Protein AF-0000000073399520 (afdb_homodimer)

Structure (mmCIF, N/CA/C/O backbone):
data_AF-0000000073399520-model_v1
#
loop_
_entity.id
_entity.type
_entity.pdbx_description
1 polymer 'Oxidoreductase, oxygen dependent, FAD-dependent protein'
#
loop_
_atom_site.group_PDB
_atom_site.id
_atom_site.type_symbol
_atom_site.label_atom_id
_atom_site.label_alt_id
_atom_site.label_comp_id
_atom_site.label_asym_id
_atom_site.label_entity_id
_atom_site.label_seq_id
_atom_site.pdbx_PDB_ins_code
_atom_site.Cartn_x
_atom_site.Cartn_y
_atom_site.Cartn_z
_atom_site.occupancy
_atom_site.B_iso_or_equiv
_atom_site.auth_seq_id
_atom_site.auth_comp_id
_atom_site.auth_asym_id
_atom_site.auth_atom_id
_atom_site.pdbx_PDB_model_num
ATOM 1 N N . MET A 1 1 ? 19.938 0.504 -26.859 1 84.88 1 MET A N 1
ATOM 2 C CA . MET A 1 1 ? 18.672 -0.185 -27.109 1 84.88 1 MET A CA 1
ATOM 3 C C . MET A 1 1 ? 18.172 0.102 -28.516 1 84.88 1 MET A C 1
ATOM 5 O O . MET A 1 1 ? 17.625 -0.788 -29.172 1 84.88 1 MET A O 1
ATOM 9 N N . SER A 1 2 ? 18.484 1.325 -28.969 1 88.75 2 SER A N 1
ATOM 10 C CA . SER A 1 2 ? 18.016 1.67 -30.312 1 88.75 2 SER A CA 1
ATOM 11 C C . SER A 1 2 ? 18.719 0.821 -31.375 1 88.75 2 SER A C 1
ATOM 13 O O . SER A 1 2 ? 18.078 0.342 -32.312 1 88.75 2 SER A O 1
ATOM 15 N N . ASP A 1 3 ? 20.031 0.619 -31.172 1 93.38 3 ASP A N 1
ATOM 16 C CA . ASP A 1 3 ? 20.781 -0.206 -32.125 1 93.38 3 ASP A CA 1
ATOM 17 C C . ASP A 1 3 ? 20.312 -1.655 -32.094 1 93.38 3 ASP A C 1
ATOM 19 O O . ASP A 1 3 ? 20.188 -2.305 -33.125 1 93.38 3 ASP A O 1
ATOM 23 N N . PHE A 1 4 ? 20.141 -2.131 -30.922 1 95.69 4 PHE A N 1
ATOM 24 C CA . PHE A 1 4 ? 19.594 -3.471 -30.766 1 95.69 4 PHE A CA 1
ATOM 25 C C . PHE A 1 4 ? 18.234 -3.594 -31.453 1 95.69 4 PHE A C 1
ATOM 27 O O . PHE A 1 4 ? 18 -4.555 -32.188 1 95.69 4 PHE A O 1
ATOM 34 N N . PHE A 1 5 ? 17.359 -2.631 -31.203 1 95.75 5 PHE A N 1
ATOM 35 C CA . PHE A 1 5 ? 16.031 -2.592 -31.797 1 95.75 5 PHE A CA 1
ATOM 36 C C . PHE A 1 5 ? 16.109 -2.693 -33.312 1 95.75 5 PHE A C 1
ATOM 38 O O . PHE A 1 5 ? 15.422 -3.51 -33.938 1 95.75 5 PHE A O 1
ATOM 45 N N . ASN A 1 6 ? 16.953 -1.948 -33.906 1 96.06 6 ASN A N 1
ATOM 46 C CA . ASN A 1 6 ? 17.141 -1.944 -35.375 1 96.06 6 ASN A CA 1
ATOM 47 C C . ASN A 1 6 ? 17.719 -3.266 -35.844 1 96.06 6 ASN A C 1
ATOM 49 O O . ASN A 1 6 ? 17.344 -3.75 -36.938 1 96.06 6 ASN A O 1
ATOM 53 N N . ALA A 1 7 ? 18.609 -3.799 -35.094 1 97.5 7 ALA A N 1
ATOM 54 C CA . ALA A 1 7 ? 19.219 -5.074 -35.469 1 97.5 7 ALA A CA 1
ATOM 55 C C . ALA A 1 7 ? 18.188 -6.195 -35.469 1 97.5 7 ALA A C 1
ATOM 57 O O . ALA A 1 7 ? 18.219 -7.059 -36.344 1 97.5 7 ALA A O 1
ATOM 58 N N . VAL A 1 8 ? 17.359 -6.234 -34.5 1 97.81 8 VAL A N 1
ATOM 59 C CA . VAL A 1 8 ? 16.312 -7.25 -34.406 1 97.81 8 VAL A CA 1
ATOM 60 C C . VAL A 1 8 ? 15.375 -7.121 -35.594 1 97.81 8 VAL A C 1
ATOM 62 O O . VAL A 1 8 ? 15.031 -8.117 -36.25 1 97.81 8 VAL A O 1
ATOM 65 N N . LYS A 1 9 ? 14.992 -5.918 -35.906 1 96.31 9 LYS A N 1
ATOM 66 C CA . LYS A 1 9 ? 14.094 -5.672 -37.062 1 96.31 9 LYS A CA 1
ATOM 67 C C . LYS A 1 9 ? 14.734 -6.105 -38.375 1 96.31 9 LYS A C 1
ATOM 69 O O . LYS A 1 9 ? 14.047 -6.574 -39.281 1 96.31 9 LYS A O 1
ATOM 74 N N . SER A 1 10 ? 15.922 -5.871 -38.469 1 96.94 10 SER A N 1
ATOM 75 C CA . SER A 1 10 ? 16.641 -6.27 -39.688 1 96.94 10 SER A CA 1
ATOM 76 C C . SER A 1 10 ? 16.719 -7.785 -39.781 1 96.94 10 SER A C 1
ATOM 78 O O . SER A 1 10 ? 16.516 -8.344 -40.875 1 96.94 10 SER A O 1
ATOM 80 N N . ALA A 1 11 ? 17.094 -8.43 -38.719 1 97.25 11 ALA A N 1
ATOM 81 C CA . ALA A 1 11 ? 17.234 -9.883 -38.688 1 97.25 11 ALA A CA 1
ATOM 82 C C . ALA A 1 11 ? 15.883 -10.57 -38.875 1 97.25 11 ALA A C 1
ATOM 84 O O . ALA A 1 11 ? 15.805 -11.617 -39.531 1 97.25 11 ALA A O 1
ATOM 85 N N . PHE A 1 12 ? 14.875 -9.961 -38.25 1 97.88 12 PHE A N 1
ATOM 86 C CA . PHE A 1 12 ? 13.531 -10.531 -38.312 1 97.88 12 PHE A CA 1
ATOM 87 C C . PHE A 1 12 ? 12.5 -9.453 -38.625 1 97.88 12 PHE A C 1
ATOM 89 O O . PHE A 1 12 ? 11.781 -8.992 -37.719 1 97.88 12 PHE A O 1
ATOM 96 N N . PRO A 1 13 ? 12.211 -9.219 -39.812 1 95.88 13 PRO A N 1
ATOM 97 C CA . PRO A 1 13 ? 11.375 -8.086 -40.188 1 95.88 13 PRO A CA 1
ATOM 98 C C . PRO A 1 13 ? 9.938 -8.219 -39.719 1 95.88 13 PRO A C 1
ATOM 100 O O . PRO A 1 13 ? 9.25 -7.215 -39.531 1 95.88 13 PRO A O 1
ATOM 103 N N . LYS A 1 14 ? 9.461 -9.406 -39.469 1 96.56 14 LYS A N 1
ATOM 104 C CA . LYS A 1 14 ? 8.055 -9.602 -39.125 1 96.56 14 LYS A CA 1
ATOM 105 C C . LYS A 1 14 ? 7.891 -9.797 -37.625 1 96.56 14 LYS A C 1
ATOM 107 O O . LYS A 1 14 ? 6.766 -9.906 -37.125 1 96.56 14 LYS A O 1
ATOM 112 N N . ILE A 1 15 ? 8.93 -9.742 -36.938 1 97.31 15 ILE A N 1
ATOM 113 C CA . ILE A 1 15 ? 8.867 -9.984 -35.5 1 97.31 15 ILE A CA 1
ATOM 114 C C . ILE A 1 15 ? 8.234 -8.781 -34.781 1 97.31 15 ILE A C 1
ATOM 116 O O . ILE A 1 15 ? 8.406 -7.645 -35.219 1 97.31 15 ILE A O 1
ATOM 120 N N . VAL A 1 16 ? 7.383 -9.008 -33.812 1 98 16 VAL A N 1
ATOM 121 C CA . VAL A 1 16 ? 6.867 -7.93 -33 1 98 16 VAL A CA 1
ATOM 122 C C . VAL A 1 16 ? 7.965 -7.438 -32.031 1 98 16 VAL A C 1
ATOM 124 O O . VAL A 1 16 ? 8.5 -8.211 -31.25 1 98 16 VAL A O 1
ATOM 127 N N . VAL A 1 17 ? 8.414 -6.309 -32.125 1 97.94 17 VAL A N 1
ATOM 128 C CA . VAL A 1 17 ? 9.375 -5.637 -31.25 1 97.94 17 VAL A CA 1
ATOM 129 C C . VAL A 1 17 ? 8.969 -4.18 -31.047 1 97.94 17 VAL A C 1
ATOM 131 O O . VAL A 1 17 ? 8.523 -3.52 -32 1 97.94 17 VAL A O 1
ATOM 134 N N . SER A 1 18 ? 8.938 -3.756 -29.875 1 97.56 18 SER A N 1
ATOM 135 C CA . SER A 1 18 ? 8.438 -2.422 -29.547 1 97.56 18 SER A CA 1
ATOM 136 C C . SER A 1 18 ? 9.234 -1.782 -28.422 1 97.56 18 SER A C 1
ATOM 138 O O . SER A 1 18 ? 9.891 -2.48 -27.641 1 97.56 18 SER A O 1
ATOM 140 N N . LYS A 1 19 ? 9.336 -0.51 -28.359 1 95.88 19 LYS A N 1
ATOM 141 C CA . LYS A 1 19 ? 10.039 0.298 -27.375 1 95.88 19 LYS A CA 1
ATOM 142 C C . LYS A 1 19 ? 9.219 1.527 -26.984 1 95.88 19 LYS A C 1
ATOM 144 O O . LYS A 1 19 ? 8.211 1.838 -27.625 1 95.88 19 LYS A O 1
ATOM 149 N N . PRO A 1 20 ? 9.602 2.207 -25.844 1 92.88 20 PRO A N 1
ATOM 150 C CA . PRO A 1 20 ? 8.883 3.432 -25.5 1 92.88 20 PRO A CA 1
ATOM 151 C C . PRO A 1 20 ? 8.773 4.41 -26.656 1 92.88 20 PRO A C 1
ATOM 153 O O . PRO A 1 20 ? 9.758 4.652 -27.359 1 92.88 20 PRO A O 1
ATOM 156 N N . GLY A 1 21 ? 7.625 4.973 -26.844 1 93.19 21 GLY A N 1
ATOM 157 C CA . GLY A 1 21 ? 7.371 5.867 -27.969 1 93.19 21 GLY A CA 1
ATOM 158 C C . GLY A 1 21 ? 6.582 5.219 -29.078 1 93.19 21 GLY A C 1
ATOM 159 O O . GLY A 1 21 ? 5.914 5.902 -29.859 1 93.19 21 GLY A O 1
ATOM 160 N N . ASP A 1 22 ? 6.691 3.844 -29.188 1 95.94 22 ASP A N 1
ATOM 161 C CA . ASP A 1 22 ? 5.926 3.119 -30.203 1 95.94 22 ASP A CA 1
ATOM 162 C C . ASP A 1 22 ? 4.453 3.018 -29.797 1 95.94 22 ASP A C 1
ATOM 164 O O . ASP A 1 22 ? 4.129 2.938 -28.609 1 95.94 22 ASP A O 1
ATOM 168 N N . ALA A 1 23 ? 3.543 2.906 -30.719 1 95.81 23 ALA A N 1
ATOM 169 C CA . ALA A 1 23 ? 2.098 2.953 -30.516 1 95.81 23 ALA A CA 1
ATOM 170 C C . ALA A 1 23 ? 1.612 1.714 -29.766 1 95.81 23 ALA A C 1
ATOM 172 O O . ALA A 1 23 ? 0.648 1.78 -29 1 95.81 23 ALA A O 1
ATOM 173 N N . ASP A 1 24 ? 2.27 0.6 -29.969 1 96.25 24 ASP A N 1
ATOM 174 C CA . ASP A 1 24 ? 1.779 -0.653 -29.406 1 96.25 24 ASP A CA 1
ATOM 175 C C . ASP A 1 24 ? 2.514 -0.995 -28.109 1 96.25 24 ASP A C 1
ATOM 177 O O . ASP A 1 24 ? 2.232 -2.018 -27.484 1 96.25 24 ASP A O 1
ATOM 181 N N . PHE A 1 25 ? 3.404 -0.098 -27.688 1 96.31 25 PHE A N 1
ATOM 182 C CA . PHE A 1 25 ? 4.277 -0.409 -26.562 1 96.31 25 PHE A CA 1
ATOM 183 C C . PHE A 1 25 ? 3.469 -0.58 -25.281 1 96.31 25 PHE A C 1
ATOM 185 O O . PHE A 1 25 ? 3.723 -1.497 -24.5 1 96.31 25 PHE A O 1
ATOM 192 N N . ALA A 1 26 ? 2.465 0.27 -25.078 1 93.69 26 ALA A N 1
ATOM 193 C CA . ALA A 1 26 ? 1.647 0.208 -23.859 1 93.69 26 ALA A CA 1
ATOM 194 C C . ALA A 1 26 ? 0.917 -1.128 -23.766 1 93.69 26 ALA A C 1
ATOM 196 O O . ALA A 1 26 ? 0.85 -1.726 -22.688 1 93.69 26 ALA A O 1
ATOM 197 N N . ALA A 1 27 ? 0.439 -1.616 -24.812 1 94.69 27 ALA A N 1
ATOM 198 C CA . ALA A 1 27 ? -0.279 -2.887 -24.844 1 94.69 27 ALA A CA 1
ATOM 199 C C . ALA A 1 27 ? 0.669 -4.059 -24.594 1 94.69 27 ALA A C 1
ATOM 201 O O . ALA A 1 27 ? 0.317 -5.016 -23.906 1 94.69 27 ALA A O 1
ATOM 202 N N . LEU A 1 28 ? 1.825 -4.004 -25.125 1 96.69 28 LEU A N 1
ATOM 203 C CA . LEU A 1 28 ? 2.781 -5.105 -25.047 1 96.69 28 LEU A CA 1
ATOM 204 C C . LEU A 1 28 ? 3.348 -5.234 -23.641 1 96.69 28 LEU A C 1
ATOM 206 O O . LEU A 1 28 ? 3.693 -6.332 -23.203 1 96.69 28 LEU A O 1
ATOM 210 N N . ARG A 1 29 ? 3.424 -4.121 -22.922 1 95.12 29 ARG A N 1
ATOM 211 C CA . ARG A 1 29 ? 3.977 -4.168 -21.578 1 95.12 29 ARG A CA 1
ATOM 212 C C . ARG A 1 29 ? 2.867 -4.18 -20.531 1 95.12 29 ARG A C 1
ATOM 214 O O . ARG A 1 29 ? 3.137 -4.09 -19.328 1 95.12 29 ARG A O 1
ATOM 221 N N . ALA A 1 30 ? 1.632 -4.242 -20.969 1 93.88 30 ALA A N 1
ATOM 222 C CA . ALA A 1 30 ? 0.494 -4.156 -20.047 1 93.88 30 ALA A CA 1
ATOM 223 C C . ALA A 1 30 ? 0.557 -5.246 -18.984 1 93.88 30 ALA A C 1
ATOM 225 O O . ALA A 1 30 ? 0.946 -6.379 -19.281 1 93.88 30 ALA A O 1
ATOM 226 N N . SER A 1 31 ? 0.205 -4.879 -17.75 1 94.69 31 SER A N 1
ATOM 227 C CA . SER A 1 31 ? 0.099 -5.781 -16.609 1 94.69 31 SER A CA 1
ATOM 228 C C . SER A 1 31 ? -1.264 -5.66 -15.938 1 94.69 31 SER A C 1
ATOM 230 O O . SER A 1 31 ? -1.946 -4.645 -16.078 1 94.69 31 SER A O 1
ATOM 232 N N . TRP A 1 32 ? -1.643 -6.668 -15.242 1 95 32 TRP A N 1
ATOM 233 C CA . TRP A 1 32 ? -2.963 -6.758 -14.625 1 95 32 TRP A CA 1
ATOM 234 C C . TRP A 1 32 ? -2.982 -6.047 -13.273 1 95 32 TRP A C 1
ATOM 236 O O . TRP A 1 32 ? -4.051 -5.797 -12.711 1 95 32 TRP A O 1
ATOM 246 N N . ASN A 1 33 ? -1.868 -5.742 -12.703 1 95.88 33 ASN A N 1
ATOM 247 C CA . ASN A 1 33 ? -1.766 -5.141 -11.375 1 95.88 33 ASN A CA 1
ATOM 248 C C . ASN A 1 33 ? -1.444 -3.65 -11.461 1 95.88 33 ASN A C 1
ATOM 250 O O . ASN A 1 33 ? -0.484 -3.256 -12.125 1 95.88 33 ASN A O 1
ATOM 254 N N . VAL A 1 34 ? -2.242 -2.873 -10.75 1 94.44 34 VAL A N 1
ATOM 255 C CA . VAL A 1 34 ? -2.062 -1.425 -10.758 1 94.44 34 VAL A CA 1
ATOM 256 C C . VAL A 1 34 ? -0.666 -1.071 -10.258 1 94.44 34 VAL A C 1
ATOM 258 O O . VAL A 1 34 ? -0.115 -0.028 -10.617 1 94.44 34 VAL A O 1
ATOM 261 N N . MET A 1 35 ? -0.04 -1.954 -9.586 1 93.38 35 MET A N 1
ATOM 262 C CA . MET A 1 35 ? 1.228 -1.665 -8.922 1 93.38 35 MET A CA 1
ATOM 263 C C . MET A 1 35 ? 2.406 -2.111 -9.781 1 93.38 35 MET A C 1
ATOM 265 O O . MET A 1 35 ? 3.562 -1.939 -9.391 1 93.38 35 MET A O 1
ATOM 269 N N . THR A 1 36 ? 2.168 -2.668 -10.938 1 94.88 36 THR A N 1
ATOM 270 C CA . THR A 1 36 ? 3.283 -3.229 -11.688 1 94.88 36 THR A CA 1
ATOM 271 C C . THR A 1 36 ? 3.236 -2.768 -13.148 1 94.88 36 THR A C 1
ATOM 273 O O . THR A 1 36 ? 3.602 -3.52 -14.055 1 94.88 36 THR A O 1
ATOM 276 N N . GLN A 1 37 ? 2.711 -1.618 -13.328 1 93.62 37 GLN A N 1
ATOM 277 C CA . GLN A 1 37 ? 2.734 -1.033 -14.664 1 93.62 37 GLN A CA 1
ATOM 278 C C . GLN A 1 37 ? 4.129 -0.516 -15.008 1 93.62 37 GLN A C 1
ATOM 280 O O . GLN A 1 37 ? 4.32 0.689 -15.188 1 93.62 37 GLN A O 1
ATOM 285 N N . PHE A 1 38 ? 5.043 -1.449 -15.258 1 94.19 38 PHE A N 1
ATOM 286 C CA . PHE A 1 38 ? 6.445 -1.117 -15.461 1 94.19 38 PHE A CA 1
ATOM 287 C C . PHE A 1 38 ? 6.758 -0.997 -16.953 1 94.19 38 PHE A C 1
ATOM 289 O O . PHE A 1 38 ? 6.004 -1.486 -17.797 1 94.19 38 PHE A O 1
ATOM 296 N N . ALA A 1 39 ? 7.887 -0.283 -17.219 1 93.19 39 ALA A N 1
ATOM 297 C CA . ALA A 1 39 ? 8.281 -0.071 -18.609 1 93.19 39 ALA A CA 1
ATOM 298 C C . ALA A 1 39 ? 9.695 -0.581 -18.859 1 93.19 39 ALA A C 1
ATOM 300 O O . ALA A 1 39 ? 10.672 0.098 -18.531 1 93.19 39 ALA A O 1
ATOM 301 N N . PRO A 1 40 ? 9.781 -1.749 -19.5 1 95.44 40 PRO A N 1
ATOM 302 C CA . PRO A 1 40 ? 11.094 -2.16 -20 1 95.44 40 PRO A CA 1
ATOM 303 C C . PRO A 1 40 ? 11.609 -1.257 -21.125 1 95.44 40 PRO A C 1
ATOM 305 O O . PRO A 1 40 ? 10.867 -0.398 -21.609 1 95.44 40 PRO A O 1
ATOM 308 N N . ALA A 1 41 ? 12.914 -1.433 -21.438 1 95.69 41 ALA A N 1
ATOM 309 C CA . ALA A 1 41 ? 13.5 -0.636 -22.516 1 95.69 41 ALA A CA 1
ATOM 310 C C . ALA A 1 41 ? 13.039 -1.134 -23.875 1 95.69 41 ALA A C 1
ATOM 312 O O . ALA A 1 41 ? 13.008 -0.37 -24.844 1 95.69 41 ALA A O 1
ATOM 313 N N . CYS A 1 42 ? 12.711 -2.371 -23.922 1 97.31 42 CYS A N 1
ATOM 314 C CA . CYS A 1 42 ? 12.273 -2.994 -25.156 1 97.31 42 CYS A CA 1
ATOM 315 C C . CYS A 1 42 ? 11.531 -4.293 -24.891 1 97.31 42 CYS A C 1
ATOM 317 O O . CYS A 1 42 ? 11.836 -5.004 -23.922 1 97.31 42 CYS A O 1
ATOM 319 N N . VAL A 1 43 ? 10.508 -4.566 -25.672 1 98.06 43 VAL A N 1
ATOM 320 C CA . VAL A 1 43 ? 9.789 -5.84 -25.656 1 98.06 43 VAL A CA 1
ATOM 321 C C . VAL A 1 43 ? 9.883 -6.512 -27.016 1 98.06 43 VAL A C 1
ATOM 323 O O . VAL A 1 43 ? 9.633 -5.879 -28.047 1 98.06 43 VAL A O 1
ATOM 326 N N . VAL A 1 44 ? 10.281 -7.758 -27.031 1 98.56 44 VAL A N 1
ATOM 327 C CA . VAL A 1 44 ? 10.32 -8.539 -28.266 1 98.56 44 VAL A CA 1
ATOM 328 C C . VAL A 1 44 ? 9.508 -9.82 -28.094 1 98.56 44 VAL A C 1
ATOM 330 O O . VAL A 1 44 ? 9.578 -10.469 -27.047 1 98.56 44 VAL A O 1
ATOM 333 N N . GLN A 1 45 ? 8.719 -10.188 -29.109 1 98.75 45 GLN A N 1
ATOM 334 C CA . GLN A 1 45 ? 7.91 -11.398 -29.094 1 98.75 45 GLN A CA 1
ATOM 335 C C . GLN A 1 45 ? 8.375 -12.398 -30.141 1 98.75 45 GLN A C 1
ATOM 337 O O . GLN A 1 45 ? 7.863 -12.414 -31.266 1 98.75 45 GLN A O 1
ATOM 342 N N . PRO A 1 46 ? 9.297 -13.25 -29.75 1 98.75 46 PRO A N 1
ATOM 343 C CA . PRO A 1 46 ? 9.734 -14.289 -30.672 1 98.75 46 PRO A CA 1
ATOM 344 C C . PRO A 1 46 ? 8.641 -15.312 -30.969 1 98.75 46 PRO A C 1
ATOM 346 O O . PRO A 1 46 ? 7.664 -15.414 -30.219 1 98.75 46 PRO A O 1
ATOM 349 N N . ASN A 1 47 ? 8.898 -16.078 -32.094 1 98.38 47 ASN A N 1
ATOM 350 C CA . ASN A 1 47 ? 7.906 -17.062 -32.531 1 98.38 47 ASN A CA 1
ATOM 351 C C . ASN A 1 47 ? 8.414 -18.484 -32.344 1 98.38 47 ASN A C 1
ATOM 353 O O . ASN A 1 47 ? 7.648 -19.438 -32.469 1 98.38 47 ASN A O 1
ATOM 357 N N . ASP A 1 48 ? 9.688 -18.594 -32.156 1 98.31 48 ASP A N 1
ATOM 358 C CA . ASP A 1 48 ? 10.266 -19.906 -31.953 1 98.31 48 ASP A CA 1
ATOM 359 C C . ASP A 1 48 ? 11.602 -19.828 -31.203 1 98.31 48 ASP A C 1
ATOM 361 O O . ASP A 1 48 ? 12.086 -18.719 -30.922 1 98.31 48 ASP A O 1
ATOM 365 N N . ALA A 1 49 ? 12.164 -21.016 -30.891 1 98.56 49 ALA A N 1
ATOM 366 C CA . ALA A 1 49 ? 13.359 -21.094 -30.062 1 98.56 49 ALA A CA 1
ATOM 367 C C . ALA A 1 49 ? 14.562 -20.484 -30.781 1 98.56 49 ALA A C 1
ATOM 369 O O . ALA A 1 49 ? 15.438 -19.906 -30.141 1 98.56 49 ALA A O 1
ATOM 370 N N . LEU A 1 50 ? 14.625 -20.656 -32 1 98.12 50 LEU A N 1
ATOM 371 C CA . LEU A 1 50 ? 15.742 -20.109 -32.75 1 98.12 50 LEU A CA 1
ATOM 372 C C . LEU A 1 50 ? 15.742 -18.594 -32.688 1 98.12 50 LEU A C 1
ATOM 374 O O . LEU A 1 50 ? 16.797 -17.969 -32.594 1 98.12 50 LEU A O 1
ATOM 378 N N . GLN A 1 51 ? 14.57 -18.016 -32.875 1 98.62 51 GLN A N 1
ATOM 379 C CA . GLN A 1 51 ? 14.477 -16.578 -32.719 1 98.62 51 GLN A CA 1
ATOM 380 C C . GLN A 1 51 ? 14.891 -16.109 -31.344 1 98.62 51 GLN A C 1
ATOM 382 O O . GLN A 1 51 ? 15.555 -15.086 -31.188 1 98.62 51 GLN A O 1
ATOM 387 N N . VAL A 1 52 ? 14.484 -16.844 -30.312 1 98.81 52 VAL A N 1
ATOM 388 C CA . VAL A 1 52 ? 14.906 -16.5 -28.953 1 98.81 52 VAL A CA 1
ATOM 389 C C . VAL A 1 52 ? 16.422 -16.5 -28.875 1 98.81 52 VAL A C 1
ATOM 391 O O . VAL A 1 52 ? 17.031 -15.57 -28.328 1 98.81 52 VAL A O 1
ATOM 394 N N . SER A 1 53 ? 17 -17.547 -29.391 1 98.75 53 SER A N 1
ATOM 395 C CA . SER A 1 53 ? 18.453 -17.672 -29.391 1 98.75 53 SER A CA 1
ATOM 396 C C . SER A 1 53 ? 19.125 -16.484 -30.078 1 98.75 53 SER A C 1
ATOM 398 O O . SER A 1 53 ? 20.047 -15.883 -29.516 1 98.75 53 SER A O 1
ATOM 400 N N . GLU A 1 54 ? 18.656 -16.141 -31.172 1 98.56 54 GLU A N 1
ATOM 401 C CA . GLU A 1 54 ? 19.25 -15.047 -31.953 1 98.56 54 GLU A CA 1
ATOM 402 C C . GLU A 1 54 ? 19.062 -13.711 -31.234 1 98.56 54 GLU A C 1
ATOM 404 O O . GLU A 1 54 ? 19.938 -12.852 -31.281 1 98.56 54 GLU A O 1
ATOM 409 N N . ILE A 1 55 ? 17.922 -13.523 -30.688 1 98.5 55 ILE A N 1
ATOM 410 C CA . ILE A 1 55 ? 17.641 -12.289 -29.969 1 98.5 55 ILE A CA 1
ATOM 411 C C . ILE A 1 55 ? 18.625 -12.133 -28.812 1 98.5 55 ILE A C 1
ATOM 413 O O . ILE A 1 55 ? 19.141 -11.047 -28.578 1 98.5 55 ILE A O 1
ATOM 417 N N . VAL A 1 56 ? 18.859 -13.195 -28.078 1 98.56 56 VAL A N 1
ATOM 418 C CA . VAL A 1 56 ? 19.797 -13.141 -26.953 1 98.56 56 VAL A CA 1
ATOM 419 C C . VAL A 1 56 ? 21.203 -12.844 -27.484 1 98.56 56 VAL A C 1
ATOM 421 O O . VAL A 1 56 ? 21.938 -12.047 -26.891 1 98.56 56 VAL A O 1
ATOM 424 N N . LYS A 1 57 ? 21.609 -13.438 -28.594 1 98.25 57 LYS A N 1
ATOM 425 C CA . LYS A 1 57 ? 22.906 -13.164 -29.203 1 98.25 57 LYS A CA 1
ATOM 426 C C . LYS A 1 57 ? 23.031 -11.695 -29.578 1 98.25 57 LYS A C 1
ATOM 428 O O . LYS A 1 57 ? 24.062 -11.062 -29.328 1 98.25 57 LYS A O 1
ATOM 433 N N . LEU A 1 58 ? 22 -11.211 -30.203 1 98.19 58 LEU A N 1
ATOM 434 C CA . LEU A 1 58 ? 21.984 -9.812 -30.594 1 98.19 58 LEU A CA 1
ATOM 435 C C . LEU A 1 58 ? 22.062 -8.906 -29.359 1 98.19 58 LEU A C 1
ATOM 437 O O . LEU A 1 58 ? 22.734 -7.875 -29.391 1 98.19 58 LEU A O 1
ATOM 441 N N . ALA A 1 59 ? 21.281 -9.25 -28.344 1 97.94 59 ALA A N 1
ATOM 442 C CA . ALA A 1 59 ? 21.344 -8.477 -27.109 1 97.94 59 ALA A CA 1
ATOM 443 C C . ALA A 1 59 ? 22.781 -8.406 -26.578 1 97.94 59 ALA A C 1
ATOM 445 O O . ALA A 1 59 ? 23.266 -7.332 -26.219 1 97.94 59 ALA A O 1
ATOM 446 N N . ASN A 1 60 ? 23.438 -9.5 -26.609 1 96.25 60 ASN A N 1
ATOM 447 C CA . ASN A 1 60 ? 24.828 -9.555 -26.172 1 96.25 60 ASN A CA 1
ATOM 448 C C . ASN A 1 60 ? 25.734 -8.664 -27.031 1 96.25 60 ASN A C 1
ATOM 450 O O . ASN A 1 60 ? 26.562 -7.926 -26.516 1 96.25 60 ASN A O 1
ATOM 454 N N . ALA A 1 61 ? 25.547 -8.789 -28.219 1 96.81 61 ALA A N 1
ATOM 455 C CA . ALA A 1 61 ? 26.375 -8.047 -29.156 1 96.81 61 ALA A CA 1
ATOM 456 C C . ALA A 1 61 ? 26.219 -6.539 -28.969 1 96.81 61 ALA A C 1
ATOM 458 O O . ALA A 1 61 ? 27.141 -5.77 -29.219 1 96.81 61 ALA A O 1
ATOM 459 N N . HIS A 1 62 ? 25.078 -6.148 -28.516 1 96.69 62 HIS A N 1
ATOM 460 C CA . HIS A 1 62 ? 24.797 -4.723 -28.375 1 96.69 62 HIS A CA 1
ATOM 461 C C . HIS A 1 62 ? 24.875 -4.277 -26.922 1 96.69 62 HIS A C 1
ATOM 463 O O . HIS A 1 62 ? 24.375 -3.213 -26.562 1 96.69 62 HIS A O 1
ATOM 469 N N . GLY A 1 63 ? 25.344 -5.102 -26.047 1 94.62 63 GLY A N 1
ATOM 470 C CA . GLY A 1 63 ? 25.703 -4.707 -24.688 1 94.62 63 GLY A CA 1
ATOM 471 C C . GLY A 1 63 ? 24.516 -4.684 -23.734 1 94.62 63 GLY A C 1
ATOM 472 O O . GLY A 1 63 ? 24.578 -4.043 -22.688 1 94.62 63 GLY A O 1
ATOM 473 N N . ILE A 1 64 ? 23.422 -5.293 -24.156 1 94.81 64 ILE A N 1
ATOM 474 C CA . ILE A 1 64 ? 22.281 -5.395 -23.25 1 94.81 64 ILE A CA 1
ATOM 475 C C . ILE A 1 64 ? 22.578 -6.395 -22.141 1 94.81 64 ILE A C 1
ATOM 477 O O . ILE A 1 64 ? 22.906 -7.555 -22.406 1 94.81 64 ILE A O 1
ATOM 481 N N . ARG A 1 65 ? 22.406 -5.906 -20.875 1 92.62 65 ARG A N 1
ATOM 482 C CA . ARG A 1 65 ? 22.891 -6.719 -19.766 1 92.62 65 ARG A CA 1
ATOM 483 C C . ARG A 1 65 ? 21.75 -7.082 -18.812 1 92.62 65 ARG A C 1
ATOM 485 O O . ARG A 1 65 ? 21.984 -7.617 -17.734 1 92.62 65 ARG A O 1
ATOM 492 N N . LYS A 1 66 ? 20.594 -6.785 -19.125 1 96.44 66 LYS A N 1
ATOM 493 C CA . LYS A 1 66 ? 19.406 -7.184 -18.359 1 96.44 66 LYS A CA 1
ATOM 494 C C . LYS A 1 66 ? 18.312 -7.703 -19.297 1 96.44 66 LYS A C 1
ATOM 496 O O . LYS A 1 66 ? 17.781 -6.953 -20.125 1 96.44 66 LYS A O 1
ATOM 501 N N . ILE A 1 67 ? 18.016 -9 -19.156 1 97.69 67 ILE A N 1
ATOM 502 C CA . ILE A 1 67 ? 17 -9.664 -19.969 1 97.69 67 ILE A CA 1
ATOM 503 C C . ILE A 1 67 ? 16 -10.383 -19.047 1 97.69 67 ILE A C 1
ATOM 505 O O . ILE A 1 67 ? 16.406 -11.102 -18.125 1 97.69 67 ILE A O 1
ATOM 509 N N . ASN A 1 68 ? 14.789 -10.148 -19.234 1 97 68 ASN A N 1
ATOM 510 C CA . ASN A 1 68 ? 13.727 -10.852 -18.516 1 97 68 ASN A CA 1
ATOM 511 C C . ASN A 1 68 ? 12.805 -11.602 -19.469 1 97 68 ASN A C 1
ATOM 513 O O . ASN A 1 68 ? 12.367 -11.055 -20.484 1 97 68 ASN A O 1
ATOM 517 N N . ALA A 1 69 ? 12.586 -12.836 -19.125 1 97.25 69 ALA A N 1
ATOM 518 C CA . ALA A 1 69 ? 11.602 -13.617 -19.859 1 97.25 69 ALA A CA 1
ATOM 519 C C . ALA A 1 69 ? 10.195 -13.406 -19.297 1 97.25 69 ALA A C 1
ATOM 521 O O . ALA A 1 69 ? 10.023 -13.266 -18.078 1 97.25 69 ALA A O 1
ATOM 522 N N . ARG A 1 70 ? 9.242 -13.352 -20.188 1 97.31 70 ARG A N 1
ATOM 523 C CA . ARG A 1 70 ? 7.852 -13.211 -19.781 1 97.31 70 ARG A CA 1
ATOM 524 C C . ARG A 1 70 ? 6.973 -14.281 -20.422 1 97.31 70 ARG A C 1
ATOM 526 O O . ARG A 1 70 ? 6.969 -14.438 -21.641 1 97.31 70 ARG A O 1
ATOM 533 N N . SER A 1 71 ? 6.336 -15.039 -19.578 1 96.5 71 SER A N 1
ATOM 534 C CA . SER A 1 71 ? 5.344 -16.031 -19.984 1 96.5 71 SER A CA 1
ATOM 535 C C . SER A 1 71 ? 3.926 -15.508 -19.766 1 96.5 71 SER A C 1
ATOM 537 O O . SER A 1 71 ? 3.48 -14.586 -20.469 1 96.5 71 SER A O 1
ATOM 539 N N . GLY A 1 72 ? 3.293 -15.891 -18.703 1 95 72 GLY A N 1
ATOM 540 C CA . GLY A 1 72 ? 1.933 -15.469 -18.422 1 95 72 GLY A CA 1
ATOM 541 C C . GLY A 1 72 ? 1.86 -14.102 -17.766 1 95 72 GLY A C 1
ATOM 542 O O . GLY A 1 72 ? 0.794 -13.484 -17.719 1 95 72 GLY A O 1
ATOM 543 N N . GLY A 1 73 ? 2.936 -13.633 -17.266 1 94.5 73 GLY A N 1
ATOM 544 C CA . GLY A 1 73 ? 2.99 -12.305 -16.672 1 94.5 73 GLY A CA 1
ATOM 545 C C . GLY A 1 73 ? 2.281 -12.211 -15.336 1 94.5 73 GLY A C 1
ATOM 546 O O . GLY A 1 73 ? 1.773 -11.148 -14.969 1 94.5 73 GLY A O 1
ATOM 547 N N . HIS A 1 74 ? 2.262 -13.234 -14.586 1 93.06 74 HIS A N 1
ATOM 548 C CA . HIS A 1 74 ? 1.442 -13.266 -13.375 1 93.06 74 HIS A CA 1
ATOM 549 C C . HIS A 1 74 ? 2.27 -12.938 -12.141 1 93.06 74 HIS A C 1
ATOM 551 O O . HIS A 1 74 ? 1.76 -12.984 -11.016 1 93.06 74 HIS A O 1
ATOM 557 N N . SER A 1 75 ? 3.529 -12.508 -12.312 1 93 75 SER A N 1
ATOM 558 C CA . SER A 1 75 ? 4.301 -12.078 -11.148 1 93 75 SER A CA 1
ATOM 559 C C . SER A 1 75 ? 3.6 -10.945 -10.406 1 93 75 SER A C 1
ATOM 561 O O . SER A 1 75 ? 3.246 -9.93 -11 1 93 75 SER A O 1
ATOM 563 N N . PHE A 1 76 ? 3.395 -11.141 -9.141 1 93.06 76 PHE A N 1
ATOM 564 C CA . PHE A 1 76 ? 2.744 -10.117 -8.344 1 93.06 76 PHE A CA 1
ATOM 565 C C . PHE A 1 76 ? 3.66 -8.906 -8.164 1 93.06 76 PHE A C 1
ATOM 567 O O . PHE A 1 76 ? 3.188 -7.789 -7.953 1 93.06 76 PHE A O 1
ATOM 574 N N . GLU A 1 77 ? 4.906 -9.141 -8.297 1 92.81 77 GLU A N 1
ATOM 575 C CA . GLU A 1 77 ? 5.902 -8.094 -8.117 1 92.81 77 GLU A CA 1
ATOM 576 C C . GLU A 1 77 ? 6.352 -7.523 -9.461 1 92.81 77 GLU A C 1
ATOM 578 O O . GLU A 1 77 ? 7.18 -6.609 -9.508 1 92.81 77 GLU A O 1
ATOM 583 N N . GLY A 1 78 ? 5.84 -8.039 -10.539 1 93.31 78 GLY A N 1
ATOM 584 C CA . GLY A 1 78 ? 6.137 -7.535 -11.867 1 93.31 78 GLY A CA 1
ATOM 585 C C . GLY A 1 78 ? 7.547 -7.852 -12.328 1 93.31 78 GLY A C 1
ATOM 586 O O . GLY A 1 78 ? 8.125 -7.109 -13.125 1 93.31 78 GLY A O 1
ATOM 587 N N . SER A 1 79 ? 8.094 -8.93 -11.938 1 91.94 79 SER A N 1
ATOM 588 C CA . SER A 1 79 ? 9.484 -9.266 -12.227 1 91.94 79 SER A CA 1
ATOM 589 C C . SER A 1 79 ? 9.688 -9.562 -13.711 1 91.94 79 SER A C 1
ATOM 591 O O . SER A 1 79 ? 10.766 -9.312 -14.25 1 91.94 79 SER A O 1
ATOM 593 N N . SER A 1 80 ? 8.68 -10.039 -14.352 1 93.44 80 SER A N 1
ATOM 594 C CA . SER A 1 80 ? 8.805 -10.383 -15.766 1 93.44 80 SER A CA 1
ATOM 595 C C . SER A 1 80 ? 8.93 -9.133 -16.625 1 93.44 80 SER A C 1
ATOM 597 O O . SER A 1 80 ? 9.312 -9.219 -17.797 1 93.44 80 SER A O 1
ATOM 599 N N . LEU A 1 81 ? 8.586 -7.996 -16.078 1 94.38 81 LEU A N 1
ATOM 600 C CA . LEU A 1 81 ? 8.727 -6.73 -16.781 1 94.38 81 LEU A CA 1
ATOM 601 C C . LEU A 1 81 ? 10 -6.004 -16.344 1 94.38 81 LEU A C 1
ATOM 603 O O . LEU A 1 81 ? 10.211 -4.848 -16.719 1 94.38 81 LEU A O 1
ATOM 607 N N . GLY A 1 82 ? 10.773 -6.625 -15.594 1 89.75 82 GLY A N 1
ATOM 608 C CA . GLY A 1 82 ? 12.039 -6.043 -15.164 1 89.75 82 GLY A CA 1
ATOM 609 C C . GLY A 1 82 ? 11.977 -5.434 -13.781 1 89.75 82 GLY A C 1
ATOM 610 O O . GLY A 1 82 ? 12.992 -4.957 -13.266 1 89.75 82 GLY A O 1
ATOM 611 N N . GLY A 1 83 ? 10.773 -5.359 -13.195 1 88.5 83 GLY A N 1
ATOM 612 C CA . GLY A 1 83 ? 10.648 -4.816 -11.852 1 88.5 83 GLY A CA 1
ATOM 613 C C . GLY A 1 83 ? 10.555 -3.303 -11.828 1 88.5 83 GLY A C 1
ATOM 614 O O . GLY A 1 83 ? 10.352 -2.67 -12.859 1 88.5 83 GLY A O 1
ATOM 615 N N . VAL A 1 84 ? 10.711 -2.766 -10.664 1 84.69 84 VAL A N 1
ATOM 616 C CA . VAL A 1 84 ? 10.492 -1.347 -10.406 1 84.69 84 VAL A CA 1
ATOM 617 C C . VAL A 1 84 ? 11.562 -0.521 -11.117 1 84.69 84 VAL A C 1
ATOM 619 O O . VAL A 1 84 ? 11.297 0.591 -11.578 1 84.69 84 VAL A O 1
ATOM 622 N N . GLU A 1 85 ? 12.664 -1.054 -11.25 1 81.81 85 GLU A N 1
ATOM 623 C CA . GLU A 1 85 ? 13.758 -0.343 -11.898 1 81.81 85 GLU A CA 1
ATOM 624 C C . GLU A 1 85 ? 13.555 -0.276 -13.414 1 81.81 85 GLU A C 1
ATOM 626 O O . GLU A 1 85 ? 14.102 0.605 -14.078 1 81.81 85 GLU A O 1
ATOM 631 N N . GLY A 1 86 ? 12.672 -1.135 -13.828 1 79.88 86 GLY A N 1
ATOM 632 C CA . GLY A 1 86 ? 12.477 -1.203 -15.273 1 79.88 86 GLY A CA 1
ATOM 633 C C . GLY A 1 86 ? 13.766 -1.403 -16.047 1 79.88 86 GLY A C 1
ATOM 634 O O . GLY A 1 86 ? 14.648 -2.145 -15.602 1 79.88 86 GLY A O 1
ATOM 635 N N . GLY A 1 87 ? 13.602 -1.006 -17.125 1 82.31 87 GLY A N 1
ATOM 636 C CA . GLY A 1 87 ? 14.781 -1.112 -17.969 1 82.31 87 GLY A CA 1
ATOM 637 C C . GLY A 1 87 ? 15.031 -2.523 -18.469 1 82.31 87 GLY A C 1
ATOM 638 O O . GLY A 1 87 ? 14.195 -3.41 -18.297 1 82.31 87 GLY A O 1
ATOM 639 N N . GLY A 1 88 ? 15.758 -2.805 -19.375 1 92.06 88 GLY A N 1
ATOM 640 C CA . GLY A 1 88 ? 16.188 -4.082 -19.922 1 92.06 88 GLY A CA 1
ATOM 641 C C . GLY A 1 88 ? 15.367 -4.508 -21.125 1 92.06 88 GLY A C 1
ATOM 642 O O . GLY A 1 88 ? 14.578 -3.725 -21.656 1 92.06 88 GLY A O 1
ATOM 643 N N . LEU A 1 89 ? 15.641 -5.719 -21.453 1 97.69 89 LEU A N 1
ATOM 644 C CA . LEU A 1 89 ? 14.945 -6.348 -22.562 1 97.69 89 LEU A CA 1
ATOM 645 C C . LEU A 1 89 ? 13.969 -7.41 -22.062 1 97.69 89 LEU A C 1
ATOM 647 O O . LEU A 1 89 ? 14.344 -8.281 -21.281 1 97.69 89 LEU A O 1
ATOM 651 N N . VAL A 1 90 ? 12.727 -7.258 -22.438 1 98.12 90 VAL A N 1
ATOM 652 C CA . VAL A 1 90 ? 11.758 -8.312 -22.156 1 98.12 90 VAL A CA 1
ATOM 653 C C . VAL A 1 90 ? 11.586 -9.203 -23.375 1 98.12 90 VAL A C 1
ATOM 655 O O . VAL A 1 90 ? 11.219 -8.727 -24.453 1 98.12 90 VAL A O 1
ATOM 658 N N . VAL A 1 91 ? 11.945 -10.422 -23.203 1 98.56 91 VAL A N 1
ATOM 659 C CA . VAL A 1 91 ? 11.625 -11.438 -24.203 1 98.56 91 VAL A CA 1
ATOM 660 C C . VAL A 1 91 ? 10.289 -12.094 -23.859 1 98.56 91 VAL A C 1
ATOM 662 O O . VAL A 1 91 ? 10.211 -12.938 -22.969 1 98.56 91 VAL A O 1
ATOM 665 N N . ASP A 1 92 ? 9.305 -11.703 -24.578 1 98.56 92 ASP A N 1
ATOM 666 C CA . ASP A 1 92 ? 7.926 -12.117 -24.344 1 98.56 92 ASP A CA 1
ATOM 667 C C . ASP A 1 92 ? 7.57 -13.352 -25.172 1 98.56 92 ASP A C 1
ATOM 669 O O . ASP A 1 92 ? 7.453 -13.273 -26.391 1 98.56 92 ASP A O 1
ATOM 673 N N . LEU A 1 93 ? 7.277 -14.406 -24.484 1 98.5 93 LEU A N 1
ATOM 674 C CA . LEU A 1 93 ? 7.121 -15.703 -25.141 1 98.5 93 LEU A CA 1
ATOM 675 C C . LEU A 1 93 ? 5.656 -15.969 -25.484 1 98.5 93 LEU A C 1
ATOM 677 O O . LEU A 1 93 ? 5.273 -17.109 -25.766 1 98.5 93 LEU A O 1
ATOM 681 N N . VAL A 1 94 ? 4.855 -15 -25.547 1 97.56 94 VAL A N 1
ATOM 682 C CA . VAL A 1 94 ? 3.402 -15.07 -25.656 1 97.56 94 VAL A CA 1
ATOM 683 C C . VAL A 1 94 ? 3.012 -15.812 -26.938 1 97.56 94 VAL A C 1
ATOM 685 O O . VAL A 1 94 ? 1.97 -16.469 -26.984 1 97.56 94 VAL A O 1
ATOM 688 N N . ASN A 1 95 ? 3.855 -15.781 -27.969 1 97.81 95 ASN A N 1
ATOM 689 C CA . ASN A 1 95 ? 3.525 -16.406 -29.25 1 97.81 95 ASN A CA 1
ATOM 690 C C . ASN A 1 95 ? 3.891 -17.891 -29.266 1 97.81 95 ASN A C 1
ATOM 692 O O . ASN A 1 95 ? 3.451 -18.641 -30.141 1 97.81 95 ASN A O 1
ATOM 696 N N . MET A 1 96 ? 4.73 -18.297 -28.391 1 98.25 96 MET A N 1
ATOM 697 C CA . MET A 1 96 ? 5.172 -19.672 -28.297 1 98.25 96 MET A CA 1
ATOM 698 C C . MET A 1 96 ? 4.27 -20.484 -27.359 1 98.25 96 MET A C 1
ATOM 700 O O . MET A 1 96 ? 4.664 -20.812 -26.25 1 98.25 96 MET A O 1
ATOM 704 N N . ARG A 1 97 ? 3.135 -20.922 -27.875 1 97.5 97 ARG A N 1
ATOM 705 C CA . ARG A 1 97 ? 2.105 -21.469 -27 1 97.5 97 ARG A CA 1
ATOM 706 C C . ARG A 1 97 ? 1.656 -22.844 -27.484 1 97.5 97 ARG A C 1
ATOM 708 O O . ARG A 1 97 ? 0.563 -23.312 -27.141 1 97.5 97 ARG A O 1
ATOM 715 N N . ALA A 1 98 ? 2.438 -23.469 -28.281 1 98 98 ALA A N 1
ATOM 716 C CA . ALA A 1 98 ? 2.072 -24.797 -28.797 1 98 98 ALA A CA 1
ATOM 717 C C . ALA A 1 98 ? 2.1 -25.844 -27.688 1 98 98 ALA A C 1
ATOM 719 O O . ALA A 1 98 ? 2.969 -25.812 -26.812 1 98 98 ALA A O 1
ATOM 720 N N . VAL A 1 99 ? 1.158 -26.766 -27.766 1 98.25 99 VAL A N 1
ATOM 721 C CA . VAL A 1 99 ? 1.046 -27.891 -26.844 1 98.25 99 VAL A CA 1
ATOM 722 C C . VAL A 1 99 ? 0.922 -29.188 -27.625 1 98.25 99 VAL A C 1
ATOM 724 O O . VAL A 1 99 ? -0.026 -29.375 -28.391 1 98.25 99 VAL A O 1
ATOM 727 N N . HIS A 1 100 ? 1.897 -30.047 -27.484 1 98.44 100 HIS A N 1
ATOM 728 C CA . HIS A 1 100 ? 1.862 -31.359 -28.109 1 98.44 100 HIS A CA 1
ATOM 729 C C . HIS A 1 100 ? 1.702 -32.469 -27.078 1 98.44 100 HIS A C 1
ATOM 731 O O . HIS A 1 100 ? 2.545 -32.625 -26.188 1 98.44 100 HIS A O 1
ATOM 737 N N . ILE A 1 101 ? 0.632 -33.25 -27.25 1 98.38 101 ILE A N 1
ATOM 738 C CA . ILE A 1 101 ? 0.335 -34.344 -26.312 1 98.38 101 ILE A CA 1
ATOM 739 C C . ILE A 1 101 ? 0.637 -35.688 -26.984 1 98.38 101 ILE A C 1
ATOM 741 O O . ILE A 1 101 ? 0.218 -35.938 -28.109 1 98.38 101 ILE A O 1
ATOM 745 N N . ASP A 1 102 ? 1.385 -36.5 -26.344 1 98.19 102 ASP A N 1
ATOM 746 C CA . ASP A 1 102 ? 1.555 -37.906 -26.703 1 98.19 102 ASP A CA 1
ATOM 747 C C . ASP A 1 102 ? 0.876 -38.812 -25.672 1 98.19 102 ASP A C 1
ATOM 749 O O . ASP A 1 102 ? 1.503 -39.25 -24.703 1 98.19 102 ASP A O 1
ATOM 753 N N . PRO A 1 103 ? -0.306 -39.156 -25.969 1 96.81 103 PRO A N 1
ATOM 754 C CA . PRO A 1 103 ? -1.058 -39.906 -24.969 1 96.81 103 PRO A CA 1
ATOM 755 C C . PRO A 1 103 ? -0.481 -41.312 -24.734 1 96.81 103 PRO A C 1
ATOM 757 O O . PRO A 1 103 ? -0.585 -41.844 -23.625 1 96.81 103 PRO A O 1
ATOM 760 N N . ALA A 1 104 ? 0.113 -41.906 -25.719 1 97.31 104 ALA A N 1
ATOM 761 C CA . ALA A 1 104 ? 0.682 -43.219 -25.578 1 97.31 104 ALA A CA 1
ATOM 762 C C . ALA A 1 104 ? 1.87 -43.219 -24.625 1 97.31 104 ALA A C 1
ATOM 764 O O . ALA A 1 104 ? 2.043 -44.156 -23.828 1 97.31 104 ALA A O 1
ATOM 765 N N . LYS A 1 105 ? 2.619 -42.188 -24.625 1 97.62 105 LYS A N 1
ATOM 766 C CA . LYS A 1 105 ? 3.787 -42.062 -23.75 1 97.62 105 LYS A CA 1
ATOM 767 C C . LYS A 1 105 ? 3.441 -41.312 -22.453 1 97.62 105 LYS A C 1
ATOM 769 O O . LYS A 1 105 ? 4.258 -41.25 -21.547 1 97.62 105 LYS A O 1
ATOM 774 N N . ASN A 1 106 ? 2.279 -40.812 -22.359 1 98.19 106 ASN A N 1
ATOM 775 C CA . ASN A 1 106 ? 1.879 -39.969 -21.25 1 98.19 106 ASN A CA 1
ATOM 776 C C . ASN A 1 106 ? 2.846 -38.781 -21.047 1 98.19 106 ASN A C 1
ATOM 778 O O . ASN A 1 106 ? 3.344 -38.562 -19.938 1 98.19 106 ASN A O 1
ATOM 782 N N . GLU A 1 107 ? 3.072 -38.125 -22.125 1 98.5 107 GLU A N 1
ATOM 783 C CA . GLU A 1 107 ? 3.982 -37 -22.094 1 98.5 107 GLU A CA 1
ATOM 784 C C . GLU A 1 107 ? 3.42 -35.812 -22.891 1 98.5 107 GLU A C 1
ATOM 786 O O . GLU A 1 107 ? 2.553 -36 -23.75 1 98.5 107 GLU A O 1
ATOM 791 N N . ALA A 1 108 ? 3.855 -34.688 -22.578 1 98.69 108 ALA A N 1
ATOM 792 C CA . ALA A 1 108 ? 3.498 -33.469 -23.297 1 98.69 108 ALA A CA 1
ATOM 793 C C . ALA A 1 108 ? 4.715 -32.562 -23.516 1 98.69 108 ALA A C 1
ATOM 795 O O . ALA A 1 108 ? 5.566 -32.469 -22.625 1 98.69 108 ALA A O 1
ATOM 796 N N . ILE A 1 109 ? 4.867 -32.031 -24.656 1 98.75 109 ILE A N 1
ATOM 797 C CA . ILE A 1 109 ? 5.785 -30.922 -24.906 1 98.75 109 ILE A CA 1
ATOM 798 C C . ILE A 1 109 ? 5.008 -29.609 -24.969 1 98.75 109 ILE A C 1
ATOM 800 O O . ILE A 1 109 ? 4.109 -29.453 -25.797 1 98.75 109 ILE A O 1
ATOM 804 N N . VAL A 1 110 ? 5.316 -28.734 -24.062 1 98.75 110 VAL A N 1
ATOM 805 C CA . VAL A 1 110 ? 4.547 -27.5 -23.906 1 98.75 110 VAL A CA 1
ATOM 806 C C . VAL A 1 110 ? 5.473 -26.297 -24.031 1 98.75 110 VAL A C 1
ATOM 808 O O . VAL A 1 110 ? 6.418 -26.141 -23.266 1 98.75 110 VAL A O 1
ATOM 811 N N . GLU A 1 111 ? 5.16 -25.438 -25.047 1 98.75 111 GLU A N 1
ATOM 812 C CA . GLU A 1 111 ? 5.879 -24.156 -25.141 1 98.75 111 GLU A CA 1
ATOM 813 C C . GLU A 1 111 ? 5.523 -23.234 -23.984 1 98.75 111 GLU A C 1
ATOM 815 O O . GLU A 1 111 ? 4.402 -23.281 -23.469 1 98.75 111 GLU A O 1
ATOM 820 N N . THR A 1 112 ? 6.465 -22.375 -23.609 1 98.06 112 THR A N 1
ATOM 821 C CA . THR A 1 112 ? 6.395 -21.703 -22.312 1 98.06 112 THR A CA 1
ATOM 822 C C . THR A 1 112 ? 5.477 -20.5 -22.375 1 98.06 112 THR A C 1
ATOM 824 O O . THR A 1 112 ? 5.141 -19.906 -21.344 1 98.06 112 THR A O 1
ATOM 827 N N . GLY A 1 113 ? 4.984 -20.125 -23.484 1 97.88 113 GLY A N 1
ATOM 828 C CA . GLY A 1 113 ? 3.963 -19.094 -23.594 1 97.88 113 GLY A CA 1
ATOM 829 C C . GLY A 1 113 ? 2.557 -19.625 -23.375 1 97.88 113 GLY A C 1
ATOM 830 O O . GLY A 1 113 ? 1.611 -18.844 -23.25 1 97.88 113 GLY A O 1
ATOM 831 N N . ALA A 1 114 ? 2.4 -20.906 -23.281 1 97.94 114 ALA A N 1
ATOM 832 C CA . ALA A 1 114 ? 1.088 -21.516 -23.062 1 97.94 114 ALA A CA 1
ATOM 833 C C . ALA A 1 114 ? 0.572 -21.219 -21.656 1 97.94 114 ALA A C 1
ATOM 835 O O . ALA A 1 114 ? 1.359 -21.062 -20.719 1 97.94 114 ALA A O 1
ATOM 836 N N . LEU A 1 115 ? -0.742 -21.125 -21.578 1 97.31 115 LEU A N 1
ATOM 837 C CA . LEU A 1 115 ? -1.405 -20.906 -20.297 1 97.31 115 LEU A CA 1
ATOM 838 C C . LEU A 1 115 ? -1.94 -22.219 -19.734 1 97.31 115 LEU A C 1
ATOM 840 O O . LEU A 1 115 ? -2.223 -23.156 -20.469 1 97.31 115 LEU A O 1
ATOM 844 N N . LEU A 1 116 ? -2.082 -22.234 -18.422 1 96.81 116 LEU A N 1
ATOM 845 C CA . LEU A 1 116 ? -2.453 -23.453 -17.734 1 96.81 116 LEU A CA 1
ATOM 846 C C . LEU A 1 116 ? -3.775 -24 -18.266 1 96.81 116 LEU A C 1
ATOM 848 O O . LEU A 1 116 ? -3.908 -25.203 -18.484 1 96.81 116 LEU A O 1
ATOM 852 N N . GLY A 1 117 ? -4.746 -23.125 -18.438 1 96.38 117 GLY A N 1
ATOM 853 C CA . GLY A 1 117 ? -6.039 -23.562 -18.938 1 96.38 117 GLY A CA 1
ATOM 854 C C . GLY A 1 117 ? -5.965 -24.234 -20.297 1 96.38 117 GLY A C 1
ATOM 855 O O . GLY A 1 117 ? -6.621 -25.25 -20.531 1 96.38 117 GLY A O 1
ATOM 856 N N . HIS A 1 118 ? -5.199 -23.688 -21.141 1 96.44 118 HIS A N 1
ATOM 857 C CA . HIS A 1 118 ? -5.016 -24.234 -22.484 1 96.44 118 HIS A CA 1
ATOM 858 C C . HIS A 1 118 ? -4.367 -25.609 -22.422 1 96.44 118 HIS A C 1
ATOM 860 O O . HIS A 1 118 ? -4.781 -26.531 -23.141 1 96.44 118 HIS A O 1
ATOM 866 N N . VAL A 1 119 ? -3.385 -25.766 -21.641 1 97.81 119 VAL A N 1
ATOM 867 C CA . VAL A 1 119 ? -2.689 -27.047 -21.484 1 97.81 119 VAL A CA 1
ATOM 868 C C . VAL A 1 119 ? -3.652 -28.094 -20.938 1 97.81 119 VAL A C 1
ATOM 870 O O . VAL A 1 119 ? -3.678 -29.234 -21.422 1 97.81 119 VAL A O 1
ATOM 873 N N . ALA A 1 120 ? -4.426 -27.703 -19.938 1 97.62 120 ALA A N 1
ATOM 874 C CA . ALA A 1 120 ? -5.398 -28.641 -19.359 1 97.62 120 ALA A CA 1
ATOM 875 C C . ALA A 1 120 ? -6.395 -29.109 -20.422 1 97.62 120 ALA A C 1
ATOM 877 O O . ALA A 1 120 ? -6.684 -30.312 -20.516 1 97.62 120 ALA A O 1
ATOM 878 N N . GLN A 1 121 ? -6.863 -28.188 -21.172 1 97.62 121 GLN A N 1
ATOM 879 C CA . GLN A 1 121 ? -7.844 -28.516 -22.203 1 97.62 121 GLN A CA 1
ATOM 880 C C . GLN A 1 121 ? -7.242 -29.438 -23.266 1 97.62 121 GLN A C 1
ATOM 882 O O . GLN A 1 121 ? -7.875 -30.406 -23.688 1 97.62 121 GLN A O 1
ATOM 887 N N . GLN A 1 122 ? -6.082 -29.141 -23.719 1 97.69 122 GLN A N 1
ATOM 888 C CA . GLN A 1 122 ? -5.426 -29.953 -24.734 1 97.69 122 GLN A CA 1
ATOM 889 C C . GLN A 1 122 ? -5.152 -31.375 -24.234 1 97.69 122 GLN A C 1
ATOM 891 O O . GLN A 1 122 ? -5.367 -32.344 -24.953 1 97.69 122 GLN A O 1
ATOM 896 N N . ALA A 1 123 ? -4.637 -31.469 -23.062 1 98.06 123 ALA A N 1
ATOM 897 C CA . ALA A 1 123 ? -4.383 -32.781 -22.484 1 98.06 123 ALA A CA 1
ATOM 898 C C . ALA A 1 123 ? -5.672 -33.594 -22.375 1 98.06 123 ALA A C 1
ATOM 900 O O . ALA A 1 123 ? -5.688 -34.781 -22.703 1 98.06 123 ALA A O 1
ATOM 901 N N . TRP A 1 124 ? -6.719 -32.938 -21.906 1 97.69 124 TRP A N 1
ATOM 902 C CA . TRP A 1 124 ? -8.023 -33.594 -21.781 1 97.69 124 TRP A CA 1
ATOM 903 C C . TRP A 1 124 ? -8.523 -34.062 -23.141 1 97.69 124 TRP A C 1
ATOM 905 O O . TRP A 1 124 ? -8.961 -35.219 -23.281 1 97.69 124 TRP A O 1
ATOM 915 N N . ASN A 1 125 ? -8.43 -33.219 -24.125 1 97.62 125 ASN A N 1
ATOM 916 C CA . ASN A 1 125 ? -8.93 -33.531 -25.469 1 97.62 125 ASN A CA 1
ATOM 917 C C . ASN A 1 125 ? -8.148 -34.656 -26.109 1 97.62 125 ASN A C 1
ATOM 919 O O . ASN A 1 125 ? -8.656 -35.344 -27 1 97.62 125 ASN A O 1
ATOM 923 N N . HIS A 1 126 ? -6.945 -34.781 -25.703 1 97.69 126 HIS A N 1
ATOM 924 C CA . HIS A 1 126 ? -6.086 -35.781 -26.312 1 97.69 126 HIS A CA 1
ATOM 925 C C . HIS A 1 126 ? -5.824 -36.938 -25.359 1 97.69 126 HIS A C 1
ATOM 927 O O . HIS A 1 126 ? -4.703 -37.094 -24.859 1 97.69 126 HIS A O 1
ATOM 933 N N . GLY A 1 127 ? -6.777 -37.719 -25.094 1 97.38 127 GLY A N 1
ATOM 934 C CA . GLY A 1 127 ? -6.594 -38.938 -24.359 1 97.38 127 GLY A CA 1
ATOM 935 C C . GLY A 1 127 ? -7.004 -38.844 -22.906 1 97.38 127 GLY A C 1
ATOM 936 O O . GLY A 1 127 ? -6.578 -39.656 -22.062 1 97.38 127 GLY A O 1
ATOM 937 N N . ARG A 1 128 ? -7.695 -37.781 -22.516 1 97.88 128 ARG A N 1
ATOM 938 C CA . ARG A 1 128 ? -8.141 -37.562 -21.141 1 97.88 128 ARG A CA 1
ATOM 939 C C . ARG A 1 128 ? -6.973 -37.625 -20.172 1 97.88 128 ARG A C 1
ATOM 941 O O . ARG A 1 128 ? -7.02 -38.375 -19.172 1 97.88 128 ARG A O 1
ATOM 948 N N . LYS A 1 129 ? -5.973 -36.906 -20.578 1 98.19 129 LYS A N 1
ATOM 949 C CA . LYS A 1 129 ? -4.785 -36.781 -19.734 1 98.19 129 LYS A CA 1
ATOM 950 C C . LYS A 1 129 ? -4.875 -35.562 -18.828 1 98.19 129 LYS A C 1
ATOM 952 O O . LYS A 1 129 ? -5.777 -34.75 -18.984 1 98.19 129 LYS A O 1
ATOM 957 N N . MET A 1 130 ? -3.979 -35.562 -17.859 1 97.5 130 MET A N 1
ATOM 958 C CA . MET A 1 130 ? -3.959 -34.406 -16.969 1 97.5 130 MET A CA 1
ATOM 959 C C . MET A 1 130 ? -2.535 -34.062 -16.516 1 97.5 130 MET A C 1
ATOM 961 O O . MET A 1 130 ? -1.686 -34.969 -16.453 1 97.5 130 MET A O 1
ATOM 965 N N . LEU A 1 131 ? -2.262 -32.812 -16.312 1 97.06 131 LEU A N 1
ATOM 966 C CA . LEU A 1 131 ? -1.106 -32.219 -15.641 1 97.06 131 LEU A CA 1
ATOM 967 C C . LEU A 1 131 ? -1.53 -31.484 -14.383 1 97.06 131 LEU A C 1
ATOM 969 O O . LEU A 1 131 ? -2.422 -30.625 -14.438 1 97.06 131 LEU A O 1
ATOM 973 N N . PRO A 1 132 ? -1.012 -31.891 -13.219 1 95.19 132 PRO A N 1
ATOM 974 C CA . PRO A 1 132 ? -1.348 -31.078 -12.047 1 95.19 132 PRO A CA 1
ATOM 975 C C . PRO A 1 132 ? -0.796 -29.656 -12.133 1 95.19 132 PRO A C 1
ATOM 977 O O . PRO A 1 132 ? 0.366 -29.469 -12.5 1 95.19 132 PRO A O 1
ATOM 980 N N . THR A 1 133 ? -1.608 -28.672 -11.922 1 95.19 133 THR A N 1
ATOM 981 C CA . THR A 1 133 ? -1.224 -27.266 -12.008 1 95.19 133 THR A CA 1
ATOM 982 C C . THR A 1 133 ? -1.812 -26.469 -10.844 1 95.19 133 THR A C 1
ATOM 984 O O . THR A 1 133 ? -2.504 -27.031 -9.992 1 95.19 133 THR A O 1
ATOM 987 N N . GLY A 1 134 ? -1.457 -25.219 -10.812 1 94.56 134 GLY A N 1
ATOM 988 C CA . GLY A 1 134 ? -2.143 -24.297 -9.922 1 94.56 134 GLY A CA 1
ATOM 989 C C . GLY A 1 134 ? -3.59 -24.062 -10.305 1 94.56 134 GLY A C 1
ATOM 990 O O . GLY A 1 134 ? -4.129 -24.75 -11.172 1 94.56 134 GLY A O 1
ATOM 991 N N . ILE A 1 135 ? -4.16 -23.078 -9.688 1 92.88 135 ILE A N 1
ATOM 992 C CA . ILE A 1 135 ? -5.613 -22.969 -9.734 1 92.88 135 ILE A CA 1
ATOM 993 C C . ILE A 1 135 ? -6.02 -21.922 -10.773 1 92.88 135 ILE A C 1
ATOM 995 O O . ILE A 1 135 ? -7.059 -22.062 -11.422 1 92.88 135 ILE A O 1
ATOM 999 N N . CYS A 1 136 ? -5.281 -20.938 -11.008 1 94.06 136 CYS A N 1
ATOM 1000 C CA . CYS A 1 136 ? -5.641 -19.859 -11.922 1 94.06 136 CYS A CA 1
ATOM 1001 C C . CYS A 1 136 ? -5.297 -20.234 -13.359 1 94.06 136 CYS A C 1
ATOM 1003 O O . CYS A 1 136 ? -4.121 -20.266 -13.734 1 94.06 136 CYS A O 1
ATOM 1005 N N . VAL A 1 137 ? -6.234 -20.297 -14.195 1 95.19 137 VAL A N 1
ATOM 1006 C CA . VAL A 1 137 ? -6.094 -20.922 -15.508 1 95.19 137 VAL A CA 1
ATOM 1007 C C . VAL A 1 137 ? -5.348 -19.969 -16.453 1 95.19 137 VAL A C 1
ATOM 1009 O O . VAL A 1 137 ? -4.836 -20.391 -17.484 1 95.19 137 VAL A O 1
ATOM 1012 N N . SER A 1 138 ? -5.25 -18.688 -16.062 1 94.19 138 SER A N 1
ATOM 1013 C CA . SER A 1 138 ? -4.598 -17.719 -16.938 1 94.19 138 SER A CA 1
ATOM 1014 C C . SER A 1 138 ? -3.109 -17.594 -16.625 1 94.19 138 SER A C 1
ATOM 1016 O O . SER A 1 138 ? -2.389 -16.844 -17.266 1 94.19 138 SER A O 1
ATOM 1018 N N . VAL A 1 139 ? -2.623 -18.328 -15.672 1 95.56 139 VAL A N 1
ATOM 1019 C CA . VAL A 1 139 ? -1.197 -18.344 -15.359 1 95.56 139 VAL A CA 1
ATOM 1020 C C . VAL A 1 139 ? -0.432 -19.078 -16.469 1 95.56 139 VAL A C 1
ATOM 1022 O O . VAL A 1 139 ? -0.939 -20.031 -17.047 1 95.56 139 VAL A O 1
ATOM 1025 N N . GLY A 1 140 ? 0.771 -18.578 -16.734 1 96.38 140 GLY A N 1
ATOM 1026 C CA . GLY A 1 140 ? 1.606 -19.188 -17.75 1 96.38 140 GLY A CA 1
ATOM 1027 C C . GLY A 1 140 ? 2.385 -20.391 -17.25 1 96.38 140 GLY A C 1
ATOM 1028 O O . GLY A 1 140 ? 2.844 -20.406 -16.109 1 96.38 140 GLY A O 1
ATOM 1029 N N . VAL A 1 141 ? 2.613 -21.281 -18.172 1 96.88 141 VAL A N 1
ATOM 1030 C CA . VAL A 1 141 ? 3.318 -22.516 -17.859 1 96.88 141 VAL A CA 1
ATOM 1031 C C . VAL A 1 141 ? 4.785 -22.219 -17.562 1 96.88 141 VAL A C 1
ATOM 1033 O O . VAL A 1 141 ? 5.395 -22.844 -16.703 1 96.88 141 VAL A O 1
ATOM 1036 N N . GLY A 1 142 ? 5.293 -21.234 -18.266 1 96.25 142 GLY A N 1
ATOM 1037 C CA . GLY A 1 142 ? 6.711 -20.938 -18.141 1 96.25 142 GLY A CA 1
ATOM 1038 C C . GLY A 1 142 ? 7.125 -20.641 -16.703 1 96.25 142 GLY A C 1
ATOM 1039 O O . GLY A 1 142 ? 8.023 -21.297 -16.172 1 96.25 142 GLY A O 1
ATOM 1040 N N . GLY A 1 143 ? 6.453 -19.734 -16.109 1 95.12 143 GLY A N 1
ATOM 1041 C CA . GLY A 1 143 ? 6.762 -19.375 -14.734 1 95.12 143 GLY A CA 1
ATOM 1042 C C . GLY A 1 143 ? 6.312 -20.406 -13.719 1 95.12 143 GLY A C 1
ATOM 1043 O O . GLY A 1 143 ? 7.09 -20.812 -12.852 1 95.12 143 GLY A O 1
ATOM 1044 N N . GLN A 1 144 ? 5.145 -20.891 -13.828 1 95.5 144 GLN A N 1
ATOM 1045 C CA . GLN A 1 144 ? 4.574 -21.75 -12.805 1 95.5 144 GLN A CA 1
ATOM 1046 C C . GLN A 1 144 ? 5.316 -23.078 -12.727 1 95.5 144 GLN A C 1
ATOM 1048 O O . GLN A 1 144 ? 5.473 -23.656 -11.641 1 95.5 144 GLN A O 1
ATOM 1053 N N . ALA A 1 145 ? 5.77 -23.578 -13.859 1 96.62 145 ALA A N 1
ATOM 1054 C CA . ALA A 1 145 ? 6.461 -24.875 -13.883 1 96.62 145 ALA A CA 1
ATOM 1055 C C . ALA A 1 145 ? 7.711 -24.844 -13.008 1 96.62 145 ALA A C 1
ATOM 1057 O O . ALA A 1 145 ? 8.102 -25.859 -12.438 1 96.62 145 ALA A O 1
ATOM 1058 N N . SER A 1 146 ? 8.25 -23.688 -12.914 1 95 146 SER A N 1
ATOM 1059 C CA . SER A 1 146 ? 9.5 -23.578 -12.164 1 95 146 SER A CA 1
ATOM 1060 C C . SER A 1 146 ? 9.242 -23.172 -10.719 1 95 146 SER A C 1
ATOM 1062 O O . SER A 1 146 ? 10.188 -22.953 -9.953 1 95 146 SER A O 1
ATOM 1064 N N . CYS A 1 147 ? 8.016 -23.062 -10.258 1 93.44 147 CYS A N 1
ATOM 1065 C CA . CYS A 1 147 ? 7.711 -22.578 -8.922 1 93.44 147 CYS A CA 1
ATOM 1066 C C . CYS A 1 147 ? 6.984 -23.641 -8.102 1 93.44 147 CYS A C 1
ATOM 1068 O O . CYS A 1 147 ? 6.691 -23.422 -6.922 1 93.44 147 CYS A O 1
ATOM 1070 N N . GLY A 1 148 ? 6.762 -24.75 -8.609 1 90 148 GLY A N 1
ATOM 1071 C CA . GLY A 1 148 ? 6 -25.781 -7.934 1 90 148 GLY A CA 1
ATOM 1072 C C . GLY A 1 148 ? 4.695 -26.109 -8.633 1 90 148 GLY A C 1
ATOM 1073 O O . GLY A 1 148 ? 4.562 -27.188 -9.227 1 90 148 GLY A O 1
ATOM 1074 N N . GLY A 1 149 ? 3.76 -25.141 -8.688 1 92.75 149 GLY A N 1
ATOM 1075 C CA . GLY A 1 149 ? 2.461 -25.375 -9.289 1 92.75 149 GLY A CA 1
ATOM 1076 C C . GLY A 1 149 ? 1.554 -26.234 -8.43 1 92.75 149 GLY A C 1
ATOM 1077 O O . GLY A 1 149 ? 1.178 -27.344 -8.828 1 92.75 149 GLY A O 1
ATOM 1078 N N . TYR A 1 150 ? 1.184 -25.75 -7.336 1 94 150 TYR A N 1
ATOM 1079 C CA . TYR A 1 150 ? 0.32 -26.438 -6.383 1 94 150 TYR A CA 1
ATOM 1080 C C . TYR A 1 150 ? -1.13 -26 -6.543 1 94 150 TYR A C 1
ATOM 1082 O O . TYR A 1 150 ? -1.433 -24.797 -6.5 1 94 150 TYR A O 1
ATOM 1090 N N . GLY A 1 151 ? -1.969 -27 -6.758 1 95 151 GLY A N 1
ATOM 1091 C CA . GLY A 1 151 ? -3.377 -26.672 -6.93 1 95 151 GLY A CA 1
ATOM 1092 C C . GLY A 1 151 ? -4.305 -27.734 -6.363 1 95 151 GLY A C 1
ATOM 1093 O O . GLY A 1 151 ? -3.941 -28.453 -5.43 1 95 151 GLY A O 1
ATOM 1094 N N . MET A 1 152 ? -5.449 -27.828 -6.859 1 96.12 152 MET A N 1
ATOM 1095 C CA . MET A 1 152 ? -6.547 -28.578 -6.25 1 96.12 152 MET A CA 1
ATOM 1096 C C . MET A 1 152 ? -6.383 -30.078 -6.488 1 96.12 152 MET A C 1
ATOM 1098 O O . MET A 1 152 ? -7.172 -30.875 -5.984 1 96.12 152 MET A O 1
ATOM 1102 N N . PHE A 1 153 ? -5.336 -30.469 -7.176 1 95.88 153 PHE A N 1
ATOM 1103 C CA . PHE A 1 153 ? -5.066 -31.891 -7.379 1 95.88 153 PHE A CA 1
ATOM 1104 C C . PHE A 1 153 ? -3.666 -32.25 -6.891 1 95.88 153 PHE A C 1
ATOM 1106 O O . PHE A 1 153 ? -3.166 -33.344 -7.172 1 95.88 153 PHE A O 1
ATOM 1113 N N . ALA A 1 154 ? -3.078 -31.391 -6.223 1 93.25 154 ALA A N 1
ATOM 1114 C CA . ALA A 1 154 ? -1.683 -31.531 -5.816 1 93.25 154 ALA A CA 1
ATOM 1115 C C . ALA A 1 154 ? -1.518 -32.688 -4.824 1 93.25 154 ALA A C 1
ATOM 1117 O O . ALA A 1 154 ? -0.494 -33.375 -4.824 1 93.25 154 ALA A O 1
ATOM 1118 N N . LYS A 1 155 ? -2.463 -32.844 -3.945 1 93.56 155 LYS A N 1
ATOM 1119 C CA . LYS A 1 155 ? -2.316 -33.875 -2.949 1 93.56 155 LYS A CA 1
ATOM 1120 C C . LYS A 1 155 ? -2.277 -35.25 -3.611 1 93.56 155 LYS A C 1
ATOM 1122 O O . LYS A 1 155 ? -1.526 -36.156 -3.184 1 93.56 155 LYS A O 1
ATOM 1127 N N . ALA A 1 156 ? -3.045 -35.438 -4.625 1 93.12 156 ALA A N 1
ATOM 1128 C CA . ALA A 1 156 ? -3.158 -36.719 -5.293 1 93.12 156 ALA A CA 1
ATOM 1129 C C . ALA A 1 156 ? -2.051 -36.906 -6.328 1 93.12 156 ALA A C 1
ATOM 1131 O O . ALA A 1 156 ? -1.561 -38 -6.535 1 93.12 156 ALA A O 1
ATOM 1132 N N . TYR A 1 157 ? -1.682 -35.812 -6.973 1 93.31 157 TYR A N 1
ATOM 1133 C CA . TYR A 1 157 ? -0.863 -35.969 -8.172 1 93.31 157 TYR A CA 1
ATOM 1134 C C . TYR A 1 157 ? 0.467 -35.25 -8.023 1 93.31 157 TYR A C 1
ATOM 1136 O O . TYR A 1 157 ? 1.327 -35.344 -8.906 1 93.31 157 TYR A O 1
ATOM 1144 N N . GLY A 1 158 ? 0.678 -34.562 -6.922 1 90.25 158 GLY A N 1
ATOM 1145 C CA . GLY A 1 158 ? 1.927 -33.844 -6.688 1 90.25 158 GLY A CA 1
ATOM 1146 C C . GLY A 1 158 ? 1.974 -32.469 -7.355 1 90.25 158 GLY A C 1
ATOM 1147 O O . GLY A 1 158 ? 0.931 -31.891 -7.652 1 90.25 158 GLY A O 1
ATOM 1148 N N . SER A 1 159 ? 3.24 -31.938 -7.508 1 91.94 159 SER A N 1
ATOM 1149 C CA . SER A 1 159 ? 3.424 -30.609 -8.062 1 91.94 159 SER A CA 1
ATOM 1150 C C . SER A 1 159 ? 3.693 -30.656 -9.562 1 91.94 159 SER A C 1
ATOM 1152 O O . SER A 1 159 ? 4.133 -31.688 -10.078 1 91.94 159 SER A O 1
ATOM 1154 N N . MET A 1 160 ? 3.424 -29.562 -10.195 1 95.19 160 MET A N 1
ATOM 1155 C CA . MET A 1 160 ? 3.74 -29.438 -11.617 1 95.19 160 MET A CA 1
ATOM 1156 C C . MET A 1 160 ? 5.242 -29.562 -11.852 1 95.19 160 MET A C 1
ATOM 1158 O O . MET A 1 160 ? 5.672 -30.219 -12.812 1 95.19 160 MET A O 1
ATOM 1162 N N . THR A 1 161 ? 6.02 -28.969 -11.023 1 94.94 161 THR A N 1
ATOM 1163 C CA . THR A 1 161 ? 7.473 -28.953 -11.148 1 94.94 161 THR A CA 1
ATOM 1164 C C . THR A 1 161 ? 8.031 -30.375 -11.18 1 94.94 161 THR A C 1
ATOM 1166 O O . THR A 1 161 ? 8.945 -30.672 -11.945 1 94.94 161 THR A O 1
ATOM 1169 N N . ASP A 1 162 ? 7.449 -31.234 -10.438 1 92.19 162 ASP A N 1
ATOM 1170 C CA . ASP A 1 162 ? 7.945 -32.594 -10.328 1 92.19 162 ASP A CA 1
ATOM 1171 C C . ASP A 1 162 ? 7.621 -33.406 -11.594 1 92.19 162 ASP A C 1
ATOM 1173 O O . ASP A 1 162 ? 8.156 -34.5 -11.797 1 92.19 162 ASP A O 1
ATOM 1177 N N . ARG A 1 163 ? 6.828 -32.844 -12.445 1 95.31 163 ARG A N 1
ATOM 1178 C CA . ARG A 1 163 ? 6.43 -33.531 -13.664 1 95.31 163 ARG A CA 1
ATOM 1179 C C . ARG A 1 163 ? 7.363 -33.188 -14.82 1 95.31 163 ARG A C 1
ATOM 1181 O O . ARG A 1 163 ? 7.289 -33.812 -15.891 1 95.31 163 ARG A O 1
ATOM 1188 N N . ILE A 1 164 ? 8.273 -32.312 -14.586 1 96.81 164 ILE A N 1
ATOM 1189 C CA . ILE A 1 164 ? 9.211 -31.891 -15.633 1 96.81 164 ILE A CA 1
ATOM 1190 C C . ILE A 1 164 ? 10.234 -33 -15.859 1 96.81 164 ILE A C 1
ATOM 1192 O O . ILE A 1 164 ? 10.883 -33.469 -14.922 1 96.81 164 ILE A O 1
ATOM 1196 N N . VAL A 1 165 ? 10.414 -33.344 -17.109 1 96.94 165 VAL A N 1
ATOM 1197 C CA . VAL A 1 165 ? 11.414 -34.375 -17.422 1 96.94 165 VAL A CA 1
ATOM 1198 C C . VAL A 1 165 ? 12.508 -33.75 -18.297 1 96.94 165 VAL A C 1
ATOM 1200 O O . VAL A 1 165 ? 13.617 -34.281 -18.375 1 96.94 165 VAL A O 1
ATOM 1203 N N . GLU A 1 166 ? 12.148 -32.719 -18.953 1 98.25 166 GLU A N 1
ATOM 1204 C CA . GLU A 1 166 ? 13.102 -32.062 -19.844 1 98.25 166 GLU A CA 1
ATOM 1205 C C . GLU A 1 166 ? 12.734 -30.609 -20.078 1 98.25 166 GLU A C 1
ATOM 1207 O O . GLU A 1 166 ? 11.555 -30.25 -20.016 1 98.25 166 GLU A O 1
ATOM 1212 N N . ALA A 1 167 ? 13.781 -29.781 -20.297 1 98.62 167 ALA A N 1
ATOM 1213 C CA . ALA A 1 167 ? 13.594 -28.391 -20.672 1 98.62 167 ALA A CA 1
ATOM 1214 C C . ALA A 1 167 ? 14.547 -28 -21.797 1 98.62 167 ALA A C 1
ATOM 1216 O O . ALA A 1 167 ? 15.711 -28.406 -21.812 1 98.62 167 ALA A O 1
ATOM 1217 N N . GLN A 1 168 ? 14.023 -27.297 -22.766 1 98.81 168 GLN A N 1
ATOM 1218 C CA . GLN A 1 168 ? 14.875 -26.609 -23.719 1 98.81 168 GLN A CA 1
ATOM 1219 C C . GLN A 1 168 ? 15.148 -25.172 -23.297 1 98.81 168 GLN A C 1
ATOM 1221 O O . GLN A 1 168 ? 14.219 -24.438 -22.938 1 98.81 168 GLN A O 1
ATOM 1226 N N . VAL A 1 169 ? 16.469 -24.828 -23.281 1 98.75 169 VAL A N 1
ATOM 1227 C CA . VAL A 1 169 ? 16.844 -23.562 -22.641 1 98.75 169 VAL A CA 1
ATOM 1228 C C . VAL A 1 169 ? 17.797 -22.797 -23.562 1 98.75 169 VAL A C 1
ATOM 1230 O O . VAL A 1 169 ? 18.719 -23.359 -24.125 1 98.75 169 VAL A O 1
ATOM 1233 N N . VAL A 1 170 ? 17.484 -21.516 -23.766 1 98.88 170 VAL A N 1
ATOM 1234 C CA . VAL A 1 170 ? 18.453 -20.594 -24.359 1 98.88 170 VAL A CA 1
ATOM 1235 C C . VAL A 1 170 ? 19.312 -19.953 -23.266 1 98.88 170 VAL A C 1
ATOM 1237 O O . VAL A 1 170 ? 18.781 -19.25 -22.406 1 98.88 170 VAL A O 1
ATOM 1240 N N . LEU A 1 171 ? 20.578 -20.156 -23.328 1 98.5 171 LEU A N 1
ATOM 1241 C CA . LEU A 1 171 ? 21.516 -19.688 -22.297 1 98.5 171 LEU A CA 1
ATOM 1242 C C . LEU A 1 171 ? 21.891 -18.234 -22.547 1 98.5 171 LEU A C 1
ATOM 1244 O O . LEU A 1 171 ? 21.484 -17.641 -23.547 1 98.5 171 LEU A O 1
ATOM 1248 N N . ALA A 1 172 ? 22.703 -17.656 -21.625 1 98.06 172 ALA A N 1
ATOM 1249 C CA . ALA A 1 172 ? 23.047 -16.234 -21.641 1 98.06 172 ALA A CA 1
ATOM 1250 C C . ALA A 1 172 ? 23.875 -15.891 -22.875 1 98.06 172 ALA A C 1
ATOM 1252 O O . ALA A 1 172 ? 23.891 -14.734 -23.312 1 98.06 172 ALA A O 1
ATOM 1253 N N . ASP A 1 173 ? 24.562 -16.844 -23.422 1 97.19 173 ASP A N 1
ATOM 1254 C CA . ASP A 1 173 ? 25.375 -16.594 -24.625 1 97.19 173 ASP A CA 1
ATOM 1255 C C . ASP A 1 173 ? 24.562 -16.875 -25.891 1 97.19 173 ASP A C 1
ATOM 1257 O O . ASP A 1 173 ? 25.094 -16.781 -27 1 97.19 173 ASP A O 1
ATOM 1261 N N . GLY A 1 174 ? 23.312 -17.297 -25.688 1 98.19 174 GLY A N 1
ATOM 1262 C CA . GLY A 1 174 ? 22.438 -17.547 -26.828 1 98.19 174 GLY A CA 1
ATOM 1263 C C . GLY A 1 174 ? 22.422 -19 -27.266 1 98.19 174 GLY A C 1
ATOM 1264 O O . GLY A 1 174 ? 21.641 -19.375 -28.125 1 98.19 174 GLY A O 1
ATOM 1265 N N . THR A 1 175 ? 23.203 -19.828 -26.641 1 98.31 175 THR A N 1
ATOM 1266 C CA . THR A 1 175 ? 23.234 -21.25 -27 1 98.31 175 THR A CA 1
ATOM 1267 C C . THR A 1 175 ? 21.938 -21.938 -26.609 1 98.31 175 THR A C 1
ATOM 1269 O O . THR A 1 175 ? 21.406 -21.688 -25.516 1 98.31 175 THR A O 1
ATOM 1272 N N . LEU A 1 176 ? 21.438 -22.688 -27.516 1 98.5 176 LEU A N 1
ATOM 1273 C CA . LEU A 1 176 ? 20.266 -23.516 -27.25 1 98.5 176 LEU A CA 1
ATOM 1274 C C . LEU A 1 176 ? 20.672 -24.875 -26.734 1 98.5 176 LEU A C 1
ATOM 1276 O O . LEU A 1 176 ? 21.422 -25.609 -27.391 1 98.5 176 LEU A O 1
ATOM 1280 N N . VAL A 1 177 ? 20.172 -25.266 -25.5 1 98.69 177 VAL A N 1
ATOM 1281 C CA . VAL A 1 177 ? 20.547 -26.547 -24.922 1 98.69 177 VAL A CA 1
ATOM 1282 C C . VAL A 1 177 ? 19.312 -27.297 -24.453 1 98.69 177 VAL A C 1
ATOM 1284 O O . VAL A 1 177 ? 18.219 -26.703 -24.359 1 98.69 177 VAL A O 1
ATOM 1287 N N . VAL A 1 178 ? 19.5 -28.578 -24.234 1 98.62 178 VAL A N 1
ATOM 1288 C CA . VAL A 1 178 ? 18.5 -29.438 -23.594 1 98.62 178 VAL A CA 1
ATOM 1289 C C . VAL A 1 178 ? 18.969 -29.812 -22.203 1 98.62 178 VAL A C 1
ATOM 1291 O O . VAL A 1 178 ? 20.125 -30.234 -22.016 1 98.62 178 VAL A O 1
ATOM 1294 N N . ALA A 1 179 ? 18.156 -29.609 -21.219 1 98.38 179 ALA A N 1
ATOM 1295 C CA . ALA A 1 179 ? 18.422 -30.031 -19.844 1 98.38 179 ALA A CA 1
ATOM 1296 C C . ALA A 1 179 ? 17.5 -31.172 -19.438 1 98.38 179 ALA A C 1
ATOM 1298 O O . ALA A 1 179 ? 16.266 -31.031 -19.484 1 98.38 179 ALA A O 1
ATOM 1299 N N . ASN A 1 180 ? 18 -32.25 -19.109 1 97.88 180 ASN A N 1
ATOM 1300 C CA . ASN A 1 180 ? 17.312 -33.406 -18.578 1 97.88 180 ASN A CA 1
ATOM 1301 C C . ASN A 1 180 ? 18.219 -34.219 -17.656 1 97.88 180 ASN A C 1
ATOM 1303 O O . ASN A 1 180 ? 19.25 -33.719 -17.203 1 97.88 180 ASN A O 1
ATOM 1307 N N . GLU A 1 181 ? 17.812 -35.438 -17.328 1 95 181 GLU A N 1
ATOM 1308 C CA . GLU A 1 181 ? 18.562 -36.25 -16.359 1 95 181 GLU A CA 1
ATOM 1309 C C . GLU A 1 181 ? 19.953 -36.594 -16.891 1 95 181 GLU A C 1
ATOM 1311 O O . GLU A 1 181 ? 20.891 -36.812 -16.125 1 95 181 GLU A O 1
ATOM 1316 N N . SER A 1 182 ? 20.125 -36.594 -18.172 1 96.88 182 SER A N 1
ATOM 1317 C CA . SER A 1 182 ? 21.359 -37.031 -18.781 1 96.88 182 SER A CA 1
ATOM 1318 C C . SER A 1 182 ? 22.188 -35.875 -19.312 1 96.88 182 SER A C 1
ATOM 1320 O O . SER A 1 182 ? 23.406 -35.969 -19.422 1 96.88 182 SER A O 1
ATOM 1322 N N . GLN A 1 183 ? 21.547 -34.875 -19.672 1 97.81 183 GLN A N 1
ATOM 1323 C CA . GLN A 1 183 ? 22.188 -33.688 -20.219 1 97.81 183 GLN A CA 1
ATOM 1324 C C . GLN A 1 183 ? 21.891 -32.469 -19.375 1 97.81 183 GLN A C 1
ATOM 1326 O O . GLN A 1 183 ? 20.719 -32.094 -19.156 1 97.81 183 GLN A O 1
ATOM 1331 N N . HIS A 1 184 ? 23.016 -31.734 -19 1 98.25 184 HIS A N 1
ATOM 1332 C CA . HIS A 1 184 ? 22.859 -30.531 -18.188 1 98.25 184 HIS A CA 1
ATOM 1333 C C . HIS A 1 184 ? 21.922 -30.766 -17.016 1 98.25 184 HIS A C 1
ATOM 1335 O O . HIS A 1 184 ? 20.969 -30 -16.812 1 98.25 184 HIS A O 1
ATOM 1341 N N . SER A 1 185 ? 22.141 -31.781 -16.266 1 97.12 185 SER A N 1
ATOM 1342 C CA . SER A 1 185 ? 21.266 -32.188 -15.18 1 97.12 185 SER A CA 1
ATOM 1343 C C . SER A 1 185 ? 21.25 -31.156 -14.062 1 97.12 185 SER A C 1
ATOM 1345 O O . SER A 1 185 ? 20.234 -30.984 -13.383 1 97.12 185 SER A O 1
ATOM 1347 N N . ASP A 1 186 ? 22.328 -30.453 -13.867 1 97.19 186 ASP A N 1
ATOM 1348 C CA . ASP A 1 186 ? 22.391 -29.391 -12.859 1 97.19 186 ASP A CA 1
ATOM 1349 C C . ASP A 1 186 ? 21.469 -28.234 -13.219 1 97.19 186 ASP A C 1
ATOM 1351 O O . ASP A 1 186 ? 20.828 -27.656 -12.352 1 97.19 186 ASP A O 1
ATOM 1355 N N . LEU A 1 187 ? 21.422 -27.922 -14.508 1 98 187 LEU A N 1
ATOM 1356 C CA . LEU A 1 187 ? 20.516 -26.875 -14.984 1 98 187 LEU A CA 1
ATOM 1357 C C . LEU A 1 187 ? 19.062 -27.281 -14.766 1 98 187 LEU A C 1
ATOM 1359 O O . LEU A 1 187 ? 18.25 -26.469 -14.32 1 98 187 LEU A O 1
ATOM 1363 N N . LEU A 1 188 ? 18.75 -28.531 -15.086 1 97.56 188 LEU A N 1
ATOM 1364 C CA . LEU A 1 188 ? 17.391 -29 -14.844 1 97.56 188 LEU A CA 1
ATOM 1365 C C . LEU A 1 188 ? 17.016 -28.891 -13.367 1 97.56 188 LEU A C 1
ATOM 1367 O O . LEU A 1 188 ? 15.922 -28.438 -13.031 1 97.56 188 LEU A O 1
ATOM 1371 N N . TRP A 1 189 ? 17.953 -29.328 -12.523 1 96.5 189 TRP A N 1
ATOM 1372 C CA . TRP A 1 189 ? 17.734 -29.234 -11.086 1 96.5 189 TRP A CA 1
ATOM 1373 C C . TRP A 1 189 ? 17.438 -27.797 -10.664 1 96.5 189 TRP A C 1
ATOM 1375 O O . TRP A 1 189 ? 16.516 -27.547 -9.883 1 96.5 189 TRP A O 1
ATOM 1385 N N . ALA A 1 190 ? 18.172 -26.828 -11.172 1 97.31 190 ALA A N 1
ATOM 1386 C CA . ALA A 1 190 ? 18 -25.422 -10.828 1 97.31 190 ALA A CA 1
ATOM 1387 C C . ALA A 1 190 ? 16.656 -24.891 -11.32 1 97.31 190 ALA A C 1
ATOM 1389 O O . ALA A 1 190 ? 16.016 -24.094 -10.648 1 97.31 190 ALA A O 1
ATOM 1390 N N . LEU A 1 191 ? 16.219 -25.344 -12.461 1 97 191 LEU A N 1
ATOM 1391 C CA . LEU A 1 191 ? 14.969 -24.891 -13.047 1 97 191 LEU A CA 1
ATOM 1392 C C . LEU A 1 191 ? 13.773 -25.422 -12.258 1 97 191 LEU A C 1
ATOM 1394 O O . LEU A 1 191 ? 12.711 -24.797 -12.242 1 97 191 LEU A O 1
ATOM 1398 N N . LYS A 1 192 ? 13.969 -26.562 -11.68 1 95.31 192 LYS A N 1
ATOM 1399 C CA . LYS A 1 192 ? 12.898 -27.188 -10.906 1 95.31 192 LYS A CA 1
ATOM 1400 C C . LYS A 1 192 ? 12.797 -26.578 -9.508 1 95.31 192 LYS A C 1
ATOM 1402 O O . LYS A 1 192 ? 13 -27.281 -8.508 1 95.31 192 LYS A O 1
ATOM 1407 N N . GLY A 1 193 ? 12.406 -25.312 -9.461 1 92.31 193 GLY A N 1
ATOM 1408 C CA . GLY A 1 193 ? 12.148 -24.797 -8.133 1 92.31 193 GLY A CA 1
ATOM 1409 C C . GLY A 1 193 ? 12.664 -23.391 -7.922 1 92.31 193 GLY A C 1
ATOM 1410 O O . GLY A 1 193 ? 12.234 -22.688 -7.004 1 92.31 193 GLY A O 1
ATOM 1411 N N . SER A 1 194 ? 13.562 -22.922 -8.695 1 91.19 194 SER A N 1
ATOM 1412 C CA . SER A 1 194 ? 14.141 -21.594 -8.461 1 91.19 194 SER A CA 1
ATOM 1413 C C . SER A 1 194 ? 13.18 -20.5 -8.867 1 91.19 194 SER A C 1
ATOM 1415 O O . SER A 1 194 ? 13.219 -19.391 -8.312 1 91.19 194 SER A O 1
ATOM 1417 N N . GLY A 1 195 ? 12.352 -20.688 -9.906 1 87.62 195 GLY A N 1
ATOM 1418 C CA . GLY A 1 195 ? 11.156 -19.922 -10.234 1 87.62 195 GLY A CA 1
ATOM 1419 C C . GLY A 1 195 ? 11.469 -18.5 -10.672 1 87.62 195 GLY A C 1
ATOM 1420 O O . GLY A 1 195 ? 10.602 -17.625 -10.602 1 87.62 195 GLY A O 1
ATOM 1421 N N . THR A 1 196 ? 12.68 -18.078 -11.117 1 89.5 196 THR A N 1
ATOM 1422 C CA . THR A 1 196 ? 12.977 -16.656 -11.289 1 89.5 196 THR A CA 1
ATOM 1423 C C . THR A 1 196 ? 13.539 -16.391 -12.688 1 89.5 196 THR A C 1
ATOM 1425 O O . THR A 1 196 ? 13.906 -15.258 -13.008 1 89.5 196 THR A O 1
ATOM 1428 N N . GLY A 1 197 ? 13.641 -17.422 -13.492 1 94.5 197 GLY A N 1
ATOM 1429 C CA . GLY A 1 197 ? 14.227 -17.188 -14.797 1 94.5 197 GLY A CA 1
ATOM 1430 C C . GLY A 1 197 ? 15.672 -16.734 -14.734 1 94.5 197 GLY A C 1
ATOM 1431 O O . GLY A 1 197 ? 16.125 -15.977 -15.586 1 94.5 197 GLY A O 1
ATOM 1432 N N . SER A 1 198 ? 16.422 -17.25 -13.828 1 96.56 198 SER A N 1
ATOM 1433 C CA . SER A 1 198 ? 17.766 -16.766 -13.5 1 96.56 198 SER A CA 1
ATOM 1434 C C . SER A 1 198 ? 18.812 -17.406 -14.391 1 96.56 198 SER A C 1
ATOM 1436 O O . SER A 1 198 ? 19.953 -16.922 -14.461 1 96.56 198 SER A O 1
ATOM 1438 N N . PHE A 1 199 ? 18.5 -18.469 -15.133 1 98 199 PHE A N 1
ATOM 1439 C CA . PHE A 1 199 ? 19.547 -19.297 -15.719 1 98 199 PHE A CA 1
ATOM 1440 C C . PHE A 1 199 ? 19.453 -19.297 -17.234 1 98 199 PHE A C 1
ATOM 1442 O O . PHE A 1 199 ? 20.359 -19.797 -17.922 1 98 199 PHE A O 1
ATOM 1449 N N . GLY A 1 200 ? 18.453 -18.844 -17.734 1 98.12 200 GLY A N 1
ATOM 1450 C CA . GLY A 1 200 ? 18.172 -18.844 -19.156 1 98.12 200 GLY A CA 1
ATOM 1451 C C . GLY A 1 200 ? 16.688 -18.688 -19.469 1 98.12 200 GLY A C 1
ATOM 1452 O O . GLY A 1 200 ? 15.867 -18.562 -18.562 1 98.12 200 GLY A O 1
ATOM 1453 N N . ILE A 1 201 ? 16.391 -18.656 -20.734 1 98.62 201 ILE A N 1
ATOM 1454 C CA . ILE A 1 201 ? 15.016 -18.594 -21.188 1 98.62 201 ILE A CA 1
ATOM 1455 C C . ILE A 1 201 ? 14.555 -20 -21.609 1 98.62 201 ILE A C 1
ATOM 1457 O O . ILE A 1 201 ? 15.078 -20.562 -22.562 1 98.62 201 ILE A O 1
ATOM 1461 N N . VAL A 1 202 ? 13.625 -20.516 -20.875 1 98.81 202 VAL A N 1
ATOM 1462 C CA . VAL A 1 202 ? 13.07 -21.828 -21.234 1 98.81 202 VAL A CA 1
ATOM 1463 C C . VAL A 1 202 ? 12.078 -21.672 -22.375 1 98.81 202 VAL A C 1
ATOM 1465 O O . VAL A 1 202 ? 11.125 -20.891 -22.281 1 98.81 202 VAL A O 1
ATOM 1468 N N . THR A 1 203 ? 12.266 -22.406 -23.422 1 98.75 203 THR A N 1
ATOM 1469 C CA . THR A 1 203 ? 11.398 -22.266 -24.594 1 98.75 203 THR A CA 1
ATOM 1470 C C . THR A 1 203 ? 10.297 -23.328 -24.562 1 98.75 203 THR A C 1
ATOM 1472 O O . THR A 1 203 ? 9.211 -23.109 -25.094 1 98.75 203 THR A O 1
ATOM 1475 N N . HIS A 1 204 ? 10.57 -24.484 -24.047 1 98.38 204 HIS A N 1
ATOM 1476 C CA . HIS A 1 204 ? 9.523 -25.453 -23.781 1 98.38 204 HIS A CA 1
ATOM 1477 C C . HIS A 1 204 ? 9.93 -26.422 -22.672 1 98.38 204 HIS A C 1
ATOM 1479 O O . HIS A 1 204 ? 11.117 -26.547 -22.359 1 98.38 204 HIS A O 1
ATOM 1485 N N . TYR A 1 205 ? 8.953 -27.031 -22.078 1 98.69 205 TYR A N 1
ATOM 1486 C CA . TYR A 1 205 ? 9.109 -28.141 -21.141 1 98.69 205 TYR A CA 1
ATOM 1487 C C . TYR A 1 205 ? 8.523 -29.422 -21.703 1 98.69 205 TYR A C 1
ATOM 1489 O O . TYR A 1 205 ? 7.586 -29.391 -22.516 1 98.69 205 TYR A O 1
ATOM 1497 N N . ARG A 1 206 ? 9.141 -30.547 -21.391 1 98.75 206 ARG A N 1
ATOM 1498 C CA . ARG A 1 206 ? 8.492 -31.844 -21.5 1 98.75 206 ARG A CA 1
ATOM 1499 C C . ARG A 1 206 ? 8.008 -32.344 -20.141 1 98.75 206 ARG A C 1
ATOM 1501 O O . ARG A 1 206 ? 8.773 -32.375 -19.172 1 98.75 206 ARG A O 1
ATOM 1508 N N . PHE A 1 207 ? 6.734 -32.688 -20.109 1 98.44 207 PHE A N 1
ATOM 1509 C CA . PHE A 1 207 ? 6.117 -33.125 -18.859 1 98.44 207 PHE A CA 1
ATOM 1510 C C . PHE A 1 207 ? 5.664 -34.562 -18.938 1 98.44 207 PHE A C 1
ATOM 1512 O O . PHE A 1 207 ? 5.199 -35.031 -19.984 1 98.44 207 PHE A O 1
ATOM 1519 N N . ARG A 1 208 ? 5.762 -35.281 -17.828 1 97.94 208 ARG A N 1
ATOM 1520 C CA . ARG A 1 208 ? 5.016 -36.531 -17.641 1 97.94 208 ARG A CA 1
ATOM 1521 C C . ARG A 1 208 ? 3.559 -36.219 -17.297 1 97.94 208 ARG A C 1
ATOM 1523 O O . ARG A 1 208 ? 3.275 -35.406 -16.422 1 97.94 208 ARG A O 1
ATOM 1530 N N . LEU A 1 209 ? 2.627 -36.875 -17.984 1 98.31 209 LEU A N 1
ATOM 1531 C CA . LEU A 1 209 ? 1.198 -36.719 -17.734 1 98.31 209 LEU A CA 1
ATOM 1532 C C . LEU A 1 209 ? 0.636 -37.906 -16.969 1 98.31 209 LEU A C 1
ATOM 1534 O O . LEU A 1 209 ? 1.288 -38.938 -16.875 1 98.31 209 LEU A O 1
ATOM 1538 N N . SER A 1 210 ? -0.473 -37.75 -16.359 1 97.5 210 SER A N 1
ATOM 1539 C CA . SER A 1 210 ? -1.303 -38.812 -15.812 1 97.5 210 SER A CA 1
ATOM 1540 C C . SER A 1 210 ? -2.633 -38.906 -16.547 1 97.5 210 SER A C 1
ATOM 1542 O O . SER A 1 210 ? -3.018 -38 -17.281 1 97.5 210 SER A O 1
ATOM 1544 N N . ASP A 1 211 ? -3.242 -40.094 -16.375 1 97.56 211 ASP A N 1
ATOM 1545 C CA . ASP A 1 211 ? -4.645 -40.156 -16.766 1 97.56 211 ASP A CA 1
ATOM 1546 C C . ASP A 1 211 ? -5.512 -39.312 -15.852 1 97.56 211 ASP A C 1
ATOM 1548 O O . ASP A 1 211 ? -5.316 -39.281 -14.633 1 97.56 211 ASP A O 1
ATOM 1552 N N . ALA A 1 212 ? -6.398 -38.562 -16.5 1 97.56 212 ALA A N 1
ATOM 1553 C CA . ALA A 1 212 ? -7.383 -37.875 -15.68 1 97.56 212 ALA A CA 1
ATOM 1554 C C . ALA A 1 212 ? -8.242 -38.875 -14.898 1 97.56 212 ALA A C 1
ATOM 1556 O O . ALA A 1 212 ? -8.531 -39.969 -15.391 1 97.56 212 ALA A O 1
ATOM 1557 N N . PRO A 1 213 ? -8.562 -38.469 -13.703 1 96.75 213 PRO A N 1
ATOM 1558 C CA . PRO A 1 213 ? -9.414 -39.375 -12.953 1 96.75 213 PRO A CA 1
ATOM 1559 C C . PRO A 1 213 ? -10.758 -39.625 -13.625 1 96.75 213 PRO A C 1
ATOM 1561 O O . PRO A 1 213 ? -11.398 -38.688 -14.102 1 96.75 213 PRO A O 1
ATOM 1564 N N . GLU A 1 214 ? -11.125 -40.844 -13.578 1 96.44 214 GLU A N 1
ATOM 1565 C CA . GLU A 1 214 ? -12.414 -41.219 -14.156 1 96.44 214 GLU A CA 1
ATOM 1566 C C . GLU A 1 214 ? -13.562 -40.812 -13.234 1 96.44 214 GLU A C 1
ATOM 1568 O O . GLU A 1 214 ? -14.656 -40.5 -13.703 1 96.44 214 GLU A O 1
ATOM 1573 N N . HIS A 1 215 ? -13.281 -40.938 -11.984 1 97.31 215 HIS A N 1
ATOM 1574 C CA . HIS A 1 215 ? -14.266 -40.594 -10.961 1 97.31 215 HIS A CA 1
ATOM 1575 C C . HIS A 1 215 ? -13.75 -39.469 -10.062 1 97.31 215 HIS A C 1
ATOM 1577 O O . HIS A 1 215 ? -12.883 -39.719 -9.211 1 97.31 215 HIS A O 1
ATOM 1583 N N . ALA A 1 216 ? -14.281 -38.281 -10.305 1 97.94 216 ALA A N 1
ATOM 1584 C CA . ALA A 1 216 ? -13.852 -37.125 -9.555 1 97.94 216 ALA A CA 1
ATOM 1585 C C . ALA A 1 216 ? -15.055 -36.281 -9.109 1 97.94 216 ALA A C 1
ATOM 1587 O O . ALA A 1 216 ? -16.156 -36.438 -9.641 1 97.94 216 ALA A O 1
ATOM 1588 N N . ALA A 1 217 ? -14.859 -35.469 -8.086 1 98.44 217 ALA A N 1
ATOM 1589 C CA . ALA A 1 217 ? -15.867 -34.531 -7.605 1 98.44 217 ALA A CA 1
ATOM 1590 C C . ALA A 1 217 ? -15.219 -33.312 -6.984 1 98.44 217 ALA A C 1
ATOM 1592 O O . ALA A 1 217 ? -14.055 -33.344 -6.582 1 98.44 217 ALA A O 1
ATOM 1593 N N . LYS A 1 218 ? -15.906 -32.25 -7.051 1 98.38 218 LYS A N 1
ATOM 1594 C CA . LYS A 1 218 ? -15.594 -31.031 -6.32 1 98.38 218 LYS A CA 1
ATOM 1595 C C . LYS A 1 218 ? -16.609 -30.781 -5.211 1 98.38 218 LYS A C 1
ATOM 1597 O O . LYS A 1 218 ? -17.812 -30.984 -5.406 1 98.38 218 LYS A O 1
ATOM 1602 N N . PHE A 1 219 ? -16.141 -30.344 -4.039 1 98.12 219 PHE A N 1
ATOM 1603 C CA . PHE A 1 219 ? -17.062 -30.047 -2.945 1 98.12 219 PHE A CA 1
ATOM 1604 C C . PHE A 1 219 ? -16.75 -28.672 -2.354 1 98.12 219 PHE A C 1
ATOM 1606 O O . PHE A 1 219 ? -15.617 -28.203 -2.426 1 98.12 219 PHE A O 1
ATOM 1613 N N . THR A 1 220 ? -17.734 -28.016 -1.82 1 98.25 220 THR A N 1
ATOM 1614 C CA . THR A 1 220 ? -17.641 -26.766 -1.064 1 98.25 220 THR A CA 1
ATOM 1615 C C . THR A 1 220 ? -18.656 -26.734 0.067 1 98.25 220 THR A C 1
ATOM 1617 O O . THR A 1 220 ? -19.828 -27.078 -0.136 1 98.25 220 THR A O 1
ATOM 1620 N N . PHE A 1 221 ? -18.234 -26.438 1.248 1 98.44 221 PHE A N 1
ATOM 1621 C CA . PHE A 1 221 ? -19.078 -26.188 2.41 1 98.44 221 PHE A CA 1
ATOM 1622 C C . PHE A 1 221 ? -18.781 -24.812 3.004 1 98.44 221 PHE A C 1
ATOM 1624 O O . PHE A 1 221 ? -17.641 -24.5 3.344 1 98.44 221 PHE A O 1
ATOM 1631 N N . ASP A 1 222 ? -19.859 -23.984 3.16 1 97.75 222 ASP A N 1
ATOM 1632 C CA . ASP A 1 222 ? -19.719 -22.609 3.666 1 97.75 222 ASP A CA 1
ATOM 1633 C C . ASP A 1 222 ? -20.375 -22.469 5.043 1 97.75 222 ASP A C 1
ATOM 1635 O O . ASP A 1 222 ? -21.484 -22.953 5.266 1 97.75 222 ASP A O 1
ATOM 1639 N N . TYR A 1 223 ? -19.672 -21.875 5.934 1 97.94 223 TYR A N 1
ATOM 1640 C CA . TYR A 1 223 ? -20.156 -21.547 7.27 1 97.94 223 TYR A CA 1
ATOM 1641 C C . TYR A 1 223 ? -20.203 -20.047 7.496 1 97.94 223 TYR A C 1
ATOM 1643 O O . TYR A 1 223 ? -19.172 -19.375 7.457 1 97.94 223 TYR A O 1
ATOM 1651 N N . ALA A 1 224 ? -21.375 -19.5 7.785 1 96.5 224 ALA A N 1
ATOM 1652 C CA . ALA A 1 224 ? -21.484 -18.094 8.117 1 96.5 224 ALA A CA 1
ATOM 1653 C C . ALA A 1 224 ? -20.828 -17.781 9.461 1 96.5 224 ALA A C 1
ATOM 1655 O O . ALA A 1 224 ? -21.094 -18.453 10.461 1 96.5 224 ALA A O 1
ATOM 1656 N N . LEU A 1 225 ? -20.016 -16.797 9.508 1 94.44 225 LEU A N 1
ATOM 1657 C CA . LEU A 1 225 ? -19.203 -16.516 10.68 1 94.44 225 LEU A CA 1
ATOM 1658 C C . LEU A 1 225 ? -20.078 -16.156 11.883 1 94.44 225 LEU A C 1
ATOM 1660 O O . LEU A 1 225 ? -19.719 -16.453 13.023 1 94.44 225 LEU A O 1
ATOM 1664 N N . ASP A 1 226 ? -21.172 -15.5 11.656 1 92.38 226 ASP A N 1
ATOM 1665 C CA . ASP A 1 226 ? -22.016 -15.047 12.75 1 92.38 226 ASP A CA 1
ATOM 1666 C C . ASP A 1 226 ? -22.859 -16.188 13.312 1 92.38 226 ASP A C 1
ATOM 1668 O O . ASP A 1 226 ? -23.594 -16.016 14.289 1 92.38 226 ASP A O 1
ATOM 1672 N N . ARG A 1 227 ? -22.719 -17.391 12.82 1 94.38 227 ARG A N 1
ATOM 1673 C CA . ARG A 1 227 ? -23.547 -18.516 13.25 1 94.38 227 ARG A CA 1
ATOM 1674 C C . ARG A 1 227 ? -22.703 -19.641 13.812 1 94.38 227 ARG A C 1
ATOM 1676 O O . ARG A 1 227 ? -23.219 -20.719 14.125 1 94.38 227 ARG A O 1
ATOM 1683 N N . ILE A 1 228 ? -21.453 -19.344 13.891 1 94.94 228 ILE A N 1
ATOM 1684 C CA . ILE A 1 228 ? -20.609 -20.453 14.305 1 94.94 228 ILE A CA 1
ATOM 1685 C C . ILE A 1 228 ? -19.625 -20 15.383 1 94.94 228 ILE A C 1
ATOM 1687 O O . ILE A 1 228 ? -19.406 -18.797 15.555 1 94.94 228 ILE A O 1
ATOM 1691 N N . ASP A 1 229 ? -19.094 -21.062 16.047 1 97 229 ASP A N 1
ATOM 1692 C CA . ASP A 1 229 ? -17.844 -20.922 16.781 1 97 229 ASP A CA 1
ATOM 1693 C C . ASP A 1 229 ? -16.641 -21.094 15.859 1 97 229 ASP A C 1
ATOM 1695 O O . ASP A 1 229 ? -16.234 -22.219 15.57 1 97 229 ASP A O 1
ATOM 1699 N N . PHE A 1 230 ? -16.047 -20.047 15.523 1 97.31 230 PHE A N 1
ATOM 1700 C CA . PHE A 1 230 ? -15 -20.047 14.508 1 97.31 230 PHE A CA 1
ATOM 1701 C C . PHE A 1 230 ? -13.883 -21.016 14.883 1 97.31 230 PHE A C 1
ATOM 1703 O O . PHE A 1 230 ? -13.492 -21.859 14.078 1 97.31 230 PHE A O 1
ATOM 1710 N N . PRO A 1 231 ? -13.32 -20.969 16.094 1 98.31 231 PRO A N 1
ATOM 1711 C CA . PRO A 1 231 ? -12.219 -21.875 16.438 1 98.31 231 PRO A CA 1
ATOM 1712 C C . PRO A 1 231 ? -12.594 -23.344 16.266 1 98.31 231 PRO A C 1
ATOM 1714 O O . PRO A 1 231 ? -11.789 -24.125 15.758 1 98.31 231 PRO A O 1
ATOM 1717 N N . ALA A 1 232 ? -13.805 -23.672 16.594 1 98.31 232 ALA A N 1
ATOM 1718 C CA . ALA A 1 232 ? -14.227 -25.078 16.531 1 98.31 232 ALA A CA 1
ATOM 1719 C C . ALA A 1 232 ? -14.32 -25.547 15.078 1 98.31 232 ALA A C 1
ATOM 1721 O O . ALA A 1 232 ? -13.844 -26.625 14.742 1 98.31 232 ALA A O 1
ATOM 1722 N N . VAL A 1 233 ? -14.977 -24.75 14.289 1 98.5 233 VAL A N 1
ATOM 1723 C CA . VAL A 1 233 ? -15.18 -25.125 12.898 1 98.5 233 VAL A CA 1
ATOM 1724 C C . VAL A 1 233 ? -13.836 -25.156 12.172 1 98.5 233 VAL A C 1
ATOM 1726 O O . VAL A 1 233 ? -13.555 -26.094 11.414 1 98.5 233 VAL A O 1
ATOM 1729 N N . PHE A 1 234 ? -13.008 -24.172 12.414 1 98.69 234 PHE A N 1
ATOM 1730 C CA . PHE A 1 234 ? -11.695 -24.125 11.781 1 98.69 234 PHE A CA 1
ATOM 1731 C C . PHE A 1 234 ? -10.859 -25.328 12.18 1 98.69 234 PHE A C 1
ATOM 1733 O O . PHE A 1 234 ? -10.188 -25.938 11.336 1 98.69 234 PHE A O 1
ATOM 1740 N N . LYS A 1 235 ? -10.867 -25.625 13.43 1 98.62 235 LYS A N 1
ATOM 1741 C CA . LYS A 1 235 ? -10.109 -26.766 13.906 1 98.62 235 LYS A CA 1
ATOM 1742 C C . LYS A 1 235 ? -10.57 -28.062 13.227 1 98.62 235 LYS A C 1
ATOM 1744 O O . LYS A 1 235 ? -9.75 -28.891 12.852 1 98.62 235 LYS A O 1
ATOM 1749 N N . ARG A 1 236 ? -11.836 -28.219 13.102 1 98.44 236 ARG A N 1
ATOM 1750 C CA . ARG A 1 236 ? -12.398 -29.375 12.414 1 98.44 236 ARG A CA 1
ATOM 1751 C C . ARG A 1 236 ? -11.906 -29.438 10.969 1 98.44 236 ARG A C 1
ATOM 1753 O O . ARG A 1 236 ? -11.5 -30.5 10.492 1 98.44 236 ARG A O 1
ATOM 1760 N N . MET A 1 237 ? -11.953 -28.328 10.281 1 98.75 237 MET A N 1
ATOM 1761 C CA . MET A 1 237 ? -11.477 -28.25 8.906 1 98.75 237 MET A CA 1
ATOM 1762 C C . MET A 1 237 ? -9.992 -28.578 8.82 1 98.75 237 MET A C 1
ATOM 1764 O O . MET A 1 237 ? -9.578 -29.359 7.953 1 98.75 237 MET A O 1
ATOM 1768 N N . GLN A 1 238 ? -9.242 -27.984 9.719 1 98.69 238 GLN A N 1
ATOM 1769 C CA . GLN A 1 238 ? -7.801 -28.219 9.75 1 98.69 238 GLN A CA 1
ATOM 1770 C C . GLN A 1 238 ? -7.496 -29.703 10 1 98.69 238 GLN A C 1
ATOM 1772 O O . GLN A 1 238 ? -6.68 -30.297 9.305 1 98.69 238 GLN A O 1
ATOM 1777 N N . ASP A 1 239 ? -8.125 -30.266 10.992 1 98.31 239 ASP A N 1
ATOM 1778 C CA . ASP A 1 239 ? -7.902 -31.672 11.336 1 98.31 239 ASP A CA 1
ATOM 1779 C C . ASP A 1 239 ? -8.258 -32.594 10.172 1 98.31 239 ASP A C 1
ATOM 1781 O O . ASP A 1 239 ? -7.535 -33.531 9.875 1 98.31 239 ASP A O 1
ATOM 1785 N N . PHE A 1 240 ? -9.344 -32.312 9.57 1 98.19 240 PHE A N 1
ATOM 1786 C CA . PHE A 1 240 ? -9.75 -33.125 8.414 1 98.19 240 PHE A CA 1
ATOM 1787 C C . PHE A 1 240 ? -8.719 -33.031 7.301 1 98.19 240 PHE A C 1
ATOM 1789 O O . PHE A 1 240 ? -8.359 -34.031 6.684 1 98.19 240 PHE A O 1
ATOM 1796 N N . SER A 1 241 ? -8.258 -31.812 6.996 1 97.94 241 SER A N 1
ATOM 1797 C CA . SER A 1 241 ? -7.289 -31.562 5.93 1 97.94 241 SER A CA 1
ATOM 1798 C C . SER A 1 241 ? -5.988 -32.312 6.184 1 97.94 241 SER A C 1
ATOM 1800 O O . SER A 1 241 ? -5.363 -32.844 5.25 1 97.94 241 SER A O 1
ATOM 1802 N N . LEU A 1 242 ? -5.602 -32.406 7.43 1 96.75 242 LEU A N 1
ATOM 1803 C CA . LEU A 1 242 ? -4.344 -33.031 7.809 1 96.75 242 LEU A CA 1
ATOM 1804 C C . LEU A 1 242 ? -4.469 -34.562 7.766 1 96.75 242 LEU A C 1
ATOM 1806 O O . LEU A 1 242 ? -3.498 -35.25 7.465 1 96.75 242 LEU A O 1
ATOM 1810 N N . ARG A 1 243 ? -5.656 -35.031 7.969 1 95 243 ARG A N 1
ATOM 1811 C CA . ARG A 1 243 ? -5.801 -36.5 8.078 1 95 243 ARG A CA 1
ATOM 1812 C C . ARG A 1 243 ? -6.328 -37.094 6.781 1 95 243 ARG A C 1
ATOM 1814 O O . ARG A 1 243 ? -6.254 -38.312 6.574 1 95 243 ARG A O 1
ATOM 1821 N N . SER A 1 244 ? -6.914 -36.25 5.961 1 92.44 244 SER A N 1
ATOM 1822 C CA . SER A 1 244 ? -7.527 -36.781 4.746 1 92.44 244 SER A CA 1
ATOM 1823 C C . SER A 1 244 ? -6.516 -37.531 3.9 1 92.44 244 SER A C 1
ATOM 1825 O O . SER A 1 244 ? -5.324 -37.219 3.908 1 92.44 244 SER A O 1
ATOM 1827 N N . GLU A 1 245 ? -7.047 -38.5 3.191 1 89.38 245 GLU A N 1
ATOM 1828 C CA . GLU A 1 245 ? -6.219 -39.312 2.311 1 89.38 245 GLU A CA 1
ATOM 1829 C C . GLU A 1 245 ? -5.738 -38.5 1.104 1 89.38 245 GLU A C 1
ATOM 1831 O O . GLU A 1 245 ? -6.234 -37.406 0.843 1 89.38 245 GLU A O 1
ATOM 1836 N N . LYS A 1 246 ? -4.812 -39.156 0.403 1 91.19 246 LYS A N 1
ATOM 1837 C CA . LYS A 1 246 ? -4.191 -38.469 -0.737 1 91.19 246 LYS A CA 1
ATOM 1838 C C . LYS A 1 246 ? -5.223 -38.156 -1.82 1 91.19 246 LYS A C 1
ATOM 1840 O O . LYS A 1 246 ? -5.035 -37.25 -2.619 1 91.19 246 LYS A O 1
ATOM 1845 N N . ASN A 1 247 ? -6.336 -38.844 -1.778 1 92.38 247 ASN A N 1
ATOM 1846 C CA . ASN A 1 247 ? -7.355 -38.719 -2.814 1 92.38 247 ASN A CA 1
ATOM 1847 C C . ASN A 1 247 ? -8.258 -37.531 -2.564 1 92.38 247 ASN A C 1
ATOM 1849 O O . ASN A 1 247 ? -9.133 -37.219 -3.377 1 92.38 247 ASN A O 1
ATOM 1853 N N . VAL A 1 248 ? -8.039 -36.844 -1.469 1 97.25 248 VAL A N 1
ATOM 1854 C CA . VAL A 1 248 ? -8.867 -35.688 -1.132 1 97.25 248 VAL A CA 1
ATOM 1855 C C . VAL A 1 248 ? -7.984 -34.469 -0.89 1 97.25 248 VAL A C 1
ATOM 1857 O O . VAL A 1 248 ? -7.301 -34.375 0.133 1 97.25 248 VAL A O 1
ATOM 1860 N N . THR A 1 249 ? -8 -33.531 -1.813 1 97.62 249 THR A N 1
ATOM 1861 C CA . THR A 1 249 ? -7.352 -32.25 -1.626 1 97.62 249 THR A CA 1
ATOM 1862 C C . THR A 1 249 ? -8.336 -31.219 -1.069 1 97.62 249 THR A C 1
ATOM 1864 O O . THR A 1 249 ? -9.453 -31.078 -1.569 1 97.62 249 THR A O 1
ATOM 1867 N N . THR A 1 250 ? -7.949 -30.516 -0.009 1 98.19 250 THR A N 1
ATOM 1868 C CA . THR A 1 250 ? -8.82 -29.516 0.609 1 98.19 250 THR A CA 1
ATOM 1869 C C . THR A 1 250 ? -8.164 -28.141 0.601 1 98.19 250 THR A C 1
ATOM 1871 O O . THR A 1 250 ? -6.934 -28.031 0.527 1 98.19 250 THR A O 1
ATOM 1874 N N . MET A 1 251 ? -8.961 -27.125 0.626 1 98.38 251 MET A N 1
ATOM 1875 C CA . MET A 1 251 ? -8.547 -25.75 0.873 1 98.38 251 MET A CA 1
ATOM 1876 C C . MET A 1 251 ? -9.508 -25.062 1.831 1 98.38 251 MET A C 1
ATOM 1878 O O . MET A 1 251 ? -10.711 -25 1.567 1 98.38 251 MET A O 1
ATOM 1882 N N . ILE A 1 252 ? -8.984 -24.672 2.938 1 98.62 252 ILE A N 1
ATOM 1883 C CA . ILE A 1 252 ? -9.742 -23.812 3.844 1 98.62 252 ILE A CA 1
ATOM 1884 C C . ILE A 1 252 ? -9.609 -22.359 3.402 1 98.62 252 ILE A C 1
ATOM 1886 O O . ILE A 1 252 ? -8.5 -21.875 3.178 1 98.62 252 ILE A O 1
ATOM 1890 N N . VAL A 1 253 ? -10.711 -21.672 3.234 1 97.25 253 VAL A N 1
ATOM 1891 C CA . VAL A 1 253 ? -10.68 -20.297 2.771 1 97.25 253 VAL A CA 1
ATOM 1892 C C . VAL A 1 253 ? -11.453 -19.406 3.738 1 97.25 253 VAL A C 1
ATOM 1894 O O . VAL A 1 253 ? -12.625 -19.656 4.02 1 97.25 253 VAL A O 1
ATOM 1897 N N . GLY A 1 254 ? -10.789 -18.422 4.262 1 96.12 254 GLY A N 1
ATOM 1898 C CA . GLY A 1 254 ? -11.469 -17.359 5 1 96.12 254 GLY A CA 1
ATOM 1899 C C . GLY A 1 254 ? -11.883 -16.188 4.121 1 96.12 254 GLY A C 1
ATOM 1900 O O . GLY A 1 254 ? -11.039 -15.43 3.65 1 96.12 254 GLY A O 1
ATOM 1901 N N . TRP A 1 255 ? -13.203 -16.141 3.895 1 90.81 255 TRP A N 1
ATOM 1902 C CA . TRP A 1 255 ? -13.797 -15.031 3.164 1 90.81 255 TRP A CA 1
ATOM 1903 C C . TRP A 1 255 ? -14.383 -14 4.125 1 90.81 255 TRP A C 1
ATOM 1905 O O . TRP A 1 255 ? -14.43 -14.234 5.336 1 90.81 255 TRP A O 1
ATOM 1915 N N . GLN A 1 256 ? -14.789 -12.914 3.494 1 85.31 256 GLN A N 1
ATOM 1916 C CA . GLN A 1 256 ? -15.531 -11.945 4.293 1 85.31 256 GLN A CA 1
ATOM 1917 C C . GLN A 1 256 ? -16.891 -12.508 4.715 1 85.31 256 GLN A C 1
ATOM 1919 O O . GLN A 1 256 ? -17.75 -12.773 3.873 1 85.31 256 GLN A O 1
ATOM 1924 N N . GLY A 1 257 ? -17.031 -12.805 5.969 1 88.44 257 GLY A N 1
ATOM 1925 C CA . GLY A 1 257 ? -18.328 -13.18 6.504 1 88.44 257 GLY A CA 1
ATOM 1926 C C . GLY A 1 257 ? -18.562 -14.68 6.531 1 88.44 257 GLY A C 1
ATOM 1927 O O . GLY A 1 257 ? -19.531 -15.156 7.129 1 88.44 257 GLY A O 1
ATOM 1928 N N . PHE A 1 258 ? -17.672 -15.406 5.855 1 92.62 258 PHE A N 1
ATOM 1929 C CA . PHE A 1 258 ? -17.891 -16.844 5.953 1 92.62 258 PHE A CA 1
ATOM 1930 C C . PHE A 1 258 ? -16.562 -17.594 5.859 1 92.62 258 PHE A C 1
ATOM 1932 O O . PHE A 1 258 ? -15.57 -17.062 5.367 1 92.62 258 PHE A O 1
ATOM 1939 N N . LEU A 1 259 ? -16.531 -18.781 6.422 1 97 259 LEU A N 1
ATOM 1940 C CA . LEU A 1 259 ? -15.453 -19.766 6.371 1 97 259 LEU A CA 1
ATOM 1941 C C . LEU A 1 259 ? -15.828 -20.938 5.469 1 97 259 LEU A C 1
ATOM 1943 O O . LEU A 1 259 ? -16.922 -21.484 5.574 1 97 259 LEU A O 1
ATOM 1947 N N . GLU A 1 260 ? -14.914 -21.203 4.578 1 97.75 260 GLU A N 1
ATOM 1948 C CA . GLU A 1 260 ? -15.195 -22.188 3.545 1 97.75 260 GLU A CA 1
ATOM 1949 C C . GLU A 1 260 ? -14.18 -23.328 3.574 1 97.75 260 GLU A C 1
ATOM 1951 O O . GLU A 1 260 ? -12.992 -23.094 3.816 1 97.75 260 GLU A O 1
ATOM 1956 N N . ILE A 1 261 ? -14.625 -24.562 3.443 1 98.44 261 ILE A N 1
ATOM 1957 C CA . ILE A 1 261 ? -13.75 -25.641 3.025 1 98.44 261 ILE A CA 1
ATOM 1958 C C . ILE A 1 261 ? -14.188 -26.172 1.66 1 98.44 261 ILE A C 1
ATOM 1960 O O . ILE A 1 261 ? -15.359 -26.5 1.465 1 98.44 261 ILE A O 1
ATOM 1964 N N . THR A 1 262 ? -13.297 -26.109 0.718 1 98.19 262 THR A N 1
ATOM 1965 C CA . THR A 1 262 ? -13.523 -26.609 -0.631 1 98.19 262 THR A CA 1
ATOM 1966 C C . THR A 1 262 ? -12.43 -27.609 -1.021 1 98.19 262 THR A C 1
ATOM 1968 O O . THR A 1 262 ? -11.469 -27.797 -0.278 1 98.19 262 THR A O 1
ATOM 1971 N N . GLY A 1 263 ? -12.711 -28.375 -2.092 1 97.88 263 GLY A N 1
ATOM 1972 C CA . GLY A 1 263 ? -11.703 -29.344 -2.477 1 97.88 263 GLY A CA 1
ATOM 1973 C C . GLY A 1 263 ? -12.156 -30.266 -3.602 1 97.88 263 GLY A C 1
ATOM 1974 O O . GLY A 1 263 ? -13.18 -30 -4.238 1 97.88 263 GLY A O 1
ATOM 1975 N N . THR A 1 264 ? -11.266 -31.172 -3.879 1 98.38 264 THR A N 1
ATOM 1976 C CA . THR A 1 264 ? -11.523 -32.156 -4.922 1 98.38 264 THR A CA 1
ATOM 1977 C C . THR A 1 264 ? -11.32 -33.562 -4.395 1 98.38 264 THR A C 1
ATOM 1979 O O . THR A 1 264 ? -10.547 -33.781 -3.457 1 98.38 264 THR A O 1
ATOM 1982 N N . ILE A 1 265 ? -12.078 -34.5 -4.98 1 98.12 265 ILE A N 1
ATOM 1983 C CA . ILE A 1 265 ? -11.992 -35.938 -4.703 1 98.12 265 ILE A CA 1
ATOM 1984 C C . ILE A 1 265 ? -11.656 -36.688 -5.984 1 98.12 265 ILE A C 1
ATOM 1986 O O . ILE A 1 265 ? -12.266 -36.469 -7.031 1 98.12 265 ILE A O 1
ATOM 1990 N N . VAL A 1 266 ? -10.656 -37.531 -5.902 1 97.75 266 VAL A N 1
ATOM 1991 C CA . VAL A 1 266 ? -10.375 -38.469 -6.973 1 97.75 266 VAL A CA 1
ATOM 1992 C C . VAL A 1 266 ? -10.5 -39.906 -6.441 1 97.75 266 VAL A C 1
ATOM 1994 O O . VAL A 1 266 ? -9.992 -40.219 -5.359 1 97.75 266 VAL A O 1
ATOM 1997 N N . ALA A 1 267 ? -11.242 -40.75 -7.168 1 96.62 267 ALA A N 1
ATOM 1998 C CA . ALA A 1 267 ? -11.492 -42.125 -6.691 1 96.62 267 ALA A CA 1
ATOM 1999 C C . ALA A 1 267 ? -11.297 -43.125 -7.805 1 96.62 267 ALA A C 1
ATOM 2001 O O . ALA A 1 267 ? -11.461 -42.812 -8.984 1 96.62 267 ALA A O 1
ATOM 2002 N N . PRO A 1 268 ? -10.922 -44.375 -7.398 1 95.12 268 PRO A N 1
ATOM 2003 C CA . PRO A 1 268 ? -10.703 -45.438 -8.398 1 95.12 268 PRO A CA 1
ATOM 2004 C C . PRO A 1 268 ? -12.008 -46 -8.945 1 95.12 268 PRO A C 1
ATOM 2006 O O . PRO A 1 268 ? -12.008 -46.688 -9.969 1 95.12 268 PRO A O 1
ATOM 2009 N N . SER A 1 269 ? -13.086 -45.812 -8.18 1 96.81 269 SER A N 1
ATOM 2010 C CA . SER A 1 269 ? -14.391 -46.312 -8.609 1 96.81 269 SER A CA 1
ATOM 2011 C C . SER A 1 269 ? -15.516 -45.406 -8.164 1 96.81 269 SER A C 1
ATOM 2013 O O . SER A 1 269 ? -15.312 -44.531 -7.312 1 96.81 269 SER A O 1
ATOM 2015 N N . ARG A 1 270 ? -16.609 -45.625 -8.805 1 96.69 270 ARG A N 1
ATOM 2016 C CA . ARG A 1 270 ? -17.797 -44.875 -8.438 1 96.69 270 ARG A CA 1
ATOM 2017 C C . ARG A 1 270 ? -18.188 -45.125 -6.984 1 96.69 270 ARG A C 1
ATOM 2019 O O . ARG A 1 270 ? -18.609 -44.188 -6.285 1 96.69 270 ARG A O 1
ATOM 2026 N N . ASP A 1 271 ? -18.047 -46.312 -6.578 1 97.25 271 ASP A N 1
ATOM 2027 C CA . ASP A 1 271 ? -18.391 -46.688 -5.207 1 97.25 271 ASP A CA 1
ATOM 2028 C C . ASP A 1 271 ? -17.453 -46 -4.207 1 97.25 271 ASP A C 1
ATOM 2030 O O . ASP A 1 271 ? -17.906 -45.469 -3.182 1 97.25 271 ASP A O 1
ATOM 2034 N N . ALA A 1 272 ? -16.234 -46.031 -4.523 1 96.81 272 ALA A N 1
ATOM 2035 C CA . ALA A 1 272 ? -15.25 -45.375 -3.662 1 96.81 272 ALA A CA 1
ATOM 2036 C C . ALA A 1 272 ? -15.508 -43.875 -3.57 1 96.81 272 ALA A C 1
ATOM 2038 O O . ALA A 1 272 ? -15.352 -43.281 -2.504 1 96.81 272 ALA A O 1
ATOM 2039 N N . LEU A 1 273 ? -15.859 -43.312 -4.703 1 97.62 273 LEU A N 1
ATOM 2040 C CA . LEU A 1 273 ? -16.203 -41.875 -4.719 1 97.62 273 LEU A CA 1
ATOM 2041 C C . LEU A 1 273 ? -17.391 -41.594 -3.803 1 97.62 273 LEU A C 1
ATOM 2043 O O . LEU A 1 273 ? -17.359 -40.656 -3.029 1 97.62 273 LEU A O 1
ATOM 2047 N N . GLY A 1 274 ? -18.359 -42.375 -3.914 1 97.38 274 GLY A N 1
ATOM 2048 C CA . GLY A 1 274 ? -19.531 -42.25 -3.062 1 97.38 274 GLY A CA 1
ATOM 2049 C C . GLY A 1 274 ? -19.203 -42.344 -1.583 1 97.38 274 GLY A C 1
ATOM 2050 O O . GLY A 1 274 ? -19.766 -41.594 -0.773 1 97.38 274 GLY A O 1
ATOM 2051 N N . GLU A 1 275 ? -18.375 -43.219 -1.216 1 96.69 275 GLU A N 1
ATOM 2052 C CA . GLU A 1 275 ? -17.969 -43.406 0.179 1 96.69 275 GLU A CA 1
ATOM 2053 C C . GLU A 1 275 ? -17.25 -42.156 0.703 1 96.69 275 GLU A C 1
ATOM 2055 O O . GLU A 1 275 ? -17.516 -41.688 1.819 1 96.69 275 GLU A O 1
ATOM 2060 N N . LEU A 1 276 ? -16.344 -41.688 -0.1 1 96.69 276 LEU A N 1
ATOM 2061 C CA . LEU A 1 276 ? -15.594 -40.5 0.295 1 96.69 276 LEU A CA 1
ATOM 2062 C C . LEU A 1 276 ? -16.516 -39.281 0.436 1 96.69 276 LEU A C 1
ATOM 2064 O O . LEU A 1 276 ? -16.359 -38.5 1.359 1 96.69 276 LEU A O 1
ATOM 2068 N N . ILE A 1 277 ? -17.438 -39.156 -0.432 1 97.31 277 ILE A N 1
ATOM 2069 C CA . ILE A 1 277 ? -18.406 -38.062 -0.38 1 97.31 277 ILE A CA 1
ATOM 2070 C C . ILE A 1 277 ? -19.219 -38.188 0.907 1 97.31 277 ILE A C 1
ATOM 2072 O O . ILE A 1 277 ? -19.438 -37.156 1.595 1 97.31 277 ILE A O 1
ATOM 2076 N N . ARG A 1 278 ? -19.641 -39.344 1.245 1 96.94 278 ARG A N 1
ATOM 2077 C CA . ARG A 1 278 ? -20.406 -39.531 2.467 1 96.94 278 ARG A CA 1
ATOM 2078 C C . ARG A 1 278 ? -19.594 -39.156 3.697 1 96.94 278 ARG A C 1
ATOM 2080 O O . ARG A 1 278 ? -20.125 -38.562 4.645 1 96.94 278 ARG A O 1
ATOM 2087 N N . GLU A 1 279 ? -18.406 -39.5 3.662 1 95.62 279 GLU A N 1
ATOM 2088 C CA . GLU A 1 279 ? -17.531 -39.156 4.77 1 95.62 279 GLU A CA 1
ATOM 2089 C C . GLU A 1 279 ? -17.438 -37.625 4.941 1 95.62 279 GLU A C 1
ATOM 2091 O O . GLU A 1 279 ? -17.516 -37.125 6.062 1 95.62 279 GLU A O 1
ATOM 2096 N N . ILE A 1 280 ? -17.266 -36.938 3.873 1 97.25 280 ILE A N 1
ATOM 2097 C CA . ILE A 1 280 ? -17.109 -35.469 3.906 1 97.25 280 ILE A CA 1
ATOM 2098 C C . ILE A 1 280 ? -18.422 -34.812 4.336 1 97.25 280 ILE A C 1
ATOM 2100 O O . ILE A 1 280 ? -18.422 -33.875 5.121 1 97.25 280 ILE A O 1
ATOM 2104 N N . GLU A 1 281 ? -19.469 -35.375 3.861 1 97 281 GLU A N 1
ATOM 2105 C CA . GLU A 1 281 ? -20.797 -34.875 4.246 1 97 281 GLU A CA 1
ATOM 2106 C C . GLU A 1 281 ? -21.062 -35.094 5.73 1 97 281 GLU A C 1
ATOM 2108 O O . GLU A 1 281 ? -21.703 -34.281 6.383 1 97 281 GLU A O 1
ATOM 2113 N N . ALA A 1 282 ? -20.641 -36.188 6.211 1 96.44 282 ALA A N 1
ATOM 2114 C CA . ALA A 1 282 ? -20.797 -36.469 7.637 1 96.44 282 ALA A CA 1
ATOM 2115 C C . ALA A 1 282 ? -20.016 -35.469 8.484 1 96.44 282 ALA A C 1
ATOM 2117 O O . ALA A 1 282 ? -20.453 -35.094 9.578 1 96.44 282 ALA A O 1
ATOM 2118 N N . GLU A 1 283 ? -18.891 -35.094 7.961 1 96.62 283 GLU A N 1
ATOM 2119 C CA . GLU A 1 283 ? -18 -34.188 8.688 1 96.62 283 GLU A CA 1
ATOM 2120 C C . GLU A 1 283 ? -18.516 -32.75 8.625 1 96.62 283 GLU A C 1
ATOM 2122 O O . GLU A 1 283 ? -18.422 -32.031 9.609 1 96.62 283 GLU A O 1
ATOM 2127 N N . PHE A 1 284 ? -19.078 -32.281 7.473 1 97.81 284 PHE A N 1
ATOM 2128 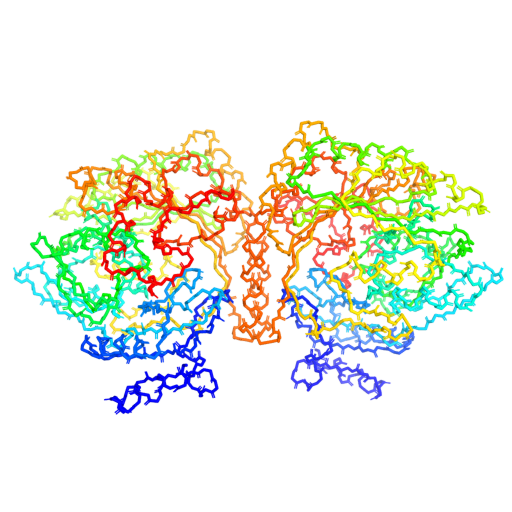C CA . PHE A 1 284 ? -19.312 -30.875 7.266 1 97.81 284 PHE A CA 1
ATOM 2129 C C . PHE A 1 284 ? -20.766 -30.625 6.891 1 97.81 284 PHE A C 1
ATOM 2131 O O . PHE A 1 284 ? -21.125 -29.531 6.445 1 97.81 284 PHE A O 1
ATOM 2138 N N . GLY A 1 285 ? -21.609 -31.594 7.059 1 95 285 GLY A N 1
ATOM 2139 C CA . GLY A 1 285 ? -23 -31.516 6.656 1 95 285 GLY A CA 1
ATOM 2140 C C . GLY A 1 285 ? -23.781 -30.469 7.426 1 95 285 GLY A C 1
ATOM 2141 O O . GLY A 1 285 ? -24.891 -30.094 7.027 1 95 285 GLY A O 1
ATOM 2142 N N . ASP A 1 286 ? -23.25 -29.891 8.461 1 96.56 286 ASP A N 1
ATOM 2143 C CA . ASP A 1 286 ? -23.906 -28.875 9.266 1 96.56 286 ASP A CA 1
ATOM 2144 C C . ASP A 1 286 ? -23.641 -27.469 8.703 1 96.56 286 ASP A C 1
ATOM 2146 O O . ASP A 1 286 ? -23.984 -26.469 9.344 1 96.56 286 ASP A O 1
ATOM 2150 N N . SER A 1 287 ? -23.031 -27.375 7.523 1 97.5 287 SER A N 1
ATOM 2151 C CA . SER A 1 287 ? -22.719 -26.094 6.902 1 97.5 287 SER A CA 1
ATOM 2152 C C . SER A 1 287 ? -23.969 -25.359 6.473 1 97.5 287 SER A C 1
ATOM 2154 O O . SER A 1 287 ? -25.062 -25.938 6.414 1 97.5 287 SER A O 1
ATOM 2156 N N . ASP A 1 288 ? -23.875 -24.016 6.258 1 97.19 288 ASP A N 1
ATOM 2157 C CA . ASP A 1 288 ? -24.984 -23.188 5.797 1 97.19 288 ASP A CA 1
ATOM 2158 C C . ASP A 1 288 ? -25.266 -23.422 4.316 1 97.19 288 ASP A C 1
ATOM 2160 O O . ASP A 1 288 ? -26.422 -23.359 3.881 1 97.19 288 ASP A O 1
ATOM 2164 N N . LYS A 1 289 ? -24.25 -23.578 3.529 1 96.38 289 LYS A N 1
ATOM 2165 C CA . LYS A 1 289 ? -24.344 -23.828 2.096 1 96.38 289 LYS A CA 1
ATOM 2166 C C . LYS A 1 289 ? -23.406 -24.969 1.681 1 96.38 289 LYS A C 1
ATOM 2168 O O . LYS A 1 289 ? -22.281 -25.078 2.189 1 96.38 289 LYS A O 1
ATOM 2173 N N . THR A 1 290 ? -23.906 -25.812 0.798 1 96.69 290 THR A N 1
ATOM 2174 C CA . THR A 1 290 ? -23.125 -26.938 0.292 1 96.69 290 THR A CA 1
ATOM 2175 C C . THR A 1 290 ? -23.219 -27.016 -1.229 1 96.69 290 THR A C 1
ATOM 2177 O O . THR A 1 290 ? -24.281 -26.781 -1.807 1 96.69 290 THR A O 1
ATOM 2180 N N . GLU A 1 291 ? -22.109 -27.25 -1.856 1 96.88 291 GLU A N 1
ATOM 2181 C CA . GLU A 1 291 ? -22.031 -27.594 -3.273 1 96.88 291 GLU A CA 1
ATOM 2182 C C . GLU A 1 291 ? -21.234 -28.875 -3.494 1 96.88 291 GLU A C 1
ATOM 2184 O O . GLU A 1 291 ? -20.109 -29 -3.004 1 96.88 291 GLU A O 1
ATOM 2189 N N . LEU A 1 292 ? -21.812 -29.828 -4.055 1 97.44 292 LEU A N 1
ATOM 2190 C CA . LEU A 1 292 ? -21.172 -31.062 -4.457 1 97.44 292 LEU A CA 1
ATOM 2191 C C . LEU A 1 292 ? -21.375 -31.328 -5.945 1 97.44 292 LEU A C 1
ATOM 2193 O O . LEU A 1 292 ? -22.516 -31.469 -6.402 1 97.44 292 LEU A O 1
ATOM 2197 N N . LEU A 1 293 ? -20.297 -31.375 -6.691 1 97.75 293 LEU A N 1
ATOM 2198 C CA . LEU A 1 293 ? -20.344 -31.562 -8.133 1 97.75 293 LEU A CA 1
ATOM 2199 C C . LEU A 1 293 ? -19.594 -32.844 -8.531 1 97.75 293 LEU A C 1
ATOM 2201 O O . LEU A 1 293 ? -18.375 -32.906 -8.43 1 97.75 293 LEU A O 1
ATOM 2205 N N . LYS A 1 294 ? -20.312 -33.812 -8.969 1 97.5 294 LYS A N 1
ATOM 2206 C CA . LYS A 1 294 ? -19.719 -35 -9.578 1 97.5 294 LYS A CA 1
ATOM 2207 C C . LYS A 1 294 ? -19.562 -34.844 -11.086 1 97.5 294 LYS A C 1
ATOM 2209 O O . LYS A 1 294 ? -20.422 -35.25 -11.859 1 97.5 294 LYS A O 1
ATOM 2214 N N . ILE A 1 295 ? -18.469 -34.219 -11.461 1 96.5 295 ILE A N 1
ATOM 2215 C CA . ILE A 1 295 ? -18.234 -33.844 -12.852 1 96.5 295 ILE A CA 1
ATOM 2216 C C . ILE A 1 295 ? -16.828 -34.25 -13.273 1 96.5 295 ILE A C 1
ATOM 2218 O O . ILE A 1 295 ? -16.047 -34.75 -12.453 1 96.5 295 ILE A O 1
ATOM 2222 N N . ASP A 1 296 ? -16.531 -34.094 -14.594 1 96.56 296 ASP A N 1
ATOM 2223 C CA . ASP A 1 296 ? -15.242 -34.5 -15.133 1 96.56 296 ASP A CA 1
ATOM 2224 C C . ASP A 1 296 ? -14.125 -33.562 -14.648 1 96.56 296 ASP A C 1
ATOM 2226 O O . ASP A 1 296 ? -14.391 -32.406 -14.273 1 96.56 296 ASP A O 1
ATOM 2230 N N . TYR A 1 297 ? -12.984 -34.125 -14.734 1 96.25 297 TYR A N 1
ATOM 2231 C CA . TYR A 1 297 ? -11.773 -33.406 -14.344 1 96.25 297 TYR A CA 1
ATOM 2232 C C . TYR A 1 297 ? -11.727 -32.031 -14.977 1 96.25 297 TYR A C 1
ATOM 2234 O O . TYR A 1 297 ? -11.508 -31.031 -14.289 1 96.25 297 TYR A O 1
ATOM 2242 N N . ILE A 1 298 ? -11.961 -31.906 -16.266 1 97.31 298 ILE A N 1
ATOM 2243 C CA . ILE A 1 298 ? -11.781 -30.672 -17.016 1 97.31 298 ILE A CA 1
ATOM 2244 C C . ILE A 1 298 ? -12.828 -29.641 -16.562 1 97.31 298 ILE A C 1
ATOM 2246 O O . ILE A 1 298 ? -12.555 -28.438 -16.516 1 97.31 298 ILE A O 1
ATOM 2250 N N . ASP A 1 299 ? -13.984 -30.109 -16.219 1 97.12 299 ASP A N 1
ATOM 2251 C CA . ASP A 1 299 ? -15.039 -29.219 -15.734 1 97.12 299 ASP A CA 1
ATOM 2252 C C . ASP A 1 299 ? -14.719 -28.719 -14.328 1 97.12 299 ASP A C 1
ATOM 2254 O O . ASP A 1 299 ? -15.094 -27.594 -13.969 1 97.12 299 ASP A O 1
ATOM 2258 N N . ILE A 1 300 ? -14.055 -29.547 -13.516 1 97.25 300 ILE A N 1
ATOM 2259 C CA . ILE A 1 300 ? -13.609 -29.109 -12.203 1 97.25 300 ILE A CA 1
ATOM 2260 C C . ILE A 1 300 ? -12.57 -28 -12.352 1 97.25 300 ILE A C 1
ATOM 2262 O O . ILE A 1 300 ? -12.625 -26.984 -11.656 1 97.25 300 ILE A O 1
ATOM 2266 N N . VAL A 1 301 ? -11.617 -28.172 -13.297 1 96.56 301 VAL A N 1
ATOM 2267 C CA . VAL A 1 301 ? -10.602 -27.156 -13.562 1 96.56 301 VAL A CA 1
ATOM 2268 C C . VAL A 1 301 ? -11.273 -25.828 -13.93 1 96.56 301 VAL A C 1
ATOM 2270 O O . VAL A 1 301 ? -10.914 -24.781 -13.398 1 96.56 301 VAL A O 1
ATOM 2273 N N . ARG A 1 302 ? -12.266 -25.922 -14.773 1 95.62 302 ARG A N 1
ATOM 2274 C CA . ARG A 1 302 ? -13.016 -24.734 -15.188 1 95.62 302 ARG A CA 1
ATOM 2275 C C . ARG A 1 302 ? -13.734 -24.094 -14 1 95.62 302 ARG 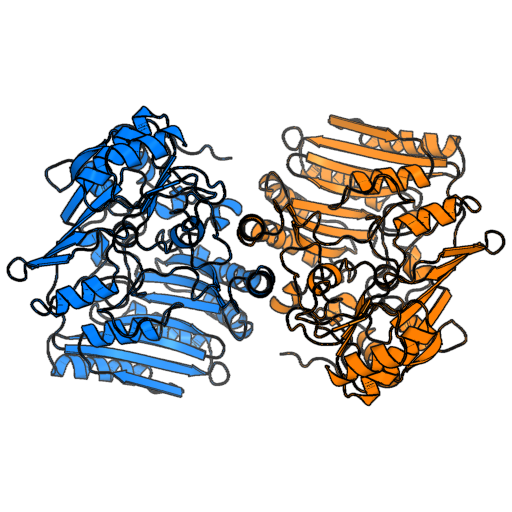A C 1
ATOM 2277 O O . ARG A 1 302 ? -13.672 -22.875 -13.82 1 95.62 302 ARG A O 1
ATOM 2284 N N . ASN A 1 303 ? -14.414 -24.906 -13.266 1 95.69 303 ASN A N 1
ATOM 2285 C CA . ASN A 1 303 ? -15.172 -24.406 -12.125 1 95.69 303 ASN A CA 1
ATOM 2286 C C . ASN A 1 303 ? -14.273 -23.719 -11.109 1 95.69 303 ASN A C 1
ATOM 2288 O O . ASN A 1 303 ? -14.578 -22.625 -10.641 1 95.69 303 ASN A O 1
ATOM 2292 N N . ILE A 1 304 ? -13.188 -24.312 -10.812 1 94.19 304 ILE A N 1
ATOM 2293 C CA . ILE A 1 304 ? -12.242 -23.75 -9.844 1 94.19 304 ILE A CA 1
ATOM 2294 C C . ILE A 1 304 ? -11.68 -22.438 -10.375 1 94.19 304 ILE A C 1
ATOM 2296 O O . ILE A 1 304 ? -11.562 -21.453 -9.633 1 94.19 304 ILE A O 1
ATOM 2300 N N . GLY A 1 305 ? -11.336 -22.375 -11.656 1 92.5 305 GLY A N 1
ATOM 2301 C CA . GLY A 1 305 ? -10.836 -21.156 -12.281 1 92.5 305 GLY A CA 1
ATOM 2302 C C . GLY A 1 305 ? -11.805 -20 -12.195 1 92.5 305 GLY A C 1
ATOM 2303 O O . GLY A 1 305 ? -11.398 -18.828 -12.203 1 92.5 305 GLY A O 1
ATOM 2304 N N . LEU A 1 306 ? -13.094 -20.281 -12.016 1 92.62 306 LEU A N 1
ATOM 2305 C CA . LEU A 1 306 ? -14.141 -19.266 -12.008 1 92.62 306 LEU A CA 1
ATOM 2306 C C . LEU A 1 306 ? -14.508 -18.859 -10.578 1 92.62 306 LEU A C 1
ATOM 2308 O O . LEU A 1 306 ? -15.109 -17.812 -10.359 1 92.62 306 LEU A O 1
ATOM 2312 N N . THR A 1 307 ? -14.125 -19.688 -9.594 1 89.44 307 THR A N 1
ATOM 2313 C CA . THR A 1 307 ? -14.742 -19.484 -8.289 1 89.44 307 THR A CA 1
ATOM 2314 C C . THR A 1 307 ? -13.68 -19.297 -7.211 1 89.44 307 THR A C 1
ATOM 2316 O O . THR A 1 307 ? -13.961 -18.75 -6.141 1 89.44 307 THR A O 1
ATOM 2319 N N . GLN A 1 308 ? -12.5 -19.719 -7.43 1 87.25 308 GLN A N 1
ATOM 2320 C CA . GLN A 1 308 ? -11.523 -19.766 -6.348 1 87.25 308 GLN A CA 1
ATOM 2321 C C . GLN A 1 308 ? -10.266 -18.969 -6.695 1 87.25 308 GLN A C 1
ATOM 2323 O O . GLN A 1 308 ? -9.172 -19.312 -6.242 1 87.25 308 GLN A O 1
ATOM 2328 N N . THR A 1 309 ? -10.461 -18.031 -7.605 1 81.81 309 THR A N 1
ATOM 2329 C CA . THR A 1 309 ? -9.32 -17.219 -8.008 1 81.81 309 THR A CA 1
ATOM 2330 C C . THR A 1 309 ? -9.68 -15.742 -8.016 1 81.81 309 THR A C 1
ATOM 2332 O O . THR A 1 309 ? -10.852 -15.383 -7.863 1 81.81 309 THR A O 1
ATOM 2335 N N . SER A 1 310 ? -8.688 -14.945 -8.055 1 75.25 310 SER A N 1
ATOM 2336 C CA . SER A 1 310 ? -8.883 -13.508 -8.164 1 75.25 310 SER A CA 1
ATOM 2337 C C . SER A 1 310 ? -9.07 -13.078 -9.617 1 75.25 310 SER A C 1
ATOM 2339 O O . SER A 1 310 ? -9.188 -11.883 -9.906 1 75.25 310 SER A O 1
ATOM 2341 N N . ALA A 1 311 ? -9.094 -14.047 -10.586 1 80.94 311 ALA A N 1
ATOM 2342 C CA . ALA A 1 311 ? -9.289 -13.789 -12.008 1 80.94 311 ALA A CA 1
ATOM 2343 C C . ALA A 1 311 ? -10.352 -14.719 -12.594 1 80.94 311 ALA A C 1
ATOM 2345 O O . ALA A 1 311 ? -10.078 -15.5 -13.5 1 80.94 311 ALA A O 1
ATOM 2346 N N . PRO A 1 312 ? -11.523 -14.453 -12.195 1 86 312 PRO A N 1
ATOM 2347 C CA . PRO A 1 312 ? -12.594 -15.367 -12.594 1 86 312 PRO A CA 1
ATOM 2348 C C . PRO A 1 312 ? -13.227 -14.984 -13.922 1 86 312 PRO A C 1
ATOM 2350 O O . PRO A 1 312 ? -14.461 -15 -14.047 1 86 312 PRO A O 1
ATOM 2353 N N . TRP A 1 313 ? -12.422 -14.844 -14.969 1 86.81 313 TRP A N 1
ATOM 2354 C CA . TRP A 1 313 ? -13.016 -14.273 -16.172 1 86.81 313 TRP A CA 1
ATOM 2355 C C . TRP A 1 313 ? -12.898 -15.242 -17.344 1 86.81 313 TRP A C 1
ATOM 2357 O O . TRP A 1 313 ? -13.375 -14.945 -18.453 1 86.81 313 TRP A O 1
ATOM 2367 N N . TYR A 1 314 ? -12.398 -16.391 -17.109 1 88.25 314 TYR A N 1
ATOM 2368 C CA . TYR A 1 314 ? -12.125 -17.281 -18.234 1 88.25 314 TYR A CA 1
ATOM 2369 C C . TYR A 1 314 ? -12.969 -18.547 -18.156 1 88.25 314 TYR A C 1
ATOM 2371 O O . TYR A 1 314 ? -12.539 -19.547 -17.578 1 88.25 314 TYR A O 1
ATOM 2379 N N . ASP A 1 315 ? -14.062 -18.531 -18.828 1 88.88 315 ASP A N 1
ATOM 2380 C CA . ASP A 1 315 ? -14.977 -19.672 -18.781 1 88.88 315 ASP A CA 1
ATOM 2381 C C . ASP A 1 315 ? -14.703 -20.641 -19.922 1 88.88 315 ASP A C 1
ATOM 2383 O O . ASP A 1 315 ? -15.141 -21.797 -19.875 1 88.88 315 ASP A O 1
ATOM 2387 N N . ASP A 1 316 ? -14.039 -20.172 -20.938 1 92.75 316 ASP A N 1
ATOM 2388 C CA . ASP A 1 316 ? -13.648 -21.016 -22.062 1 92.75 316 ASP A CA 1
ATOM 2389 C C . ASP A 1 316 ? -12.141 -21.219 -22.109 1 92.75 316 ASP A C 1
ATOM 2391 O O . ASP A 1 316 ? -11.406 -20.359 -22.594 1 92.75 316 ASP A O 1
ATOM 2395 N N . LEU A 1 317 ? -11.734 -22.422 -21.703 1 92.88 317 LEU A N 1
ATOM 2396 C CA . LEU A 1 317 ? -10.312 -22.719 -21.594 1 92.88 317 LEU A CA 1
ATOM 2397 C C . LEU A 1 317 ? -9.664 -22.828 -22.969 1 92.88 317 LEU A C 1
ATOM 2399 O O . LEU A 1 317 ? -8.438 -22.75 -23.078 1 92.88 317 LEU A O 1
ATOM 2403 N N . ALA A 1 318 ? -10.398 -23.016 -23.969 1 87.25 318 ALA A N 1
ATOM 2404 C CA . ALA A 1 318 ? -9.883 -23.109 -25.328 1 87.25 318 ALA A CA 1
ATOM 2405 C C . ALA A 1 318 ? -9.555 -21.734 -25.906 1 87.25 318 ALA A C 1
ATOM 2407 O O . ALA A 1 318 ? -8.766 -21.609 -26.844 1 87.25 318 ALA A O 1
ATOM 2408 N N . ASN A 1 319 ? -10.164 -20.75 -25.312 1 89.88 319 ASN A N 1
ATOM 2409 C CA . ASN A 1 319 ? -9.977 -19.391 -25.797 1 89.88 319 ASN A CA 1
ATOM 2410 C C . ASN A 1 319 ? -9.398 -18.484 -24.719 1 89.88 319 ASN A C 1
ATOM 2412 O O . ASN A 1 319 ? -9.766 -17.312 -24.641 1 89.88 319 ASN A O 1
ATOM 2416 N N . ILE A 1 320 ? -8.562 -18.969 -24.016 1 93 320 ILE A N 1
ATOM 2417 C CA . ILE A 1 320 ? -7.957 -18.203 -22.938 1 93 320 ILE A CA 1
ATOM 2418 C C . ILE A 1 320 ? -6.762 -17.406 -23.469 1 93 320 ILE A C 1
ATOM 2420 O O . ILE A 1 320 ? -6.07 -17.859 -24.375 1 93 320 ILE A O 1
ATOM 2424 N N . ARG A 1 321 ? -6.566 -16.203 -22.953 1 92.25 321 ARG A N 1
ATOM 2425 C CA . ARG A 1 321 ? -5.441 -15.352 -23.312 1 92.25 321 ARG A CA 1
ATOM 2426 C C . ARG A 1 321 ? -4.789 -14.766 -22.062 1 92.25 321 ARG A C 1
ATOM 2428 O O . ARG A 1 321 ? -5.398 -14.742 -20.984 1 92.25 321 ARG A O 1
ATOM 2435 N N . ARG A 1 322 ? -3.576 -14.352 -22.234 1 92.88 322 ARG A N 1
ATOM 2436 C CA . ARG A 1 322 ? -2.879 -13.711 -21.125 1 92.88 322 ARG A CA 1
ATOM 2437 C C . ARG A 1 322 ? -3.59 -12.43 -20.688 1 92.88 322 ARG A C 1
ATOM 2439 O O . ARG A 1 322 ? -4.02 -11.641 -21.547 1 92.88 322 ARG A O 1
ATOM 2446 N N . GLU A 1 323 ? -3.58 -12.281 -19.438 1 91.81 323 GLU A N 1
ATOM 2447 C CA . GLU A 1 323 ? -4.176 -11.055 -18.922 1 91.81 323 GLU A CA 1
ATOM 2448 C C . GLU A 1 323 ? -3.312 -9.836 -19.25 1 91.81 323 GLU A C 1
ATOM 2450 O O . GLU A 1 323 ? -2.084 -9.906 -19.188 1 91.81 323 GLU A O 1
ATOM 2455 N N . GLN A 1 324 ? -3.928 -8.836 -19.594 1 92.19 324 GLN A N 1
ATOM 2456 C CA . GLN A 1 324 ? -3.318 -7.516 -19.734 1 92.19 324 GLN A CA 1
ATOM 2457 C C . GLN A 1 324 ? -3.906 -6.535 -18.719 1 92.19 324 GLN A C 1
ATOM 2459 O O . GLN A 1 324 ? -3.988 -6.844 -17.516 1 92.19 324 GLN A O 1
ATOM 2464 N N . ASP A 1 325 ? -4.32 -5.336 -19.188 1 91 325 ASP A N 1
ATOM 2465 C CA . ASP A 1 325 ? -4.844 -4.375 -18.219 1 91 325 ASP A CA 1
ATOM 2466 C C . ASP A 1 325 ? -6.359 -4.238 -18.344 1 91 325 ASP A C 1
ATOM 2468 O O . ASP A 1 325 ? -6.949 -3.279 -17.844 1 91 325 ASP A O 1
ATOM 2472 N N . GLU A 1 326 ? -7.004 -5.258 -19 1 91.62 326 GLU A N 1
ATOM 2473 C CA . GLU A 1 326 ? -8.453 -5.203 -19.203 1 91.62 326 GLU A CA 1
ATOM 2474 C C . GLU A 1 326 ? -9.188 -5.379 -17.875 1 91.62 326 GLU A C 1
ATOM 2476 O O . GLU A 1 326 ? -10.312 -4.895 -17.719 1 91.62 326 GLU A O 1
ATOM 2481 N N . HIS A 1 327 ? -8.625 -6.133 -16.953 1 92.06 327 HIS A N 1
ATOM 2482 C CA . HIS A 1 327 ? -9.133 -6.301 -15.594 1 92.06 327 HIS A CA 1
ATOM 2483 C C . HIS A 1 327 ? -8.125 -5.82 -14.562 1 92.06 327 HIS A C 1
ATOM 2485 O O . HIS A 1 327 ? -7.766 -6.562 -13.641 1 92.06 327 HIS A O 1
ATOM 2491 N N . LEU A 1 328 ? -7.762 -4.566 -14.727 1 94.56 328 LEU A N 1
ATOM 2492 C CA . LEU A 1 328 ? -6.746 -3.969 -13.867 1 94.56 328 LEU A CA 1
ATOM 2493 C C . LEU A 1 328 ? -7.191 -3.986 -12.406 1 94.56 328 LEU A C 1
ATOM 2495 O O . LEU A 1 328 ? -8.359 -3.719 -12.109 1 94.56 328 LEU A O 1
ATOM 2499 N N . ARG A 1 329 ? -6.266 -4.379 -11.5 1 95.31 329 ARG A N 1
ATOM 2500 C CA . ARG A 1 329 ? -6.617 -4.434 -10.086 1 95.31 329 ARG A CA 1
ATOM 2501 C C . ARG A 1 329 ? -5.383 -4.254 -9.211 1 95.31 329 ARG A C 1
ATOM 2503 O O . ARG A 1 329 ? -4.254 -4.438 -9.672 1 95.31 329 ARG A O 1
ATOM 2510 N N . PHE A 1 330 ? -5.652 -3.781 -8.008 1 95.56 330 PHE A N 1
ATOM 2511 C CA . PHE A 1 330 ? -4.656 -3.85 -6.945 1 95.56 330 PHE A CA 1
ATOM 2512 C C . PHE A 1 330 ? -4.625 -5.238 -6.324 1 95.56 330 PHE A C 1
ATOM 2514 O O . PHE A 1 330 ? -5.664 -5.766 -5.918 1 95.56 330 PHE A O 1
ATOM 2521 N N . MET A 1 331 ? -3.381 -5.773 -6.23 1 95.56 331 MET A N 1
ATOM 2522 C CA . MET A 1 331 ? -3.32 -7.062 -5.551 1 95.56 331 MET A CA 1
ATOM 2523 C C . MET A 1 331 ? -1.968 -7.262 -4.875 1 95.56 331 MET A C 1
ATOM 2525 O O . MET A 1 331 ? -0.926 -6.977 -5.469 1 95.56 331 MET A O 1
ATOM 2529 N N . LYS A 1 332 ? -1.984 -7.652 -3.656 1 95 332 LYS A N 1
ATOM 2530 C CA . LYS A 1 332 ? -0.856 -8.102 -2.846 1 95 332 LYS A CA 1
ATOM 2531 C C . LYS A 1 332 ? -1.104 -9.5 -2.281 1 95 332 LYS A C 1
ATOM 2533 O O . LYS A 1 332 ? -2.223 -9.82 -1.876 1 95 332 LYS A O 1
ATOM 2538 N N . ILE A 1 333 ? -0.045 -10.305 -2.309 1 95.19 333 ILE A N 1
ATOM 2539 C CA . ILE A 1 333 ? -0.207 -11.68 -1.855 1 95.19 333 ILE A CA 1
ATOM 2540 C C . ILE A 1 333 ? 0.944 -12.055 -0.925 1 95.19 333 ILE A C 1
ATOM 2542 O O . ILE A 1 333 ? 2.021 -11.461 -0.987 1 95.19 333 ILE A O 1
ATOM 2546 N N . LYS A 1 334 ? 0.728 -12.969 0.004 1 95 334 LYS A N 1
ATOM 2547 C CA . LYS A 1 334 ? 1.693 -13.641 0.869 1 95 334 LYS A CA 1
ATOM 2548 C C . LYS A 1 334 ? 1.403 -15.133 0.962 1 95 334 LYS A C 1
ATOM 2550 O O . LYS A 1 334 ? 0.242 -15.547 0.963 1 95 334 LYS A O 1
ATOM 2555 N N . ALA A 1 335 ? 2.48 -15.875 1 1 96.75 335 ALA A N 1
ATOM 2556 C CA . ALA A 1 335 ? 2.279 -17.328 1.062 1 96.75 335 ALA A CA 1
ATOM 2557 C C . ALA A 1 335 ? 3.459 -18.016 1.741 1 96.75 335 ALA A C 1
ATOM 2559 O O . ALA A 1 335 ? 4.562 -17.469 1.79 1 96.75 335 ALA A O 1
ATOM 2560 N N . GLY A 1 336 ? 3.193 -19.188 2.295 1 96.75 336 GLY A N 1
ATOM 2561 C CA . GLY A 1 336 ? 4.234 -20 2.924 1 96.75 336 GLY A CA 1
ATOM 2562 C C . GLY A 1 336 ? 3.809 -21.422 3.182 1 96.75 336 GLY A C 1
ATOM 2563 O O . GLY A 1 336 ? 2.625 -21.703 3.377 1 96.75 336 GLY A O 1
ATOM 2564 N N . PHE A 1 337 ? 4.824 -22.328 3.16 1 96.81 337 PHE A N 1
ATOM 2565 C CA . PHE A 1 337 ? 4.613 -23.734 3.467 1 96.81 337 PHE A CA 1
ATOM 2566 C C . PHE A 1 337 ? 4.594 -23.969 4.973 1 96.81 337 PHE A C 1
ATOM 2568 O O . PHE A 1 337 ? 5.402 -23.391 5.707 1 96.81 337 PHE A O 1
ATOM 2575 N N . MET A 1 338 ? 3.635 -24.766 5.398 1 97.75 338 MET A N 1
ATOM 2576 C CA . MET A 1 338 ? 3.479 -25.047 6.824 1 97.75 338 MET A CA 1
ATOM 2577 C C . MET A 1 338 ? 3.791 -26.5 7.133 1 97.75 338 MET A C 1
ATOM 2579 O O . MET A 1 338 ? 3.293 -27.406 6.457 1 97.75 338 MET A O 1
ATOM 2583 N N . LYS A 1 339 ? 4.531 -26.734 8.156 1 94.56 339 LYS A N 1
ATOM 2584 C CA . LYS A 1 339 ? 4.906 -28.094 8.547 1 94.56 339 LYS A CA 1
ATOM 2585 C C . LYS A 1 339 ? 3.857 -28.719 9.461 1 94.56 339 LYS A C 1
ATOM 2587 O O . LYS A 1 339 ? 3.836 -29.938 9.656 1 94.56 339 LYS A O 1
ATOM 2592 N N . GLU A 1 340 ? 3.062 -27.906 10.023 1 96.56 340 GLU A N 1
ATOM 2593 C CA . GLU A 1 340 ? 1.982 -28.344 10.906 1 96.56 340 GLU A CA 1
ATOM 2594 C C . GLU A 1 340 ? 0.821 -27.344 10.883 1 96.56 340 GLU A C 1
ATOM 2596 O O . GLU A 1 340 ? 0.923 -26.281 10.281 1 96.56 340 GLU A O 1
ATOM 2601 N N . GLY A 1 341 ? -0.283 -27.781 11.453 1 98 341 GLY A N 1
ATOM 2602 C CA . GLY A 1 341 ? -1.418 -26.891 11.586 1 98 341 GLY A CA 1
ATOM 2603 C C . GLY A 1 341 ? -1.253 -25.875 12.703 1 98 341 GLY A C 1
ATOM 2604 O O . GLY A 1 341 ? -0.301 -25.953 13.484 1 98 341 GLY A O 1
ATOM 2605 N N . LEU A 1 342 ? -2.176 -24.938 12.758 1 98.69 342 LEU A N 1
ATOM 2606 C CA . LEU A 1 342 ? -2.174 -23.938 13.812 1 98.69 342 LEU A CA 1
ATOM 2607 C C . LEU A 1 342 ? -2.521 -24.547 15.156 1 98.69 342 LEU A C 1
ATOM 2609 O O . LEU A 1 342 ? -3.346 -25.469 15.234 1 98.69 342 LEU A O 1
ATOM 2613 N N . SER A 1 343 ? -1.937 -24.031 16.234 1 98.56 343 SER A N 1
ATOM 2614 C CA . SER A 1 343 ? -2.316 -24.391 17.594 1 98.56 343 SER A CA 1
ATOM 2615 C C . SER A 1 343 ? -3.689 -23.844 17.953 1 98.56 343 SER A C 1
ATOM 2617 O O . SER A 1 343 ? -4.215 -22.969 17.25 1 98.56 343 SER A O 1
ATOM 2619 N N . ASP A 1 344 ? -4.227 -24.344 19.047 1 98.25 344 ASP A N 1
ATOM 2620 C CA . ASP A 1 344 ? -5.504 -23.828 19.531 1 98.25 344 ASP A CA 1
ATOM 2621 C C . ASP A 1 344 ? -5.426 -22.344 19.828 1 98.25 344 ASP A C 1
ATOM 2623 O O . ASP A 1 344 ? -6.367 -21.594 19.547 1 98.25 344 ASP A O 1
ATOM 2627 N N . GLU A 1 345 ? -4.359 -21.969 20.359 1 98.12 345 GLU A N 1
ATOM 2628 C CA . GLU A 1 345 ? -4.168 -20.562 20.688 1 98.12 345 GLU A CA 1
ATOM 2629 C C . GLU A 1 345 ? -4.109 -19.703 19.406 1 98.12 345 GLU A C 1
ATOM 2631 O O . GLU A 1 345 ? -4.719 -18.641 19.344 1 98.12 345 GLU A O 1
ATOM 2636 N N . ALA A 1 346 ? -3.373 -20.125 18.453 1 98.38 346 ALA A N 1
ATOM 2637 C CA . ALA A 1 346 ? -3.273 -19.406 17.172 1 98.38 346 ALA A CA 1
ATOM 2638 C C . ALA A 1 346 ? -4.629 -19.344 16.484 1 98.38 346 ALA A C 1
ATOM 2640 O O . ALA A 1 346 ? -4.961 -18.328 15.852 1 98.38 346 ALA A O 1
ATOM 2641 N N . ILE A 1 347 ? -5.402 -20.422 16.609 1 98.62 347 ILE A N 1
ATOM 2642 C CA . ILE A 1 347 ? -6.727 -20.453 15.992 1 98.62 347 ILE A CA 1
ATOM 2643 C C . ILE A 1 347 ? -7.629 -19.422 16.656 1 98.62 347 ILE A C 1
ATOM 2645 O O . ILE A 1 347 ? -8.414 -18.734 15.992 1 98.62 347 ILE A O 1
ATOM 2649 N N . ARG A 1 348 ? -7.555 -19.25 17.953 1 97.94 348 ARG A N 1
ATOM 2650 C CA . ARG A 1 348 ? -8.328 -18.234 18.656 1 97.94 348 ARG A CA 1
ATOM 2651 C C . ARG A 1 348 ? -7.938 -16.828 18.203 1 97.94 348 ARG A C 1
ATOM 2653 O O . ARG A 1 348 ? -8.797 -15.969 18.031 1 97.94 348 ARG A O 1
ATOM 2660 N N . GLN A 1 349 ? -6.684 -16.641 18.016 1 97 349 GLN A N 1
ATOM 2661 C CA . GLN A 1 349 ? -6.223 -15.352 17.516 1 97 349 GLN A CA 1
ATOM 2662 C C . GLN A 1 349 ? -6.734 -15.109 16.094 1 97 349 GLN A C 1
ATOM 2664 O O . GLN A 1 349 ? -7.125 -13.984 15.75 1 97 349 GLN A O 1
ATOM 2669 N N . LEU A 1 350 ? -6.719 -16.172 15.32 1 97.56 350 LEU A N 1
ATOM 2670 C CA . LEU A 1 350 ? -7.219 -16.062 13.953 1 97.56 350 LEU A CA 1
ATOM 2671 C C . LEU A 1 350 ? -8.695 -15.672 13.945 1 97.56 350 LEU A C 1
ATOM 2673 O O . LEU A 1 350 ? -9.141 -14.938 13.055 1 97.56 350 LEU A O 1
ATOM 2677 N N . ALA A 1 351 ? -9.406 -16.188 14.891 1 96.44 351 ALA A N 1
ATOM 2678 C CA . ALA A 1 351 ? -10.82 -15.836 15.008 1 96.44 351 ALA A CA 1
ATOM 2679 C C . ALA A 1 351 ? -11 -14.328 15.148 1 96.44 351 ALA A C 1
ATOM 2681 O O . ALA A 1 351 ? -11.891 -13.742 14.531 1 96.44 351 ALA A O 1
ATOM 2682 N N . GLY A 1 352 ? -10.188 -13.727 15.945 1 92.12 352 GLY A N 1
ATOM 2683 C CA . GLY A 1 352 ? -10.227 -12.281 16.109 1 92.12 352 GLY A CA 1
ATOM 2684 C C . GLY A 1 352 ? -9.875 -11.531 14.828 1 92.12 352 GLY A C 1
ATOM 2685 O O . GLY A 1 352 ? -10.516 -10.531 14.5 1 92.12 352 GLY A O 1
ATOM 2686 N N . ILE A 1 353 ? -8.906 -11.984 14.141 1 92.44 353 ILE A N 1
ATOM 2687 C CA . ILE A 1 353 ? -8.484 -11.375 12.883 1 92.44 353 ILE A CA 1
ATOM 2688 C C . ILE A 1 353 ? -9.586 -11.531 11.844 1 92.44 353 ILE A C 1
ATOM 2690 O O . ILE A 1 353 ? -9.922 -10.57 11.141 1 92.44 353 ILE A O 1
ATOM 2694 N N . ALA A 1 354 ? -10.188 -12.711 11.82 1 93.06 354 ALA A N 1
ATOM 2695 C CA . ALA A 1 354 ? -11.266 -12.984 10.867 1 93.06 354 ALA A CA 1
ATOM 2696 C C . ALA A 1 354 ? -12.477 -12.102 11.141 1 93.06 354 ALA A C 1
ATOM 2698 O O . ALA A 1 354 ? -13.18 -11.695 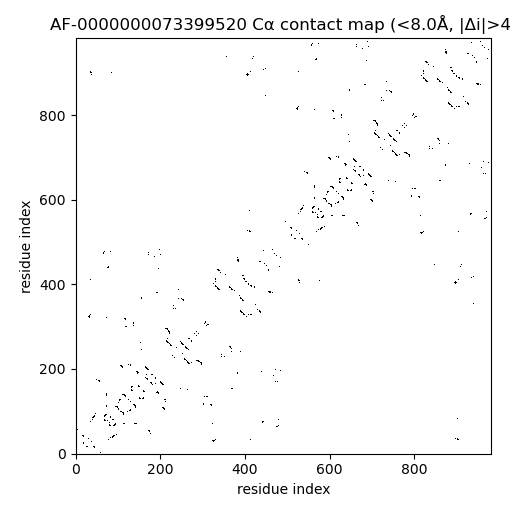10.211 1 93.06 354 ALA A O 1
ATOM 2699 N N . ALA A 1 355 ? -12.711 -11.797 12.312 1 89.31 355 ALA A N 1
ATOM 2700 C CA . ALA A 1 355 ? -13.859 -10.969 12.695 1 89.31 355 ALA A CA 1
ATOM 2701 C C . ALA A 1 355 ? -13.695 -9.539 12.188 1 89.31 355 ALA A C 1
ATOM 2703 O O . ALA A 1 355 ? -14.68 -8.836 11.961 1 89.31 355 ALA A O 1
ATOM 2704 N N . ARG A 1 356 ? -12.469 -9.156 11.961 1 86.44 356 ARG A N 1
ATOM 2705 C CA . ARG A 1 356 ? -12.18 -7.789 11.539 1 86.44 356 ARG A CA 1
ATOM 2706 C C . ARG A 1 356 ? -11.852 -7.734 10.047 1 86.44 356 ARG A C 1
ATOM 2708 O O . ARG A 1 356 ? -11.438 -6.691 9.539 1 86.44 356 ARG A O 1
ATOM 2715 N N . GLN A 1 357 ? -12.016 -8.828 9.43 1 86.69 357 GLN A N 1
ATOM 2716 C CA . GLN A 1 357 ? -11.695 -8.898 8.008 1 86.69 357 GLN A CA 1
ATOM 2717 C C . GLN A 1 357 ? -12.57 -7.941 7.199 1 86.69 357 GLN A C 1
ATOM 2719 O O . GLN A 1 357 ? -13.766 -7.82 7.461 1 86.69 357 GLN A O 1
ATOM 2724 N N . ASN A 1 358 ? -11.93 -7.246 6.312 1 81.62 358 ASN A N 1
ATOM 2725 C CA . ASN A 1 358 ? -12.68 -6.352 5.441 1 81.62 358 ASN A CA 1
ATOM 2726 C C . ASN A 1 358 ? -13.766 -7.098 4.672 1 81.62 358 ASN A C 1
ATOM 2728 O O . ASN A 1 358 ? -13.555 -8.234 4.242 1 81.62 358 ASN A O 1
ATOM 2732 N N . PRO A 1 359 ? -14.812 -6.441 4.48 1 78.56 359 PRO A N 1
ATOM 2733 C CA . PRO A 1 359 ? -15.953 -7.117 3.867 1 78.56 359 PRO A CA 1
ATOM 2734 C C . PRO A 1 359 ? -15.68 -7.555 2.43 1 78.56 359 PRO A C 1
ATOM 2736 O O . PRO A 1 359 ? -16.406 -8.383 1.882 1 78.56 359 PRO A O 1
ATOM 2739 N N . SER A 1 360 ? -14.742 -6.949 1.844 1 83.62 360 SER A N 1
ATOM 2740 C CA . SER A 1 360 ? -14.406 -7.359 0.486 1 83.62 360 SER A CA 1
ATOM 2741 C C . SER A 1 360 ? -12.914 -7.18 0.207 1 83.62 360 SER A C 1
ATOM 2743 O O . SER A 1 360 ? -12.242 -6.395 0.878 1 83.62 360 SER A O 1
ATOM 2745 N N . GLY A 1 361 ? -12.43 -8.016 -0.689 1 89.56 361 GLY A N 1
ATOM 2746 C CA . GLY A 1 361 ? -11.102 -7.789 -1.228 1 89.56 361 GLY A CA 1
ATOM 2747 C C . GLY A 1 361 ? -10 -8.406 -0.382 1 89.56 361 GLY A C 1
ATOM 2748 O O . GLY A 1 361 ? -8.836 -8.023 -0.489 1 89.56 361 GLY A O 1
ATOM 2749 N N . THR A 1 362 ? -10.32 -9.219 0.57 1 92.44 362 THR A N 1
ATOM 2750 C CA . THR A 1 362 ? -9.328 -9.906 1.393 1 92.44 362 THR A CA 1
ATOM 2751 C C . THR A 1 362 ? -9.695 -11.383 1.55 1 92.44 362 THR A C 1
ATOM 2753 O O . THR A 1 362 ? -10.875 -11.742 1.578 1 92.44 362 THR A O 1
ATOM 2756 N N . ARG A 1 363 ? -8.711 -12.258 1.646 1 94.56 363 ARG A N 1
ATOM 2757 C CA . ARG A 1 363 ? -8.945 -13.656 1.996 1 94.56 363 ARG A CA 1
ATOM 2758 C C . ARG A 1 363 ? -7.652 -14.336 2.445 1 94.56 363 ARG A C 1
ATOM 2760 O O . ARG A 1 363 ? -6.555 -13.875 2.111 1 94.56 363 ARG A O 1
ATOM 2767 N N . PHE A 1 364 ? -7.719 -15.344 3.223 1 96.69 364 PHE A N 1
ATOM 2768 C CA . PHE A 1 364 ? -6.648 -16.312 3.439 1 96.69 364 PHE A CA 1
ATOM 2769 C C . PHE A 1 364 ? -7.07 -17.703 2.975 1 96.69 364 PHE A C 1
ATOM 2771 O O . PHE A 1 364 ? -8.266 -17.984 2.859 1 96.69 364 PHE A O 1
ATOM 2778 N N . GLN A 1 365 ? -6.148 -18.484 2.668 1 97.75 365 GLN A N 1
ATOM 2779 C CA . GLN A 1 365 ? -6.414 -19.844 2.225 1 97.75 365 GLN A CA 1
ATOM 2780 C C . GLN A 1 365 ? -5.332 -20.797 2.711 1 97.75 365 GLN A C 1
ATOM 2782 O O . GLN A 1 365 ? -4.176 -20.406 2.879 1 97.75 365 GLN A O 1
ATOM 2787 N N . ILE A 1 366 ? -5.715 -22.016 2.947 1 98.56 366 ILE A N 1
ATOM 2788 C CA . ILE A 1 366 ? -4.805 -23.078 3.35 1 98.56 366 ILE A CA 1
ATOM 2789 C C . ILE A 1 366 ? -5.07 -24.328 2.51 1 98.56 366 ILE A C 1
ATOM 2791 O O . ILE A 1 366 ? -6.062 -25.031 2.723 1 98.56 366 ILE A O 1
ATOM 2795 N N . LEU A 1 367 ? -4.172 -24.625 1.672 1 98.06 367 LEU A N 1
ATOM 2796 C CA . LEU A 1 367 ? -4.246 -25.781 0.789 1 98.06 367 LEU A CA 1
ATOM 2797 C C . LEU A 1 367 ? -3.578 -27 1.425 1 98.06 367 LEU A C 1
ATOM 2799 O O . LEU A 1 367 ? -2.486 -26.891 1.987 1 98.06 367 LEU A O 1
ATOM 2803 N N . SER A 1 368 ? -4.281 -28.141 1.356 1 97.81 368 SER A N 1
ATOM 2804 C CA . SER A 1 368 ? -3.658 -29.359 1.86 1 97.81 368 SER A CA 1
ATOM 2805 C C . SER A 1 368 ? -2.742 -29.984 0.814 1 97.81 368 SER A C 1
AT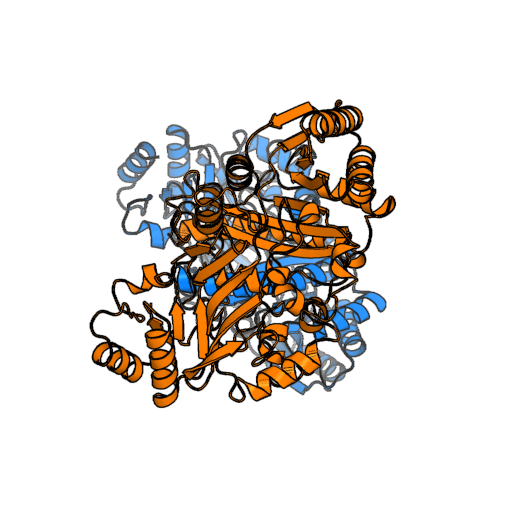OM 2807 O O . SER A 1 368 ? -3.041 -29.953 -0.382 1 97.81 368 SER A O 1
ATOM 2809 N N . LEU A 1 369 ? -1.646 -30.469 1.253 1 95.06 369 LEU A N 1
ATOM 2810 C CA . LEU A 1 369 ? -0.664 -31.172 0.431 1 95.06 369 LEU A CA 1
ATOM 2811 C C . LEU A 1 369 ? -0.373 -32.562 0.995 1 95.06 369 LEU A C 1
ATOM 2813 O O . LEU A 1 369 ? -0.845 -32.906 2.08 1 95.06 369 LEU A O 1
ATOM 2817 N N . ASP A 1 370 ? 0.306 -33.375 0.209 1 91.38 370 ASP A N 1
ATOM 2818 C CA . ASP A 1 370 ? 0.783 -34.656 0.685 1 91.38 370 ASP A CA 1
ATOM 2819 C C . ASP A 1 370 ? 2.223 -34.562 1.185 1 91.38 370 ASP A C 1
ATOM 2821 O O . ASP A 1 370 ? 3.15 -34.375 0.392 1 91.38 370 ASP A O 1
ATOM 2825 N N . PRO A 1 371 ? 2.379 -34.719 2.453 1 88 371 PRO A N 1
ATOM 2826 C CA . PRO A 1 371 ? 3.74 -34.594 2.979 1 88 371 PRO A CA 1
ATOM 2827 C C . PRO A 1 371 ? 4.66 -35.719 2.527 1 88 371 PRO A C 1
ATOM 2829 O O . PRO A 1 371 ? 5.887 -35.594 2.6 1 88 371 PRO A O 1
ATOM 2832 N N . GLU A 1 372 ? 4.191 -36.844 2.113 1 78.94 372 GLU A N 1
ATOM 2833 C CA . GLU A 1 372 ? 4.996 -38 1.715 1 78.94 372 GLU A CA 1
ATOM 2834 C C . GLU A 1 372 ? 5.488 -37.844 0.276 1 78.94 372 GLU A C 1
ATOM 2836 O O . GLU A 1 372 ? 6.449 -38.5 -0.124 1 78.94 372 GLU A O 1
ATOM 2841 N N . TYR A 1 373 ? 4.723 -37.219 -0.526 1 63.19 373 TYR A N 1
ATOM 2842 C CA . TYR A 1 373 ? 5.137 -37.094 -1.92 1 63.19 373 TYR A CA 1
ATOM 2843 C C . TYR A 1 373 ? 6.582 -36.625 -2.021 1 63.19 373 TYR A C 1
ATOM 2845 O O . TYR A 1 373 ? 7.359 -37.156 -2.818 1 63.19 373 TYR A O 1
ATOM 2853 N N . ALA A 1 374 ? 6.949 -35.562 -1.255 1 57.84 374 ALA A N 1
ATOM 2854 C CA . ALA A 1 374 ? 8.195 -34.844 -1.468 1 57.84 374 ALA A CA 1
ATOM 2855 C C . ALA A 1 374 ? 9.375 -35.562 -0.831 1 57.84 374 ALA A C 1
ATOM 2857 O O . ALA A 1 374 ? 10.531 -35.219 -1.075 1 57.84 374 ALA A O 1
ATOM 2858 N N . ALA A 1 375 ? 9.133 -36.5 -0.045 1 52.78 375 ALA A N 1
ATOM 2859 C CA . ALA A 1 375 ? 10.242 -37.062 0.709 1 52.78 375 ALA A CA 1
ATOM 2860 C C . ALA A 1 375 ? 11.164 -37.875 -0.201 1 52.78 375 ALA A C 1
ATOM 2862 O O . ALA A 1 375 ? 12.383 -37.875 -0.036 1 52.78 375 ALA A O 1
ATOM 2863 N N . ALA A 1 376 ? 10.719 -38.688 -1.18 1 50.22 376 ALA A N 1
ATOM 2864 C CA . ALA A 1 376 ? 11.586 -39.562 -1.947 1 50.22 376 ALA A CA 1
ATOM 2865 C C . ALA A 1 376 ? 12.453 -38.781 -2.922 1 50.22 376 ALA A C 1
ATOM 2867 O O . ALA A 1 376 ? 13.523 -39.25 -3.33 1 50.22 376 ALA A O 1
ATOM 2868 N N . ASP A 1 377 ? 12.141 -37.469 -3.123 1 61.66 377 ASP A N 1
ATOM 2869 C CA . ASP A 1 377 ? 12.781 -36.781 -4.238 1 61.66 377 ASP A CA 1
ATOM 2870 C C . ASP A 1 377 ? 13.148 -35.344 -3.859 1 61.66 377 ASP A C 1
ATOM 2872 O O . ASP A 1 377 ? 13.094 -34.469 -4.695 1 61.66 377 ASP A O 1
ATOM 2876 N N . ALA A 1 378 ? 13.586 -35.344 -2.578 1 63.56 378 ALA A N 1
ATOM 2877 C CA . ALA A 1 378 ? 13.82 -34 -2.057 1 63.56 378 ALA A CA 1
ATOM 2878 C C . ALA A 1 378 ? 15.023 -33.344 -2.74 1 63.56 378 ALA A C 1
ATOM 2880 O O . ALA A 1 378 ? 15.094 -32.125 -2.85 1 63.56 378 ALA A O 1
ATOM 2881 N N . GLU A 1 379 ? 15.781 -34.156 -3.354 1 74.69 379 GLU A N 1
ATOM 2882 C CA . GLU A 1 379 ? 17 -33.594 -3.928 1 74.69 379 GLU A CA 1
ATOM 2883 C C . GLU A 1 379 ? 16.875 -33.438 -5.441 1 74.69 379 GLU A C 1
ATOM 2885 O O . GLU A 1 379 ? 17.797 -32.969 -6.102 1 74.69 379 GLU A O 1
ATOM 2890 N N . ARG A 1 380 ? 15.781 -33.719 -5.895 1 82.75 380 ARG A N 1
ATOM 2891 C CA . ARG A 1 380 ? 15.617 -33.688 -7.344 1 82.75 380 ARG A CA 1
ATOM 2892 C C . ARG A 1 380 ? 15.164 -32.312 -7.824 1 82.75 380 ARG A C 1
ATOM 2894 O O . ARG A 1 380 ? 15.055 -32.094 -9.031 1 82.75 380 ARG A O 1
ATOM 2901 N N . ALA A 1 381 ? 14.875 -31.5 -6.91 1 88.5 381 ALA A N 1
ATOM 2902 C CA . ALA A 1 381 ? 14.453 -30.141 -7.238 1 88.5 381 ALA A CA 1
ATOM 2903 C C . ALA A 1 381 ? 15.078 -29.125 -6.281 1 88.5 381 ALA A C 1
ATOM 2905 O O . ALA A 1 381 ? 15.578 -29.5 -5.215 1 88.5 381 ALA A O 1
ATOM 2906 N N . SER A 1 382 ? 15.102 -27.922 -6.641 1 91.88 382 SER A N 1
ATOM 2907 C CA . SER A 1 382 ? 15.734 -26.875 -5.844 1 91.88 382 SER A CA 1
ATOM 2908 C C . SER A 1 382 ? 14.742 -26.219 -4.895 1 91.88 382 SER A C 1
ATOM 2910 O O . SER A 1 382 ? 14.977 -25.125 -4.402 1 91.88 382 SER A O 1
ATOM 2912 N N . ILE A 1 383 ? 13.641 -26.875 -4.633 1 87.12 383 ILE A N 1
ATOM 2913 C CA . ILE A 1 383 ? 12.633 -26.391 -3.695 1 87.12 383 ILE A CA 1
ATOM 2914 C C . ILE A 1 383 ? 13.016 -26.781 -2.273 1 87.12 383 ILE A C 1
ATOM 2916 O O . ILE A 1 383 ? 13.195 -27.969 -1.985 1 87.12 383 ILE A O 1
ATOM 2920 N N . LYS A 1 384 ? 13.086 -25.766 -1.435 1 88.12 384 LYS A N 1
ATOM 2921 C CA . LYS A 1 384 ? 13.445 -26.016 -0.043 1 88.12 384 LYS A CA 1
ATOM 2922 C C . LYS A 1 384 ? 12.312 -26.719 0.7 1 88.12 384 LYS A C 1
ATOM 2924 O O . LYS A 1 384 ? 12.523 -27.766 1.314 1 88.12 384 LYS A O 1
ATOM 2929 N N . ALA A 1 385 ? 11.133 -26.141 0.659 1 87.38 385 ALA A N 1
ATOM 2930 C CA . ALA A 1 385 ? 10.008 -26.547 1.49 1 87.38 385 ALA A CA 1
ATOM 2931 C C . ALA A 1 385 ? 9.32 -27.781 0.905 1 87.38 385 ALA A C 1
ATOM 2933 O O . ALA A 1 385 ? 8.312 -27.656 0.201 1 87.38 385 ALA A O 1
ATOM 2934 N N . ARG A 1 386 ? 9.883 -28.906 1.107 1 85.88 386 ARG A N 1
ATOM 2935 C CA . ARG A 1 386 ? 9.305 -30.188 0.692 1 85.88 386 ARG A CA 1
ATOM 2936 C C . ARG A 1 386 ? 8.727 -30.938 1.886 1 85.88 386 ARG A C 1
ATOM 2938 O O . ARG A 1 386 ? 9.172 -30.75 3.02 1 85.88 386 ARG A O 1
ATOM 2945 N N . GLY A 1 387 ? 7.656 -31.688 1.614 1 86.81 387 GLY A N 1
ATOM 2946 C CA . GLY A 1 387 ? 7.121 -32.531 2.658 1 86.81 387 GLY A CA 1
ATOM 2947 C C . GLY A 1 387 ? 6.191 -31.812 3.609 1 86.81 387 GLY A C 1
ATOM 2948 O O . GLY A 1 387 ? 5.988 -32.25 4.746 1 86.81 387 GLY A O 1
ATOM 2949 N N . CYS A 1 388 ? 5.746 -30.703 3.248 1 93.06 388 CYS A N 1
ATOM 2950 C CA . CYS A 1 388 ? 4.812 -29.938 4.074 1 93.06 388 CYS A CA 1
ATOM 2951 C C . CYS A 1 388 ? 3.375 -30.375 3.807 1 93.06 388 CYS A C 1
ATOM 2953 O O . CYS A 1 388 ? 2.994 -30.609 2.658 1 93.06 388 CYS A O 1
ATOM 2955 N N . PRO A 1 389 ? 2.57 -30.422 4.82 1 95.88 389 PRO A N 1
ATOM 2956 C CA . PRO A 1 389 ? 1.185 -30.859 4.641 1 95.88 389 PRO A CA 1
ATOM 2957 C C . PRO A 1 389 ? 0.257 -29.719 4.219 1 95.88 389 PRO A C 1
ATOM 2959 O O . PRO A 1 389 ? -0.885 -29.969 3.82 1 95.88 389 PRO A O 1
ATOM 2962 N N . LEU A 1 390 ? 0.703 -28.484 4.41 1 97.88 390 LEU A N 1
ATOM 2963 C CA . LEU A 1 390 ? -0.162 -27.344 4.133 1 97.88 390 LEU A CA 1
ATOM 2964 C C . LEU A 1 390 ? 0.606 -26.25 3.406 1 97.88 390 LEU A C 1
ATOM 2966 O O . LEU A 1 390 ? 1.802 -26.062 3.643 1 97.88 390 LEU A O 1
ATOM 2970 N N . LEU A 1 391 ? -0.027 -25.578 2.525 1 97.69 391 LEU A N 1
ATOM 2971 C CA . LEU A 1 391 ? 0.429 -24.344 1.882 1 97.69 391 LEU A CA 1
ATOM 2972 C C . LEU A 1 391 ? -0.55 -23.203 2.131 1 97.69 391 LEU A C 1
ATOM 2974 O O . LEU A 1 391 ? -1.699 -23.266 1.688 1 97.69 391 LEU A O 1
ATOM 2978 N N . MET A 1 392 ? -0.092 -22.25 2.865 1 98.38 392 MET A N 1
ATOM 2979 C CA . MET A 1 392 ? -0.921 -21.094 3.203 1 98.38 392 MET A CA 1
ATOM 2980 C C . MET A 1 392 ? -0.708 -19.969 2.207 1 98.38 392 MET A C 1
ATOM 2982 O O . MET A 1 392 ? 0.419 -19.703 1.779 1 98.38 392 MET A O 1
ATOM 2986 N N . GLY A 1 393 ? -1.795 -19.266 1.817 1 97.12 393 GLY A N 1
ATOM 2987 C CA . GLY A 1 393 ? -1.793 -18.047 1.026 1 97.12 393 GLY A CA 1
ATOM 2988 C C . GLY A 1 393 ? -2.816 -17.031 1.495 1 97.12 393 GLY A C 1
ATOM 2989 O O . GLY A 1 393 ? -3.818 -17.391 2.117 1 97.12 393 GLY A O 1
ATOM 2990 N N . MET A 1 394 ? -2.559 -15.828 1.255 1 96.56 394 MET A N 1
ATOM 2991 C CA . MET A 1 394 ? -3.512 -14.766 1.558 1 96.56 394 MET A CA 1
ATOM 2992 C C . MET A 1 394 ? -3.293 -13.562 0.646 1 96.56 394 MET A C 1
ATOM 2994 O O . MET A 1 394 ? -2.211 -13.398 0.08 1 96.56 394 MET A O 1
ATOM 2998 N N . SER A 1 395 ? -4.395 -12.789 0.485 1 95.75 395 SER A N 1
ATOM 2999 C CA . SER A 1 395 ? -4.273 -11.695 -0.471 1 95.75 395 SER A CA 1
ATOM 3000 C C . SER A 1 395 ? -5.238 -10.562 -0.141 1 95.75 395 SER A C 1
ATOM 3002 O O . SER A 1 395 ? -6.215 -10.766 0.583 1 95.75 395 SER A O 1
ATOM 3004 N N . VAL A 1 396 ? -4.871 -9.398 -0.582 1 94.19 396 VAL A N 1
ATOM 3005 C CA . VAL A 1 396 ? -5.727 -8.227 -0.751 1 94.19 396 VAL A CA 1
ATOM 3006 C C . VAL A 1 396 ? -5.863 -7.898 -2.234 1 94.19 396 VAL A C 1
ATOM 3008 O O . VAL A 1 396 ? -4.871 -7.887 -2.967 1 94.19 396 VAL A O 1
ATOM 3011 N N . TRP A 1 397 ? -7.121 -7.707 -2.691 1 94.38 397 TRP A N 1
ATOM 3012 C CA . TRP A 1 397 ? -7.32 -7.297 -4.078 1 94.38 397 TRP A CA 1
ATOM 3013 C C . TRP A 1 397 ? -8.484 -6.312 -4.195 1 94.38 397 TRP A C 1
ATOM 3015 O O . TRP A 1 397 ? -9.453 -6.406 -3.445 1 94.38 397 TRP A O 1
ATOM 3025 N N . ILE A 1 398 ? -8.297 -5.289 -5.07 1 94.88 398 ILE A N 1
ATOM 3026 C CA . ILE A 1 398 ? -9.32 -4.297 -5.387 1 94.88 398 ILE A CA 1
ATOM 3027 C C . ILE A 1 398 ? -9.391 -4.094 -6.898 1 94.88 398 ILE A C 1
ATOM 3029 O O . ILE A 1 398 ? -8.406 -3.703 -7.523 1 94.88 398 ILE A O 1
ATOM 3033 N N . GLU A 1 399 ? -10.57 -4.316 -7.488 1 93.31 399 GLU A N 1
ATOM 3034 C CA . GLU A 1 399 ? -10.727 -4.059 -8.914 1 93.31 399 GLU A CA 1
ATOM 3035 C C . GLU A 1 399 ? -10.68 -2.564 -9.219 1 93.31 399 GLU A C 1
ATOM 3037 O O . GLU A 1 399 ? -11.234 -1.758 -8.469 1 93.31 399 GLU A O 1
ATOM 3042 N N . SER A 1 400 ? -9.953 -2.211 -10.25 1 93.5 400 SER A N 1
ATOM 3043 C CA . SER A 1 400 ? -9.93 -0.835 -10.734 1 93.5 400 SER A CA 1
ATOM 3044 C C . SER A 1 400 ? -11.023 -0.589 -11.766 1 93.5 400 SER A C 1
ATOM 3046 O O . SER A 1 400 ? -11.266 -1.431 -12.633 1 93.5 400 SER A O 1
ATOM 3048 N N . ASP A 1 401 ? -11.68 0.656 -11.648 1 88.25 401 ASP A N 1
ATOM 3049 C CA . ASP A 1 401 ? -12.711 1.033 -12.617 1 88.25 401 ASP A CA 1
ATOM 3050 C C . ASP A 1 401 ? -12.078 1.582 -13.898 1 88.25 401 ASP A C 1
ATOM 3052 O O . ASP A 1 401 ? -12.359 2.713 -14.297 1 88.25 401 ASP A O 1
ATOM 3056 N N . GLY A 1 402 ? -11.078 0.904 -14.461 1 88.12 402 GLY A N 1
ATOM 3057 C CA . GLY A 1 402 ? -10.406 1.286 -15.695 1 88.12 402 GLY A CA 1
ATOM 3058 C C . GLY A 1 402 ? -8.922 1.529 -15.516 1 88.12 402 GLY A C 1
ATOM 3059 O O . GLY A 1 402 ? -8.344 1.155 -14.5 1 88.12 402 GLY A O 1
ATOM 3060 N N . THR A 1 403 ? -8.383 2.205 -16.578 1 88.31 403 THR A N 1
ATOM 3061 C CA . THR A 1 403 ? -6.926 2.314 -16.609 1 88.31 403 THR A CA 1
ATOM 3062 C C . THR A 1 403 ? -6.488 3.76 -16.406 1 88.31 403 THR A C 1
ATOM 3064 O O . THR A 1 403 ? -5.324 4.098 -16.625 1 88.31 403 THR A O 1
ATOM 3067 N N . SER A 1 404 ? -7.402 4.629 -15.984 1 90.19 404 SER A N 1
ATOM 3068 C CA . SER A 1 404 ? -7.02 6.012 -15.711 1 90.19 404 SER A CA 1
ATOM 3069 C C . SER A 1 404 ? -6.246 6.121 -14.406 1 90.19 404 SER A C 1
ATOM 3071 O O . SER A 1 404 ? -6.352 5.254 -13.539 1 90.19 404 SER A O 1
ATOM 3073 N N . LEU A 1 405 ? -5.453 7.199 -14.328 1 89.31 405 LEU A N 1
ATOM 3074 C CA . LEU A 1 405 ? -4.754 7.473 -13.078 1 89.31 405 LEU A CA 1
ATOM 3075 C C . LEU A 1 405 ? -5.734 7.535 -11.914 1 89.31 405 LEU A C 1
ATOM 3077 O O . LEU A 1 405 ? -5.461 7 -10.836 1 89.31 405 LEU A O 1
ATOM 3081 N N . GLN A 1 406 ? -6.855 8.133 -12.102 1 90.56 406 GLN A N 1
ATOM 3082 C CA . GLN A 1 406 ? -7.871 8.266 -11.062 1 90.56 406 GLN A CA 1
ATOM 3083 C C . GLN A 1 406 ? -8.375 6.895 -10.602 1 90.56 406 GLN A C 1
ATOM 3085 O O . GLN A 1 406 ? -8.438 6.621 -9.406 1 90.56 406 GLN A O 1
ATOM 3090 N N . ALA A 1 407 ? -8.766 6.113 -11.539 1 92.19 407 ALA A N 1
ATOM 3091 C CA . ALA A 1 407 ? -9.289 4.793 -11.219 1 92.19 407 ALA A CA 1
ATOM 3092 C C . ALA A 1 407 ? -8.25 3.953 -10.484 1 92.19 407 ALA A C 1
ATOM 3094 O O . ALA A 1 407 ? -8.562 3.307 -9.477 1 92.19 407 ALA A O 1
ATOM 3095 N N . ALA A 1 408 ? -7.043 3.996 -10.984 1 91.75 408 ALA A N 1
ATOM 3096 C CA . ALA A 1 408 ? -5.953 3.256 -10.359 1 91.75 408 ALA A CA 1
ATOM 3097 C C . ALA A 1 408 ? -5.668 3.777 -8.953 1 91.75 408 ALA A C 1
ATOM 3099 O O . ALA A 1 408 ? -5.359 3 -8.047 1 91.75 408 ALA A O 1
ATOM 3100 N N . SER A 1 409 ? -5.773 5.043 -8.781 1 91.44 409 SER A N 1
ATOM 3101 C CA . SER A 1 409 ? -5.566 5.676 -7.484 1 91.44 409 SER A CA 1
ATOM 3102 C C . SER A 1 409 ? -6.59 5.188 -6.461 1 91.44 409 SER A C 1
ATOM 3104 O O . SER A 1 409 ? -6.234 4.859 -5.328 1 91.44 409 SER A O 1
ATOM 3106 N N . VAL A 1 410 ? -7.785 5.164 -6.824 1 92.69 410 VAL A N 1
ATOM 3107 C CA . VAL A 1 410 ? -8.859 4.715 -5.941 1 92.69 410 VAL A CA 1
ATOM 3108 C C . VAL A 1 410 ? -8.617 3.264 -5.531 1 92.69 410 VAL A C 1
ATOM 3110 O O . VAL A 1 410 ? -8.703 2.924 -4.348 1 92.69 410 VAL A O 1
ATOM 3113 N N . ALA A 1 411 ? -8.266 2.436 -6.453 1 93.62 411 ALA A N 1
ATOM 3114 C CA . ALA A 1 411 ? -7.992 1.029 -6.164 1 93.62 411 ALA A CA 1
ATOM 3115 C C . ALA A 1 411 ? -6.789 0.881 -5.242 1 93.62 411 ALA A C 1
ATOM 3117 O O . ALA A 1 411 ? -6.824 0.108 -4.281 1 93.62 411 ALA A O 1
ATOM 3118 N N . ALA A 1 412 ? -5.754 1.612 -5.59 1 92.31 412 ALA A N 1
ATOM 3119 C CA . ALA A 1 412 ? -4.539 1.563 -4.777 1 92.31 412 ALA A CA 1
ATOM 3120 C C . ALA A 1 412 ? -4.82 2.01 -3.348 1 92.31 412 ALA A C 1
ATOM 3122 O O . ALA A 1 412 ? -4.355 1.382 -2.393 1 92.31 412 ALA A O 1
ATOM 3123 N N . LYS A 1 413 ? -5.559 3.057 -3.148 1 92.44 413 LYS A N 1
ATOM 3124 C CA . LYS A 1 413 ? -5.898 3.561 -1.821 1 92.44 413 LYS A CA 1
ATOM 3125 C C . LYS A 1 413 ? -6.68 2.52 -1.022 1 92.44 413 LYS A C 1
ATOM 3127 O O . LYS A 1 413 ? -6.363 2.258 0.141 1 92.44 413 LYS A O 1
ATOM 3132 N N . GLN A 1 414 ? -7.656 1.975 -1.604 1 91.19 414 GLN A N 1
ATOM 3133 C CA . GLN A 1 414 ? -8.453 0.952 -0.936 1 91.19 414 GLN A CA 1
ATOM 3134 C C . GLN A 1 414 ? -7.598 -0.259 -0.571 1 91.19 414 GLN A C 1
ATOM 3136 O O . GLN A 1 414 ? -7.754 -0.834 0.508 1 91.19 414 GLN A O 1
ATOM 3141 N N . GLY A 1 415 ? -6.766 -0.653 -1.508 1 92.69 415 GLY A N 1
ATOM 3142 C CA . GLY A 1 415 ? -5.863 -1.76 -1.238 1 92.69 415 GLY A CA 1
ATOM 3143 C C . GLY A 1 415 ? -4.926 -1.495 -0.075 1 92.69 415 GLY A C 1
ATOM 3144 O O . GLY A 1 415 ? -4.805 -2.32 0.833 1 92.69 415 GLY A O 1
ATOM 3145 N N . VAL A 1 416 ? -4.293 -0.392 -0.109 1 90.62 416 VAL A N 1
ATOM 3146 C CA . VAL A 1 416 ? -3.336 -0.011 0.925 1 90.62 416 VAL A CA 1
ATOM 3147 C C . VAL A 1 416 ? -4.023 -0.005 2.289 1 90.62 416 VAL A C 1
ATOM 3149 O O . VAL A 1 416 ? -3.451 -0.464 3.281 1 90.62 416 VAL A O 1
ATOM 3152 N N . ASN A 1 417 ? -5.242 0.436 2.328 1 87.5 417 ASN A N 1
ATOM 3153 C CA . ASN A 1 417 ? -6.004 0.496 3.572 1 87.5 417 ASN A CA 1
ATOM 3154 C C . ASN A 1 417 ? -6.234 -0.895 4.152 1 87.5 417 ASN A C 1
ATOM 3156 O O . ASN A 1 417 ? -6.574 -1.031 5.332 1 87.5 417 ASN A O 1
ATOM 3160 N N . ARG A 1 418 ? -6.035 -1.871 3.371 1 89.5 418 ARG A N 1
ATOM 3161 C CA . ARG A 1 418 ? -6.336 -3.229 3.814 1 89.5 418 ARG A CA 1
ATOM 3162 C C . ARG A 1 418 ? -5.059 -3.994 4.137 1 89.5 418 ARG A C 1
ATOM 3164 O O . ARG A 1 418 ? -5.109 -5.109 4.664 1 89.5 418 ARG A O 1
ATOM 3171 N N . LEU A 1 419 ? -3.898 -3.443 3.891 1 90.94 419 LEU A N 1
ATOM 3172 C CA . LEU A 1 419 ? -2.633 -4.16 4.012 1 90.94 419 LEU A CA 1
ATOM 3173 C C . LEU A 1 419 ? -2.309 -4.449 5.473 1 90.94 419 LEU A C 1
ATOM 3175 O O . LEU A 1 419 ? -1.624 -5.426 5.781 1 90.94 419 LEU A O 1
ATOM 3179 N N . ASN A 1 420 ? -2.77 -3.668 6.359 1 86.56 420 ASN A N 1
ATOM 3180 C CA . ASN A 1 420 ? -2.527 -3.949 7.773 1 86.56 420 ASN A CA 1
ATOM 3181 C C . ASN A 1 420 ? -3.135 -5.285 8.188 1 86.56 420 ASN A C 1
ATOM 3183 O O . ASN A 1 420 ? -2.516 -6.047 8.93 1 86.56 420 ASN A O 1
ATOM 3187 N N . TRP A 1 421 ? -4.355 -5.5 7.77 1 89.56 421 TRP A N 1
ATOM 3188 C CA . TRP A 1 421 ? -4.992 -6.781 8.047 1 89.56 421 TRP A CA 1
ATOM 3189 C C . TRP A 1 421 ? -4.172 -7.934 7.473 1 89.56 421 TRP A C 1
ATOM 3191 O O . TRP A 1 421 ? -3.934 -8.93 8.156 1 89.56 421 TRP A O 1
ATOM 3201 N N . LEU A 1 422 ? -3.75 -7.812 6.266 1 92.88 422 LEU A N 1
ATOM 3202 C CA . LEU A 1 422 ? -2.963 -8.836 5.59 1 92.88 422 LEU A CA 1
ATOM 3203 C C . LEU A 1 422 ? -1.693 -9.156 6.375 1 92.88 422 LEU A C 1
ATOM 3205 O O . LEU A 1 422 ? -1.368 -10.32 6.594 1 92.88 422 LEU A O 1
ATOM 3209 N N . ASN A 1 423 ? -1.011 -8.109 6.766 1 90.19 423 ASN A N 1
ATOM 3210 C CA . ASN A 1 423 ? 0.245 -8.273 7.488 1 90.19 423 ASN A CA 1
ATOM 3211 C C . ASN A 1 423 ? 0.026 -8.922 8.852 1 90.19 423 ASN A C 1
ATOM 3213 O O . ASN A 1 423 ? 0.796 -9.789 9.258 1 90.19 423 ASN A O 1
ATOM 3217 N N . GLU A 1 424 ? -1.002 -8.461 9.547 1 89.62 424 GLU A N 1
ATOM 3218 C CA . GLU A 1 424 ? -1.323 -9.07 10.836 1 89.62 424 GLU A CA 1
ATOM 3219 C C . GLU A 1 424 ? -1.622 -10.555 10.68 1 89.62 424 GLU A C 1
ATOM 3221 O O . GLU A 1 424 ? -1.144 -11.375 11.469 1 89.62 424 GLU A O 1
ATOM 3226 N N . CYS A 1 425 ? -2.402 -10.828 9.742 1 94.38 425 CYS A N 1
ATOM 3227 C CA . CYS A 1 425 ? -2.754 -12.219 9.484 1 94.38 425 CYS A CA 1
ATOM 3228 C C . CYS A 1 425 ? -1.518 -13.039 9.133 1 94.38 425 CYS A C 1
ATOM 3230 O O . CYS A 1 425 ? -1.307 -14.117 9.68 1 94.38 425 CYS A O 1
ATOM 3232 N N . TYR A 1 426 ? -0.706 -12.547 8.281 1 95.5 426 TYR A N 1
ATOM 3233 C CA . TYR A 1 426 ? 0.5 -13.258 7.871 1 95.5 426 TYR A CA 1
ATOM 3234 C C . TYR A 1 426 ? 1.43 -13.492 9.055 1 95.5 426 TYR A C 1
ATOM 3236 O O . TYR A 1 426 ? 2.021 -14.57 9.18 1 95.5 426 TYR A O 1
ATOM 3244 N N . GLU A 1 427 ? 1.566 -12.531 9.891 1 92.75 427 GLU A N 1
ATOM 3245 C CA . GLU A 1 427 ? 2.463 -12.656 11.039 1 92.75 427 GLU A CA 1
ATOM 3246 C C . GLU A 1 427 ? 1.967 -13.727 12.008 1 92.75 427 GLU A C 1
ATOM 3248 O O . GLU A 1 427 ? 2.766 -14.367 12.695 1 92.75 427 GLU A O 1
ATOM 3253 N N . LEU A 1 428 ? 0.699 -13.93 12.07 1 96.06 428 LEU A N 1
ATOM 3254 C CA . LEU A 1 428 ? 0.154 -15.023 12.867 1 96.06 428 LEU A CA 1
ATOM 3255 C C . LEU A 1 428 ? 0.591 -16.375 12.312 1 96.06 428 LEU A C 1
ATOM 3257 O O . LEU A 1 428 ? 0.908 -17.297 13.07 1 96.06 428 LEU A O 1
ATOM 3261 N N . PHE A 1 429 ? 0.633 -16.516 10.984 1 97.75 429 PHE A N 1
ATOM 3262 C CA . PHE A 1 429 ? 0.926 -17.781 10.32 1 97.75 429 PHE A CA 1
ATOM 3263 C C . PHE A 1 429 ? 2.43 -18 10.211 1 97.75 429 PHE A C 1
ATOM 3265 O O . PHE A 1 429 ? 2.895 -19.141 10.172 1 97.75 429 PHE A O 1
ATOM 3272 N N . TYR A 1 430 ? 3.197 -16.969 10.227 1 95.56 430 TYR A N 1
ATOM 3273 C CA . TYR A 1 430 ? 4.609 -16.984 9.859 1 95.56 430 TYR A CA 1
ATOM 3274 C C . TYR A 1 430 ? 5.383 -17.984 10.719 1 95.56 430 TYR A C 1
ATOM 3276 O O . TYR A 1 430 ? 6.18 -18.766 10.203 1 95.56 430 TYR A O 1
ATOM 3284 N N . PRO A 1 431 ? 5.113 -18.047 12.055 1 96.38 431 PRO A N 1
ATOM 3285 C CA . PRO A 1 431 ? 5.891 -18.984 12.883 1 96.38 431 PRO A CA 1
ATOM 3286 C C . PRO A 1 431 ? 5.668 -20.438 12.508 1 96.38 431 PRO A C 1
ATOM 3288 O O . PRO A 1 431 ? 6.465 -21.312 12.875 1 96.38 431 PRO A O 1
ATOM 3291 N N . TYR A 1 432 ? 4.652 -20.719 11.789 1 97.75 432 TYR A N 1
ATOM 3292 C CA . TYR A 1 432 ? 4.324 -22.094 11.414 1 97.75 432 TYR A CA 1
ATOM 3293 C C . TYR A 1 432 ? 4.898 -22.438 10.039 1 97.75 432 TYR A C 1
ATOM 3295 O O . TYR A 1 432 ? 4.82 -23.578 9.594 1 97.75 432 TYR A O 1
ATOM 3303 N N . THR A 1 433 ? 5.484 -21.453 9.359 1 96.62 433 THR A N 1
ATOM 3304 C CA . THR A 1 433 ? 5.988 -21.656 8.008 1 96.62 433 THR A CA 1
ATOM 3305 C C . THR A 1 433 ? 7.453 -22.094 8.039 1 96.62 433 THR A C 1
ATOM 3307 O O . THR A 1 433 ? 8.18 -21.781 8.984 1 96.62 433 THR A O 1
ATOM 3310 N N . VAL A 1 434 ? 7.883 -22.812 7.012 1 94.88 434 VAL A N 1
ATOM 3311 C CA . VAL A 1 434 ? 9.273 -23.234 6.875 1 94.88 434 VAL A CA 1
ATOM 3312 C C . VAL A 1 434 ? 9.891 -22.578 5.637 1 94.88 434 VAL A C 1
ATOM 3314 O O . VAL A 1 434 ? 11.055 -22.828 5.309 1 94.88 434 VAL A O 1
ATOM 3317 N N . GLY A 1 435 ? 9.172 -21.75 5 1 93.62 435 GLY A N 1
ATOM 3318 C CA . GLY A 1 435 ? 9.602 -21.031 3.805 1 93.62 435 GLY A CA 1
ATOM 3319 C C . GLY A 1 435 ? 8.438 -20.5 2.982 1 93.62 435 GLY A C 1
ATOM 3320 O O . GLY A 1 435 ? 7.305 -20.953 3.139 1 93.62 435 GLY A O 1
ATOM 3321 N N . GLY A 1 436 ? 8.766 -19.562 2.188 1 93.75 436 GLY A N 1
ATOM 3322 C CA . GLY A 1 436 ? 7.766 -18.984 1.31 1 93.75 436 GLY A CA 1
ATOM 3323 C C . GLY A 1 436 ? 7.535 -19.781 0.042 1 93.75 436 GLY A C 1
ATOM 3324 O O . GLY A 1 436 ? 8.25 -20.75 -0.226 1 93.75 436 GLY A O 1
ATOM 3325 N N . TYR A 1 437 ? 6.48 -19.547 -0.627 1 94.62 437 TYR A N 1
ATOM 3326 C CA . TYR A 1 437 ? 6.176 -20.062 -1.953 1 94.62 437 TYR A CA 1
ATOM 3327 C C . TYR A 1 437 ? 6.547 -19.062 -3.037 1 94.62 437 TYR A C 1
ATOM 3329 O O . TYR A 1 437 ? 5.91 -18.016 -3.168 1 94.62 437 TYR A O 1
ATOM 3337 N N . ILE A 1 438 ? 7.48 -19.344 -3.863 1 93.56 438 ILE A N 1
ATOM 3338 C CA . ILE A 1 438 ? 8.055 -18.391 -4.816 1 93.56 438 ILE A CA 1
ATOM 3339 C C . ILE A 1 438 ? 7.039 -18.094 -5.922 1 93.56 438 ILE A C 1
ATOM 3341 O O . ILE A 1 438 ? 7.141 -17.078 -6.605 1 93.56 438 ILE A O 1
ATOM 3345 N N . GLY A 1 439 ? 6.035 -19 -6.098 1 93.94 439 GLY A N 1
ATOM 3346 C CA . GLY A 1 439 ? 4.977 -18.719 -7.059 1 93.94 439 GLY A CA 1
ATOM 3347 C C . GLY A 1 439 ? 4.105 -17.547 -6.668 1 93.94 439 GLY A C 1
ATOM 3348 O O . GLY A 1 439 ? 3.395 -16.984 -7.504 1 93.94 439 GLY A O 1
ATOM 3349 N N . ASP A 1 440 ? 4.098 -17.234 -5.426 1 93.69 440 ASP A N 1
ATOM 3350 C CA . ASP A 1 440 ? 3.453 -16.047 -4.875 1 93.69 440 ASP A CA 1
ATOM 3351 C C . ASP A 1 440 ? 4.488 -15.062 -4.32 1 93.69 440 ASP A C 1
ATOM 3353 O O . ASP A 1 440 ? 4.605 -14.898 -3.105 1 93.69 440 ASP A O 1
ATOM 3357 N N . ASP A 1 441 ? 5.219 -14.438 -5.242 1 91.12 441 ASP A N 1
ATOM 3358 C CA . ASP A 1 441 ? 6.391 -13.633 -4.895 1 91.12 441 ASP A CA 1
ATOM 3359 C C . ASP A 1 441 ? 5.992 -12.391 -4.109 1 91.12 441 ASP A C 1
ATOM 3361 O O . ASP A 1 441 ? 4.969 -11.766 -4.402 1 91.12 441 ASP A O 1
ATOM 3365 N N . ASP A 1 442 ? 6.738 -12.125 -3.082 1 90.81 442 ASP A N 1
ATOM 3366 C CA . ASP A 1 442 ? 6.504 -11.016 -2.162 1 90.81 442 ASP A CA 1
ATOM 3367 C C . ASP A 1 442 ? 7.824 -10.375 -1.731 1 90.81 442 ASP A C 1
ATOM 3369 O O . ASP A 1 442 ? 8.484 -10.859 -0.81 1 90.81 442 ASP A O 1
ATOM 3373 N N . LEU A 1 443 ? 8.133 -9.258 -2.242 1 88.75 443 LEU A N 1
ATOM 3374 C CA . LEU A 1 443 ? 9.383 -8.578 -1.949 1 88.75 443 LEU A CA 1
ATOM 3375 C C . LEU A 1 443 ? 9.305 -7.844 -0.614 1 88.75 443 LEU A C 1
ATOM 3377 O O . LEU A 1 443 ? 10.336 -7.449 -0.058 1 88.75 443 LEU A O 1
ATOM 3381 N N . ASP A 1 444 ? 8.117 -7.707 -0.051 1 83.38 444 ASP A N 1
ATOM 3382 C CA . ASP A 1 444 ? 7.938 -6.992 1.21 1 83.38 444 ASP A CA 1
ATOM 3383 C C . ASP A 1 444 ? 8.695 -7.68 2.342 1 83.38 444 ASP A C 1
ATOM 3385 O O . ASP A 1 444 ? 9.117 -7.023 3.301 1 83.38 444 ASP A O 1
ATOM 3389 N N . GLU A 1 445 ? 8.867 -9 2.234 1 82.88 445 GLU A N 1
ATOM 3390 C CA . GLU A 1 445 ? 9.547 -9.75 3.283 1 82.88 445 GLU A CA 1
ATOM 3391 C C . GLU A 1 445 ? 10.992 -9.297 3.436 1 82.88 445 GLU A C 1
ATOM 3393 O O . GLU A 1 445 ? 11.516 -9.219 4.551 1 82.88 445 GLU A O 1
ATOM 3398 N N . TRP A 1 446 ? 11.578 -8.977 2.283 1 79.31 446 TRP A N 1
ATOM 3399 C CA . TRP A 1 446 ? 12.93 -8.43 2.34 1 79.31 446 TRP A CA 1
ATOM 3400 C C . TRP A 1 446 ? 12.938 -7.09 3.074 1 79.31 446 TRP A C 1
ATOM 3402 O O . TRP A 1 446 ? 13.82 -6.836 3.898 1 79.31 446 TRP A O 1
ATOM 3412 N N . ALA A 1 447 ? 12.016 -6.359 2.779 1 69.62 447 ALA A N 1
ATOM 3413 C CA . ALA A 1 447 ? 11.914 -5.031 3.381 1 69.62 447 ALA A CA 1
ATOM 3414 C C . ALA A 1 447 ? 11.727 -5.129 4.891 1 69.62 447 ALA A C 1
ATOM 3416 O O . ALA A 1 447 ? 12.055 -4.191 5.625 1 69.62 447 ALA A O 1
ATOM 3417 N N . HIS A 1 448 ? 11.289 -6.297 5.332 1 73.38 448 HIS A N 1
ATOM 3418 C CA . HIS A 1 448 ? 11.039 -6.512 6.754 1 73.38 448 HIS A CA 1
ATOM 3419 C C . HIS A 1 448 ? 12.195 -7.262 7.41 1 73.38 448 HIS A C 1
ATOM 3421 O O . HIS A 1 448 ? 12.055 -7.762 8.523 1 73.38 448 HIS A O 1
ATOM 3427 N N . GLY A 1 449 ? 13.289 -7.406 6.691 1 74.38 449 GLY A N 1
ATOM 3428 C CA . GLY A 1 449 ? 14.516 -7.945 7.258 1 74.38 449 GLY A CA 1
ATOM 3429 C C . GLY A 1 449 ? 14.609 -9.453 7.16 1 74.38 449 GLY A C 1
ATOM 3430 O O . GLY A 1 449 ? 15.5 -10.07 7.742 1 74.38 449 GLY A O 1
ATOM 3431 N N . ARG A 1 450 ? 13.711 -10.008 6.445 1 86.12 450 ARG A N 1
ATOM 3432 C CA . ARG A 1 450 ? 13.75 -11.461 6.285 1 86.12 450 ARG A CA 1
ATOM 3433 C C . ARG A 1 450 ? 14.562 -11.852 5.055 1 86.12 450 ARG A C 1
ATOM 3435 O O . ARG A 1 450 ? 14.609 -11.117 4.07 1 86.12 450 ARG A O 1
ATOM 3442 N N . ASP A 1 451 ? 15.188 -12.945 5.141 1 89 451 ASP A N 1
ATOM 3443 C CA . ASP A 1 451 ? 16 -13.453 4.043 1 89 451 ASP A CA 1
ATOM 3444 C C . ASP A 1 451 ? 15.164 -14.289 3.076 1 89 451 ASP A C 1
ATOM 3446 O O . ASP A 1 451 ? 14.938 -15.477 3.307 1 89 451 ASP A O 1
ATOM 3450 N N . LEU A 1 452 ? 14.867 -13.719 2.006 1 89.88 452 LEU A N 1
ATOM 3451 C CA . LEU A 1 452 ? 14 -14.383 1.038 1 89.88 452 LEU A CA 1
ATOM 3452 C C . LEU A 1 452 ? 14.711 -15.57 0.394 1 89.88 452 LEU A C 1
ATOM 3454 O O . LEU A 1 452 ? 14.078 -16.578 0.061 1 89.88 452 LEU A O 1
ATOM 3458 N N . PHE A 1 453 ? 16.016 -15.453 0.187 1 92.88 453 PHE A N 1
ATOM 3459 C CA . PHE A 1 453 ? 16.734 -16.562 -0.416 1 92.88 453 PHE A CA 1
ATOM 3460 C C . PHE A 1 453 ? 16.766 -17.766 0.518 1 92.88 453 PHE A C 1
ATOM 3462 O O . PHE A 1 453 ? 16.609 -18.906 0.071 1 92.88 453 PHE A O 1
ATOM 3469 N N . ASP A 1 454 ? 16.938 -17.469 1.752 1 92.44 454 ASP A N 1
ATOM 3470 C CA . ASP A 1 454 ? 16.844 -18.562 2.711 1 92.44 454 ASP A CA 1
ATOM 3471 C C . ASP A 1 454 ? 15.422 -19.109 2.773 1 92.44 454 ASP A C 1
ATOM 3473 O O . ASP A 1 454 ? 15.227 -20.328 2.936 1 92.44 454 ASP A O 1
ATOM 3477 N N . SER A 1 455 ? 14.516 -18.234 2.707 1 92.81 455 SER A N 1
ATOM 3478 C CA . SER A 1 455 ? 13.117 -18.641 2.77 1 92.81 455 SER A CA 1
ATOM 3479 C C . SER A 1 455 ? 12.758 -19.562 1.613 1 92.81 455 SER A C 1
ATOM 3481 O O . SER A 1 455 ? 12.078 -20.578 1.811 1 92.81 455 SER A O 1
ATOM 3483 N N . TYR A 1 456 ? 13.188 -19.25 0.413 1 92.94 456 TYR A N 1
ATOM 3484 C CA . TYR A 1 456 ? 12.789 -20 -0.776 1 92.94 456 TYR A CA 1
ATOM 3485 C C . TYR A 1 456 ? 13.711 -21.203 -1.005 1 92.94 456 TYR A C 1
ATOM 3487 O O . TYR A 1 456 ? 13.258 -22.266 -1.417 1 92.94 456 TYR A O 1
ATOM 3495 N N . TYR A 1 457 ? 15.047 -21.047 -0.693 1 93.44 457 TYR A N 1
ATOM 3496 C CA . TYR A 1 457 ? 16.016 -22.016 -1.197 1 93.44 457 TYR A CA 1
ATOM 3497 C C . TYR A 1 457 ? 16.766 -22.688 -0.052 1 93.44 457 TYR A C 1
ATOM 3499 O O . TYR A 1 457 ? 17.203 -23.844 -0.17 1 93.44 457 TYR A O 1
ATOM 3507 N N . GLY A 1 458 ? 17.016 -21.969 1.065 1 92.31 458 GLY A N 1
ATOM 3508 C CA . GLY A 1 458 ? 17.75 -22.531 2.188 1 92.31 458 GLY A CA 1
ATOM 3509 C C . GLY A 1 458 ? 19.109 -23.062 1.797 1 92.31 458 GLY A C 1
ATOM 3510 O O . GLY A 1 458 ? 19.906 -22.359 1.178 1 92.31 458 GLY A O 1
ATOM 3511 N N . LYS A 1 459 ? 19.312 -24.312 2.01 1 92 459 LYS A N 1
ATOM 3512 C CA . LYS A 1 459 ? 20.609 -24.953 1.789 1 92 459 LYS A CA 1
ATOM 3513 C C . LYS A 1 459 ? 20.922 -25.062 0.299 1 92 459 LYS A C 1
ATOM 3515 O O . LYS A 1 459 ? 22.062 -25.312 -0.085 1 92 459 LYS A O 1
ATOM 3520 N N . HIS A 1 460 ? 19.953 -24.922 -0.524 1 94.62 460 HIS A N 1
ATOM 3521 C CA . HIS A 1 460 ? 20.141 -25.094 -1.959 1 94.62 460 HIS A CA 1
ATOM 3522 C C . HIS A 1 460 ? 20.75 -23.844 -2.588 1 94.62 460 HIS A C 1
ATOM 3524 O O . HIS A 1 460 ? 21.172 -23.875 -3.746 1 94.62 460 HIS A O 1
ATOM 3530 N N . LEU A 1 461 ? 20.812 -22.75 -1.849 1 95.56 461 LEU A N 1
ATOM 3531 C CA . LEU A 1 461 ? 21.219 -21.484 -2.422 1 95.56 461 LEU A CA 1
ATOM 3532 C C . LEU A 1 461 ? 22.641 -21.547 -2.965 1 95.56 461 LEU A C 1
ATOM 3534 O O . LEU A 1 461 ? 22.922 -21.062 -4.066 1 95.56 461 LEU A O 1
ATOM 3538 N N . ASP A 1 462 ? 23.516 -22.188 -2.25 1 96.5 462 ASP A N 1
ATOM 3539 C CA . ASP A 1 462 ? 24.906 -22.266 -2.678 1 96.5 462 ASP A CA 1
ATOM 3540 C C . ASP A 1 462 ? 25.031 -22.984 -4.02 1 96.5 462 ASP A C 1
ATOM 3542 O O . ASP A 1 462 ? 25.781 -22.547 -4.895 1 96.5 462 ASP A O 1
ATOM 3546 N N . ARG A 1 463 ? 24.391 -24.031 -4.102 1 96.56 463 ARG A N 1
ATOM 3547 C CA . ARG A 1 463 ? 24.422 -24.781 -5.352 1 96.56 463 ARG A CA 1
ATOM 3548 C C . ARG A 1 463 ? 23.797 -23.969 -6.492 1 96.56 463 ARG A C 1
ATOM 3550 O O . ARG A 1 463 ? 24.312 -23.984 -7.613 1 96.56 463 ARG A O 1
ATOM 3557 N N . LEU A 1 464 ? 22.734 -23.281 -6.223 1 97.62 464 LEU A N 1
ATOM 3558 C CA . LEU A 1 464 ? 22.094 -22.438 -7.219 1 97.62 464 LEU A CA 1
ATOM 3559 C C . LEU A 1 464 ? 23.031 -21.344 -7.695 1 97.62 464 LEU A C 1
ATOM 3561 O O . LEU A 1 464 ? 23.094 -21.047 -8.891 1 97.62 464 LEU A O 1
ATOM 3565 N N . ILE A 1 465 ? 23.703 -20.766 -6.77 1 97.94 465 ILE A N 1
ATOM 3566 C CA . ILE A 1 465 ? 24.672 -19.719 -7.09 1 97.94 465 ILE A CA 1
ATOM 3567 C C . ILE A 1 465 ? 25.766 -20.281 -7.988 1 97.94 465 ILE A C 1
ATOM 3569 O O . ILE A 1 465 ? 26.156 -19.641 -8.969 1 97.94 465 ILE A O 1
ATOM 3573 N N . SER A 1 466 ? 26.234 -21.453 -7.641 1 98.19 466 SER A N 1
ATOM 3574 C CA . SER A 1 466 ? 27.25 -22.109 -8.461 1 98.19 466 SER A CA 1
ATOM 3575 C C . SER A 1 466 ? 26.75 -22.328 -9.883 1 98.19 466 SER A C 1
ATOM 3577 O O . SER A 1 466 ? 27.469 -22.078 -10.852 1 98.19 466 SER A O 1
ATOM 3579 N N . ILE A 1 467 ? 25.578 -22.766 -10.016 1 98.19 467 ILE A N 1
ATOM 3580 C CA . ILE A 1 467 ? 24.984 -23.031 -11.32 1 98.19 467 ILE A CA 1
ATOM 3581 C C . ILE A 1 467 ? 24.781 -21.703 -12.07 1 98.19 467 ILE A C 1
ATOM 3583 O O . ILE A 1 467 ? 25.031 -21.625 -13.273 1 98.19 467 ILE A O 1
ATOM 3587 N N . LYS A 1 468 ? 24.359 -20.656 -11.398 1 98.44 468 LYS A N 1
ATOM 3588 C CA . LYS A 1 468 ? 24.234 -19.328 -11.992 1 98.44 468 LYS A CA 1
ATOM 3589 C C . LYS A 1 468 ? 25.562 -18.859 -12.578 1 98.44 468 LYS A C 1
ATOM 3591 O O . LYS A 1 468 ? 25.594 -18.359 -13.703 1 98.44 468 LYS A O 1
ATOM 3596 N N . ASN A 1 469 ? 26.578 -19.062 -11.852 1 98.25 469 ASN A N 1
ATOM 3597 C CA . ASN A 1 469 ? 27.906 -18.641 -12.312 1 98.25 469 ASN A CA 1
ATOM 3598 C C . ASN A 1 469 ? 28.328 -19.422 -13.547 1 98.25 469 ASN A C 1
ATOM 3600 O O . ASN A 1 469 ? 29.047 -18.891 -14.398 1 98.25 469 ASN A O 1
ATOM 3604 N N . ARG A 1 470 ? 27.891 -20.562 -13.68 1 97.94 470 ARG A N 1
ATOM 3605 C CA . ARG A 1 470 ? 28.234 -21.406 -14.812 1 97.94 470 ARG A CA 1
ATOM 3606 C C . ARG A 1 470 ? 27.469 -21 -16.062 1 97.94 470 ARG A C 1
ATOM 3608 O O . ARG A 1 470 ? 28.062 -20.906 -17.156 1 97.94 470 ARG A O 1
ATOM 3615 N N . TYR A 1 471 ? 26.172 -20.75 -15.961 1 98.12 471 TYR A N 1
ATOM 3616 C CA . TYR A 1 471 ? 25.328 -20.609 -17.141 1 98.12 471 TYR A CA 1
ATOM 3617 C C . TYR A 1 471 ? 25.094 -19.141 -17.453 1 98.12 471 TYR A C 1
ATOM 3619 O O . TYR A 1 471 ? 24.75 -18.797 -18.594 1 98.12 471 TYR A O 1
ATOM 3627 N N . ASP A 1 472 ? 25.234 -18.297 -16.5 1 98 472 ASP A N 1
ATOM 3628 C CA . ASP A 1 472 ? 25.047 -16.859 -16.672 1 98 472 ASP A CA 1
ATOM 3629 C C . ASP A 1 472 ? 26.031 -16.062 -15.828 1 98 472 ASP A C 1
ATOM 3631 O O . ASP A 1 472 ? 25.641 -15.273 -14.977 1 98 472 ASP A O 1
ATOM 3635 N N . PRO A 1 473 ? 27.281 -16.172 -16.109 1 97.12 473 PRO A N 1
ATOM 3636 C CA . PRO A 1 473 ? 28.312 -15.547 -15.273 1 97.12 473 PRO A CA 1
ATOM 3637 C C . PRO A 1 473 ? 28.25 -14.023 -15.297 1 97.12 473 PRO A C 1
ATOM 3639 O O . PRO A 1 473 ? 28.812 -13.367 -14.422 1 97.12 473 PRO A O 1
ATOM 3642 N N . ARG A 1 474 ? 27.594 -13.406 -16.266 1 96.31 474 ARG A N 1
ATOM 3643 C CA . ARG A 1 474 ? 27.516 -11.953 -16.359 1 96.31 474 ARG A CA 1
ATOM 3644 C C . ARG A 1 474 ? 26.203 -11.43 -15.781 1 96.31 474 ARG A C 1
ATOM 3646 O O . ARG A 1 474 ? 25.922 -10.234 -15.859 1 96.31 474 ARG A O 1
ATOM 3653 N N . ASN A 1 475 ? 25.359 -12.289 -15.289 1 97.12 475 ASN A N 1
ATOM 3654 C CA . ASN A 1 475 ? 24.125 -11.953 -14.617 1 97.12 475 ASN A CA 1
ATOM 3655 C C . ASN A 1 475 ? 23.172 -11.195 -15.539 1 97.12 475 ASN A C 1
ATOM 3657 O O . ASN A 1 475 ? 22.625 -10.156 -15.156 1 97.12 475 ASN A O 1
ATOM 3661 N N . VAL A 1 476 ? 23.031 -11.703 -16.719 1 96.94 476 VAL A N 1
ATOM 3662 C CA . VAL A 1 476 ? 22.203 -11.008 -17.688 1 96.94 476 VAL A CA 1
ATOM 3663 C C . VAL A 1 476 ? 20.719 -11.266 -17.391 1 96.94 476 VAL A C 1
ATOM 3665 O O . VAL A 1 476 ? 19.875 -10.391 -17.594 1 96.94 476 VAL A O 1
ATOM 3668 N N . PHE A 1 477 ? 20.375 -12.453 -17.016 1 97.31 477 PHE A N 1
ATOM 3669 C CA . PHE A 1 477 ? 19.031 -12.766 -16.578 1 97.31 477 PHE A CA 1
ATOM 3670 C C . PHE A 1 477 ? 18.828 -12.414 -15.109 1 97.31 477 PHE A C 1
ATOM 3672 O O . PHE A 1 477 ? 19.141 -13.211 -14.227 1 97.31 477 PHE A O 1
ATOM 3679 N N . ARG A 1 478 ? 18.25 -11.188 -14.891 1 94.75 478 ARG A N 1
ATOM 3680 C CA . ARG A 1 478 ? 18.219 -10.781 -13.484 1 94.75 478 ARG A CA 1
ATOM 3681 C C . ARG A 1 478 ? 17.031 -9.859 -13.203 1 94.75 478 ARG A C 1
ATOM 3683 O O . ARG A 1 478 ? 16.594 -9.117 -14.086 1 94.75 478 ARG A O 1
ATOM 3690 N N . HIS A 1 479 ? 16.516 -9.961 -12.141 1 92.12 479 HIS A N 1
ATOM 3691 C CA . HIS A 1 479 ? 15.609 -9.07 -11.406 1 92.12 479 HIS A CA 1
ATOM 3692 C C . HIS A 1 479 ? 15.797 -9.211 -9.898 1 92.12 479 HIS A C 1
ATOM 3694 O O . HIS A 1 479 ? 16.719 -9.906 -9.445 1 92.12 479 HIS A O 1
ATOM 3700 N N . ASP A 1 480 ? 14.992 -8.648 -9.055 1 87.44 480 ASP A N 1
ATOM 3701 C CA . ASP A 1 480 ? 15.227 -8.508 -7.621 1 87.44 480 ASP A CA 1
ATOM 3702 C C . ASP A 1 480 ? 15.234 -9.875 -6.934 1 87.44 480 ASP A C 1
ATOM 3704 O O . ASP A 1 480 ? 15.922 -10.07 -5.93 1 87.44 480 ASP A O 1
ATOM 3708 N N . LEU A 1 481 ? 14.57 -10.859 -7.5 1 90.31 481 LEU A N 1
ATOM 3709 C CA . LE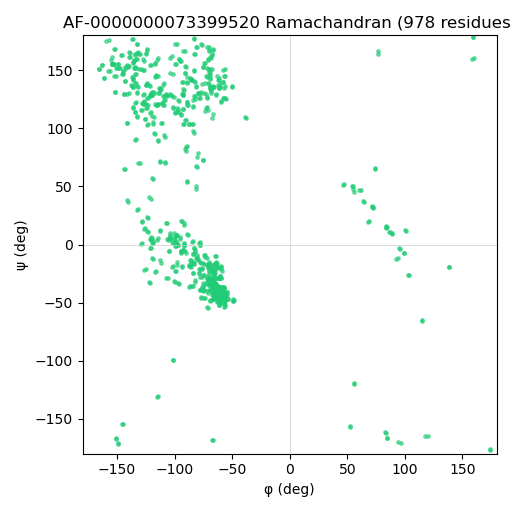U A 1 481 ? 14.453 -12.164 -6.859 1 90.31 481 LEU A CA 1
ATOM 3710 C C . LEU A 1 481 ? 15.344 -13.195 -7.547 1 90.31 481 LEU A C 1
ATOM 3712 O O . LEU A 1 481 ? 15.352 -14.367 -7.172 1 90.31 481 LEU A O 1
ATOM 3716 N N . SER A 1 482 ? 16.125 -12.75 -8.523 1 94.25 482 SER A N 1
ATOM 3717 C CA . SER A 1 482 ? 16.953 -13.688 -9.273 1 94.25 482 SER A CA 1
ATOM 3718 C C . SER A 1 482 ? 18.109 -14.211 -8.43 1 94.25 482 SER A C 1
ATOM 3720 O O . SER A 1 482 ? 18.547 -13.539 -7.492 1 94.25 482 SER A O 1
ATOM 3722 N N . ILE A 1 483 ? 18.531 -15.422 -8.75 1 96.75 483 ILE A N 1
ATOM 3723 C CA . ILE A 1 483 ? 19.719 -15.984 -8.117 1 96.75 483 ILE A CA 1
ATOM 3724 C C . ILE A 1 483 ? 20.938 -15.094 -8.391 1 96.75 483 ILE A C 1
ATOM 3726 O O . ILE A 1 483 ? 21.25 -14.812 -9.547 1 96.75 483 ILE A O 1
ATOM 3730 N N . PRO A 1 484 ? 21.562 -14.633 -7.328 1 95.69 484 PRO A N 1
ATOM 3731 C CA . PRO A 1 484 ? 22.719 -13.758 -7.523 1 95.69 484 PRO A CA 1
ATOM 3732 C C . PRO A 1 484 ? 24 -14.531 -7.844 1 95.69 484 PRO A C 1
ATOM 3734 O O . PRO A 1 484 ? 24.016 -15.766 -7.789 1 95.69 484 PRO A O 1
ATOM 3737 N N . LEU A 1 485 ? 25 -13.805 -8.219 1 97.06 485 LEU A N 1
ATOM 3738 C CA . LEU A 1 485 ? 26.281 -14.43 -8.516 1 97.06 485 LEU A CA 1
ATOM 3739 C C . LEU A 1 485 ? 27.031 -14.75 -7.234 1 97.06 485 LEU A C 1
ATOM 3741 O O . LEU A 1 485 ? 27.953 -15.57 -7.242 1 97.06 485 LEU A O 1
ATOM 3745 N N . GLU A 1 486 ? 26.688 -14 -6.188 1 95 486 GLU A N 1
ATOM 3746 C CA . GLU A 1 486 ? 27.266 -14.219 -4.863 1 95 486 GLU A CA 1
ATOM 3747 C C . GLU A 1 486 ? 26.219 -14.023 -3.771 1 95 486 GLU A C 1
ATOM 3749 O O . GLU A 1 486 ? 25.188 -13.375 -3.996 1 95 486 GLU A O 1
ATOM 3754 N N . LYS A 1 487 ? 26.438 -14.672 -2.709 1 88.44 487 LYS A N 1
ATOM 3755 C CA . LYS A 1 487 ? 25.516 -14.508 -1.593 1 88.44 487 LYS A CA 1
ATOM 3756 C C . LYS A 1 487 ? 25.375 -13.039 -1.193 1 88.44 487 LYS A C 1
ATOM 3758 O O . LYS A 1 487 ? 26.391 -12.336 -1.06 1 88.44 487 LYS A O 1
ATOM 3763 N N . PRO A 1 488 ? 24.109 -12.672 -1.203 1 79.12 488 PRO A N 1
ATOM 3764 C CA . PRO A 1 488 ? 23.984 -11.289 -0.737 1 79.12 488 PRO A CA 1
ATOM 3765 C C . PRO A 1 488 ? 24.578 -11.07 0.652 1 79.12 488 PRO A C 1
ATOM 3767 O O . PRO A 1 488 ? 24.484 -11.953 1.513 1 79.12 488 PRO A O 1
ATOM 3770 N N . ARG A 1 489 ? 25.297 -10.023 0.848 1 62.16 489 ARG A N 1
ATOM 3771 C CA . ARG A 1 489 ? 25.859 -9.664 2.15 1 62.16 489 ARG A CA 1
ATOM 3772 C C . ARG A 1 489 ? 24.766 -9.164 3.086 1 62.16 489 ARG A C 1
ATOM 3774 O O . ARG A 1 489 ? 23.859 -8.438 2.662 1 62.16 489 ARG A O 1
ATOM 3781 N N . ALA A 1 490 ? 24.672 -9.883 4.016 1 52.97 490 ALA A N 1
ATOM 3782 C CA . ALA A 1 490 ? 23.75 -9.359 5.027 1 52.97 490 ALA A CA 1
ATOM 3783 C C . ALA A 1 490 ? 23.875 -7.848 5.156 1 52.97 490 ALA A C 1
ATOM 3785 O O . ALA A 1 490 ? 24.984 -7.316 5.277 1 52.97 490 ALA A O 1
ATOM 3786 N N . LYS A 1 491 ? 22.953 -7.254 4.727 1 45.34 491 LYS A N 1
ATOM 3787 C CA . LYS A 1 491 ? 22.938 -5.812 4.957 1 45.34 491 LYS A CA 1
ATOM 3788 C C . LYS A 1 491 ? 22.875 -5.492 6.449 1 45.34 491 LYS A C 1
ATOM 3790 O O . LYS A 1 491 ? 22.172 -6.164 7.203 1 45.34 491 LYS A O 1
ATOM 3795 N N . MET B 1 1 ? -26.766 16.953 -10.133 1 84.81 1 MET B N 1
ATOM 3796 C CA . MET B 1 1 ? -25.547 17.766 -10.148 1 84.81 1 MET B CA 1
ATOM 3797 C C . MET B 1 1 ? -25.547 18.703 -11.359 1 84.81 1 MET B C 1
ATOM 3799 O O . MET B 1 1 ? -25.125 19.859 -11.258 1 84.81 1 MET B O 1
ATOM 3803 N N . SER B 1 2 ? -26.172 18.203 -12.445 1 88.75 2 SER B N 1
ATOM 3804 C CA . SER B 1 2 ? -26.203 19.047 -13.641 1 88.75 2 SER B CA 1
ATOM 3805 C C . SER B 1 2 ? -27.047 20.281 -13.422 1 88.75 2 SER B C 1
ATOM 3807 O O . SER B 1 2 ? -26.672 21.391 -13.82 1 88.75 2 SER B O 1
ATOM 3809 N N . ASP B 1 3 ? -28.203 20.094 -12.758 1 93.44 3 ASP B N 1
ATOM 3810 C CA . ASP B 1 3 ? -29.078 21.219 -12.477 1 93.44 3 ASP B CA 1
ATOM 3811 C C . ASP B 1 3 ? -28.406 22.219 -11.523 1 93.44 3 ASP B C 1
ATOM 3813 O O . ASP B 1 3 ? -28.531 23.422 -11.695 1 93.44 3 ASP B O 1
ATOM 3817 N N . PHE B 1 4 ? -27.828 21.672 -10.531 1 95.62 4 PHE B N 1
ATOM 3818 C CA . PHE B 1 4 ? -27.078 22.5 -9.609 1 95.62 4 PHE B CA 1
ATOM 3819 C C . PHE B 1 4 ? -26 23.297 -10.344 1 95.62 4 PHE B C 1
ATOM 3821 O O . PHE B 1 4 ? -25.859 24.516 -10.141 1 95.62 4 PHE B O 1
ATOM 3828 N N . PHE B 1 5 ? -25.234 22.609 -11.188 1 95.75 5 PHE B N 1
ATOM 3829 C CA . PHE B 1 5 ? -24.172 23.219 -11.977 1 95.75 5 PHE B CA 1
ATOM 3830 C C . PHE B 1 5 ? -24.703 24.406 -12.773 1 95.75 5 PHE B C 1
ATOM 3832 O O . PHE B 1 5 ? -24.125 25.484 -12.75 1 95.75 5 PHE B O 1
ATOM 3839 N N . ASN B 1 6 ? -25.781 24.234 -13.414 1 96.06 6 ASN B N 1
ATOM 3840 C CA . ASN B 1 6 ? -26.391 25.281 -14.227 1 96.06 6 ASN B CA 1
ATOM 3841 C C . ASN B 1 6 ? -26.906 26.438 -13.359 1 96.06 6 ASN B C 1
ATOM 3843 O O . ASN B 1 6 ? -26.812 27.594 -13.742 1 96.06 6 ASN B O 1
ATOM 3847 N N . ALA B 1 7 ? -27.422 26.078 -12.234 1 97.5 7 ALA B N 1
ATOM 3848 C CA . ALA B 1 7 ? -27.938 27.109 -11.312 1 97.5 7 ALA B CA 1
ATOM 3849 C C . ALA B 1 7 ? -26.797 28 -10.805 1 97.5 7 ALA B C 1
ATOM 3851 O O . ALA B 1 7 ? -26.969 29.203 -10.68 1 97.5 7 ALA B O 1
ATOM 3852 N N . VAL B 1 8 ? -25.719 27.406 -10.453 1 97.81 8 VAL B N 1
ATOM 3853 C CA . VAL B 1 8 ? -24.562 28.156 -9.969 1 97.81 8 VAL B CA 1
ATOM 3854 C C . VAL B 1 8 ? -24.062 29.094 -11.07 1 97.81 8 VAL B C 1
ATOM 3856 O O . VAL B 1 8 ? -23.781 30.266 -10.812 1 97.81 8 VAL B O 1
ATOM 3859 N N . LYS B 1 9 ? -23.969 28.594 -12.266 1 96.31 9 LYS B N 1
ATOM 3860 C CA . LYS B 1 9 ? -23.516 29.406 -13.391 1 96.31 9 LYS B CA 1
ATOM 3861 C C . LYS B 1 9 ? -24.453 30.578 -13.656 1 96.31 9 LYS B C 1
ATOM 3863 O O . LYS B 1 9 ? -24.016 31.656 -14.062 1 96.31 9 LYS B O 1
ATOM 3868 N N . SER B 1 10 ? -25.625 30.328 -13.531 1 96.94 10 SER B N 1
ATOM 3869 C CA . SER B 1 10 ? -26.625 31.375 -13.727 1 96.94 10 SER B CA 1
ATOM 3870 C C . SER B 1 10 ? -26.516 32.438 -12.648 1 96.94 10 SER B C 1
ATOM 3872 O O . SER B 1 10 ? -26.578 33.656 -12.945 1 96.94 10 SER B O 1
ATOM 3874 N N . ALA B 1 11 ? -26.422 32 -11.414 1 97.25 11 ALA B N 1
ATOM 3875 C CA . ALA B 1 11 ? -26.344 32.938 -10.289 1 97.25 11 ALA B CA 1
ATOM 3876 C C . ALA B 1 11 ? -25.047 33.719 -10.305 1 97.25 11 ALA B C 1
ATOM 3878 O O . ALA B 1 11 ? -25.016 34.875 -9.93 1 97.25 11 ALA B O 1
ATOM 3879 N N . PHE B 1 12 ? -23.984 33 -10.695 1 97.88 12 PHE B N 1
ATOM 3880 C CA . PHE B 1 12 ? -22.656 33.594 -10.719 1 97.88 12 PHE B CA 1
ATOM 3881 C C . PHE B 1 12 ? -21.922 33.25 -12.016 1 97.88 12 PHE B C 1
ATOM 3883 O O . PHE B 1 12 ? -21.047 32.406 -12.039 1 97.88 12 PHE B O 1
ATOM 3890 N N . PRO B 1 13 ? -22.062 34.031 -12.984 1 95.88 13 PRO B N 1
ATOM 3891 C CA . PRO B 1 13 ? -21.562 33.719 -14.32 1 95.88 13 PRO B CA 1
ATOM 3892 C C . PRO B 1 13 ? -20.031 33.656 -14.375 1 95.88 13 PRO B C 1
ATOM 3894 O O . PRO B 1 13 ? -19.469 32.938 -15.219 1 95.88 13 PRO B O 1
ATOM 3897 N N . LYS B 1 14 ? -19.344 34.312 -13.477 1 96.56 14 LYS B N 1
ATOM 3898 C CA . LYS B 1 14 ? -17.891 34.375 -13.555 1 96.56 14 LYS B CA 1
ATOM 3899 C C . LYS B 1 14 ? -17.25 33.406 -12.562 1 96.56 14 LYS B C 1
ATOM 3901 O O . LYS B 1 14 ? -16.016 33.25 -12.531 1 96.56 14 LYS B O 1
ATOM 3906 N N . ILE B 1 15 ? -18.031 32.688 -11.883 1 97.31 15 ILE B N 1
ATOM 3907 C CA . ILE B 1 15 ? -17.484 31.797 -10.867 1 97.31 15 ILE B CA 1
ATOM 3908 C C . ILE B 1 15 ? -16.859 30.578 -11.531 1 97.31 15 ILE B C 1
ATOM 3910 O O . ILE B 1 15 ? -17.312 30.141 -12.586 1 97.31 15 ILE B O 1
ATOM 3914 N N . VAL B 1 16 ? -15.719 30.141 -11.062 1 98 16 VAL B N 1
ATOM 3915 C CA . VAL B 1 16 ? -15.141 28.875 -11.523 1 98 16 VAL B CA 1
ATOM 3916 C C . VAL B 1 16 ? -15.953 27.703 -10.992 1 98 16 VAL B C 1
ATOM 3918 O O . VAL B 1 16 ? -16.094 27.531 -9.781 1 98 16 VAL B O 1
ATOM 3921 N N . VAL B 1 17 ? -16.562 26.953 -11.734 1 97.94 17 VAL B N 1
ATOM 3922 C CA . VAL B 1 17 ? -17.312 25.734 -11.43 1 97.94 17 VAL B CA 1
ATOM 3923 C C . VAL B 1 17 ? -17.078 24.703 -12.523 1 97.94 17 VAL B C 1
ATOM 3925 O O . VAL B 1 17 ? -17.047 25.031 -13.711 1 97.94 17 VAL B O 1
ATOM 3928 N N . SER B 1 18 ? -16.75 23.562 -12.141 1 97.62 18 SER B N 1
ATOM 3929 C CA . SER B 1 18 ? -16.375 22.531 -13.102 1 97.62 18 SER B CA 1
ATOM 3930 C C . SER B 1 18 ? -16.875 21.156 -12.664 1 97.62 18 SER B C 1
ATOM 3932 O O . SER B 1 18 ? -17.141 20.938 -11.477 1 97.62 18 SER B O 1
ATOM 3934 N N . LYS B 1 19 ? -17.125 20.266 -13.547 1 95.88 19 LYS B N 1
ATOM 3935 C CA . LYS B 1 19 ? -17.594 18.891 -13.344 1 95.88 19 LYS B CA 1
ATOM 3936 C C . LYS B 1 19 ? -16.891 17.922 -14.289 1 95.88 19 LYS B C 1
ATOM 3938 O O . LYS B 1 19 ? -16.188 18.344 -15.211 1 95.88 19 LYS B O 1
ATOM 3943 N N . PRO B 1 20 ? -17 16.578 -14.008 1 92.88 20 PRO B N 1
ATOM 3944 C CA . PRO B 1 20 ? -16.391 15.617 -14.93 1 92.88 20 PRO B CA 1
ATOM 3945 C C . PRO B 1 20 ? -16.781 15.867 -16.375 1 92.88 20 PRO B C 1
ATOM 3947 O O . PRO B 1 20 ? -17.969 16.094 -16.672 1 92.88 20 PRO B O 1
ATOM 3950 N N . GLY B 1 21 ? -15.852 15.805 -17.266 1 93.25 21 GLY B N 1
ATOM 3951 C CA . GLY B 1 21 ? -16.094 16.078 -18.672 1 93.25 21 GLY B CA 1
ATOM 3952 C C . GLY B 1 21 ? -15.594 17.453 -19.094 1 93.25 21 GLY B C 1
ATOM 3953 O O . GLY B 1 21 ? -15.297 17.672 -20.266 1 93.25 21 GLY B O 1
ATOM 3954 N N . ASP B 1 22 ? -15.523 18.406 -18.094 1 95.94 22 ASP B N 1
ATOM 3955 C CA . ASP B 1 22 ? -15.008 19.734 -18.391 1 95.94 22 ASP B CA 1
ATOM 3956 C C . ASP B 1 22 ? -13.492 19.719 -18.531 1 95.94 22 ASP B C 1
ATOM 3958 O O . ASP B 1 22 ? -12.812 18.938 -17.875 1 95.94 22 ASP B O 1
ATOM 3962 N N . ALA B 1 23 ? -12.898 20.609 -19.281 1 95.81 23 ALA B N 1
ATOM 3963 C CA . ALA B 1 23 ? -11.484 20.641 -19.641 1 95.81 23 ALA B CA 1
ATOM 3964 C C . ALA B 1 23 ? -10.617 20.953 -18.422 1 95.81 23 ALA B C 1
ATOM 3966 O O . ALA B 1 23 ? -9.484 20.469 -18.328 1 95.81 23 ALA B O 1
ATOM 3967 N N . ASP B 1 24 ? -11.133 21.734 -17.5 1 96.19 24 ASP B N 1
ATOM 3968 C CA . ASP B 1 24 ? -10.32 22.203 -16.391 1 96.19 24 ASP B CA 1
ATOM 3969 C C . ASP B 1 24 ? -10.562 21.344 -15.141 1 96.19 24 ASP B C 1
ATOM 3971 O O . ASP B 1 24 ? -9.953 21.594 -14.094 1 96.19 24 ASP B O 1
ATOM 3975 N N . PHE B 1 25 ? -11.414 20.328 -15.289 1 96.25 25 PHE B N 1
ATOM 3976 C CA . PHE B 1 25 ? -11.844 19.562 -14.125 1 96.25 25 PHE B CA 1
ATOM 3977 C C . PHE B 1 25 ? -10.664 18.844 -13.484 1 96.25 25 PHE B C 1
ATOM 3979 O O . PHE B 1 25 ? -10.531 18.812 -12.258 1 96.25 25 PHE B O 1
ATOM 3986 N N . ALA B 1 26 ? -9.773 18.281 -14.297 1 93.75 26 ALA B N 1
ATOM 3987 C CA . ALA B 1 26 ? -8.625 17.531 -13.781 1 93.75 26 ALA B CA 1
ATOM 3988 C C . ALA B 1 26 ? -7.715 18.438 -12.953 1 93.75 26 ALA B C 1
ATOM 3990 O O . ALA B 1 26 ? -7.234 18.031 -11.891 1 93.75 26 ALA B O 1
ATOM 3991 N N . ALA B 1 27 ? -7.516 19.609 -13.367 1 94.56 27 ALA B N 1
ATOM 3992 C CA . ALA B 1 27 ? -6.66 20.562 -12.656 1 94.56 27 ALA B CA 1
ATOM 3993 C C . ALA B 1 27 ? -7.309 21 -11.344 1 94.56 27 ALA B C 1
ATOM 3995 O O . ALA B 1 27 ? -6.625 21.172 -10.336 1 94.56 27 ALA B O 1
ATOM 3996 N N . LEU B 1 28 ? -8.578 21.203 -11.344 1 96.69 28 LEU B N 1
ATOM 3997 C CA . LEU B 1 28 ? -9.289 21.719 -10.188 1 96.69 28 LEU B CA 1
ATOM 3998 C C . LEU B 1 28 ? -9.375 20.672 -9.078 1 96.69 28 LEU B C 1
ATOM 4000 O O . LEU B 1 28 ? -9.406 21.031 -7.895 1 96.69 28 LEU B O 1
ATOM 4004 N N . ARG B 1 29 ? -9.383 19.406 -9.461 1 95.12 29 ARG B N 1
ATOM 4005 C CA . ARG B 1 29 ? -9.484 18.359 -8.453 1 95.12 29 ARG B CA 1
ATOM 4006 C C . ARG B 1 29 ? -8.117 17.75 -8.164 1 95.12 29 ARG B C 1
ATOM 4008 O O . ARG B 1 29 ? -8.016 16.766 -7.422 1 95.12 29 ARG B O 1
ATOM 4015 N N . ALA B 1 30 ? -7.074 18.281 -8.75 1 93.81 30 ALA B N 1
ATOM 4016 C CA . ALA B 1 30 ? -5.738 17.703 -8.625 1 93.81 30 ALA B CA 1
ATOM 4017 C C . ALA B 1 30 ? -5.312 17.625 -7.164 1 93.81 30 ALA B C 1
ATOM 4019 O O . ALA B 1 30 ? -5.609 18.531 -6.371 1 93.81 30 ALA B O 1
ATOM 4020 N N . SER B 1 31 ? -4.652 16.516 -6.812 1 94.62 31 SER B N 1
ATOM 4021 C CA . SER B 1 31 ? -4.062 16.297 -5.496 1 94.62 31 SER B CA 1
ATOM 4022 C C . SER B 1 31 ? -2.598 15.891 -5.609 1 94.62 31 SER B C 1
ATOM 4024 O O . SER B 1 31 ? -2.152 15.43 -6.664 1 94.62 31 SER B O 1
ATOM 4026 N N . TRP B 1 32 ? -1.878 16.062 -4.562 1 95 32 TRP B N 1
ATOM 4027 C CA . TRP B 1 32 ? -0.434 15.852 -4.543 1 95 32 TRP B CA 1
ATOM 4028 C C . TRP B 1 32 ? -0.105 14.391 -4.277 1 95 32 TRP B C 1
ATOM 4030 O O . TRP B 1 32 ? 1.035 13.961 -4.465 1 95 32 TRP B O 1
ATOM 4040 N N . ASN B 1 33 ? -1.024 13.609 -3.812 1 95.88 33 ASN B N 1
ATOM 4041 C CA . ASN B 1 33 ? -0.801 12.211 -3.443 1 95.88 33 ASN B CA 1
ATOM 4042 C C . ASN B 1 33 ? -1.344 11.258 -4.504 1 95.88 33 ASN B C 1
ATOM 4044 O O . ASN B 1 33 ? -2.51 11.352 -4.887 1 95.88 33 ASN B O 1
ATOM 4048 N N . VAL B 1 34 ? -0.487 10.336 -4.918 1 94.44 34 VAL B N 1
ATOM 4049 C CA . VAL B 1 34 ? -0.869 9.383 -5.953 1 94.44 34 VAL B CA 1
ATOM 4050 C C . VAL B 1 34 ? -2.076 8.57 -5.488 1 94.44 34 VAL B C 1
ATOM 4052 O O . VAL B 1 34 ? -2.854 8.078 -6.309 1 94.44 34 VAL B O 1
ATOM 4055 N N . MET B 1 35 ? -2.338 8.555 -4.234 1 93.38 35 MET B N 1
ATOM 4056 C CA . MET B 1 35 ? -3.365 7.691 -3.668 1 93.38 35 MET B CA 1
ATOM 4057 C C . MET B 1 35 ? -4.676 8.453 -3.477 1 93.38 35 MET B C 1
ATOM 4059 O O . MET B 1 35 ? -5.668 7.879 -3.018 1 93.38 35 MET B O 1
ATOM 4063 N N . THR B 1 36 ? -4.723 9.711 -3.812 1 94.88 36 THR B N 1
ATOM 4064 C CA . THR B 1 36 ? -5.922 10.477 -3.502 1 94.88 36 THR B CA 1
ATOM 4065 C C . THR B 1 36 ? -6.391 11.266 -4.723 1 94.88 36 THR B C 1
ATOM 4067 O O . THR B 1 36 ? -6.898 12.383 -4.586 1 94.88 36 THR B O 1
ATOM 4070 N N . GLN B 1 37 ? -6.121 10.727 -5.844 1 93.62 37 GLN B N 1
ATOM 4071 C CA . GLN B 1 37 ? -6.637 11.336 -7.062 1 93.62 37 GLN B CA 1
ATOM 4072 C C . GLN B 1 37 ? -8.133 11.062 -7.227 1 93.62 37 GLN B C 1
ATOM 4074 O O . GLN B 1 37 ? -8.539 10.375 -8.164 1 93.62 37 GLN B O 1
ATOM 4079 N N . PHE B 1 38 ? -8.93 11.727 -6.398 1 94.19 38 PHE B N 1
ATOM 4080 C CA . PHE B 1 38 ? -10.359 11.461 -6.332 1 94.19 38 PHE B CA 1
ATOM 4081 C C . PHE B 1 38 ? -11.133 12.445 -7.207 1 94.19 38 PHE B C 1
ATOM 4083 O O . PHE B 1 38 ? -10.609 13.5 -7.574 1 94.19 38 PHE B O 1
ATOM 4090 N N . ALA B 1 39 ? -12.375 12.023 -7.555 1 93.19 39 ALA B N 1
ATOM 4091 C CA . ALA B 1 39 ? -13.203 12.867 -8.414 1 93.19 39 ALA B CA 1
ATOM 4092 C C . ALA B 1 39 ? -14.539 13.18 -7.742 1 93.19 39 ALA B C 1
ATOM 4094 O O . ALA B 1 39 ? -15.461 12.359 -7.754 1 93.19 39 ALA B O 1
ATOM 4095 N N . PRO B 1 40 ? -14.648 14.406 -7.23 1 95.44 40 PRO B N 1
ATOM 4096 C CA . PRO B 1 40 ? -15.977 14.852 -6.816 1 95.44 40 PRO B CA 1
ATOM 4097 C C . PRO B 1 40 ? -16.938 15.023 -7.992 1 95.44 40 PRO B C 1
ATOM 4099 O O . PRO B 1 40 ? -16.531 14.922 -9.148 1 95.44 40 PRO B O 1
ATOM 4102 N N . ALA B 1 41 ? -18.234 15.195 -7.645 1 95.75 41 ALA B N 1
ATOM 4103 C CA . ALA B 1 41 ? -19.219 15.391 -8.695 1 95.75 41 ALA B CA 1
ATOM 4104 C C . ALA B 1 41 ? -19.141 16.797 -9.273 1 95.75 41 ALA B C 1
ATOM 4106 O O . ALA B 1 41 ? -19.516 17.016 -10.43 1 95.75 41 ALA B O 1
ATOM 4107 N N . CYS B 1 42 ? -18.672 17.688 -8.477 1 97.38 42 CYS B N 1
ATOM 4108 C CA . CYS B 1 42 ? -18.547 19.078 -8.891 1 97.38 42 CYS B CA 1
ATOM 4109 C C . CYS B 1 42 ? -17.578 19.828 -7.988 1 97.38 42 CYS B C 1
ATOM 4111 O O . CYS B 1 42 ? -17.469 19.531 -6.797 1 97.38 42 CYS B O 1
ATOM 4113 N N . VAL B 1 43 ? -16.812 20.734 -8.57 1 98.06 43 VAL B N 1
ATOM 4114 C CA . VAL B 1 43 ? -15.953 21.641 -7.832 1 98.06 43 VAL B CA 1
ATOM 4115 C C . VAL B 1 43 ? -16.359 23.094 -8.117 1 98.06 43 VAL B C 1
ATOM 4117 O O . VAL B 1 43 ? -16.531 23.484 -9.273 1 98.06 43 VAL B O 1
ATOM 4120 N N . VAL B 1 44 ? -16.562 23.859 -7.066 1 98.56 44 VAL B N 1
ATOM 4121 C CA . VAL B 1 44 ? -16.859 25.281 -7.203 1 98.56 44 VAL B CA 1
ATOM 4122 C C . VAL B 1 44 ? -15.859 26.094 -6.402 1 98.56 44 VAL B C 1
ATOM 4124 O O . VAL B 1 44 ? -15.5 25.734 -5.281 1 98.56 44 VAL B O 1
ATOM 4127 N N . GLN B 1 45 ? -15.375 27.203 -6.984 1 98.75 45 GLN B N 1
ATOM 4128 C CA . GLN B 1 45 ? -14.43 28.094 -6.316 1 98.75 45 GLN B CA 1
ATOM 4129 C C . GLN B 1 45 ? -15.047 29.469 -6.055 1 98.75 45 GLN B C 1
ATOM 4131 O O . GLN B 1 45 ? -14.906 30.375 -6.871 1 98.75 45 GLN B O 1
ATOM 4136 N N . PRO B 1 46 ? -15.672 29.609 -4.898 1 98.75 46 PRO B N 1
ATOM 4137 C CA . PRO B 1 46 ? -16.219 30.922 -4.543 1 98.75 46 PRO B CA 1
ATOM 4138 C C . PRO B 1 46 ? -15.125 31.969 -4.293 1 98.75 46 PRO B C 1
ATOM 4140 O O . PRO B 1 46 ? -13.969 31.609 -4.082 1 98.75 46 PRO B O 1
ATOM 4143 N N . ASN B 1 47 ? -15.594 33.25 -4.312 1 98.38 47 ASN B N 1
ATOM 4144 C CA . ASN B 1 47 ? -14.648 34.344 -4.148 1 98.38 47 ASN B CA 1
ATOM 4145 C C . ASN B 1 47 ? -14.867 35.094 -2.828 1 98.38 47 ASN B C 1
ATOM 4147 O O . ASN B 1 47 ? -14.039 35.906 -2.42 1 98.38 47 ASN B O 1
ATOM 4151 N N . ASP B 1 48 ? -15.984 34.812 -2.236 1 98.31 48 ASP B N 1
ATOM 4152 C CA . ASP B 1 48 ? -16.281 35.438 -0.955 1 98.31 48 ASP B CA 1
ATOM 4153 C C . ASP B 1 48 ? -17.328 34.656 -0.172 1 98.31 48 ASP B C 1
ATOM 4155 O O . ASP B 1 48 ? -17.844 33.656 -0.667 1 98.31 48 ASP B O 1
ATOM 4159 N N . ALA B 1 49 ? -17.578 35.125 1.072 1 98.56 49 ALA B N 1
ATOM 4160 C CA . ALA B 1 49 ? -18.453 34.375 1.997 1 98.56 49 ALA B CA 1
ATOM 4161 C C . ALA B 1 49 ? -19.891 34.344 1.488 1 98.56 49 ALA B C 1
ATOM 4163 O O . ALA B 1 49 ? -20.594 33.375 1.698 1 98.56 49 ALA B O 1
ATOM 4164 N N . LEU B 1 50 ? -20.281 35.344 0.909 1 98.12 50 LEU B N 1
ATOM 4165 C CA . LEU B 1 50 ? -21.641 35.406 0.393 1 98.12 50 LEU B CA 1
ATOM 4166 C C . LEU B 1 50 ? -21.859 34.375 -0.705 1 98.12 50 LEU B C 1
ATOM 4168 O O . LEU B 1 50 ? -22.906 33.719 -0.77 1 98.12 50 LEU B O 1
ATOM 4172 N N . GLN B 1 51 ? -20.891 34.281 -1.58 1 98.62 51 GLN B N 1
ATOM 4173 C CA . GLN B 1 51 ? -20.969 33.25 -2.613 1 98.62 51 GLN B CA 1
ATOM 4174 C C . GLN B 1 51 ? -21 31.859 -2 1 98.62 51 GLN B C 1
ATOM 4176 O O . GLN B 1 51 ? -21.734 30.984 -2.471 1 98.62 51 GLN B O 1
ATOM 4181 N N . VAL B 1 52 ? -20.203 31.625 -0.97 1 98.81 52 VAL B N 1
ATOM 4182 C CA . VAL B 1 52 ? -20.234 30.344 -0.29 1 98.81 52 VAL B CA 1
ATOM 4183 C C . VAL B 1 52 ? -21.641 30.062 0.231 1 98.81 52 VAL B C 1
ATOM 4185 O O . VAL B 1 52 ? -22.172 28.969 0.04 1 98.81 52 VAL B O 1
ATOM 4188 N N . SER B 1 53 ? -22.188 31.047 0.872 1 98.75 53 SER B N 1
ATOM 4189 C CA . SER B 1 53 ? -23.531 30.922 1.417 1 98.75 53 SER B CA 1
ATOM 4190 C C . SER B 1 53 ? -24.531 30.562 0.33 1 98.75 53 SER B C 1
ATOM 4192 O O . SER B 1 53 ? -25.328 29.625 0.492 1 98.75 53 SER B O 1
ATOM 4194 N N . GLU B 1 54 ? -24.5 31.219 -0.724 1 98.5 54 GLU B N 1
ATOM 4195 C CA . GLU B 1 54 ? -25.438 31 -1.812 1 98.5 54 GLU B CA 1
ATOM 4196 C C . GLU B 1 54 ? -25.234 29.625 -2.443 1 98.5 54 GLU B C 1
ATOM 4198 O O . GLU B 1 54 ? -26.203 28.969 -2.84 1 98.5 54 GLU B O 1
ATOM 4203 N N . ILE B 1 55 ? -24.031 29.25 -2.609 1 98.5 55 ILE B N 1
ATOM 4204 C CA . ILE B 1 55 ? -23.719 27.953 -3.182 1 98.5 55 ILE B CA 1
ATOM 4205 C C . ILE B 1 55 ? -24.312 26.844 -2.307 1 98.5 55 ILE B C 1
ATOM 4207 O O . ILE B 1 55 ? -24.891 25.891 -2.818 1 98.5 55 ILE B O 1
ATOM 4211 N N . VAL B 1 56 ? -24.156 26.953 -1.005 1 98.56 56 VAL B N 1
ATOM 4212 C CA . VAL B 1 56 ? -24.703 25.953 -0.091 1 98.56 56 VAL B CA 1
ATOM 4213 C C . VAL B 1 56 ? -26.234 25.953 -0.189 1 98.56 56 VAL B C 1
ATOM 4215 O O . VAL B 1 56 ? -26.859 24.891 -0.202 1 98.56 56 VAL B O 1
ATOM 4218 N N . LYS B 1 57 ? -26.859 27.109 -0.284 1 98.25 57 LYS B N 1
ATOM 4219 C CA . LYS B 1 57 ? -28.312 27.203 -0.45 1 98.25 57 LYS B CA 1
ATOM 4220 C C . LYS B 1 57 ? -28.766 26.516 -1.734 1 98.25 57 LYS B C 1
ATOM 4222 O O . LYS B 1 57 ? -29.75 25.781 -1.734 1 98.25 57 LYS B O 1
ATOM 4227 N N . LEU B 1 58 ? -28.047 26.812 -2.779 1 98.19 58 LEU B N 1
ATOM 4228 C CA . LEU B 1 58 ? -28.359 26.188 -4.059 1 98.19 58 LEU B CA 1
ATOM 4229 C C . LEU B 1 58 ? -28.188 24.672 -3.982 1 98.19 58 LEU B C 1
ATOM 4231 O O . LEU B 1 58 ? -28.969 23.922 -4.551 1 98.19 58 LEU B O 1
ATOM 4235 N N . ALA B 1 59 ? -27.094 24.25 -3.355 1 97.94 59 ALA B N 1
ATOM 4236 C CA . ALA B 1 59 ? -26.891 22.812 -3.176 1 97.94 59 ALA B CA 1
ATOM 4237 C C . ALA B 1 59 ? -28.078 22.172 -2.477 1 97.94 59 ALA B C 1
ATOM 4239 O O . ALA B 1 59 ? -28.578 21.125 -2.914 1 97.94 59 ALA B O 1
ATOM 4240 N N . ASN B 1 60 ? -28.562 22.812 -1.471 1 96.31 60 ASN B N 1
ATOM 4241 C CA . ASN B 1 60 ? -29.719 22.328 -0.744 1 96.31 60 ASN B CA 1
ATOM 4242 C C . ASN B 1 60 ? -30.953 22.266 -1.641 1 96.31 60 ASN B C 1
ATOM 4244 O O . ASN B 1 60 ? -31.688 21.266 -1.628 1 96.31 60 ASN B O 1
ATOM 4248 N N . ALA B 1 61 ? -31.125 23.25 -2.305 1 96.75 61 ALA B N 1
ATOM 4249 C CA . ALA B 1 61 ? -32.312 23.359 -3.168 1 96.75 61 ALA B CA 1
ATOM 4250 C C . ALA B 1 61 ? -32.312 22.25 -4.227 1 96.75 61 ALA B C 1
ATOM 4252 O O . ALA B 1 61 ? -33.375 21.812 -4.664 1 96.75 61 ALA B O 1
ATOM 4253 N N . HIS B 1 62 ? -31.156 21.812 -4.59 1 96.69 62 HIS B N 1
ATOM 4254 C CA . HIS B 1 62 ? -31.047 20.828 -5.656 1 96.69 62 HIS B CA 1
ATOM 4255 C C . HIS B 1 62 ? -30.75 19.438 -5.098 1 96.69 62 HIS B C 1
ATOM 4257 O O . HIS B 1 62 ? -30.312 18.547 -5.832 1 96.69 62 HIS B O 1
ATOM 4263 N N . GLY B 1 63 ? -30.797 19.25 -3.824 1 94.62 63 GLY B N 1
ATOM 4264 C CA . GLY B 1 63 ? -30.781 17.938 -3.201 1 94.62 63 GLY B CA 1
ATOM 4265 C C . GLY B 1 63 ? -29.375 17.375 -3.02 1 94.62 63 GLY B C 1
ATOM 4266 O O . GLY B 1 63 ? -29.203 16.172 -2.861 1 94.62 63 GLY B O 1
ATOM 4267 N N . ILE B 1 64 ? -28.391 18.25 -3.145 1 94.81 64 ILE B N 1
ATOM 4268 C CA . ILE B 1 64 ? -27.016 17.797 -2.891 1 94.81 64 ILE B CA 1
ATOM 4269 C C . ILE B 1 64 ? -26.828 17.578 -1.393 1 94.81 64 ILE B C 1
ATOM 4271 O O . ILE B 1 64 ? -27.047 18.484 -0.588 1 94.81 64 ILE B O 1
ATOM 4275 N N . ARG B 1 65 ? -26.344 16.328 -1.062 1 92.69 65 ARG B N 1
ATOM 4276 C CA . ARG B 1 65 ? -26.344 15.961 0.349 1 92.69 65 ARG B CA 1
ATOM 4277 C C . ARG B 1 65 ? -24.922 15.664 0.826 1 92.69 65 ARG B C 1
ATOM 4279 O O . ARG B 1 65 ? -24.719 15.172 1.941 1 92.69 65 ARG B O 1
ATOM 4286 N N . LYS B 1 66 ? -23.969 15.859 0.073 1 96.44 66 LYS B N 1
ATOM 4287 C CA . LYS B 1 66 ? -22.562 15.727 0.454 1 96.44 66 LYS B CA 1
ATOM 4288 C C . LYS B 1 66 ? -21.75 16.906 -0.049 1 96.44 66 LYS B C 1
ATOM 4290 O O . LYS B 1 66 ? -21.609 17.109 -1.259 1 96.44 66 LYS B O 1
ATOM 4295 N N . ILE B 1 67 ? -21.234 17.719 0.902 1 97.69 67 ILE B N 1
ATOM 4296 C CA . ILE B 1 67 ? -20.422 18.891 0.607 1 97.69 67 ILE B CA 1
ATOM 4297 C C . ILE B 1 67 ? -19.109 18.812 1.382 1 97.69 67 ILE B C 1
ATOM 4299 O O . ILE B 1 67 ? -19.094 18.547 2.584 1 97.69 67 ILE B O 1
ATOM 4303 N N . ASN B 1 68 ? -18.062 18.984 0.716 1 97 68 ASN B N 1
ATOM 4304 C CA . ASN B 1 68 ? -16.734 19.047 1.341 1 97 68 ASN B CA 1
ATOM 4305 C C . ASN B 1 68 ? -16.047 20.375 1.054 1 97 68 ASN B C 1
ATOM 4307 O O . ASN B 1 68 ? -16.047 20.844 -0.087 1 97 68 ASN B O 1
ATOM 4311 N N . ALA B 1 69 ? -15.562 20.969 2.098 1 97.31 69 ALA B N 1
ATOM 4312 C CA . ALA B 1 69 ? -14.75 22.156 1.941 1 97.31 69 ALA B CA 1
ATOM 4313 C C . ALA B 1 69 ? -13.289 21.797 1.685 1 97.31 69 ALA B C 1
ATOM 4315 O O . ALA B 1 69 ? -12.773 20.828 2.248 1 97.31 69 ALA B O 1
ATOM 4316 N N . ARG B 1 70 ? -12.672 22.562 0.823 1 97.31 70 ARG B N 1
ATOM 4317 C CA . ARG B 1 70 ? -11.258 22.359 0.531 1 97.31 70 ARG B CA 1
ATOM 4318 C C . ARG B 1 70 ? -10.477 23.672 0.681 1 97.31 70 ARG B C 1
ATOM 4320 O O . ARG B 1 70 ? -10.82 24.672 0.073 1 97.31 70 ARG B O 1
ATOM 4327 N N . SER B 1 71 ? -9.508 23.625 1.549 1 96.62 71 SER B N 1
ATOM 4328 C CA . SER B 1 71 ? -8.547 24.719 1.736 1 96.62 71 SER B CA 1
ATOM 4329 C C . SER B 1 71 ? -7.227 24.406 1.04 1 96.62 71 SER B C 1
ATOM 4331 O O . SER B 1 71 ? -7.156 24.391 -0.191 1 96.62 71 SER B O 1
ATOM 4333 N N . GLY B 1 72 ? -6.254 23.953 1.756 1 95.12 72 GLY B N 1
ATOM 4334 C CA . GLY B 1 72 ? -4.949 23.656 1.188 1 95.12 72 GLY B CA 1
ATOM 4335 C C . GLY B 1 72 ? -4.883 22.297 0.538 1 95.12 72 GLY B C 1
ATOM 4336 O O . GLY B 1 72 ? -3.959 22.016 -0.229 1 95.12 72 GLY B O 1
ATOM 4337 N N . GLY B 1 73 ? -5.805 21.453 0.819 1 94.62 73 GLY B N 1
ATOM 4338 C CA . GLY B 1 73 ? -5.867 20.141 0.201 1 94.62 73 GLY B CA 1
ATOM 4339 C C . GLY B 1 73 ? -4.797 19.203 0.706 1 94.62 73 GLY B C 1
ATOM 4340 O O . GLY B 1 73 ? -4.352 18.312 -0.025 1 94.62 73 GLY B O 1
ATOM 4341 N N . HIS B 1 74 ? -4.406 19.312 1.909 1 93.19 74 HIS B N 1
ATOM 4342 C CA . HIS B 1 74 ? -3.256 18.562 2.396 1 93.19 74 HIS B CA 1
ATOM 4343 C C . HIS B 1 74 ? -3.691 17.312 3.148 1 93.19 74 HIS B C 1
ATOM 4345 O O . HIS B 1 74 ? -2.857 16.594 3.699 1 93.19 74 HIS B O 1
ATOM 4351 N N . SER B 1 75 ? -4.996 16.984 3.115 1 93 75 SER B N 1
ATOM 4352 C CA . SER B 1 75 ? -5.422 15.719 3.721 1 93 75 SER B CA 1
ATOM 4353 C C . SER B 1 75 ? -4.691 14.531 3.102 1 93 75 SER B C 1
ATOM 4355 O O . SER B 1 75 ? -4.68 14.375 1.88 1 93 75 SER B O 1
ATOM 4357 N N . PHE B 1 76 ? -4.09 13.75 3.938 1 93.06 76 PHE B N 1
ATOM 4358 C CA . PHE B 1 76 ? -3.379 12.57 3.443 1 93.06 76 PHE B CA 1
ATOM 4359 C C . PHE B 1 76 ? -4.359 11.523 2.932 1 93.06 76 PHE B C 1
ATOM 4361 O O . PHE B 1 76 ? -4.012 10.695 2.086 1 93.06 76 PHE B O 1
ATOM 4368 N N . GLU B 1 77 ? -5.547 11.609 3.4 1 92.88 77 GLU B N 1
ATOM 4369 C CA . GLU B 1 77 ? -6.586 10.648 3.031 1 92.88 77 GLU B CA 1
ATOM 4370 C C . GLU B 1 77 ? -7.496 11.219 1.946 1 92.88 77 GLU B C 1
ATOM 4372 O O . GLU B 1 77 ? -8.422 10.539 1.49 1 92.88 77 GLU B O 1
ATOM 4377 N N . GLY B 1 78 ? -7.266 12.43 1.53 1 93.44 78 GLY B N 1
ATOM 4378 C CA . GLY B 1 78 ? -8.023 13.047 0.457 1 93.44 78 GLY B CA 1
ATOM 4379 C C . GLY B 1 78 ? -9.445 13.391 0.853 1 93.44 78 GLY B C 1
ATOM 4380 O O . GLY B 1 78 ? -10.344 13.422 0.007 1 93.44 78 GLY B O 1
ATOM 4381 N N . SER B 1 79 ? -9.688 13.734 2.059 1 92.06 79 SER B N 1
ATOM 4382 C CA . SER B 1 79 ? -11.039 13.961 2.57 1 92.06 79 SER B CA 1
ATOM 4383 C C . SER B 1 79 ? -11.648 15.227 1.974 1 92.06 79 SER B C 1
ATOM 4385 O O . SER B 1 79 ? -12.867 15.312 1.804 1 92.06 79 SER B O 1
ATOM 4387 N N . SER B 1 80 ? -10.828 16.172 1.645 1 93.56 80 SER B N 1
ATOM 4388 C CA . SER B 1 80 ? -11.344 17.422 1.103 1 93.56 80 SER B CA 1
ATOM 4389 C C . SER B 1 80 ? -11.906 17.234 -0.299 1 93.56 80 SER B C 1
ATOM 4391 O O . SER B 1 80 ? -12.617 18.094 -0.811 1 93.56 80 SER B O 1
ATOM 4393 N N . LEU B 1 81 ? -11.57 16.109 -0.915 1 94.44 81 LEU B N 1
ATOM 4394 C CA . LEU B 1 81 ? -12.109 15.789 -2.232 1 94.44 81 LEU B CA 1
ATOM 4395 C C . LEU B 1 81 ? -13.266 14.812 -2.119 1 94.44 81 LEU B C 1
ATOM 4397 O O . LEU B 1 81 ? -13.75 14.297 -3.131 1 94.44 81 LEU B O 1
ATOM 4401 N N . GLY B 1 82 ? -13.672 14.539 -0.97 1 89.81 82 GLY B N 1
ATOM 4402 C CA . GLY B 1 82 ? -14.812 13.664 -0.756 1 89.81 82 GLY B CA 1
ATOM 4403 C C . GLY B 1 82 ? -14.414 12.242 -0.407 1 89.81 82 GLY B C 1
ATOM 4404 O O . GLY B 1 82 ? -15.273 11.398 -0.14 1 89.81 82 GLY B O 1
ATOM 4405 N N . GLY B 1 83 ? -13.125 11.93 -0.486 1 88.62 83 GLY B N 1
ATOM 4406 C CA . GLY B 1 83 ? -12.664 10.594 -0.133 1 88.62 83 GLY B CA 1
ATOM 4407 C C . GLY B 1 83 ? -12.789 9.594 -1.271 1 88.62 83 GLY B C 1
ATOM 4408 O O . GLY B 1 83 ? -13 9.984 -2.42 1 88.62 83 GLY B O 1
ATOM 4409 N N . VAL B 1 84 ? -12.648 8.367 -0.931 1 84.69 84 VAL B N 1
ATOM 4410 C CA . VAL B 1 84 ? -12.562 7.277 -1.9 1 84.69 84 VAL B CA 1
ATOM 4411 C C . VAL B 1 84 ? -13.906 7.109 -2.607 1 84.69 84 VAL B C 1
ATOM 4413 O O . VAL B 1 84 ? -13.953 6.766 -3.789 1 84.69 84 VAL B O 1
ATOM 4416 N N . GLU B 1 85 ? -14.906 7.406 -1.966 1 81.81 85 GLU B N 1
ATOM 4417 C CA . GLU B 1 85 ? -16.234 7.27 -2.547 1 81.81 85 GLU B CA 1
ATOM 4418 C C . GLU B 1 85 ? -16.516 8.383 -3.553 1 81.81 85 GLU B C 1
ATOM 4420 O O . GLU B 1 85 ? -17.359 8.234 -4.434 1 81.81 85 GLU B O 1
ATOM 4425 N N . GLY B 1 86 ? -15.688 9.383 -3.438 1 79.94 86 GLY B N 1
ATOM 4426 C CA . GLY B 1 86 ? -15.938 10.531 -4.301 1 79.94 86 GLY B CA 1
ATOM 4427 C C . GLY B 1 86 ? -17.359 11.055 -4.211 1 79.94 86 GLY B C 1
ATOM 4428 O O . GLY B 1 86 ? -17.938 11.086 -3.129 1 79.94 86 GLY B O 1
ATOM 4429 N N . GLY B 1 87 ? -17.578 11.633 -5.219 1 82.81 87 GLY B N 1
ATOM 4430 C CA . GLY B 1 87 ? -18.938 12.164 -5.281 1 82.81 87 GLY B CA 1
ATOM 4431 C C . GLY B 1 87 ? -19.125 13.414 -4.441 1 82.81 87 GLY B C 1
ATOM 4432 O O . GLY B 1 87 ? -18.141 14.008 -3.971 1 82.81 87 GLY B O 1
ATOM 4433 N N . GLY B 1 88 ? -20.062 14.141 -4.504 1 92.06 88 GLY B N 1
ATOM 4434 C CA . GLY B 1 88 ? -20.453 15.32 -3.754 1 92.06 88 GLY B CA 1
ATOM 4435 C C . GLY B 1 88 ? -20 16.609 -4.406 1 92.06 88 GLY B C 1
ATOM 4436 O O . GLY B 1 88 ? -19.531 16.609 -5.547 1 92.06 88 GLY B O 1
ATOM 4437 N N . LEU B 1 89 ? -20.172 17.609 -3.621 1 97.75 89 LEU B N 1
ATOM 4438 C CA . LEU B 1 89 ? -19.766 18.953 -4.031 1 97.75 89 LEU B CA 1
ATOM 4439 C C . LEU B 1 89 ? -18.547 19.406 -3.246 1 97.75 89 LEU B C 1
ATOM 4441 O O . LEU B 1 89 ? -18.531 19.344 -2.014 1 97.75 89 LEU B O 1
ATOM 4445 N N . VAL B 1 90 ? -17.516 19.766 -3.965 1 98.12 90 VAL B N 1
ATOM 4446 C CA . VAL B 1 90 ? -16.375 20.375 -3.309 1 98.12 90 VAL B CA 1
ATOM 4447 C C . VAL B 1 90 ? -16.453 21.891 -3.426 1 98.12 90 VAL B C 1
ATOM 4449 O O . VAL B 1 90 ? -16.5 22.438 -4.531 1 98.12 90 VAL B O 1
ATOM 4452 N N . VAL B 1 91 ? -16.547 22.516 -2.297 1 98.56 91 VAL B N 1
ATOM 4453 C CA . VAL B 1 91 ? -16.406 23.969 -2.234 1 98.56 91 VAL B CA 1
ATOM 4454 C C . VAL B 1 91 ? -14.953 24.328 -1.956 1 98.56 91 VAL B C 1
ATOM 4456 O O . VAL B 1 91 ? -14.492 24.234 -0.818 1 98.56 91 VAL B O 1
ATOM 4459 N N . ASP B 1 92 ? -14.312 24.75 -2.986 1 98.56 92 ASP B N 1
ATOM 4460 C CA . ASP B 1 92 ? -12.883 25.031 -2.963 1 98.56 92 ASP B CA 1
ATOM 4461 C C . ASP B 1 92 ? -12.617 26.5 -2.643 1 98.56 92 ASP B C 1
ATOM 4463 O O . ASP B 1 92 ? -12.898 27.375 -3.465 1 98.56 92 ASP B O 1
ATOM 4467 N N . LEU B 1 93 ? -11.984 26.734 -1.544 1 98.5 93 LEU B N 1
ATOM 4468 C CA . LEU B 1 93 ? -11.852 28.094 -1.023 1 98.5 93 LEU B CA 1
ATOM 4469 C C . LEU B 1 93 ? -10.547 28.719 -1.484 1 98.5 93 LEU B C 1
ATOM 4471 O O . LEU B 1 93 ? -10.102 29.734 -0.921 1 98.5 93 LEU B O 1
ATOM 4475 N N . VAL B 1 94 ? -9.953 28.25 -2.498 1 97.56 94 VAL B N 1
ATOM 4476 C CA . VAL B 1 94 ? -8.609 28.578 -2.963 1 97.56 94 VAL B CA 1
ATOM 4477 C C . VAL B 1 94 ? -8.531 30.078 -3.291 1 97.56 94 VAL B C 1
ATOM 4479 O O . VAL B 1 94 ? -7.473 30.688 -3.156 1 97.56 94 VAL B O 1
ATOM 4482 N N . ASN B 1 95 ? -9.648 30.703 -3.65 1 97.75 95 ASN B N 1
ATOM 4483 C CA . ASN B 1 95 ? -9.641 32.125 -4.047 1 97.75 95 ASN B CA 1
ATOM 4484 C C . ASN B 1 95 ? -9.773 33.031 -2.838 1 97.75 95 ASN B C 1
ATOM 4486 O O . ASN B 1 95 ? -9.523 34.25 -2.939 1 97.75 95 ASN B O 1
ATOM 4490 N N . MET B 1 96 ? -10.227 32.531 -1.76 1 98.25 96 MET B N 1
ATOM 4491 C CA . MET B 1 96 ? -10.414 33.312 -0.535 1 98.25 96 MET B CA 1
ATOM 4492 C C . MET B 1 96 ? -9.156 33.25 0.333 1 98.25 96 MET B C 1
ATOM 4494 O O . MET B 1 96 ? -9.133 32.594 1.363 1 98.25 96 MET B O 1
ATOM 4498 N N . ARG B 1 97 ? -8.18 34.094 0.008 1 97.44 97 ARG B N 1
ATOM 4499 C CA . ARG B 1 97 ? -6.863 33.938 0.621 1 97.44 97 ARG B CA 1
ATOM 4500 C C . ARG B 1 97 ? -6.391 35.281 1.219 1 97.44 97 ARG B C 1
ATOM 4502 O O . ARG B 1 97 ? -5.191 35.469 1.426 1 97.44 97 ARG B O 1
ATOM 4509 N N . ALA B 1 98 ? -7.285 36.156 1.454 1 98 98 ALA B N 1
ATOM 4510 C CA . ALA B 1 98 ? -6.91 37.469 2.016 1 98 98 ALA B CA 1
ATOM 4511 C C . ALA B 1 98 ? -6.445 37.312 3.461 1 98 98 ALA B C 1
ATOM 4513 O O . ALA B 1 98 ? -7 36.531 4.223 1 98 98 ALA B O 1
ATOM 4514 N N . VAL B 1 99 ? -5.441 38.094 3.814 1 98.25 99 VAL B N 1
ATOM 4515 C CA . VAL B 1 99 ? -4.891 38.188 5.164 1 98.25 99 VAL B CA 1
ATOM 4516 C C . VAL B 1 99 ? -4.828 39.625 5.629 1 98.25 99 VAL B C 1
ATOM 4518 O O . VAL B 1 99 ? -4.148 40.438 5.012 1 98.25 99 VAL B O 1
ATOM 4521 N N . HIS B 1 100 ? -5.578 39.938 6.648 1 98.44 100 HIS B N 1
ATOM 4522 C CA . HIS B 1 100 ? -5.547 41.281 7.238 1 98.44 100 HIS B CA 1
ATOM 4523 C C . HIS B 1 100 ? -4.922 41.25 8.625 1 98.44 100 HIS B C 1
ATOM 4525 O O . HIS B 1 100 ? -5.422 40.562 9.531 1 98.44 100 HIS B O 1
ATOM 4531 N N . ILE B 1 101 ? -3.852 42.031 8.781 1 98.38 101 ILE B N 1
ATOM 4532 C CA . ILE B 1 101 ? -3.131 42.094 10.047 1 98.38 101 ILE B CA 1
ATOM 4533 C C . ILE B 1 101 ? -3.422 43.438 10.75 1 98.38 101 ILE B C 1
ATOM 4535 O O . ILE B 1 101 ? -3.338 44.5 10.133 1 98.38 101 ILE B O 1
ATOM 4539 N N . ASP B 1 102 ? -3.812 43.375 11.953 1 98.19 102 ASP B N 1
ATOM 4540 C CA . ASP B 1 102 ? -3.877 44.531 12.844 1 98.19 102 ASP B CA 1
ATOM 4541 C C . ASP B 1 102 ? -2.791 44.469 13.914 1 98.19 102 ASP B C 1
ATOM 4543 O O . ASP B 1 102 ? -3.021 43.938 15 1 98.19 102 ASP B O 1
ATOM 4547 N N . PRO B 1 103 ? -1.715 45.062 13.625 1 96.75 103 PRO B N 1
ATOM 4548 C CA . PRO B 1 103 ? -0.59 44.906 14.555 1 96.75 103 PRO B CA 1
ATOM 4549 C C . PRO B 1 103 ? -0.855 45.562 15.914 1 96.75 103 PRO B C 1
ATOM 4551 O O . PRO B 1 103 ? -0.34 45.094 16.938 1 96.75 103 PRO B O 1
ATOM 4554 N N . ALA B 1 104 ? -1.63 46.594 15.953 1 97.31 104 ALA B N 1
ATOM 4555 C CA . ALA B 1 104 ? -1.926 47.281 17.203 1 97.31 104 ALA B CA 1
ATOM 4556 C C . ALA B 1 104 ? -2.75 46.406 18.141 1 97.31 104 ALA B C 1
ATOM 4558 O O . ALA B 1 104 ? -2.531 46.406 19.344 1 97.31 104 ALA B O 1
ATOM 4559 N N . LYS B 1 105 ? -3.613 45.625 17.578 1 97.69 105 LYS B N 1
ATOM 4560 C CA . LYS B 1 105 ? -4.461 44.719 18.375 1 97.69 105 LYS B CA 1
ATOM 4561 C C . LYS B 1 105 ? -3.85 43.344 18.484 1 97.69 105 LYS B C 1
ATOM 4563 O O . LYS B 1 105 ? -4.348 42.5 19.234 1 97.69 105 LYS B O 1
ATOM 4568 N N . ASN B 1 106 ? -2.799 43.094 17.781 1 98.19 106 ASN B N 1
ATOM 4569 C CA . ASN B 1 106 ? -2.205 41.75 17.703 1 98.19 106 ASN B CA 1
ATOM 4570 C C . ASN B 1 106 ? -3.227 40.719 17.25 1 98.19 106 ASN B C 1
ATOM 4572 O O . ASN B 1 106 ? -3.393 39.688 17.891 1 98.19 106 ASN B O 1
ATOM 4576 N N . GLU B 1 107 ? -3.869 41.062 16.188 1 98.5 107 GLU B N 1
ATOM 4577 C CA . GLU B 1 107 ? -4.883 40.156 15.625 1 98.5 107 GLU B CA 1
ATOM 4578 C C . GLU B 1 107 ? -4.77 40.062 14.109 1 98.5 107 GLU B C 1
ATOM 4580 O O . GLU B 1 107 ? -4.191 40.969 13.469 1 98.5 107 GLU B O 1
ATOM 4585 N N . ALA B 1 108 ? -5.242 39.031 13.594 1 98.69 108 ALA B N 1
ATOM 4586 C CA . ALA B 1 108 ? -5.305 38.844 12.148 1 98.69 108 ALA B CA 1
ATOM 4587 C C . ALA B 1 108 ? -6.645 38.219 11.734 1 98.69 108 ALA B C 1
ATOM 4589 O O . ALA B 1 108 ? -7.188 37.375 12.438 1 98.69 108 ALA B O 1
ATOM 4590 N N . ILE B 1 109 ? -7.219 38.688 10.703 1 98.75 109 ILE B N 1
ATOM 4591 C CA . ILE B 1 109 ? -8.32 38.031 10.008 1 98.75 109 ILE B CA 1
ATOM 4592 C C . ILE B 1 109 ? -7.793 37.344 8.766 1 98.75 109 ILE B C 1
ATOM 4594 O O . ILE B 1 109 ? -7.223 37.969 7.875 1 98.75 109 ILE B O 1
ATOM 4598 N N . VAL B 1 110 ? -7.945 36.062 8.734 1 98.75 110 VAL B N 1
ATOM 4599 C CA . VAL B 1 110 ? -7.352 35.25 7.68 1 98.75 110 VAL B CA 1
ATOM 4600 C C . VAL B 1 110 ? -8.438 34.406 6.992 1 98.75 110 VAL B C 1
ATOM 4602 O O . VAL B 1 110 ? -9.109 33.594 7.633 1 98.75 110 VAL B O 1
ATOM 4605 N N . GLU B 1 111 ? -8.57 34.625 5.66 1 98.75 111 GLU B N 1
ATOM 4606 C CA . GLU B 1 111 ? -9.461 33.781 4.883 1 98.75 111 GLU B CA 1
ATOM 4607 C C . GLU B 1 111 ? -8.898 32.375 4.77 1 98.75 111 GLU B C 1
ATOM 4609 O O . GLU B 1 111 ? -7.684 32.156 4.766 1 98.75 111 GLU B O 1
ATOM 4614 N N . THR B 1 112 ? -9.797 31.391 4.645 1 98.06 112 THR B N 1
ATOM 4615 C CA . THR B 1 112 ? -9.43 30 4.895 1 98.06 112 THR B CA 1
ATOM 4616 C C . THR B 1 112 ? -8.766 29.375 3.668 1 98.06 112 THR B C 1
ATOM 4618 O O . THR B 1 112 ? -8.227 28.281 3.738 1 98.06 112 THR B O 1
ATOM 4621 N N . GLY B 1 113 ? -8.688 30.047 2.592 1 97.81 113 GLY B N 1
ATOM 4622 C CA . GLY B 1 113 ? -7.914 29.609 1.446 1 97.81 113 GLY B CA 1
ATOM 4623 C C . GLY B 1 113 ? -6.445 29.984 1.538 1 97.81 113 GLY B C 1
ATOM 4624 O O . GLY B 1 113 ? -5.629 29.5 0.744 1 97.81 113 GLY B O 1
ATOM 4625 N N . ALA B 1 114 ? -6.086 30.766 2.502 1 98 114 ALA B N 1
ATOM 4626 C CA . ALA B 1 114 ? -4.699 31.188 2.672 1 98 114 ALA B CA 1
ATOM 4627 C C . ALA B 1 114 ? -3.824 30.031 3.133 1 98 114 ALA B C 1
ATOM 4629 O O . ALA B 1 114 ? -4.301 29.109 3.812 1 98 114 ALA B O 1
ATOM 4630 N N . LEU B 1 115 ? -2.57 30.094 2.711 1 97.31 115 LEU B N 1
ATOM 4631 C CA . LEU B 1 115 ? -1.583 29.094 3.098 1 97.31 115 LEU B CA 1
ATOM 4632 C C . LEU B 1 115 ? -0.714 29.594 4.242 1 97.31 115 LEU B C 1
ATOM 4634 O O . LEU B 1 115 ? -0.543 30.812 4.41 1 97.31 115 LEU B O 1
ATOM 4638 N N . LEU B 1 116 ? -0.175 28.672 4.977 1 96.81 116 LEU B N 1
ATOM 4639 C CA . LEU B 1 116 ? 0.566 29 6.188 1 96.81 116 LEU B CA 1
ATOM 4640 C C . LEU B 1 116 ? 1.728 29.938 5.875 1 96.81 116 LEU B C 1
ATOM 4642 O O . LEU B 1 116 ? 1.959 30.906 6.598 1 96.81 116 LEU B O 1
ATOM 4646 N N . GLY B 1 117 ? 2.451 29.641 4.812 1 96.38 117 GLY B N 1
ATOM 4647 C CA . GLY B 1 117 ? 3.582 30.469 4.449 1 96.38 117 GLY B CA 1
ATOM 4648 C C . GLY B 1 117 ? 3.189 31.906 4.156 1 96.38 117 GLY B C 1
ATOM 4649 O O . GLY B 1 117 ? 3.879 32.844 4.57 1 96.38 117 GLY B O 1
ATOM 4650 N N . HIS B 1 118 ? 2.129 32.062 3.484 1 96.44 118 HIS B N 1
ATOM 4651 C CA . HIS B 1 118 ? 1.629 33.406 3.162 1 96.44 118 HIS B CA 1
ATOM 4652 C C . HIS B 1 118 ? 1.236 34.156 4.422 1 96.44 118 HIS B C 1
ATOM 4654 O O . HIS B 1 118 ? 1.538 35.344 4.555 1 96.44 118 HIS B O 1
ATOM 4660 N N . VAL B 1 119 ? 0.572 33.531 5.301 1 97.81 119 VAL B N 1
ATOM 4661 C CA . VAL B 1 119 ? 0.147 34.156 6.555 1 97.81 119 VAL B CA 1
ATOM 4662 C C . VAL B 1 119 ? 1.371 34.594 7.363 1 97.81 119 VAL B C 1
ATOM 4664 O O . VAL B 1 119 ? 1.408 35.688 7.918 1 97.81 119 VAL B O 1
ATOM 4667 N N . ALA B 1 120 ? 2.355 33.688 7.434 1 97.62 120 ALA B N 1
ATOM 4668 C CA . ALA B 1 120 ? 3.58 34 8.164 1 97.62 120 ALA B CA 1
ATOM 4669 C C . ALA B 1 120 ? 4.262 35.25 7.582 1 97.62 120 ALA B C 1
ATOM 4671 O O . ALA B 1 120 ? 4.68 36.125 8.328 1 97.62 120 ALA B O 1
ATOM 4672 N N . GLN B 1 121 ? 4.336 35.281 6.312 1 97.62 121 GLN B N 1
ATOM 4673 C CA . GLN B 1 121 ? 4.988 36.406 5.641 1 97.62 121 GLN B CA 1
ATOM 4674 C C . GLN B 1 121 ? 4.23 37.688 5.875 1 97.62 121 GLN B C 1
ATOM 4676 O O . GLN B 1 121 ? 4.84 38.75 6.152 1 97.62 121 GLN B O 1
ATOM 4681 N N . GLN B 1 122 ? 2.955 37.688 5.754 1 97.62 122 GLN B N 1
ATOM 4682 C CA . GLN B 1 122 ? 2.139 38.875 5.953 1 97.62 122 GLN B CA 1
ATOM 4683 C C . GLN B 1 122 ? 2.244 39.375 7.391 1 97.62 122 GLN B C 1
ATOM 4685 O O . GLN B 1 122 ? 2.367 40.594 7.625 1 97.62 122 GLN B O 1
ATOM 4690 N N . ALA B 1 123 ? 2.141 38.5 8.305 1 98.06 123 ALA B N 1
ATOM 4691 C CA . ALA B 1 123 ? 2.271 38.875 9.711 1 98.06 123 ALA B CA 1
ATOM 4692 C C . ALA B 1 123 ? 3.629 39.531 9.977 1 98.06 123 ALA B C 1
ATOM 4694 O O . ALA B 1 123 ? 3.717 40.531 10.664 1 98.06 123 ALA B O 1
ATOM 4695 N N . TRP B 1 124 ? 4.664 38.906 9.445 1 97.75 124 TRP B N 1
ATOM 4696 C CA . TRP B 1 124 ? 6.02 39.438 9.609 1 97.75 124 TRP B CA 1
ATOM 4697 C C . TRP B 1 124 ? 6.141 40.812 8.992 1 97.75 124 TRP B C 1
ATOM 4699 O O . TRP B 1 124 ? 6.68 41.719 9.625 1 97.75 124 TRP B O 1
ATOM 4709 N N . ASN B 1 125 ? 5.633 40.969 7.812 1 97.56 125 ASN B N 1
ATOM 4710 C CA . ASN B 1 125 ? 5.734 42.25 7.086 1 97.56 125 ASN B CA 1
ATOM 4711 C C . ASN B 1 125 ? 4.969 43.344 7.789 1 97.56 125 ASN B C 1
ATOM 4713 O O . ASN B 1 125 ? 5.27 44.531 7.602 1 97.56 125 ASN B O 1
ATOM 4717 N N . HIS B 1 126 ? 3.982 42.969 8.484 1 97.69 126 HIS B N 1
ATOM 4718 C CA . HIS B 1 126 ? 3.133 43.938 9.141 1 97.69 126 HIS B CA 1
ATOM 4719 C C . HIS B 1 126 ? 3.346 43.938 10.648 1 97.69 126 HIS B C 1
ATOM 4721 O O . HIS B 1 126 ? 2.465 43.531 11.406 1 97.69 126 HIS B O 1
ATOM 4727 N N . GLY B 1 127 ? 4.441 44.406 11.094 1 97.31 127 GLY B N 1
ATOM 4728 C CA . GLY B 1 127 ? 4.676 44.625 12.508 1 97.31 127 GLY B CA 1
ATOM 4729 C C . GLY B 1 127 ? 5.488 43.531 13.172 1 97.31 127 GLY B C 1
ATOM 4730 O O . GLY B 1 127 ? 5.461 43.375 14.391 1 97.31 127 GLY B O 1
ATOM 4731 N N . ARG B 1 128 ? 6.098 42.656 12.375 1 97.81 128 ARG B N 1
ATOM 4732 C CA . ARG B 1 128 ? 6.906 41.562 12.906 1 97.81 128 ARG B CA 1
ATOM 4733 C C . ARG B 1 128 ? 6.109 40.688 13.891 1 97.81 128 ARG B C 1
ATOM 4735 O O . ARG B 1 128 ? 6.562 40.438 15.008 1 97.81 128 ARG B O 1
ATOM 4742 N N . LYS B 1 129 ? 4.938 40.406 13.43 1 98.25 129 LYS B N 1
ATOM 4743 C CA . LYS B 1 129 ? 4.062 39.531 14.203 1 98.25 129 LYS B CA 1
ATOM 4744 C C . LYS B 1 129 ? 4.246 38.062 13.805 1 98.25 129 LYS B C 1
ATOM 4746 O O . LYS B 1 129 ? 4.93 37.75 12.82 1 98.25 129 LYS B O 1
ATOM 4751 N N . MET B 1 130 ? 3.699 37.188 14.633 1 97.5 130 MET B N 1
ATOM 4752 C CA . MET B 1 130 ? 3.783 35.781 14.305 1 97.5 130 MET B CA 1
ATOM 4753 C C . MET B 1 130 ? 2.531 35.031 14.766 1 97.5 130 MET B C 1
ATOM 4755 O O . MET B 1 130 ? 1.877 35.438 15.727 1 97.5 130 MET B O 1
ATOM 4759 N N . LEU B 1 131 ? 2.158 34.031 14.031 1 97.06 131 LEU B N 1
ATOM 4760 C CA . LEU B 1 131 ? 1.194 32.969 14.352 1 97.06 131 LEU B CA 1
ATOM 4761 C C . LEU B 1 131 ? 1.871 31.609 14.414 1 97.06 131 LEU B C 1
ATOM 4763 O O . LEU B 1 131 ? 2.57 31.219 13.477 1 97.06 131 LEU B O 1
ATOM 4767 N N . PRO B 1 132 ? 1.807 30.938 15.578 1 95.19 132 PRO B N 1
ATOM 4768 C CA . PRO B 1 132 ? 2.363 29.594 15.57 1 95.19 132 PRO B CA 1
ATOM 4769 C C . PRO B 1 132 ? 1.611 28.641 14.641 1 95.19 132 PRO B C 1
ATOM 4771 O O . PRO B 1 132 ? 0.377 28.625 14.641 1 95.19 132 PRO B O 1
ATOM 4774 N N . THR B 1 133 ? 2.297 27.953 13.766 1 95.25 133 THR B N 1
ATOM 4775 C CA . THR B 1 133 ? 1.703 27.047 12.797 1 95.25 133 THR B CA 1
ATOM 4776 C C . THR B 1 133 ? 2.502 25.75 12.719 1 95.25 133 THR B C 1
ATOM 4778 O O . THR B 1 133 ? 3.496 25.578 13.422 1 95.25 133 THR B O 1
ATOM 4781 N N . GLY B 1 134 ? 1.987 24.859 11.906 1 94.56 134 GLY B N 1
ATOM 4782 C CA . GLY B 1 134 ? 2.771 23.688 11.539 1 94.56 134 GLY B CA 1
ATOM 4783 C C . GLY B 1 134 ? 3.98 24.016 10.688 1 94.56 134 GLY B C 1
ATOM 4784 O O . GLY B 1 134 ? 4.324 25.188 10.523 1 94.56 134 GLY B O 1
ATOM 4785 N N . ILE B 1 135 ? 4.562 23.016 10.156 1 92.81 135 ILE B N 1
ATOM 4786 C CA . ILE B 1 135 ? 5.902 23.172 9.602 1 92.81 135 ILE B CA 1
ATOM 4787 C C . ILE B 1 135 ? 5.816 23.328 8.086 1 92.81 135 ILE B C 1
ATOM 4789 O O . ILE B 1 135 ? 6.617 24.062 7.484 1 92.81 135 ILE B O 1
ATOM 4793 N N . CYS B 1 136 ? 4.906 22.75 7.434 1 94.06 136 CYS B N 1
ATOM 4794 C CA . CYS B 1 136 ? 4.809 22.797 5.977 1 94.06 136 CYS B CA 1
ATOM 4795 C C . CYS B 1 136 ? 4.098 24.062 5.512 1 94.06 136 CYS B C 1
ATOM 4797 O O . CYS B 1 136 ? 2.887 24.203 5.684 1 94.06 136 CYS B O 1
ATOM 4799 N N . VAL B 1 137 ? 4.738 24.859 4.77 1 95.12 137 VAL B N 1
ATOM 4800 C CA . VAL B 1 137 ? 4.289 26.219 4.492 1 95.12 137 VAL B CA 1
ATOM 4801 C C . VAL B 1 137 ? 3.162 26.188 3.463 1 95.12 137 VAL B C 1
ATOM 4803 O O . VAL B 1 137 ? 2.42 27.156 3.32 1 95.12 137 VAL B O 1
ATOM 4806 N N . SER B 1 138 ? 3.002 25.047 2.766 1 94.12 138 SER B N 1
ATOM 4807 C CA . SER B 1 138 ? 1.979 24.969 1.729 1 94.12 138 SER B CA 1
ATOM 4808 C C . SER B 1 138 ? 0.663 24.438 2.289 1 94.12 138 SER B C 1
ATOM 4810 O O . SER B 1 138 ? -0.326 24.328 1.562 1 94.12 138 SER B O 1
ATOM 4812 N N . VAL B 1 139 ? 0.598 24.156 3.553 1 95.56 139 VAL B N 1
ATOM 4813 C CA . VAL B 1 139 ? -0.645 23.719 4.188 1 95.56 139 VAL B CA 1
ATOM 4814 C C . VAL B 1 139 ? -1.6 24.906 4.305 1 95.56 139 VAL B C 1
ATOM 4816 O O . VAL B 1 139 ? -1.165 26.047 4.516 1 95.56 139 VAL B O 1
ATOM 4819 N N . GLY B 1 140 ? -2.881 24.609 4.148 1 96.44 140 GLY B N 1
ATOM 4820 C CA . GLY B 1 140 ? -3.895 25.656 4.25 1 96.44 140 GLY B CA 1
ATOM 4821 C C . GLY B 1 140 ? -4.301 25.953 5.68 1 96.44 140 GLY B C 1
ATOM 4822 O O . GLY B 1 140 ? -4.379 25.047 6.516 1 96.44 140 GLY B O 1
ATOM 4823 N N . VAL B 1 141 ? -4.668 27.188 5.859 1 96.88 141 VAL B N 1
ATOM 4824 C CA . VAL B 1 141 ? -5.059 27.656 7.184 1 96.88 141 VAL B CA 1
ATOM 4825 C C . VAL B 1 141 ? -6.391 27.031 7.582 1 96.88 141 VAL B C 1
ATOM 4827 O O . VAL B 1 141 ? -6.609 26.703 8.758 1 96.88 141 VAL B O 1
ATOM 4830 N N . GLY B 1 142 ? -7.23 26.844 6.594 1 96.38 142 GLY B N 1
ATOM 4831 C CA . GLY B 1 142 ? -8.562 26.344 6.887 1 96.38 142 GLY B CA 1
ATOM 4832 C C . GLY B 1 142 ? -8.562 25.031 7.641 1 96.38 142 GLY B C 1
ATOM 4833 O O . GLY B 1 142 ? -9.156 24.922 8.719 1 96.38 142 GLY B O 1
ATOM 4834 N N . GLY B 1 143 ? -7.875 24.094 7.129 1 95.19 143 GLY B N 1
ATOM 4835 C CA . GLY B 1 143 ? -7.801 22.781 7.762 1 95.19 143 GLY B CA 1
ATOM 4836 C C . GLY B 1 143 ? -6.918 22.766 9 1 95.19 143 GLY B C 1
ATOM 4837 O O . GLY B 1 143 ? -7.32 22.266 10.047 1 95.19 143 GLY B O 1
ATOM 4838 N N . GLN B 1 144 ? -5.777 23.344 8.938 1 95.56 144 GLN B N 1
ATOM 4839 C CA . GLN B 1 144 ? -4.797 23.219 10.016 1 95.56 144 GLN B CA 1
ATOM 4840 C C . GLN B 1 144 ? -5.281 23.922 11.281 1 95.56 144 GLN B C 1
ATOM 4842 O O . GLN B 1 144 ? -5.012 23.453 12.391 1 95.56 144 GLN B O 1
ATOM 4847 N N . ALA B 1 145 ? -5.984 25.031 11.109 1 96.69 145 ALA B N 1
ATOM 4848 C CA . ALA B 1 145 ? -6.453 25.781 12.266 1 96.69 145 ALA B CA 1
ATOM 4849 C C . ALA B 1 145 ? -7.359 24.938 13.148 1 96.69 145 ALA B C 1
ATOM 4851 O O . ALA B 1 145 ? -7.41 25.125 14.367 1 96.69 145 ALA B O 1
ATOM 4852 N N . SER B 1 146 ? -8.008 24.031 12.523 1 95.06 146 SER B N 1
ATOM 4853 C CA . SER B 1 146 ? -8.969 23.234 13.273 1 95.06 146 SER B CA 1
ATOM 4854 C C . SER B 1 146 ? -8.336 21.922 13.742 1 95.06 146 SER B C 1
ATOM 4856 O O . SER B 1 146 ? -9.023 21.062 14.32 1 95.06 146 SER B O 1
ATOM 4858 N N . CYS B 1 147 ? -7.062 21.688 13.57 1 93.5 147 CYS B N 1
ATOM 4859 C CA . CYS B 1 147 ? -6.434 20.406 13.898 1 93.5 147 CYS B CA 1
ATOM 4860 C C . CYS B 1 147 ? -5.344 20.594 14.945 1 93.5 147 CYS B C 1
ATOM 4862 O O . CYS B 1 147 ? -4.738 19.625 15.398 1 93.5 147 CYS B O 1
ATOM 4864 N N . GLY B 1 148 ? -5.129 21.75 15.398 1 90.25 148 GLY B N 1
ATOM 4865 C CA . GLY B 1 148 ? -4.051 22.031 16.328 1 90.25 148 GLY B CA 1
ATOM 4866 C C . GLY B 1 148 ? -2.99 22.953 15.75 1 90.25 148 GLY B C 1
ATOM 4867 O O . GLY B 1 148 ? -2.896 24.109 16.141 1 90.25 148 GLY B O 1
ATOM 4868 N N . GLY B 1 149 ? -2.27 22.469 14.719 1 92.81 149 GLY B N 1
ATOM 4869 C CA . GLY B 1 149 ? -1.2 23.266 14.133 1 92.81 149 GLY B CA 1
ATOM 4870 C C . GLY B 1 149 ? 0.043 23.328 15 1 92.81 149 GLY B C 1
ATOM 4871 O O . GLY B 1 149 ? 0.439 24.391 15.469 1 92.81 149 GLY B O 1
ATOM 4872 N N . TYR B 1 150 ? 0.652 22.234 15.18 1 94.06 150 TYR B N 1
ATOM 4873 C CA . TYR B 1 150 ? 1.856 22.094 15.992 1 94.06 150 TYR B CA 1
ATOM 4874 C C . TYR B 1 150 ? 3.107 22.141 15.125 1 94.06 150 TYR B C 1
ATOM 4876 O O . TYR B 1 150 ? 3.236 21.359 14.172 1 94.06 150 TYR B O 1
ATOM 4884 N N . GLY B 1 151 ? 3.975 23.078 15.477 1 95 151 GLY B N 1
ATOM 4885 C CA . GLY B 1 151 ? 5.199 23.203 14.703 1 95 151 GLY B CA 1
ATOM 4886 C C . GLY B 1 151 ? 6.398 23.594 15.539 1 95 151 GLY B C 1
ATOM 4887 O O . GLY B 1 151 ? 6.445 23.312 16.734 1 95 151 GLY B O 1
ATOM 4888 N N . MET B 1 152 ? 7.344 24.188 14.969 1 96.06 152 MET B N 1
ATOM 4889 C CA . MET B 1 152 ? 8.672 24.375 15.547 1 96.06 152 MET B CA 1
ATOM 4890 C C . MET B 1 152 ? 8.656 25.516 16.578 1 96.06 152 MET B C 1
ATOM 4892 O O . MET B 1 152 ? 9.672 25.781 17.219 1 96.06 152 MET B O 1
ATOM 4896 N N . PHE B 1 153 ? 7.516 26.141 16.781 1 95.88 153 PHE B N 1
ATOM 4897 C CA . PHE B 1 153 ? 7.398 27.172 17.797 1 95.88 153 PHE B CA 1
ATOM 4898 C C . PHE B 1 153 ? 6.285 26.844 18.797 1 95.88 153 PHE B C 1
ATOM 4900 O O . PHE B 1 153 ? 5.883 27.688 19.594 1 95.88 153 PHE B O 1
ATOM 4907 N N . ALA B 1 154 ? 5.812 25.688 18.719 1 93.25 154 ALA B N 1
ATOM 4908 C CA . ALA B 1 154 ? 4.645 25.297 19.5 1 93.25 154 ALA B CA 1
ATOM 4909 C C . ALA B 1 154 ? 4.957 25.281 21 1 93.25 154 ALA B C 1
ATOM 4911 O O . ALA B 1 154 ? 4.094 25.578 21.828 1 93.25 154 ALA B O 1
ATOM 4912 N N . LYS B 1 155 ? 6.145 24.859 21.328 1 93.56 155 LYS B N 1
ATOM 4913 C CA . LYS B 1 155 ? 6.465 24.781 22.75 1 93.56 155 LYS B CA 1
ATOM 4914 C C . LYS B 1 155 ? 6.426 26.172 23.406 1 93.56 155 LYS B C 1
ATOM 4916 O O . LYS B 1 155 ? 5.98 26.312 24.531 1 93.56 155 LYS B O 1
ATOM 4921 N N . ALA B 1 156 ? 6.859 27.141 22.672 1 93.12 156 ALA B N 1
ATOM 4922 C CA . ALA B 1 156 ? 6.949 28.5 23.203 1 93.12 156 ALA B CA 1
ATOM 4923 C C . ALA B 1 156 ? 5.617 29.234 23.078 1 93.12 156 ALA B C 1
ATOM 4925 O O . ALA B 1 156 ? 5.254 30.031 23.922 1 93.12 156 ALA B O 1
ATOM 4926 N N . TYR B 1 157 ? 4.91 28.953 22 1 93.25 157 TYR B N 1
ATOM 4927 C CA . TYR B 1 157 ? 3.799 29.828 21.672 1 93.25 157 TYR B CA 1
ATOM 4928 C C . TYR B 1 157 ? 2.484 29.062 21.625 1 93.25 157 TYR B C 1
ATOM 4930 O O . TYR B 1 157 ? 1.418 29.656 21.422 1 93.25 157 TYR B O 1
ATOM 4938 N N . GLY B 1 158 ? 2.527 27.75 21.812 1 90.12 158 GLY B N 1
ATOM 4939 C CA . GLY B 1 158 ? 1.319 26.938 21.797 1 90.12 158 GLY B CA 1
ATOM 4940 C C . GLY B 1 158 ? 0.877 26.531 20.406 1 90.12 158 GLY B C 1
ATOM 4941 O O . GLY B 1 158 ? 1.682 26.531 19.469 1 90.12 158 GLY B O 1
ATOM 4942 N N . SER B 1 159 ? -0.446 26.109 20.312 1 91.88 159 SER B N 1
ATOM 4943 C CA . SER B 1 159 ? -0.982 25.641 19.047 1 91.88 159 SER B CA 1
ATOM 4944 C C . SER B 1 159 ? -1.687 26.75 18.281 1 91.88 159 SER B C 1
ATOM 4946 O O . SER B 1 159 ? -2.107 27.75 18.875 1 91.88 159 SER B O 1
ATOM 4948 N N . MET B 1 160 ? -1.781 26.547 17 1 95.19 160 MET B N 1
ATOM 4949 C CA . MET B 1 160 ? -2.531 27.484 16.172 1 95.19 160 MET B CA 1
ATOM 4950 C C . MET B 1 160 ? -3.998 27.516 16.578 1 95.19 160 MET B C 1
ATOM 4952 O O . MET B 1 160 ? -4.605 28.594 16.625 1 95.19 160 MET B O 1
ATOM 4956 N N . THR B 1 161 ? -4.562 26.406 16.875 1 95 161 THR B N 1
ATOM 4957 C CA . THR B 1 161 ? -5.969 26.281 17.234 1 95 161 THR B CA 1
ATOM 4958 C C . THR B 1 161 ? -6.301 27.156 18.453 1 95 161 THR B C 1
ATOM 4960 O O . THR B 1 161 ? -7.359 27.781 18.5 1 95 161 THR B O 1
ATOM 4963 N N . ASP B 1 162 ? -5.398 27.234 19.344 1 92.12 162 ASP B N 1
ATOM 4964 C CA . ASP B 1 162 ? -5.637 27.984 20.578 1 92.12 162 ASP B CA 1
ATOM 4965 C C . ASP B 1 162 ? -5.602 29.484 20.328 1 92.12 162 ASP B C 1
ATOM 4967 O O . ASP B 1 162 ? -6.02 30.281 21.172 1 92.12 162 ASP B O 1
ATOM 4971 N N . ARG B 1 163 ? -5.195 29.875 19.156 1 95.31 163 ARG B N 1
ATOM 4972 C CA . ARG B 1 163 ? -5.094 31.281 18.828 1 95.31 163 ARG B CA 1
ATOM 4973 C C . ARG B 1 163 ? -6.375 31.797 18.172 1 95.31 163 ARG B C 1
ATOM 4975 O O . ARG B 1 163 ? -6.543 33 17.969 1 95.31 163 ARG B O 1
ATOM 4982 N N . ILE B 1 164 ? -7.293 30.906 17.922 1 96.81 164 ILE B N 1
ATOM 4983 C CA . ILE B 1 164 ? -8.555 31.281 17.297 1 96.81 164 ILE B CA 1
ATOM 4984 C C . ILE B 1 164 ? -9.422 32.031 18.297 1 96.81 164 ILE B C 1
ATOM 4986 O O . ILE B 1 164 ? -9.68 31.547 19.406 1 96.81 164 ILE B O 1
ATOM 4990 N N . VAL B 1 165 ? -9.922 33.188 17.859 1 97 165 VAL B N 1
ATOM 4991 C CA . VAL B 1 165 ? -10.812 33.938 18.734 1 97 165 VAL B CA 1
ATOM 4992 C C . VAL B 1 165 ? -12.195 34.031 18.109 1 97 165 VAL B C 1
ATOM 4994 O O . VAL B 1 165 ? -13.188 34.281 18.797 1 97 165 VAL B O 1
ATOM 4997 N N . GLU B 1 166 ? -12.219 33.875 16.844 1 98.25 166 GLU B N 1
ATOM 4998 C CA . GLU B 1 166 ? -13.484 33.969 16.125 1 98.25 166 GLU B CA 1
ATOM 4999 C C . GLU B 1 166 ? -13.422 33.25 14.789 1 98.25 166 GLU B C 1
ATOM 5001 O O . GLU B 1 166 ? -12.352 33.156 14.188 1 98.25 166 GLU B O 1
ATOM 5006 N N . ALA B 1 167 ? -14.594 32.719 14.367 1 98.62 167 ALA B N 1
ATOM 5007 C CA . ALA B 1 167 ? -14.734 32.125 13.039 1 98.62 167 ALA B CA 1
ATOM 5008 C C . ALA B 1 167 ? -16.031 32.562 12.375 1 98.62 167 ALA B C 1
ATOM 5010 O O . ALA B 1 167 ? -17.078 32.688 13.031 1 98.62 167 ALA B O 1
ATOM 5011 N N . GLN B 1 168 ? -15.93 32.906 11.117 1 98.81 168 GLN B N 1
ATOM 5012 C CA . GLN B 1 168 ? -17.141 33.031 10.305 1 98.81 168 GLN B CA 1
ATOM 5013 C C . GLN B 1 168 ? -17.469 31.75 9.57 1 98.81 168 GLN B C 1
ATOM 5015 O O . GLN B 1 168 ? -16.594 31.141 8.945 1 98.81 168 GLN B O 1
ATOM 5020 N N . VAL B 1 169 ? -18.75 31.312 9.734 1 98.75 169 VAL B N 1
ATOM 5021 C CA . VAL B 1 169 ? -19.094 29.969 9.297 1 98.75 169 VAL B CA 1
ATOM 5022 C C . VAL B 1 169 ? -20.375 30 8.477 1 98.75 169 VAL B C 1
ATOM 5024 O O . VAL B 1 169 ? -21.344 30.672 8.852 1 98.75 169 VAL B O 1
ATOM 5027 N N . VAL B 1 170 ? -20.344 29.375 7.301 1 98.88 170 VAL B N 1
ATOM 5028 C CA . VAL B 1 170 ? -21.578 29.078 6.566 1 98.88 170 VAL B CA 1
ATOM 5029 C C . VAL B 1 170 ? -22.125 27.719 7 1 98.88 170 VAL B C 1
ATOM 5031 O O . VAL B 1 170 ? -21.469 26.703 6.812 1 98.88 170 VAL B O 1
ATOM 5034 N N . LEU B 1 171 ? -23.312 27.719 7.512 1 98.56 171 LEU B N 1
ATOM 5035 C CA . LEU B 1 171 ? -23.938 26.516 8.055 1 98.56 171 LEU B CA 1
ATOM 5036 C C . LEU B 1 171 ? -24.578 25.688 6.945 1 98.56 171 LEU B C 1
ATOM 5038 O O . LEU B 1 171 ? -24.594 26.109 5.781 1 98.56 171 LEU B O 1
ATOM 5042 N N . ALA B 1 172 ? -25.141 24.531 7.312 1 98.06 172 ALA B N 1
ATOM 5043 C CA . ALA B 1 172 ? -25.672 23.562 6.355 1 98.06 172 ALA B CA 1
ATOM 5044 C C . ALA B 1 172 ? -26.891 24.125 5.613 1 98.06 172 ALA B C 1
ATOM 5046 O O . ALA B 1 172 ? -27.188 23.703 4.496 1 98.06 172 ALA B O 1
ATOM 5047 N N . ASP B 1 173 ? -27.562 25.078 6.211 1 97.19 173 ASP B N 1
ATOM 5048 C CA . ASP B 1 173 ? -28.719 25.688 5.562 1 97.19 173 ASP B CA 1
ATOM 5049 C C . ASP B 1 173 ? -28.312 26.922 4.766 1 97.19 173 ASP B C 1
ATOM 5051 O O . ASP B 1 173 ? -29.156 27.609 4.203 1 97.19 173 ASP B O 1
ATOM 5055 N N . GLY B 1 174 ? -27.016 27.234 4.812 1 98.19 174 GLY B N 1
ATOM 5056 C CA . GLY B 1 174 ? -26.5 28.359 4.055 1 98.19 174 GLY B CA 1
ATOM 5057 C C . GLY B 1 174 ? -26.406 29.625 4.875 1 98.19 174 GLY B C 1
ATOM 5058 O O . GLY B 1 174 ? -25.891 30.641 4.398 1 98.19 174 GLY B O 1
ATOM 5059 N N . THR B 1 175 ? -26.844 29.609 6.105 1 98.38 175 THR B N 1
ATOM 5060 C CA . THR B 1 175 ? -26.766 30.797 6.953 1 98.38 175 THR B CA 1
ATOM 5061 C C . THR B 1 175 ? -25.328 31.125 7.301 1 98.38 175 THR B C 1
ATOM 5063 O O . THR B 1 175 ? -24.531 30.234 7.605 1 98.38 175 THR B O 1
ATOM 5066 N N . LEU B 1 176 ? -25.031 32.375 7.168 1 98.5 176 LEU B N 1
ATOM 5067 C CA . LEU B 1 176 ? -23.734 32.875 7.574 1 98.5 176 LEU B CA 1
ATOM 5068 C C . LEU B 1 176 ? -23.75 33.312 9.031 1 98.5 176 LEU B C 1
ATOM 5070 O O . LEU B 1 176 ? -24.562 34.188 9.414 1 98.5 176 LEU B O 1
ATOM 5074 N N . VAL B 1 177 ? -22.844 32.719 9.891 1 98.69 177 VAL B N 1
ATOM 5075 C CA . VAL B 1 177 ? -22.844 33.062 11.305 1 98.69 177 VAL B CA 1
ATOM 5076 C C . VAL B 1 177 ? -21.422 33.406 11.75 1 98.69 177 VAL B C 1
ATOM 5078 O O . VAL B 1 177 ? -20.453 33.094 11.047 1 98.69 177 VAL B O 1
ATOM 5081 N N . VAL B 1 178 ? -21.344 34.031 12.891 1 98.62 178 VAL B N 1
ATOM 5082 C CA . VAL B 1 178 ? -20.094 34.25 13.602 1 98.62 178 VAL B CA 1
ATOM 5083 C C . VAL B 1 178 ? -20.047 33.406 14.867 1 98.62 178 VAL B C 1
ATOM 5085 O O . VAL B 1 178 ? -21.016 33.375 15.625 1 98.62 178 VAL B O 1
ATOM 5088 N N . ALA B 1 179 ? -19 32.656 15.031 1 98.44 179 ALA B N 1
ATOM 5089 C CA . ALA B 1 179 ? -18.766 31.875 16.25 1 98.44 179 ALA B CA 1
ATOM 5090 C C . ALA B 1 179 ? -17.609 32.469 17.062 1 98.44 179 ALA B C 1
ATOM 5092 O O . ALA B 1 179 ? -16.484 32.594 16.547 1 98.44 179 ALA B O 1
ATOM 5093 N N . ASN B 1 180 ? -17.844 32.844 18.188 1 97.94 180 ASN B N 1
ATOM 5094 C CA . ASN B 1 180 ? -16.859 33.312 19.156 1 97.94 180 ASN B CA 1
ATOM 5095 C C . ASN B 1 180 ? -17.312 33.031 20.594 1 97.94 180 ASN B C 1
ATOM 5097 O O . ASN B 1 180 ? -18.219 32.219 20.812 1 97.94 180 ASN B O 1
ATOM 5101 N N . GLU B 1 181 ? -16.656 33.625 21.578 1 95.06 181 GLU B N 1
ATOM 5102 C CA . GLU B 1 181 ? -16.953 33.312 22.969 1 95.06 181 GLU B CA 1
ATOM 5103 C C . GLU B 1 181 ? -18.359 33.781 23.344 1 95.06 181 GLU B C 1
ATOM 5105 O O . GLU B 1 181 ? -18.984 33.188 24.25 1 95.06 181 GLU B O 1
ATOM 5110 N N . SER B 1 182 ? -18.922 34.688 22.625 1 96.94 182 SER B N 1
ATOM 5111 C CA . SER B 1 182 ? -20.203 35.281 22.984 1 96.94 182 SER B CA 1
ATOM 5112 C C . SER B 1 182 ? -21.312 34.781 22.047 1 96.94 182 SER B C 1
ATOM 5114 O O . SER B 1 182 ? -22.484 34.75 22.422 1 96.94 182 SER B O 1
ATOM 5116 N N . GLN B 1 183 ? -20.969 34.469 20.906 1 97.81 183 GLN B N 1
ATOM 5117 C CA . GLN B 1 183 ? -21.906 34.031 19.891 1 97.81 183 GLN B CA 1
ATOM 5118 C C . GLN B 1 183 ? -21.547 32.625 19.391 1 97.81 183 GLN B C 1
ATOM 5120 O O . GLN B 1 183 ? -20.438 32.406 18.891 1 97.81 183 GLN B O 1
ATOM 5125 N N . HIS B 1 184 ? -22.594 31.719 19.422 1 98.25 184 HIS B N 1
ATOM 5126 C CA . HIS B 1 184 ? -22.375 30.344 18.953 1 98.25 184 HIS B CA 1
ATOM 5127 C C . HIS B 1 184 ? -21.094 29.766 19.547 1 98.25 184 HIS B C 1
ATOM 5129 O O . HIS B 1 184 ? -20.25 29.25 18.797 1 98.25 184 HIS B O 1
ATOM 5135 N N . SER B 1 185 ? -20.938 29.828 20.828 1 97.19 185 SER B N 1
ATOM 5136 C CA . SER B 1 185 ? -19.703 29.422 21.5 1 97.19 185 SER B CA 1
ATOM 5137 C C . SER B 1 185 ? -19.5 27.906 21.391 1 97.19 185 SER B C 1
ATOM 5139 O O . SER B 1 185 ? -18.359 27.438 21.359 1 97.19 185 SER B O 1
ATOM 5141 N N . ASP B 1 186 ? -20.562 27.141 21.312 1 97.25 186 ASP B N 1
ATOM 5142 C CA . ASP B 1 186 ? -20.453 25.703 21.156 1 97.25 186 ASP B CA 1
ATOM 5143 C C . ASP B 1 186 ? -19.875 25.344 19.781 1 97.25 186 ASP B C 1
ATOM 5145 O O . ASP B 1 186 ? -19.078 24.406 19.672 1 97.25 186 ASP B O 1
ATOM 5149 N N . LEU B 1 187 ? -20.266 26.109 18.766 1 98.06 187 LEU B N 1
ATOM 5150 C CA . LEU B 1 187 ? -19.703 25.906 17.438 1 98.06 187 LEU B CA 1
ATOM 5151 C C . LEU B 1 187 ? -18.219 26.219 17.422 1 98.06 187 LEU B C 1
ATOM 5153 O O . LEU B 1 187 ? -17.438 25.469 16.828 1 98.06 187 LEU B O 1
ATOM 5157 N N . LEU B 1 188 ? -17.828 27.312 18.062 1 97.62 188 LEU B N 1
ATOM 5158 C CA . LEU B 1 188 ? -16.406 27.641 18.125 1 97.62 188 LEU B CA 1
ATOM 5159 C C . LEU B 1 188 ? -15.633 26.516 18.812 1 97.62 188 LEU B C 1
ATOM 5161 O O . LEU B 1 188 ? -14.562 26.125 18.344 1 97.62 188 LEU B O 1
ATOM 5165 N N . TRP B 1 189 ? -16.188 26.031 19.922 1 96.5 189 TRP B N 1
ATOM 5166 C CA . TRP B 1 189 ? -15.555 24.938 20.656 1 96.5 189 TRP B CA 1
ATOM 5167 C C . TRP B 1 189 ? -15.352 23.734 19.75 1 96.5 189 TRP B C 1
ATOM 5169 O O . TRP B 1 189 ? -14.281 23.125 19.75 1 96.5 189 TRP B O 1
ATOM 5179 N N . ALA B 1 190 ? -16.328 23.375 18.953 1 97.38 190 ALA B N 1
ATOM 5180 C CA . ALA B 1 190 ? -16.281 22.219 18.062 1 97.38 190 ALA B CA 1
ATOM 5181 C C . ALA B 1 190 ? -15.242 22.438 16.953 1 97.38 190 ALA B C 1
ATOM 5183 O O . ALA B 1 190 ? -14.539 21.5 16.562 1 97.38 190 ALA B O 1
ATOM 5184 N N . LEU B 1 191 ? -15.117 23.656 16.469 1 97.06 191 LEU B N 1
ATOM 5185 C CA . LEU B 1 191 ? -14.188 23.969 15.398 1 97.06 191 LEU B CA 1
ATOM 5186 C C . LEU B 1 191 ? -12.742 23.891 15.891 1 97.06 191 LEU B C 1
ATOM 5188 O O . LEU B 1 191 ? -11.828 23.625 15.109 1 97.06 191 LEU B O 1
ATOM 5192 N N . LYS B 1 192 ? -12.586 24.188 17.172 1 95.38 192 LYS B N 1
ATOM 5193 C CA . LYS B 1 192 ? -11.25 24.172 17.75 1 95.38 192 LYS B CA 1
ATOM 5194 C C . LYS B 1 192 ? -10.82 22.75 18.109 1 95.38 192 LYS B C 1
ATOM 5196 O O . LYS B 1 192 ? -10.609 22.422 19.281 1 95.38 192 LYS B O 1
ATOM 5201 N N . GLY B 1 193 ? -10.617 21.938 17.062 1 92.44 193 GLY B N 1
ATOM 5202 C CA . GLY B 1 193 ? -10.039 20.656 17.391 1 92.44 193 GLY B CA 1
ATOM 5203 C C . GLY B 1 193 ? -10.672 19.5 16.625 1 92.44 193 GLY B C 1
ATOM 5204 O O . GLY B 1 193 ? -10.086 18.422 16.5 1 92.44 193 GLY B O 1
ATOM 5205 N N . SER B 1 194 ? -11.82 19.641 16.094 1 91.5 194 SER B N 1
ATOM 5206 C CA . SER B 1 194 ? -12.492 18.531 15.438 1 91.5 194 SER B CA 1
ATOM 5207 C C . SER B 1 194 ? -11.859 18.234 14.078 1 91.5 194 SER B C 1
ATOM 5209 O O . SER B 1 194 ? -11.875 17.094 13.617 1 91.5 194 SER B O 1
ATOM 5211 N N . GLY B 1 195 ? -11.375 19.25 13.344 1 88 195 GLY B N 1
ATOM 5212 C CA . GLY B 1 195 ? -10.461 19.156 12.219 1 88 195 GLY B CA 1
ATOM 5213 C C . GLY B 1 195 ? -11.094 18.5 10.992 1 88 195 GLY B C 1
ATOM 5214 O O . GLY B 1 195 ? -10.383 18 10.125 1 88 195 GLY B O 1
ATOM 5215 N N . THR B 1 196 ? -12.438 18.406 10.789 1 89.5 196 THR B N 1
ATOM 5216 C CA . THR B 1 196 ? -12.969 17.562 9.719 1 89.5 196 THR B CA 1
ATOM 5217 C C . THR B 1 196 ? -13.961 18.359 8.859 1 89.5 196 THR B C 1
ATOM 5219 O O . THR B 1 196 ? -14.555 17.797 7.934 1 89.5 196 THR B O 1
ATOM 5222 N N . GLY B 1 197 ? -14.164 19.609 9.188 1 94.56 197 GLY B N 1
ATOM 5223 C CA . GLY B 1 197 ? -15.148 20.344 8.422 1 94.56 197 GLY B CA 1
ATOM 5224 C C . GLY B 1 197 ? -16.562 19.797 8.57 1 94.56 197 GLY B C 1
ATOM 5225 O O . GLY B 1 197 ? -17.359 19.875 7.637 1 94.56 197 GLY B O 1
ATOM 5226 N N . SER B 1 198 ? -16.906 19.344 9.727 1 96.62 198 SER B N 1
ATOM 5227 C CA . SER B 1 198 ? -18.125 18.594 9.969 1 96.62 198 SER B CA 1
ATOM 5228 C C . SER B 1 198 ? -19.312 19.531 10.234 1 96.62 198 SER B C 1
ATOM 5230 O O . SER B 1 198 ? -20.469 19.109 10.18 1 96.62 198 SER B O 1
ATOM 5232 N N . PHE B 1 199 ? -19.078 20.828 10.484 1 98 199 PHE B N 1
ATOM 5233 C CA . PHE B 1 199 ? -20.125 21.641 11.078 1 98 199 PHE B CA 1
ATOM 5234 C C . PHE B 1 199 ? -20.5 22.797 10.148 1 98 199 PHE B C 1
ATOM 5236 O O . PHE B 1 199 ? -21.484 23.5 10.391 1 98 199 PHE B O 1
ATOM 5243 N N . GLY B 1 200 ? -19.781 23.016 9.203 1 98.19 200 GLY B N 1
ATOM 5244 C CA . GLY B 1 200 ? -19.953 24.109 8.266 1 98.19 200 GLY B CA 1
ATOM 5245 C C . GLY B 1 200 ? -18.672 24.453 7.512 1 98.19 200 GLY B C 1
ATOM 5246 O O . GLY B 1 200 ? -17.641 23.812 7.699 1 98.19 200 GLY B O 1
ATOM 5247 N N . ILE B 1 201 ? -18.797 25.406 6.648 1 98.62 201 ILE B N 1
ATOM 5248 C CA . ILE B 1 201 ? -17.641 25.906 5.906 1 98.62 201 ILE B CA 1
ATOM 5249 C C . ILE B 1 201 ? -17.125 27.203 6.551 1 98.62 201 ILE B C 1
ATOM 5251 O O . ILE B 1 201 ? -17.844 28.203 6.57 1 98.62 201 ILE B O 1
ATOM 5255 N N . VAL B 1 202 ? -15.953 27.125 7.098 1 98.81 202 VAL B N 1
ATOM 5256 C CA . VAL B 1 202 ? -15.352 28.328 7.684 1 98.81 202 VAL B CA 1
ATOM 5257 C C . VAL B 1 202 ? -14.789 29.219 6.578 1 98.81 202 VAL B C 1
ATOM 5259 O O . VAL B 1 202 ? -13.984 28.766 5.762 1 98.81 202 VAL B O 1
ATOM 5262 N N . THR B 1 203 ? -15.18 30.438 6.555 1 98.75 203 THR B N 1
ATOM 5263 C CA . THR B 1 203 ? -14.742 31.359 5.504 1 98.75 203 THR B CA 1
ATOM 5264 C C . THR B 1 203 ? -13.547 32.188 5.961 1 98.75 203 THR B C 1
ATOM 5266 O O . THR B 1 203 ? -12.719 32.594 5.145 1 98.75 203 THR B O 1
ATOM 5269 N N . HIS B 1 204 ? -13.484 32.531 7.219 1 98.38 204 HIS B N 1
ATOM 5270 C CA . HIS B 1 204 ? -12.273 33.094 7.781 1 98.38 204 HIS B CA 1
ATOM 5271 C C . HIS B 1 204 ? -12.172 32.844 9.281 1 98.38 204 HIS B C 1
ATOM 5273 O O . HIS B 1 204 ? -13.172 32.531 9.922 1 98.38 204 HIS B O 1
ATOM 5279 N N . TYR B 1 205 ? -10.992 32.969 9.781 1 98.69 205 TYR B N 1
ATOM 5280 C CA . TYR B 1 205 ? -10.688 32.938 11.203 1 98.69 205 TYR B CA 1
ATOM 5281 C C . TYR B 1 205 ? -10.125 34.312 11.641 1 98.69 205 TYR B C 1
ATOM 5283 O O . TYR B 1 205 ? -9.5 35 10.852 1 98.69 205 TYR B O 1
ATOM 5291 N N . ARG B 1 206 ? -10.445 34.688 12.859 1 98.75 206 ARG B N 1
ATOM 5292 C CA . ARG B 1 206 ? -9.688 35.719 13.555 1 98.75 206 ARG B CA 1
ATOM 5293 C C . ARG B 1 206 ? -8.742 35.094 14.578 1 98.75 206 ARG B C 1
ATOM 5295 O O . ARG B 1 206 ? -9.156 34.281 15.406 1 98.75 206 ARG B O 1
ATOM 5302 N N . PHE B 1 207 ? -7.473 35.5 14.469 1 98.44 207 PHE B N 1
ATOM 5303 C CA . PHE B 1 207 ? -6.445 34.938 15.336 1 98.44 207 PHE B CA 1
ATOM 5304 C C . PHE B 1 207 ? -5.836 36 16.234 1 98.44 207 PHE B C 1
ATOM 5306 O O . PHE B 1 207 ? -5.656 37.125 15.805 1 98.44 207 PHE B O 1
ATOM 5313 N N . ARG B 1 208 ? -5.496 35.625 17.453 1 97.94 208 ARG B N 1
ATOM 5314 C CA . ARG B 1 208 ? -4.555 36.406 18.266 1 97.94 208 ARG B CA 1
ATOM 5315 C C . ARG B 1 208 ? -3.119 36.156 17.812 1 97.94 208 ARG B C 1
ATOM 5317 O O . ARG B 1 208 ? -2.703 35 17.625 1 97.94 208 ARG B O 1
ATOM 5324 N N . LEU B 1 209 ? -2.363 37.219 17.578 1 98.31 209 LEU B N 1
ATOM 5325 C CA . LEU B 1 209 ? -0.969 37.125 17.156 1 98.31 209 LEU B CA 1
ATOM 5326 C C . LEU B 1 209 ? -0.031 37.406 18.328 1 98.31 209 LEU B C 1
ATOM 5328 O O . LEU B 1 209 ? -0.462 37.938 19.375 1 98.31 209 LEU B O 1
ATOM 5332 N N . SER B 1 210 ? 1.174 37.031 18.219 1 97.5 210 SER B N 1
ATOM 5333 C CA . SER B 1 210 ? 2.279 37.406 19.094 1 97.5 210 SER B CA 1
ATOM 5334 C C . SER B 1 210 ? 3.32 38.219 18.328 1 97.5 210 SER B C 1
ATOM 5336 O O . SER B 1 210 ? 3.328 38.219 17.094 1 97.5 210 SER B O 1
ATOM 5338 N N . ASP B 1 211 ? 4.117 38.969 19.125 1 97.5 211 ASP B N 1
ATOM 5339 C CA . ASP B 1 211 ? 5.328 39.5 18.516 1 97.5 211 ASP B CA 1
ATOM 5340 C C . ASP B 1 211 ? 6.301 38.375 18.141 1 97.5 211 ASP B C 1
ATOM 5342 O O . ASP B 1 211 ? 6.48 37.438 18.906 1 97.5 211 ASP B O 1
ATOM 5346 N N . ALA B 1 212 ? 6.832 38.5 16.953 1 97.56 212 ALA B N 1
ATOM 5347 C CA . ALA B 1 212 ? 7.91 37.562 16.625 1 97.56 212 ALA B CA 1
ATOM 5348 C C . ALA B 1 212 ? 9.102 37.781 17.562 1 97.56 212 ALA B C 1
ATOM 5350 O O . ALA B 1 212 ? 9.383 38.875 18 1 97.56 212 ALA B O 1
ATOM 5351 N N . PRO B 1 213 ? 9.711 36.656 17.859 1 96.75 213 PRO B N 1
ATOM 5352 C CA . PRO B 1 213 ? 10.875 36.812 18.734 1 96.75 213 PRO B CA 1
ATOM 5353 C C . PRO B 1 213 ? 11.969 37.656 18.094 1 96.75 213 PRO B C 1
ATOM 5355 O O . PRO B 1 213 ? 12.289 37.5 16.922 1 96.75 213 PRO B O 1
ATOM 5358 N N . GLU B 1 214 ? 12.5 38.5 18.922 1 96.44 214 GLU B N 1
ATOM 5359 C CA . GLU B 1 214 ? 13.594 39.344 18.453 1 96.44 214 GLU B CA 1
ATOM 5360 C C . GLU B 1 214 ? 14.898 38.562 18.344 1 96.44 214 GLU B C 1
ATOM 5362 O O . GLU B 1 214 ? 15.742 38.844 17.5 1 96.44 214 GLU B O 1
ATOM 5367 N N . HIS B 1 215 ? 15.039 37.656 19.281 1 97.25 215 HIS B N 1
ATOM 5368 C CA . HIS B 1 215 ? 16.219 36.812 19.312 1 97.25 215 HIS B CA 1
ATOM 5369 C C . HIS B 1 215 ? 15.844 35.344 19.172 1 97.25 215 HIS B C 1
ATOM 5371 O O . HIS B 1 215 ? 15.328 34.719 20.125 1 97.25 215 HIS B O 1
ATOM 5377 N N . ALA B 1 216 ? 16.109 34.812 17.984 1 98 216 ALA B N 1
ATOM 5378 C CA . ALA B 1 216 ? 15.766 33.438 17.688 1 98 216 ALA B CA 1
ATOM 5379 C C . ALA B 1 216 ? 16.906 32.719 16.969 1 98 216 ALA B C 1
ATOM 5381 O O . ALA B 1 216 ? 17.797 33.375 16.422 1 98 216 ALA B O 1
ATOM 5382 N N . ALA B 1 217 ? 16.922 31.422 17.031 1 98.44 217 ALA B N 1
ATOM 5383 C CA . ALA B 1 217 ? 17.875 30.594 16.312 1 98.44 217 ALA B CA 1
ATOM 5384 C C . ALA B 1 217 ? 17.281 29.234 15.961 1 98.44 217 ALA B C 1
ATOM 5386 O O . ALA B 1 217 ? 16.312 28.797 16.578 1 98.44 217 ALA B O 1
ATOM 5387 N N . LYS B 1 218 ? 17.75 28.703 14.93 1 98.38 218 LYS B N 1
ATOM 5388 C CA . LYS B 1 218 ? 17.5 27.312 14.547 1 98.38 218 LYS B CA 1
ATOM 5389 C C . LYS B 1 218 ? 18.766 26.469 14.695 1 98.38 218 LYS B C 1
ATOM 5391 O O . LYS B 1 218 ? 19.875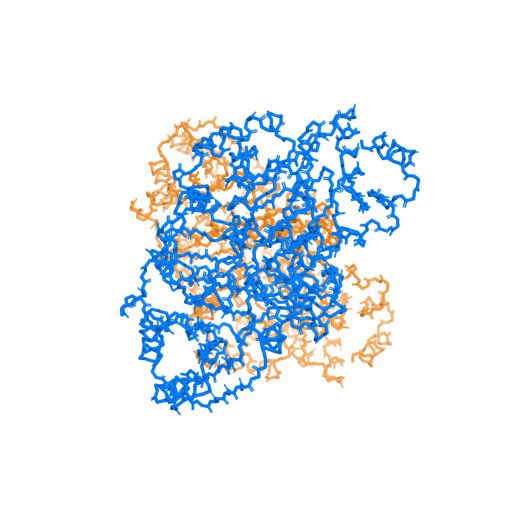 26.922 14.367 1 98.38 218 LYS B O 1
ATOM 5396 N N . PHE B 1 219 ? 18.625 25.25 15.234 1 98.12 219 PHE B N 1
ATOM 5397 C CA . PHE B 1 219 ? 19.781 24.375 15.375 1 98.12 219 PHE B CA 1
ATOM 5398 C C . PHE B 1 219 ? 19.469 23 14.797 1 98.12 219 PHE B C 1
ATOM 5400 O O . PHE B 1 219 ? 18.312 22.578 14.75 1 98.12 219 PHE B O 1
ATOM 5407 N N . THR B 1 220 ? 20.469 22.297 14.305 1 98.25 220 THR B N 1
ATOM 5408 C CA . THR B 1 220 ? 20.422 20.906 13.867 1 98.25 220 THR B CA 1
ATOM 5409 C C . THR B 1 220 ? 21.719 20.188 14.195 1 98.25 220 THR B C 1
ATOM 5411 O O . THR B 1 220 ? 22.812 20.719 13.961 1 98.25 220 THR B O 1
ATOM 5414 N N . PHE B 1 221 ? 21.641 19.062 14.805 1 98.44 221 PHE B N 1
ATOM 5415 C CA . PHE B 1 221 ? 22.75 18.156 15.047 1 98.44 221 PHE B CA 1
ATOM 5416 C C . PHE B 1 221 ? 22.469 16.766 14.469 1 98.44 221 PHE B C 1
ATOM 5418 O O . PHE B 1 221 ? 21.453 16.156 14.797 1 98.44 221 PHE B O 1
ATOM 5425 N N . ASP B 1 222 ? 23.406 16.25 13.609 1 97.69 222 ASP B N 1
ATOM 5426 C CA . ASP B 1 222 ? 23.234 14.961 12.945 1 97.69 222 ASP B CA 1
ATOM 5427 C C . ASP B 1 222 ? 24.234 13.938 13.453 1 97.69 222 ASP B C 1
ATOM 5429 O O . ASP B 1 222 ? 25.422 14.242 13.602 1 97.69 222 ASP B O 1
ATOM 5433 N N . TYR B 1 223 ? 23.766 12.789 13.742 1 97.88 223 TYR B N 1
ATOM 5434 C CA . TYR B 1 223 ? 24.594 11.656 14.156 1 97.88 223 TYR B CA 1
ATOM 5435 C C . TYR B 1 223 ? 24.484 10.516 13.156 1 97.88 223 TYR B C 1
ATOM 5437 O O . TYR B 1 223 ? 23.406 9.961 12.953 1 97.88 223 TYR B O 1
ATOM 5445 N N . ALA B 1 224 ? 25.594 10.109 12.57 1 96.38 224 ALA B N 1
ATOM 5446 C CA . ALA B 1 224 ? 25.594 8.953 11.68 1 96.38 224 ALA B CA 1
ATOM 5447 C C . ALA B 1 224 ? 25.344 7.668 12.453 1 96.38 224 ALA B C 1
ATOM 5449 O O . ALA B 1 224 ? 26 7.391 13.453 1 96.38 224 ALA B O 1
ATOM 5450 N N . LEU B 1 225 ? 24.453 6.855 11.992 1 94.38 225 LEU B N 1
ATOM 5451 C CA . LEU B 1 225 ? 24 5.68 12.734 1 94.38 225 LEU B CA 1
ATOM 5452 C C . LEU B 1 225 ? 25.141 4.676 12.906 1 94.38 225 LEU B C 1
ATOM 5454 O O . LEU B 1 225 ? 25.188 3.965 13.906 1 94.38 225 LEU B O 1
ATOM 5458 N N . ASP B 1 226 ? 26.016 4.582 11.945 1 92.25 226 ASP B N 1
ATOM 5459 C CA . ASP B 1 226 ? 27.078 3.586 11.992 1 92.25 226 ASP B CA 1
ATOM 5460 C C . ASP B 1 226 ? 28.203 4.031 12.922 1 92.25 226 ASP B C 1
ATOM 5462 O O . ASP B 1 226 ? 29.172 3.297 13.141 1 92.25 226 ASP B O 1
ATOM 5466 N N . ARG B 1 227 ? 28.125 5.176 13.578 1 94.06 227 ARG B N 1
ATOM 5467 C CA . ARG B 1 227 ? 29.188 5.707 14.414 1 94.06 227 ARG B CA 1
ATOM 5468 C C . ARG B 1 227 ? 28.734 5.898 15.852 1 94.06 227 ARG B C 1
ATOM 5470 O O . ARG B 1 227 ? 29.469 6.445 16.672 1 94.06 227 ARG B O 1
ATOM 5477 N N . ILE B 1 228 ? 27.516 5.457 16.047 1 94.75 228 ILE B N 1
ATOM 5478 C CA . ILE B 1 228 ? 27.016 5.762 17.375 1 94.75 228 ILE B CA 1
ATOM 5479 C C . ILE B 1 228 ? 26.359 4.523 17.969 1 94.75 228 ILE B C 1
ATOM 5481 O O . ILE B 1 228 ? 26.016 3.584 17.25 1 94.75 228 ILE B O 1
ATOM 5485 N N . ASP B 1 229 ? 26.203 4.656 19.328 1 96.94 229 ASP B N 1
ATOM 5486 C CA . ASP B 1 229 ? 25.234 3.836 20.047 1 96.94 229 ASP B CA 1
ATOM 5487 C C . ASP B 1 229 ? 23.844 4.469 20 1 96.94 229 ASP B C 1
ATOM 5489 O O . ASP B 1 229 ? 23.531 5.359 20.797 1 96.94 229 ASP B O 1
ATOM 5493 N N . PHE B 1 230 ? 23.031 3.943 19.203 1 97.25 230 PHE B N 1
ATOM 5494 C CA . PHE B 1 230 ? 21.734 4.547 18.922 1 97.25 230 PHE B CA 1
ATOM 5495 C C . PHE B 1 230 ? 20.938 4.738 20.203 1 97.25 230 PHE B C 1
ATOM 5497 O O . PHE B 1 230 ? 20.453 5.836 20.469 1 97.25 230 PHE B O 1
ATOM 5504 N N . PRO B 1 231 ? 20.766 3.734 21.062 1 98.31 231 PRO B N 1
ATOM 5505 C CA . PRO B 1 231 ? 19.969 3.916 22.281 1 98.31 231 PRO B CA 1
ATOM 5506 C C . PRO B 1 231 ? 20.484 5.055 23.156 1 98.31 231 PRO B C 1
ATOM 5508 O O . PRO B 1 231 ? 19.688 5.832 23.688 1 98.31 231 PRO B O 1
ATOM 5511 N N . ALA B 1 232 ? 21.766 5.199 23.234 1 98.25 232 ALA B N 1
ATOM 5512 C CA . ALA B 1 232 ? 22.344 6.223 24.109 1 98.25 232 ALA B CA 1
ATOM 5513 C C . ALA B 1 232 ? 22.062 7.621 23.562 1 98.25 232 ALA B C 1
ATOM 5515 O O . ALA B 1 232 ? 21.672 8.516 24.312 1 98.25 232 ALA B O 1
ATOM 5516 N N . VAL B 1 233 ? 22.312 7.777 22.297 1 98.44 233 VAL B N 1
ATOM 5517 C CA . VAL B 1 233 ? 22.141 9.094 21.688 1 98.44 233 VAL B CA 1
ATOM 5518 C C . VAL B 1 233 ? 20.656 9.461 21.688 1 98.44 233 VAL B C 1
ATOM 5520 O O . VAL B 1 233 ? 20.297 10.594 22.016 1 98.44 233 VAL B O 1
ATOM 5523 N N . PHE B 1 234 ? 19.812 8.523 21.344 1 98.62 234 PHE B N 1
ATOM 5524 C CA . PHE B 1 234 ? 18.375 8.773 21.344 1 98.62 234 PHE B CA 1
ATOM 5525 C C . PHE B 1 234 ? 17.891 9.156 22.734 1 98.62 234 PHE B C 1
ATOM 5527 O O . PHE B 1 234 ? 17.094 10.078 22.875 1 98.62 234 PHE B O 1
ATOM 5534 N N . LYS B 1 235 ? 18.312 8.422 23.688 1 98.62 235 LYS B N 1
ATOM 5535 C CA . LYS B 1 235 ? 17.922 8.711 25.062 1 98.62 235 LYS B CA 1
ATOM 5536 C C . LYS B 1 235 ? 18.328 10.117 25.484 1 98.62 235 LYS B C 1
ATOM 5538 O O . LYS B 1 235 ? 17.578 10.836 26.125 1 98.62 235 LYS B O 1
ATOM 5543 N N . ARG B 1 236 ? 19.516 10.492 25.125 1 98.44 236 ARG B N 1
ATOM 5544 C CA . ARG B 1 236 ? 19.984 11.836 25.406 1 98.44 236 ARG B CA 1
ATOM 5545 C C . ARG B 1 236 ? 19.094 12.883 24.75 1 98.44 236 ARG B C 1
ATOM 5547 O O . ARG B 1 236 ? 18.734 13.875 25.391 1 98.44 236 ARG B O 1
ATOM 5554 N N . MET B 1 237 ? 18.766 12.664 23.5 1 98.75 237 MET B N 1
ATOM 5555 C CA . MET B 1 237 ? 17.891 13.578 22.766 1 98.75 237 MET B CA 1
ATOM 5556 C C . MET B 1 237 ? 16.516 13.648 23.422 1 98.75 237 MET B C 1
ATOM 5558 O O . MET B 1 237 ? 15.969 14.742 23.609 1 98.75 237 MET B O 1
ATOM 5562 N N . GLN B 1 238 ? 16 12.492 23.75 1 98.69 238 GLN B N 1
ATOM 5563 C CA . GLN B 1 238 ? 14.695 12.422 24.391 1 98.69 238 GLN B CA 1
ATOM 5564 C C . GLN B 1 238 ? 14.695 13.148 25.734 1 98.69 238 GLN B C 1
ATOM 5566 O O . GLN B 1 238 ? 13.797 13.945 26.016 1 98.69 238 GLN B O 1
ATOM 5571 N N . ASP B 1 239 ? 15.672 12.875 26.547 1 98.31 239 ASP B N 1
ATOM 5572 C CA . ASP B 1 239 ? 15.773 13.492 27.875 1 98.31 239 ASP B CA 1
ATOM 5573 C C . ASP B 1 239 ? 15.883 15.016 27.75 1 98.31 239 ASP B C 1
ATOM 5575 O O . ASP B 1 239 ? 15.25 15.75 28.516 1 98.31 239 ASP B O 1
ATOM 5579 N N . PHE B 1 240 ? 16.688 15.445 26.859 1 98.19 240 PHE B N 1
ATOM 5580 C CA . PHE B 1 240 ? 16.828 16.875 26.641 1 98.19 240 PHE B CA 1
ATOM 5581 C C . PHE B 1 240 ? 15.5 17.5 26.219 1 98.19 240 PHE B C 1
ATOM 5583 O O . PHE B 1 240 ? 15.125 18.562 26.703 1 98.19 240 PHE B O 1
ATOM 5590 N N . SER B 1 241 ? 14.805 16.859 25.281 1 98 241 SER B N 1
ATOM 5591 C CA . SER B 1 241 ? 13.531 17.359 24.766 1 98 241 SER B CA 1
ATOM 5592 C C . SER B 1 241 ? 12.492 17.484 25.875 1 98 241 SER B C 1
ATOM 5594 O O . SER B 1 241 ? 11.695 18.422 25.891 1 98 241 SER B O 1
ATOM 5596 N N . LEU B 1 242 ? 12.523 16.547 26.797 1 96.81 242 LEU B N 1
ATOM 5597 C CA . LEU B 1 242 ? 11.547 16.5 27.891 1 96.81 242 LEU B CA 1
ATOM 5598 C C . LEU B 1 242 ? 11.867 17.547 28.953 1 96.81 242 LEU B C 1
ATOM 5600 O O . LEU B 1 242 ? 10.969 18.078 29.594 1 96.81 242 LEU B O 1
ATOM 5604 N N . ARG B 1 243 ? 13.125 17.891 29.062 1 95 243 ARG B N 1
ATOM 5605 C CA . ARG B 1 243 ? 13.5 18.766 30.172 1 95 243 ARG B CA 1
ATOM 5606 C C . ARG B 1 243 ? 13.68 20.203 29.672 1 95 243 ARG B C 1
ATOM 5608 O O . ARG B 1 243 ? 13.727 21.141 30.484 1 95 243 ARG B O 1
ATOM 5615 N N . SER B 1 244 ? 13.859 20.344 28.391 1 92.5 244 SER B N 1
ATOM 5616 C CA . SER B 1 244 ? 14.141 21.688 27.859 1 92.5 244 SER B CA 1
ATOM 5617 C C . SER B 1 244 ? 13.039 22.656 28.25 1 92.5 244 SER B C 1
ATOM 5619 O O . SER B 1 244 ? 11.875 22.281 28.375 1 92.5 244 SER B O 1
ATOM 5621 N N . GLU B 1 245 ? 13.453 23.891 28.359 1 89.31 245 GLU B N 1
ATOM 5622 C CA . GLU B 1 245 ? 12.516 24.953 28.703 1 89.31 245 GLU B CA 1
ATOM 5623 C C . GLU B 1 245 ? 11.586 25.266 27.547 1 89.31 245 GLU B C 1
ATOM 5625 O O . GLU B 1 245 ? 11.812 24.812 26.422 1 89.31 245 GLU B O 1
ATOM 5630 N N . LYS B 1 246 ? 10.594 26.062 27.875 1 91.12 246 LYS B N 1
ATOM 5631 C CA . LYS B 1 246 ? 9.57 26.391 26.891 1 91.12 246 LYS B CA 1
ATOM 5632 C C . LYS B 1 246 ? 10.164 27.141 25.703 1 91.12 246 LYS B C 1
ATOM 5634 O O . LYS B 1 246 ? 9.617 27.109 24.594 1 91.12 246 LYS B O 1
ATOM 5639 N N . ASN B 1 247 ? 11.328 27.719 25.906 1 92.38 247 ASN B N 1
ATOM 5640 C CA . ASN B 1 247 ? 11.953 28.562 24.875 1 92.38 247 ASN B CA 1
ATOM 5641 C C . ASN B 1 247 ? 12.703 27.719 23.859 1 92.38 247 ASN B C 1
ATOM 5643 O O . ASN B 1 247 ? 13.234 28.25 22.875 1 92.38 247 ASN B O 1
ATOM 5647 N N . VAL B 1 248 ? 12.734 26.422 24.078 1 97.25 248 VAL B N 1
ATOM 5648 C CA . VAL B 1 248 ? 13.453 25.531 23.156 1 97.25 248 VAL B CA 1
ATOM 5649 C C . VAL B 1 248 ? 12.516 24.438 22.672 1 97.25 248 VAL B C 1
ATOM 5651 O O . VAL B 1 248 ? 12.172 23.516 23.422 1 97.25 248 VAL B O 1
ATOM 5654 N N . THR B 1 249 ? 12.117 24.516 21.422 1 97.62 249 THR B N 1
ATOM 5655 C CA . THR B 1 249 ? 11.367 23.438 20.766 1 97.62 249 THR B CA 1
ATOM 5656 C C . THR B 1 249 ? 12.312 22.5 20.031 1 97.62 249 THR B C 1
ATOM 5658 O O . THR B 1 249 ? 13.195 22.938 19.281 1 97.62 249 THR B O 1
ATOM 5661 N N . THR B 1 250 ? 12.18 21.188 20.266 1 98.19 250 THR B N 1
ATOM 5662 C CA . THR B 1 250 ? 13.039 20.203 19.625 1 98.19 250 THR B CA 1
ATOM 5663 C C . THR B 1 250 ? 12.219 19.219 18.797 1 98.19 250 THR B C 1
ATOM 5665 O O . THR B 1 250 ? 11.031 19.031 19.047 1 98.19 250 THR B O 1
ATOM 5668 N N . MET B 1 251 ? 12.828 18.656 17.812 1 98.38 251 MET B N 1
ATOM 5669 C CA . MET B 1 251 ? 12.312 17.516 17.062 1 98.38 251 MET B CA 1
ATOM 5670 C C . MET B 1 251 ? 13.414 16.484 16.812 1 98.38 251 MET B C 1
ATOM 5672 O O . MET B 1 251 ? 14.453 16.812 16.234 1 98.38 251 MET B O 1
ATOM 5676 N N . ILE B 1 252 ? 13.203 15.344 17.344 1 98.62 252 ILE B N 1
ATOM 5677 C CA . ILE B 1 252 ? 14.062 14.211 17.016 1 98.62 252 ILE B CA 1
ATOM 5678 C C . ILE B 1 252 ? 13.594 13.578 15.711 1 98.62 252 ILE B C 1
ATOM 5680 O O . ILE B 1 252 ? 12.406 13.273 15.555 1 98.62 252 ILE B O 1
ATOM 5684 N N . VAL B 1 253 ? 14.484 13.398 14.758 1 97.19 253 VAL B N 1
ATOM 5685 C CA . VAL B 1 253 ? 14.109 12.836 13.469 1 97.19 253 VAL B CA 1
ATOM 5686 C C . VAL B 1 253 ? 15.008 11.641 13.148 1 97.19 253 VAL B C 1
ATOM 5688 O O . VAL B 1 253 ? 16.234 11.766 13.148 1 97.19 253 VAL B O 1
ATOM 5691 N N . GLY B 1 254 ? 14.406 10.523 12.914 1 96.06 254 GLY B N 1
ATOM 5692 C CA . GLY B 1 254 ? 15.109 9.383 12.359 1 96.06 254 GLY B CA 1
ATOM 5693 C C . GLY B 1 254 ? 15.07 9.328 10.844 1 96.06 254 GLY B C 1
ATOM 5694 O O . GLY B 1 254 ? 14.016 9.07 10.258 1 96.06 254 GLY B O 1
ATOM 5695 N N . TRP B 1 255 ? 16.219 9.633 10.273 1 90.5 255 TRP B N 1
ATOM 5696 C CA . TRP B 1 255 ? 16.391 9.523 8.828 1 90.5 255 TRP B CA 1
ATOM 5697 C C . TRP B 1 255 ? 17.109 8.219 8.461 1 90.5 255 TRP B C 1
ATOM 5699 O O . TRP B 1 255 ? 17.562 7.488 9.336 1 90.5 255 TRP B O 1
ATOM 5709 N N . GLN B 1 256 ? 17.125 8.039 7.156 1 84.69 256 GLN B N 1
ATOM 5710 C CA . GLN B 1 256 ? 17.953 6.922 6.695 1 84.69 256 GLN B CA 1
ATOM 5711 C C . GLN B 1 256 ? 19.422 7.188 6.961 1 84.69 256 GLN B C 1
ATOM 5713 O O . GLN B 1 256 ? 20 8.133 6.418 1 84.69 256 GLN B O 1
ATOM 5718 N N . GLY B 1 257 ? 20 6.449 7.848 1 87.81 257 GLY B N 1
ATOM 5719 C CA . GLY B 1 257 ? 21.453 6.488 8.039 1 87.81 257 GLY B CA 1
ATOM 5720 C C . GLY B 1 257 ? 21.875 7.48 9.109 1 87.81 257 GLY B C 1
ATOM 5721 O O . GLY B 1 257 ? 23.047 7.484 9.523 1 87.81 257 GLY B O 1
ATOM 5722 N N . PHE B 1 258 ? 20.922 8.336 9.523 1 92.31 258 PHE B N 1
ATOM 5723 C CA . PHE B 1 258 ? 21.359 9.234 10.586 1 92.31 258 PHE B CA 1
ATOM 5724 C C . PHE B 1 258 ? 20.203 9.609 11.492 1 92.31 258 PHE B C 1
ATOM 5726 O O . PHE B 1 258 ? 19.031 9.484 11.102 1 92.31 258 PHE B O 1
ATOM 5733 N N . LEU B 1 259 ? 20.516 9.969 12.719 1 96.88 259 LEU B N 1
ATOM 5734 C CA . LEU B 1 259 ? 19.625 10.492 13.742 1 96.88 259 LEU B CA 1
ATOM 5735 C C . LEU B 1 259 ? 19.859 11.984 13.961 1 96.88 259 LEU B C 1
ATOM 5737 O O . LEU B 1 259 ? 21.016 12.414 14.086 1 96.88 259 LEU B O 1
ATOM 5741 N N . GLU B 1 260 ? 18.781 12.695 13.922 1 97.69 260 GLU B N 1
ATOM 5742 C CA . GLU B 1 260 ? 18.875 14.148 13.961 1 97.69 260 GLU B CA 1
ATOM 5743 C C . GLU B 1 260 ? 18.094 14.727 15.133 1 97.69 260 GLU B C 1
ATOM 5745 O O . GLU B 1 260 ? 17.016 14.227 15.469 1 97.69 260 GLU B O 1
ATOM 5750 N N . ILE B 1 261 ? 18.656 15.688 15.828 1 98.44 261 ILE B N 1
ATOM 5751 C CA . ILE B 1 261 ? 17.859 16.578 16.656 1 98.44 261 ILE B CA 1
ATOM 5752 C C . ILE B 1 261 ? 17.922 18 16.109 1 98.44 261 ILE B C 1
ATOM 5754 O O . ILE B 1 261 ? 19.016 18.531 15.875 1 98.44 261 ILE B O 1
ATOM 5758 N N . THR B 1 262 ? 16.797 18.531 15.773 1 98.19 262 THR B N 1
ATOM 5759 C CA . THR B 1 262 ? 16.672 19.906 15.281 1 98.19 262 THR B CA 1
ATOM 5760 C C . THR B 1 262 ? 15.664 20.688 16.125 1 98.19 262 THR B C 1
ATOM 5762 O O . THR B 1 262 ? 15.016 20.125 17 1 98.19 262 THR B O 1
ATOM 5765 N N . GLY B 1 263 ? 15.711 22.016 15.969 1 97.88 263 GLY B N 1
ATOM 5766 C CA . GLY B 1 263 ? 14.781 22.797 16.766 1 97.88 263 GLY B CA 1
ATOM 5767 C C . GLY B 1 263 ? 15 24.297 16.641 1 97.88 263 GLY B C 1
ATOM 5768 O O . GLY B 1 263 ? 15.734 24.75 15.773 1 97.88 263 GLY B O 1
ATOM 5769 N N . THR B 1 264 ? 14.203 24.969 17.438 1 98.38 264 THR B N 1
ATOM 5770 C CA . THR B 1 264 ? 14.266 26.438 17.469 1 98.38 264 THR B CA 1
ATOM 5771 C C . THR B 1 264 ? 14.445 26.938 18.906 1 98.38 264 THR B C 1
ATOM 5773 O O . THR B 1 264 ? 14.039 26.266 19.859 1 98.38 264 THR B O 1
ATOM 5776 N N . ILE B 1 265 ? 15.109 28.094 19.016 1 98.12 265 ILE B N 1
ATOM 5777 C CA . ILE B 1 265 ? 15.328 28.797 20.266 1 98.12 265 ILE B CA 1
ATOM 5778 C C . ILE B 1 265 ? 14.727 30.203 20.188 1 98.12 265 ILE B C 1
ATOM 5780 O O . ILE B 1 265 ? 14.945 30.922 19.203 1 98.12 265 ILE B O 1
ATOM 5784 N N . VAL B 1 266 ? 13.938 30.531 21.141 1 97.69 266 VAL B N 1
ATOM 5785 C CA . VAL B 1 266 ? 13.477 31.906 21.312 1 97.69 266 VAL B CA 1
ATOM 5786 C C . VAL B 1 266 ? 13.961 32.469 22.641 1 97.69 266 VAL B C 1
ATOM 5788 O O . VAL B 1 266 ? 13.875 31.781 23.672 1 97.69 266 VAL B O 1
ATOM 5791 N N . ALA B 1 267 ? 14.562 33.688 22.625 1 96.62 267 ALA B N 1
ATOM 5792 C CA . ALA B 1 267 ? 15.148 34.25 23.844 1 96.62 267 ALA B CA 1
ATOM 5793 C C . ALA B 1 267 ? 14.766 35.719 24 1 96.62 267 ALA B C 1
ATOM 5795 O O . ALA B 1 267 ? 14.523 36.406 23.016 1 96.62 267 ALA B O 1
ATOM 5796 N N . PRO B 1 268 ? 14.711 36.156 25.281 1 95.12 268 PRO B N 1
ATOM 5797 C CA . PRO B 1 268 ? 14.352 37.562 25.531 1 95.12 268 PRO B CA 1
ATOM 5798 C C . PRO B 1 268 ? 15.5 38.531 25.234 1 95.12 268 PRO B C 1
ATOM 5800 O O . PRO B 1 268 ? 15.281 39.75 25.141 1 95.12 268 PRO B O 1
ATOM 5803 N N . SER B 1 269 ? 16.719 38 25.219 1 96.81 269 SER B N 1
ATOM 5804 C CA . SER B 1 269 ? 17.891 38.812 24.938 1 96.81 269 SER B CA 1
ATOM 5805 C C . SER B 1 269 ? 18.953 38.031 24.172 1 96.81 269 SER B C 1
ATOM 5807 O O . SER B 1 269 ? 18.891 36.812 24.094 1 96.81 269 SER B O 1
ATOM 5809 N N . ARG B 1 270 ? 19.828 38.812 23.625 1 96.69 270 ARG B N 1
ATOM 5810 C CA . ARG B 1 270 ? 20.938 38.219 22.922 1 96.69 270 ARG B CA 1
ATOM 5811 C C . ARG B 1 270 ? 21.781 37.344 23.844 1 96.69 270 ARG B C 1
ATOM 5813 O O . ARG B 1 270 ? 22.266 36.281 23.438 1 96.69 270 ARG B O 1
ATOM 5820 N N . ASP B 1 271 ? 21.938 37.812 25.031 1 97.25 271 ASP B N 1
ATOM 5821 C CA . ASP B 1 271 ? 22.75 37.062 26 1 97.25 271 ASP B CA 1
ATOM 5822 C C . ASP B 1 271 ? 22.062 35.75 26.375 1 97.25 271 ASP B C 1
ATOM 5824 O O . ASP B 1 271 ? 22.719 34.719 26.469 1 97.25 271 ASP B O 1
ATOM 5828 N N . ALA B 1 272 ? 20.812 35.844 26.594 1 96.81 272 ALA B N 1
ATOM 5829 C CA . ALA B 1 272 ? 20.062 34.656 26.922 1 96.81 272 ALA B CA 1
ATOM 5830 C C . ALA B 1 272 ? 20.109 33.625 25.766 1 96.81 272 ALA B C 1
ATOM 5832 O O . ALA B 1 272 ? 20.203 32.438 26 1 96.81 272 ALA B O 1
ATOM 5833 N N . LEU B 1 273 ? 20.016 34.156 24.547 1 97.62 273 LEU B N 1
ATOM 5834 C CA . LEU B 1 273 ? 20.141 33.281 23.391 1 97.62 273 LEU B CA 1
ATOM 5835 C C . LEU B 1 273 ? 21.484 32.594 23.359 1 97.62 273 LEU B C 1
ATOM 5837 O O . LEU B 1 273 ? 21.562 31.375 23.109 1 97.62 273 LEU B O 1
ATOM 5841 N N . GLY B 1 274 ? 22.484 33.312 23.578 1 97.38 274 GLY B N 1
ATOM 5842 C CA . GLY B 1 274 ? 23.828 32.75 23.625 1 97.38 274 GLY B CA 1
ATOM 5843 C C . GLY B 1 274 ? 23.984 31.672 24.656 1 97.38 274 GLY B C 1
ATOM 5844 O O . GLY B 1 274 ? 24.656 30.672 24.422 1 97.38 274 GLY B O 1
ATOM 5845 N N . GLU B 1 275 ? 23.438 31.859 25.797 1 96.69 275 GLU B N 1
ATOM 5846 C CA . GLU B 1 275 ? 23.516 30.875 26.875 1 96.69 275 GLU B CA 1
ATOM 5847 C C . GLU B 1 275 ? 22.812 29.578 26.484 1 96.69 275 GLU B C 1
ATOM 5849 O O . GLU B 1 275 ? 23.344 28.484 26.734 1 96.69 275 GLU B O 1
ATOM 5854 N N . LEU B 1 276 ? 21.656 29.734 25.938 1 96.69 276 LEU B N 1
ATOM 5855 C CA . LEU B 1 276 ? 20.891 28.562 25.516 1 96.69 276 LEU B CA 1
ATOM 5856 C C . LEU B 1 276 ? 21.625 27.797 24.422 1 96.69 276 LEU B C 1
ATOM 5858 O O . LEU B 1 276 ? 21.656 26.562 24.422 1 96.69 276 LEU B O 1
ATOM 5862 N N . ILE B 1 277 ? 22.219 28.5 23.531 1 97.31 277 ILE B N 1
ATOM 5863 C CA . ILE B 1 277 ? 22.984 27.891 22.453 1 97.31 277 ILE B CA 1
ATOM 5864 C C . ILE B 1 277 ? 24.156 27.109 23.047 1 97.31 277 ILE B C 1
ATOM 5866 O O . ILE B 1 277 ? 24.422 25.969 22.641 1 97.31 277 ILE B O 1
ATOM 5870 N N . ARG B 1 278 ? 24.812 27.672 23.984 1 96.88 278 ARG B N 1
ATOM 5871 C CA . ARG B 1 278 ? 25.953 27 24.625 1 96.88 278 ARG B CA 1
ATOM 5872 C C . ARG B 1 278 ? 25.5 25.719 25.312 1 96.88 278 ARG B C 1
ATOM 5874 O O . ARG B 1 278 ? 26.203 24.719 25.281 1 96.88 278 ARG B O 1
ATOM 5881 N N . GLU B 1 279 ? 24.422 25.812 25.906 1 95.56 279 GLU B N 1
ATOM 5882 C CA . GLU B 1 279 ? 23.891 24.625 26.578 1 95.56 279 GLU B CA 1
ATOM 5883 C C . GLU B 1 279 ? 23.641 23.5 25.578 1 95.56 279 GLU B C 1
ATOM 5885 O O . GLU B 1 279 ? 23.984 22.344 25.844 1 95.56 279 GLU B O 1
ATOM 5890 N N . ILE B 1 280 ? 23.047 23.797 24.469 1 97.25 280 ILE B N 1
ATOM 5891 C CA . ILE B 1 280 ? 22.703 22.812 23.453 1 97.25 280 ILE B CA 1
ATOM 5892 C C . ILE B 1 280 ? 23.984 22.25 22.828 1 97.25 280 ILE B C 1
ATOM 5894 O O . ILE B 1 280 ? 24.078 21.047 22.578 1 97.25 280 ILE B O 1
ATOM 5898 N N . GLU B 1 281 ? 24.906 23.109 22.625 1 97 281 GLU B N 1
ATOM 5899 C CA . GLU B 1 281 ? 26.188 22.672 22.078 1 97 281 GLU B CA 1
ATOM 5900 C C . GLU B 1 281 ? 26.922 21.766 23.047 1 97 281 GLU B C 1
ATOM 5902 O O . GLU B 1 281 ? 27.609 20.828 22.625 1 97 281 GLU B O 1
ATOM 5907 N N . ALA B 1 282 ? 26.828 22.062 24.281 1 96.38 282 ALA B N 1
ATOM 5908 C CA . ALA B 1 282 ? 27.453 21.219 25.281 1 96.38 282 ALA B CA 1
ATOM 5909 C C . ALA B 1 282 ? 26.828 19.812 25.281 1 96.38 282 ALA B C 1
ATOM 5911 O O . ALA B 1 282 ? 27.531 18.828 25.516 1 96.38 282 ALA B O 1
ATOM 5912 N N . GLU B 1 283 ? 25.562 19.797 25.047 1 96.62 283 GLU B N 1
ATOM 5913 C CA . GLU B 1 283 ? 24.812 18.547 25.062 1 96.62 283 GLU B CA 1
ATOM 5914 C C . GLU B 1 283 ? 25.078 17.719 23.812 1 96.62 283 GLU B C 1
ATOM 5916 O O . GLU B 1 283 ? 25.172 16.5 23.859 1 96.62 283 GLU B O 1
ATOM 5921 N N . PHE B 1 284 ? 25.172 18.359 22.594 1 97.75 284 PHE B N 1
ATOM 5922 C CA . PHE B 1 284 ? 25.141 17.609 21.344 1 97.75 284 PHE B CA 1
ATOM 5923 C C . PHE B 1 284 ? 26.359 17.938 20.484 1 97.75 284 PHE B C 1
ATOM 5925 O O . PHE B 1 284 ? 26.391 17.609 19.297 1 97.75 284 PHE B O 1
ATOM 5932 N N . GLY B 1 285 ? 27.328 18.562 21.047 1 94.94 285 GLY B N 1
ATOM 5933 C CA . GLY B 1 285 ? 28.516 19.016 20.328 1 94.94 285 GLY B CA 1
ATOM 5934 C C . GLY B 1 285 ? 29.344 17.875 19.766 1 94.94 285 GLY B C 1
ATOM 5935 O O . GLY B 1 285 ? 30.203 18.078 18.906 1 94.94 285 GLY B O 1
ATOM 5936 N N . ASP B 1 286 ? 29.062 16.656 20.109 1 96.5 286 ASP B N 1
ATOM 5937 C CA . ASP B 1 286 ? 29.781 15.477 19.625 1 96.5 286 ASP B CA 1
ATOM 5938 C C . ASP B 1 286 ? 29.156 14.945 18.344 1 96.5 286 ASP B C 1
ATOM 5940 O O . ASP B 1 286 ? 29.531 13.859 17.875 1 96.5 286 ASP B O 1
ATOM 5944 N N . SER B 1 287 ? 28.219 15.664 17.75 1 97.5 287 SER B N 1
ATOM 5945 C CA . SER B 1 287 ? 27.531 15.242 16.516 1 97.5 287 SER B CA 1
ATOM 5946 C C . SER B 1 287 ? 28.484 15.266 15.328 1 97.5 287 SER B C 1
ATOM 5948 O O . SER B 1 287 ? 29.562 15.844 15.398 1 97.5 287 SER B O 1
ATOM 5950 N N . ASP B 1 288 ? 28.125 14.547 14.234 1 97.19 288 ASP B N 1
ATOM 5951 C CA . ASP B 1 288 ? 28.906 14.508 13.008 1 97.19 288 ASP B CA 1
ATOM 5952 C C . ASP B 1 288 ? 28.75 15.805 12.219 1 97.19 288 ASP B C 1
ATOM 5954 O O . ASP B 1 288 ? 29.688 16.234 11.539 1 97.19 288 ASP B O 1
ATOM 5958 N N . LYS B 1 289 ? 27.578 16.344 12.195 1 96.44 289 LYS B N 1
ATOM 5959 C CA . LYS B 1 289 ? 27.266 17.594 11.508 1 96.44 289 LYS B CA 1
ATOM 5960 C C . LYS B 1 289 ? 26.422 18.516 12.391 1 96.44 289 LYS B C 1
ATOM 5962 O O . LYS B 1 289 ? 25.547 18.047 13.117 1 96.44 289 LYS B O 1
ATOM 5967 N N . THR B 1 290 ? 26.75 19.797 12.344 1 96.75 290 THR B N 1
ATOM 5968 C CA . THR B 1 290 ? 26.031 20.797 13.117 1 96.75 290 THR B CA 1
ATOM 5969 C C . THR B 1 290 ? 25.656 22 12.25 1 96.75 290 THR B C 1
ATOM 5971 O O . THR B 1 290 ? 26.438 22.422 11.406 1 96.75 290 THR B O 1
ATOM 5974 N N . GLU B 1 291 ? 24.453 22.453 12.391 1 96.88 291 GLU B N 1
ATOM 5975 C CA . GLU B 1 291 ? 24 23.719 11.82 1 96.88 291 GLU B CA 1
ATOM 5976 C C . GLU B 1 291 ? 23.359 24.594 12.891 1 96.88 291 GLU B C 1
ATOM 5978 O O . GLU B 1 291 ? 22.469 24.156 13.617 1 96.88 291 GLU B O 1
ATOM 5983 N N . LEU B 1 292 ? 23.875 25.719 13.078 1 97.44 292 LEU B N 1
ATOM 5984 C CA . LEU B 1 292 ? 23.328 26.734 13.961 1 97.44 292 LEU B CA 1
ATOM 5985 C C . LEU B 1 292 ? 23.109 28.047 13.219 1 97.44 292 LEU B C 1
ATOM 5987 O O . LEU B 1 292 ? 24.047 28.641 12.703 1 97.44 292 LEU B O 1
ATOM 5991 N N . LEU B 1 293 ? 21.859 28.484 13.125 1 97.75 293 LEU B N 1
ATOM 5992 C CA . LEU B 1 293 ? 21.484 29.688 12.406 1 97.75 293 LEU B CA 1
ATOM 5993 C C . LEU B 1 293 ? 20.859 30.719 13.344 1 97.75 293 LEU B C 1
ATOM 5995 O O . LEU B 1 293 ? 19.75 30.5 13.836 1 97.75 293 LEU B O 1
ATOM 5999 N N . LYS B 1 294 ? 21.547 31.781 13.602 1 97.56 294 LYS B N 1
ATOM 6000 C CA . LYS B 1 294 ? 20.969 32.906 14.305 1 97.56 294 LYS B CA 1
ATOM 6001 C C . LYS B 1 294 ? 20.328 33.906 13.328 1 97.56 294 LYS B C 1
ATOM 6003 O O . LYS B 1 294 ? 20.953 34.875 12.922 1 97.56 294 LYS B O 1
ATOM 6008 N N . ILE B 1 295 ? 19.094 33.625 12.977 1 96.56 295 ILE B N 1
ATOM 6009 C CA . ILE B 1 295 ? 18.391 34.375 11.945 1 96.56 295 ILE B CA 1
ATOM 6010 C C . ILE B 1 295 ? 17 34.75 12.445 1 96.56 295 ILE B C 1
ATOM 6012 O O . ILE B 1 295 ? 16.594 34.344 13.531 1 96.56 295 ILE B O 1
ATOM 6016 N N . ASP B 1 296 ? 16.297 35.594 11.633 1 96.56 296 ASP B N 1
ATOM 6017 C CA . ASP B 1 296 ? 14.977 36.062 12.016 1 96.56 296 ASP B CA 1
ATOM 6018 C C . ASP B 1 296 ? 13.938 34.938 11.945 1 96.56 296 ASP B C 1
ATOM 6020 O O . ASP B 1 296 ? 14.133 33.969 11.234 1 96.56 296 ASP B O 1
ATOM 6024 N N . TYR B 1 297 ? 12.914 35.219 12.656 1 96.25 297 TYR B N 1
ATOM 6025 C CA . TYR B 1 297 ? 11.789 34.281 12.727 1 96.25 297 TYR B CA 1
ATOM 6026 C C . TYR B 1 297 ? 11.359 33.844 11.328 1 96.25 297 TYR B C 1
ATOM 6028 O O . TYR B 1 297 ? 11.211 32.656 11.062 1 96.25 297 TYR B O 1
ATOM 6036 N N . ILE B 1 298 ? 11.172 34.781 10.414 1 97.31 298 ILE B N 1
ATOM 6037 C CA . ILE B 1 298 ? 10.594 34.5 9.109 1 97.31 298 ILE B CA 1
ATOM 6038 C C . ILE B 1 298 ? 11.57 33.625 8.289 1 97.31 298 ILE B C 1
ATOM 6040 O O . ILE B 1 298 ? 11.148 32.781 7.504 1 97.31 298 ILE B O 1
ATOM 6044 N N . ASP B 1 299 ? 12.836 33.844 8.484 1 97.12 299 ASP B N 1
ATOM 6045 C CA . ASP B 1 299 ? 13.844 33.062 7.797 1 97.12 299 ASP B CA 1
ATOM 6046 C C . ASP B 1 299 ? 13.898 31.641 8.352 1 97.12 299 ASP B C 1
ATOM 6048 O O . ASP B 1 299 ? 14.195 30.688 7.617 1 97.12 299 ASP B O 1
ATOM 6052 N N . ILE B 1 300 ? 13.641 31.484 9.648 1 97.25 300 ILE B N 1
ATOM 6053 C CA . ILE B 1 300 ? 13.555 30.156 10.242 1 97.25 300 ILE B CA 1
ATOM 6054 C C . ILE B 1 300 ? 12.367 29.391 9.648 1 97.25 300 ILE B C 1
ATOM 6056 O O . ILE B 1 300 ? 12.484 28.219 9.289 1 97.25 300 ILE B O 1
ATOM 6060 N N . VAL B 1 301 ? 11.211 30.062 9.508 1 96.56 301 VAL B N 1
ATOM 6061 C CA . VAL B 1 301 ? 10.031 29.469 8.906 1 96.56 301 VAL B CA 1
ATOM 6062 C C . VAL B 1 301 ? 10.359 28.969 7.5 1 96.56 301 VAL B C 1
ATOM 6064 O O . VAL B 1 301 ? 10.031 27.844 7.141 1 96.56 301 VAL B O 1
ATOM 6067 N N . ARG B 1 302 ? 11.047 29.812 6.766 1 95.62 302 ARG B N 1
ATOM 6068 C CA . ARG B 1 302 ? 11.453 29.453 5.406 1 95.62 302 ARG B CA 1
ATOM 6069 C C . ARG B 1 302 ? 12.398 28.25 5.414 1 95.62 302 ARG B C 1
ATOM 6071 O O . ARG B 1 302 ? 12.227 27.312 4.637 1 95.62 302 ARG B O 1
ATOM 6078 N N . ASN B 1 303 ? 13.391 28.328 6.238 1 95.69 303 ASN B N 1
ATOM 6079 C CA . ASN B 1 303 ? 14.383 27.266 6.312 1 95.69 303 ASN B CA 1
ATOM 6080 C C . ASN B 1 303 ? 13.734 25.938 6.676 1 95.69 303 ASN B C 1
ATOM 6082 O O . ASN B 1 303 ? 14.008 24.906 6.039 1 95.69 303 ASN B O 1
ATOM 6086 N N . ILE B 1 304 ? 12.891 25.938 7.625 1 94.25 304 ILE B N 1
ATOM 6087 C CA . ILE B 1 304 ? 12.219 24.719 8.078 1 94.25 304 ILE B CA 1
ATOM 6088 C C . ILE B 1 304 ? 11.328 24.188 6.957 1 94.25 304 ILE B C 1
ATOM 6090 O O . ILE B 1 304 ? 11.305 22.969 6.707 1 94.25 304 ILE B O 1
ATOM 6094 N N . GLY B 1 305 ? 10.609 25.047 6.258 1 92.62 305 GLY B N 1
ATOM 6095 C CA . GLY B 1 305 ? 9.766 24.641 5.141 1 92.62 305 GLY B CA 1
ATOM 6096 C C . GLY B 1 305 ? 10.539 23.969 4.027 1 92.62 305 GLY B C 1
ATOM 6097 O O . GLY B 1 305 ? 9.977 23.172 3.266 1 92.62 305 GLY B O 1
ATOM 6098 N N . LEU B 1 306 ? 11.859 24.203 3.955 1 92.69 306 LEU B N 1
ATOM 6099 C CA . LEU B 1 306 ? 12.688 23.672 2.875 1 92.69 306 LEU B CA 1
ATOM 6100 C C . LEU B 1 306 ? 13.406 22.406 3.312 1 92.69 306 LEU B C 1
ATOM 6102 O O . LEU B 1 306 ? 13.898 21.641 2.473 1 92.69 306 LEU B O 1
ATOM 6106 N N . THR B 1 307 ? 13.453 22.141 4.625 1 89.62 307 THR B N 1
ATOM 6107 C CA . THR B 1 307 ? 14.406 21.125 5.055 1 89.62 307 THR B CA 1
ATOM 6108 C C . THR B 1 307 ? 13.703 20.047 5.879 1 89.62 307 THR B C 1
ATOM 6110 O O . THR B 1 307 ? 14.219 18.938 6.016 1 89.62 307 THR B O 1
ATOM 6113 N N . GLN B 1 308 ? 12.594 20.312 6.441 1 87.62 308 GLN B N 1
ATOM 6114 C CA . GLN B 1 308 ? 12.016 19.406 7.426 1 87.62 308 GLN B CA 1
ATOM 6115 C C . GLN B 1 308 ? 10.609 18.969 7.016 1 87.62 308 GLN B C 1
ATOM 6117 O O . GLN B 1 308 ? 9.766 18.703 7.871 1 87.62 308 GLN B O 1
ATOM 6122 N N . THR B 1 309 ? 10.383 19.078 5.723 1 81.69 309 THR B N 1
ATOM 6123 C CA . THR B 1 309 ? 9.062 18.688 5.23 1 81.69 309 THR B CA 1
ATOM 6124 C C . THR B 1 309 ? 9.18 17.781 4.016 1 81.69 309 THR B C 1
ATOM 6126 O O . THR B 1 309 ? 10.273 17.578 3.484 1 81.69 309 THR B O 1
ATOM 6129 N N . SER B 1 310 ? 8.102 17.156 3.695 1 75.19 310 SER B N 1
ATOM 6130 C CA . SER B 1 310 ? 8.039 16.312 2.504 1 75.19 310 SER B CA 1
ATOM 6131 C C . SER B 1 310 ? 7.715 17.141 1.263 1 75.19 310 SER B C 1
ATOM 6133 O O . SER B 1 310 ? 7.59 16.594 0.163 1 75.19 310 SER B O 1
ATOM 6135 N N . ALA B 1 311 ? 7.574 18.5 1.402 1 80.81 311 ALA B N 1
ATOM 6136 C CA . ALA B 1 311 ? 7.293 19.422 0.3 1 80.81 311 ALA B CA 1
ATOM 6137 C C . ALA B 1 311 ? 8.258 20.594 0.313 1 80.81 311 ALA B C 1
ATOM 6139 O O . ALA B 1 311 ? 7.828 21.75 0.446 1 80.81 311 ALA B O 1
ATOM 6140 N N . PRO B 1 312 ? 9.438 20.297 0.004 1 86.19 312 PRO B N 1
ATOM 6141 C CA . PRO B 1 312 ? 10.453 21.344 0.116 1 86.19 312 PRO B CA 1
ATOM 6142 C C . PRO B 1 312 ? 10.594 22.172 -1.161 1 86.19 312 PRO B C 1
ATOM 6144 O O . PRO B 1 312 ? 11.719 22.438 -1.602 1 86.19 312 PRO B O 1
ATOM 6147 N N . TRP B 1 313 ? 9.484 22.734 -1.648 1 86.81 313 TRP B N 1
ATOM 6148 C CA . TRP B 1 313 ? 9.586 23.328 -2.975 1 86.81 313 TRP B CA 1
ATOM 6149 C C . TRP B 1 313 ? 9.289 24.828 -2.916 1 86.81 313 TRP B C 1
ATOM 6151 O O . TRP B 1 313 ? 9.359 25.516 -3.934 1 86.81 313 TRP B O 1
ATOM 6161 N N . TYR B 1 314 ? 9.07 25.344 -1.768 1 88.19 314 TYR B N 1
ATOM 6162 C CA . TYR B 1 314 ? 8.602 26.719 -1.688 1 88.19 314 TYR B CA 1
ATOM 6163 C C . TYR B 1 314 ? 9.609 27.594 -0.956 1 88.19 314 TYR B C 1
ATOM 6165 O O . TYR B 1 314 ? 9.547 27.75 0.267 1 88.19 314 TYR B O 1
ATOM 6173 N N . ASP B 1 315 ? 10.43 28.25 -1.717 1 88.56 315 ASP B N 1
ATOM 6174 C CA . ASP B 1 315 ? 11.469 29.094 -1.123 1 88.56 315 ASP B CA 1
ATOM 6175 C C . ASP B 1 315 ? 11 30.547 -0.993 1 88.56 315 ASP B C 1
ATOM 6177 O O . ASP B 1 315 ? 11.594 31.328 -0.252 1 88.56 315 ASP B O 1
ATOM 6181 N N . ASP B 1 316 ? 9.984 30.891 -1.735 1 92.69 316 ASP B N 1
ATOM 6182 C CA . ASP B 1 316 ? 9.391 32.219 -1.666 1 92.69 316 ASP B CA 1
ATOM 6183 C C . ASP B 1 316 ? 7.992 32.188 -1.066 1 92.69 316 ASP B C 1
ATOM 6185 O O . ASP B 1 316 ? 7.023 31.875 -1.766 1 92.69 316 ASP B O 1
ATOM 6189 N N . LEU B 1 317 ? 7.918 32.625 0.199 1 92.56 317 LEU B N 1
ATOM 6190 C CA . LEU B 1 317 ? 6.66 32.5 0.935 1 92.56 317 LEU B CA 1
ATOM 6191 C C . LEU B 1 317 ? 5.637 33.5 0.401 1 92.56 317 LEU B C 1
ATOM 6193 O O . LEU B 1 317 ? 4.438 33.375 0.651 1 92.56 317 LEU B O 1
ATOM 6197 N N . ALA B 1 318 ? 6.039 34.469 -0.285 1 87.19 318 ALA B N 1
ATOM 6198 C CA . ALA B 1 318 ? 5.145 35.5 -0.853 1 87.19 318 ALA B CA 1
ATOM 6199 C C . ALA B 1 318 ? 4.465 34.969 -2.117 1 87.19 318 ALA B C 1
ATOM 6201 O O . ALA B 1 318 ? 3.424 35.469 -2.529 1 87.19 318 ALA B O 1
ATOM 6202 N N . ASN B 1 319 ? 5.086 33.969 -2.688 1 89.81 319 ASN B N 1
ATOM 6203 C CA . ASN B 1 319 ? 4.57 33.438 -3.938 1 89.81 319 ASN B CA 1
ATOM 6204 C C . ASN B 1 319 ? 4.242 31.938 -3.805 1 89.81 319 ASN B C 1
ATOM 6206 O O . ASN B 1 319 ? 4.457 31.172 -4.738 1 89.81 319 ASN B O 1
ATOM 6210 N N . ILE B 1 320 ? 3.723 31.625 -2.768 1 92.88 320 ILE B N 1
ATOM 6211 C CA . ILE B 1 320 ? 3.381 30.219 -2.521 1 92.88 320 ILE B CA 1
ATOM 6212 C C . ILE B 1 320 ? 1.976 29.938 -3.047 1 92.88 320 ILE B C 1
ATOM 6214 O O . ILE B 1 320 ? 1.109 30.812 -3.035 1 92.88 320 ILE B O 1
ATOM 6218 N N . ARG B 1 321 ? 1.775 28.75 -3.578 1 92.25 321 ARG B N 1
ATOM 6219 C CA . ARG B 1 321 ? 0.479 28.281 -4.066 1 92.25 321 ARG B CA 1
ATOM 6220 C C . ARG B 1 321 ? 0.166 26.875 -3.557 1 92.25 321 ARG B C 1
ATOM 6222 O O . ARG B 1 321 ? 1.066 26.156 -3.129 1 92.25 321 ARG B O 1
ATOM 6229 N N . ARG B 1 322 ? -1.093 26.562 -3.586 1 92.88 322 ARG B N 1
ATOM 6230 C CA . ARG B 1 322 ? -1.498 25.219 -3.188 1 92.88 322 ARG B CA 1
ATOM 6231 C C . ARG B 1 322 ? -0.889 24.172 -4.105 1 92.88 322 ARG B C 1
ATOM 6233 O O . ARG B 1 322 ? -0.863 24.344 -5.328 1 92.88 322 ARG B O 1
ATOM 6240 N N . GLU B 1 323 ? -0.528 23.141 -3.477 1 91.75 323 GLU B N 1
ATOM 6241 C CA . GLU B 1 323 ? 0.012 22.031 -4.266 1 91.75 323 GLU B CA 1
ATOM 6242 C C . GLU B 1 323 ? -1.079 21.359 -5.098 1 91.75 323 GLU B C 1
ATOM 6244 O O . GLU B 1 323 ? -2.201 21.172 -4.621 1 91.75 323 GLU B O 1
ATOM 6249 N N . GLN B 1 324 ? -0.759 21.062 -6.238 1 92.19 324 GLN B N 1
ATOM 6250 C CA . GLN B 1 324 ? -1.565 20.219 -7.105 1 92.19 324 GLN B CA 1
ATOM 6251 C C . GLN B 1 324 ? -0.843 18.906 -7.418 1 92.19 324 GLN B C 1
ATOM 6253 O O . GLN B 1 324 ? -0.345 18.234 -6.512 1 92.19 324 GLN B O 1
ATOM 6258 N N . ASP B 1 325 ? -0.773 18.531 -8.719 1 91 325 ASP B N 1
ATOM 6259 C CA . ASP B 1 325 ? -0.125 17.266 -9.031 1 91 325 ASP B CA 1
ATOM 6260 C C . ASP B 1 325 ? 1.241 17.484 -9.672 1 91 325 ASP B C 1
ATOM 6262 O O . ASP B 1 325 ? 1.808 16.562 -10.273 1 91 325 ASP B O 1
ATOM 6266 N N . GLU B 1 326 ? 1.798 18.719 -9.5 1 91.56 326 GLU B N 1
ATOM 6267 C CA . GLU B 1 326 ? 3.092 19.047 -10.094 1 91.56 326 GLU B CA 1
ATOM 6268 C C . GLU B 1 326 ? 4.219 18.281 -9.398 1 91.56 326 GLU B C 1
ATOM 6270 O O . GLU B 1 326 ? 5.254 18 -10.008 1 91.56 326 GLU B O 1
ATOM 6275 N N . HIS B 1 327 ? 4.078 18 -8.117 1 92 327 HIS B N 1
ATOM 6276 C CA . HIS B 1 327 ? 5 17.172 -7.344 1 92 327 HIS B CA 1
ATOM 6277 C C . HIS B 1 327 ? 4.293 15.953 -6.777 1 92 327 HIS B C 1
ATOM 6279 O O . HIS B 1 327 ? 4.344 15.703 -5.57 1 92 327 HIS B O 1
ATOM 6285 N N . LEU B 1 328 ? 3.729 15.203 -7.695 1 94.56 328 LEU B N 1
ATOM 6286 C CA . LEU B 1 328 ? 2.951 14.023 -7.32 1 94.56 328 LEU B CA 1
ATOM 6287 C C . LEU B 1 328 ? 3.82 13.016 -6.578 1 94.56 328 LEU B C 1
ATOM 6289 O O . LEU B 1 328 ? 4.969 12.781 -6.957 1 94.56 328 LEU B O 1
ATOM 6293 N N . ARG B 1 329 ? 3.287 12.469 -5.469 1 95.31 329 ARG B N 1
ATOM 6294 C CA . ARG B 1 329 ? 4.059 11.492 -4.699 1 95.31 329 ARG B CA 1
ATOM 6295 C C . ARG B 1 329 ? 3.145 10.547 -3.934 1 95.31 329 ARG B C 1
ATOM 6297 O O . ARG B 1 329 ? 1.969 10.852 -3.717 1 95.31 329 ARG B O 1
ATOM 6304 N N . PHE B 1 330 ? 3.691 9.383 -3.656 1 95.56 330 PHE B N 1
ATOM 6305 C CA . PHE B 1 330 ? 3.094 8.492 -2.668 1 95.56 330 PHE B CA 1
ATOM 6306 C C . PHE B 1 330 ? 3.455 8.93 -1.255 1 95.56 330 PHE B C 1
ATOM 6308 O O . PHE B 1 330 ? 4.633 9.117 -0.939 1 95.56 330 PHE B O 1
ATOM 6315 N N . MET B 1 331 ? 2.389 9.023 -0.426 1 95.62 331 MET B N 1
ATOM 6316 C CA . MET B 1 331 ? 2.727 9.352 0.956 1 95.62 331 MET B CA 1
ATOM 6317 C C . MET B 1 331 ? 1.69 8.789 1.92 1 95.62 331 MET B C 1
ATOM 6319 O O . MET B 1 331 ? 0.488 8.891 1.674 1 95.62 331 MET B O 1
ATOM 6323 N N . LYS B 1 332 ? 2.137 8.141 2.936 1 95.06 332 LYS B N 1
ATOM 6324 C CA . LYS B 1 332 ? 1.39 7.668 4.098 1 95.06 332 LYS B CA 1
ATOM 6325 C C . LYS B 1 332 ? 1.997 8.195 5.395 1 95.06 332 LYS B C 1
ATOM 6327 O O . LYS B 1 332 ? 3.221 8.266 5.527 1 95.06 332 LYS B O 1
ATOM 6332 N N . ILE B 1 333 ? 1.114 8.602 6.305 1 95.19 333 ILE B N 1
ATOM 6333 C CA . ILE B 1 333 ? 1.605 9.18 7.547 1 95.19 333 ILE B CA 1
ATOM 6334 C C . ILE B 1 333 ? 0.862 8.57 8.734 1 95.19 333 ILE B C 1
ATOM 6336 O O . ILE B 1 333 ? -0.255 8.07 8.578 1 95.19 333 ILE B O 1
ATOM 6340 N N . LYS B 1 334 ? 1.479 8.508 9.906 1 95.06 334 LYS B N 1
ATOM 6341 C CA . LYS B 1 334 ? 0.933 8.164 11.219 1 95.06 334 LYS B CA 1
ATOM 6342 C C . LYS B 1 334 ? 1.448 9.117 12.297 1 95.06 334 LYS B C 1
ATOM 6344 O O . LYS B 1 334 ? 2.6 9.547 12.242 1 95.06 334 LYS B O 1
ATOM 6349 N N . ALA B 1 335 ? 0.555 9.422 13.188 1 96.75 335 ALA B N 1
ATOM 6350 C CA . ALA B 1 335 ? 0.969 10.352 14.234 1 96.75 335 ALA B CA 1
ATOM 6351 C C . ALA B 1 335 ? 0.164 10.133 15.516 1 96.75 335 ALA B C 1
ATOM 6353 O O . ALA B 1 335 ? -0.944 9.594 15.469 1 96.75 335 ALA B O 1
ATOM 6354 N N . GLY B 1 336 ? 0.755 10.523 16.641 1 96.75 336 GLY B N 1
ATOM 6355 C CA . GLY B 1 336 ? 0.082 10.43 17.922 1 96.75 336 GLY B CA 1
ATOM 6356 C C . GLY B 1 336 ? 0.769 11.227 19.016 1 96.75 336 GLY B C 1
ATOM 6357 O O . GLY B 1 336 ? 1.983 11.43 18.969 1 96.75 336 GLY B O 1
ATOM 6358 N N . PHE B 1 337 ? -0.059 11.688 19.984 1 96.81 337 PHE B N 1
ATOM 6359 C CA . PHE B 1 337 ? 0.437 12.406 21.141 1 96.81 337 PHE B CA 1
ATOM 6360 C C . PHE B 1 337 ? 0.953 11.438 22.203 1 96.81 337 PHE B C 1
ATOM 6362 O O . PHE B 1 337 ? 0.341 10.398 22.453 1 96.81 337 PHE B O 1
ATOM 6369 N N . MET B 1 338 ? 2.102 11.781 22.766 1 97.75 338 MET B N 1
ATOM 6370 C CA . MET B 1 338 ? 2.729 10.93 23.766 1 97.75 338 MET B CA 1
ATOM 6371 C C . MET B 1 338 ? 2.738 11.602 25.125 1 97.75 338 MET B C 1
ATOM 6373 O O . MET B 1 338 ? 3.131 12.766 25.25 1 97.75 338 MET B O 1
ATOM 6377 N N . LYS B 1 339 ? 2.389 10.891 26.125 1 94.56 339 LYS B N 1
ATOM 6378 C CA . LYS B 1 339 ? 2.35 11.43 27.484 1 94.56 339 LYS B CA 1
ATOM 6379 C C . LYS B 1 339 ? 3.707 11.297 28.172 1 94.56 339 LYS B C 1
ATOM 6381 O O . LYS B 1 339 ? 3.963 11.953 29.188 1 94.56 339 LYS B O 1
ATOM 6386 N N . GLU B 1 340 ? 4.508 10.469 27.641 1 96.62 340 GLU B N 1
ATOM 6387 C CA . GLU B 1 340 ? 5.855 10.242 28.156 1 96.62 340 GLU B CA 1
ATOM 6388 C C . GLU B 1 340 ? 6.801 9.781 27.062 1 96.62 340 GLU B C 1
ATOM 6390 O O . GLU B 1 340 ? 6.363 9.516 25.938 1 96.62 340 GLU B O 1
ATOM 6395 N N . GLY B 1 341 ? 8.078 9.789 27.391 1 98 341 GLY B N 1
ATOM 6396 C CA . GLY B 1 341 ? 9.055 9.266 26.453 1 98 341 GLY B CA 1
ATOM 6397 C C . GLY B 1 341 ? 9.094 7.75 26.406 1 98 341 GLY B C 1
ATOM 6398 O O . GLY B 1 341 ? 8.453 7.09 27.234 1 98 341 GLY B O 1
ATOM 6399 N N . LEU B 1 342 ? 9.852 7.23 25.469 1 98.69 342 LEU B N 1
ATOM 6400 C CA . LEU B 1 342 ? 10.023 5.789 25.328 1 98.69 342 LEU B CA 1
ATOM 6401 C C . LEU B 1 342 ? 10.852 5.238 26.484 1 98.69 342 LEU B C 1
ATOM 6403 O O . LEU B 1 342 ? 11.781 5.898 26.953 1 98.69 342 LEU B O 1
ATOM 6407 N N . SER B 1 343 ? 10.555 4.027 26.922 1 98.62 343 SER B N 1
ATOM 6408 C CA . SER B 1 343 ? 11.383 3.309 27.891 1 98.62 343 SER B CA 1
ATOM 6409 C C . SER B 1 343 ? 12.703 2.869 27.266 1 98.62 343 SER B C 1
ATOM 6411 O O . SER B 1 343 ? 12.859 2.898 26.047 1 98.62 343 SER B O 1
ATOM 6413 N N . ASP B 1 344 ? 13.609 2.449 28.125 1 98.25 344 ASP B N 1
ATOM 6414 C CA . ASP B 1 344 ? 14.891 1.94 27.641 1 98.25 344 ASP B CA 1
ATOM 6415 C C . ASP B 1 344 ? 14.688 0.731 26.719 1 98.25 344 ASP B C 1
ATOM 6417 O O . ASP B 1 344 ? 15.383 0.585 25.719 1 98.25 344 ASP B O 1
ATOM 6421 N N . GLU B 1 345 ? 13.797 -0.049 27.094 1 98.12 345 GLU B N 1
ATOM 6422 C CA . GLU B 1 345 ? 13.508 -1.234 26.297 1 98.12 345 GLU B CA 1
ATOM 6423 C C . GLU B 1 345 ? 12.945 -0.854 24.938 1 98.12 345 GLU B C 1
ATOM 6425 O O . GLU B 1 345 ? 13.336 -1.418 23.906 1 98.12 345 GLU B O 1
ATOM 6430 N N . ALA B 1 346 ? 12.016 0.038 24.906 1 98.38 346 ALA B N 1
ATOM 6431 C CA . ALA B 1 346 ? 11.43 0.496 23.641 1 98.38 346 ALA B CA 1
ATOM 6432 C C . ALA B 1 346 ? 12.477 1.163 22.766 1 98.38 346 ALA B C 1
ATOM 6434 O O . ALA B 1 346 ? 12.453 1.015 21.531 1 98.38 346 ALA B O 1
ATOM 6435 N N . ILE B 1 347 ? 13.398 1.874 23.391 1 98.62 347 ILE B N 1
ATOM 6436 C CA . ILE B 1 347 ? 14.461 2.539 22.641 1 98.62 347 ILE B CA 1
ATOM 6437 C C . ILE B 1 347 ? 15.367 1.495 22 1 98.62 347 ILE B C 1
ATOM 6439 O O . ILE B 1 347 ? 15.805 1.662 20.859 1 98.62 347 ILE B O 1
ATOM 6443 N N . ARG B 1 348 ? 15.672 0.42 22.656 1 97.94 348 ARG B N 1
ATOM 6444 C CA . ARG B 1 348 ? 16.469 -0.661 22.094 1 97.94 348 ARG B CA 1
ATOM 6445 C C . ARG B 1 348 ? 15.758 -1.294 20.906 1 97.94 348 ARG B C 1
ATOM 6447 O O . ARG B 1 348 ? 16.391 -1.611 19.891 1 97.94 348 ARG B O 1
ATOM 6454 N N . GLN B 1 349 ? 14.5 -1.453 21.031 1 97.06 349 GLN B N 1
ATOM 6455 C CA . GLN B 1 349 ? 13.727 -1.981 19.922 1 97.06 349 GLN B CA 1
ATOM 6456 C C . GLN B 1 349 ? 13.734 -1.016 18.734 1 97.06 349 GLN B C 1
ATOM 6458 O O . GLN B 1 349 ? 13.836 -1.439 17.578 1 97.06 349 GLN B O 1
ATOM 6463 N N . LEU B 1 350 ? 13.625 0.247 19.078 1 97.56 350 LEU B N 1
ATOM 6464 C CA . LEU B 1 350 ? 13.656 1.262 18.031 1 97.56 350 LEU B CA 1
ATOM 6465 C C . LEU B 1 350 ? 14.984 1.225 17.281 1 97.56 350 LEU B C 1
ATOM 6467 O O . LEU B 1 350 ? 15.031 1.472 16.062 1 97.56 350 LEU B O 1
ATOM 6471 N N . ALA B 1 351 ? 16.031 0.958 18 1 96.38 351 ALA B N 1
ATOM 6472 C CA . ALA B 1 351 ? 17.344 0.843 17.375 1 96.38 351 ALA B CA 1
ATOM 6473 C C . ALA B 1 351 ? 17.328 -0.223 16.281 1 96.38 351 ALA B C 1
ATOM 6475 O O . ALA B 1 351 ? 17.906 -0.021 15.203 1 96.38 351 ALA B O 1
ATOM 6476 N N . GLY B 1 352 ? 16.719 -1.327 16.562 1 92.19 352 GLY B N 1
ATOM 6477 C CA . GLY B 1 352 ? 16.609 -2.381 15.562 1 92.19 352 GLY B CA 1
ATOM 6478 C C . GLY B 1 352 ? 15.773 -1.972 14.359 1 92.19 352 GLY B C 1
ATOM 6479 O O . GLY B 1 352 ? 16.125 -2.287 13.227 1 92.19 352 GLY B O 1
ATOM 6480 N N . ILE B 1 353 ? 14.719 -1.294 14.586 1 92.5 353 ILE B N 1
ATOM 6481 C CA . ILE B 1 353 ? 13.852 -0.821 13.516 1 92.5 353 ILE B CA 1
ATOM 6482 C C . ILE B 1 353 ? 14.594 0.214 12.672 1 92.5 353 ILE B C 1
ATOM 6484 O O . ILE B 1 353 ? 14.555 0.161 11.438 1 92.5 353 ILE B O 1
ATOM 6488 N N . ALA B 1 354 ? 15.312 1.087 13.352 1 93 354 ALA B N 1
ATOM 6489 C CA . ALA B 1 354 ? 16.078 2.129 12.664 1 93 354 ALA B CA 1
ATOM 6490 C C . ALA B 1 354 ? 17.172 1.523 11.797 1 93 354 ALA B C 1
ATOM 6492 O O . ALA B 1 354 ? 17.484 2.047 10.727 1 93 354 ALA B O 1
ATOM 6493 N N . ALA B 1 355 ? 17.719 0.489 12.195 1 89.12 355 ALA B N 1
ATOM 6494 C CA . ALA B 1 355 ? 18.781 -0.169 11.453 1 89.12 355 ALA B CA 1
ATOM 6495 C C . ALA B 1 355 ? 18.281 -0.751 10.141 1 89.12 355 ALA B C 1
ATOM 6497 O O . ALA B 1 355 ? 19.031 -0.902 9.188 1 89.12 355 ALA B O 1
ATOM 6498 N N . ARG B 1 356 ? 17 -1.01 10.094 1 86.19 356 ARG B N 1
ATOM 6499 C CA . ARG B 1 356 ? 16.406 -1.625 8.906 1 86.19 356 ARG B CA 1
ATOM 6500 C C . ARG B 1 356 ? 15.633 -0.598 8.086 1 86.19 356 ARG B C 1
ATOM 6502 O O . ARG B 1 356 ? 14.93 -0.955 7.137 1 86.19 356 ARG B O 1
ATOM 6509 N N . GLN B 1 357 ? 15.75 0.604 8.484 1 86.69 357 GLN B N 1
ATOM 6510 C CA . GLN B 1 357 ? 15.023 1.663 7.793 1 86.69 357 GLN B CA 1
ATOM 6511 C C . GLN B 1 357 ? 15.461 1.771 6.336 1 86.69 357 GLN B C 1
ATOM 6513 O O . GLN B 1 357 ? 16.656 1.666 6.031 1 86.69 357 GLN B O 1
ATOM 6518 N N . ASN B 1 358 ? 14.492 1.893 5.484 1 81.5 358 ASN B N 1
ATOM 6519 C CA . ASN B 1 358 ? 14.797 2.066 4.066 1 81.5 358 ASN B CA 1
ATOM 6520 C C . ASN B 1 358 ? 15.688 3.285 3.834 1 81.5 358 ASN B C 1
ATOM 6522 O O . ASN B 1 358 ? 15.523 4.316 4.488 1 81.5 358 ASN B O 1
ATOM 6526 N N . PRO B 1 359 ? 16.516 3.148 2.91 1 78.06 359 PRO B N 1
ATOM 6527 C CA . PRO B 1 359 ? 17.5 4.211 2.695 1 78.06 359 PRO B CA 1
ATOM 6528 C C . PRO B 1 359 ? 16.859 5.527 2.256 1 78.06 359 PRO B C 1
ATOM 6530 O O . PRO B 1 359 ? 17.484 6.582 2.336 1 78.06 359 PRO B O 1
ATOM 6533 N N . SER B 1 360 ? 15.703 5.422 1.734 1 83.25 360 SER B N 1
ATOM 6534 C CA . SER B 1 360 ? 15.031 6.652 1.342 1 83.25 360 SER B CA 1
ATOM 6535 C C . SER B 1 360 ? 13.516 6.527 1.496 1 83.25 360 SER B C 1
ATOM 6537 O O . SER B 1 360 ? 12.977 5.418 1.497 1 83.25 360 SER B O 1
ATOM 6539 N N . GLY B 1 361 ? 12.922 7.668 1.739 1 89.25 361 GLY B N 1
ATOM 6540 C CA . GLY B 1 361 ? 11.469 7.73 1.666 1 89.25 361 GLY B CA 1
ATOM 6541 C C . GLY B 1 361 ? 10.789 7.344 2.967 1 89.25 361 GLY B C 1
ATOM 6542 O O . GLY B 1 361 ? 9.602 7.012 2.979 1 89.25 361 GLY B O 1
ATOM 6543 N N . THR B 1 362 ? 11.5 7.203 4.043 1 92.19 362 THR B N 1
ATOM 6544 C CA . THR B 1 362 ? 10.93 6.898 5.348 1 92.19 362 THR B CA 1
ATOM 6545 C C . THR B 1 362 ? 11.523 7.797 6.43 1 92.19 362 THR B C 1
ATOM 6547 O O . THR B 1 362 ? 12.688 8.188 6.344 1 92.19 362 THR B O 1
ATOM 6550 N N . ARG B 1 363 ? 10.758 8.156 7.441 1 94.44 363 ARG B N 1
ATOM 6551 C CA . ARG B 1 363 ? 11.281 8.844 8.617 1 94.44 363 ARG B CA 1
ATOM 6552 C C . ARG B 1 363 ? 10.305 8.766 9.781 1 94.44 363 ARG B C 1
ATOM 6554 O O . ARG B 1 363 ? 9.109 8.555 9.586 1 94.44 363 ARG B O 1
ATOM 6561 N N . PHE B 1 364 ? 10.75 8.859 10.977 1 96.69 364 PHE B N 1
ATOM 6562 C CA . PHE B 1 364 ? 9.945 9.18 12.148 1 96.69 364 PHE B CA 1
ATOM 6563 C C . PHE B 1 364 ? 10.398 10.492 12.773 1 96.69 364 PHE B C 1
ATOM 6565 O O . PHE B 1 364 ? 11.531 10.938 12.547 1 96.69 364 PHE B O 1
ATOM 6572 N N . GLN B 1 365 ? 9.562 11.109 13.461 1 97.75 365 GLN B N 1
ATOM 6573 C CA . GLN B 1 365 ? 9.875 12.367 14.133 1 97.75 365 GLN B CA 1
ATOM 6574 C C . GLN B 1 365 ? 9.148 12.477 15.461 1 97.75 365 GLN B C 1
ATOM 6576 O O . GLN B 1 365 ? 8.047 11.93 15.625 1 97.75 365 GLN B O 1
ATOM 6581 N N . ILE B 1 366 ? 9.75 13.141 16.391 1 98.56 366 ILE B N 1
ATOM 6582 C CA . ILE B 1 366 ? 9.164 13.406 17.703 1 98.56 366 ILE B CA 1
ATOM 6583 C C . ILE B 1 366 ? 9.344 14.883 18.047 1 98.56 366 ILE B C 1
ATOM 6585 O O . ILE B 1 366 ? 10.445 15.32 18.391 1 98.56 366 ILE B O 1
ATOM 6589 N N . LEU B 1 367 ? 8.281 15.57 18.047 1 98.06 367 LEU B N 1
ATOM 6590 C CA . LEU B 1 367 ? 8.258 17 18.359 1 98.06 367 LEU B CA 1
ATOM 6591 C C . LEU B 1 367 ? 7.996 17.219 19.844 1 98.06 367 LEU B C 1
ATOM 6593 O O . LEU B 1 367 ? 7.125 16.578 20.438 1 98.06 367 LEU B O 1
ATOM 6597 N N . SER B 1 368 ? 8.805 18.109 20.438 1 97.81 368 SER B N 1
ATOM 6598 C CA . SER B 1 368 ? 8.547 18.453 21.844 1 97.81 368 SER B CA 1
ATOM 6599 C C . SER B 1 368 ? 7.457 19.5 21.969 1 97.81 368 SER B C 1
ATOM 6601 O O . SER B 1 368 ? 7.367 20.406 21.141 1 97.81 368 SER B O 1
ATOM 6603 N N . LEU B 1 369 ? 6.629 19.344 22.922 1 95.12 369 LEU B N 1
ATOM 6604 C CA . LEU B 1 369 ? 5.555 20.266 23.266 1 95.12 369 LEU B CA 1
ATOM 6605 C C . LEU B 1 369 ? 5.656 20.703 24.719 1 95.12 369 LEU B C 1
ATOM 6607 O O . LEU B 1 369 ? 6.488 20.203 25.469 1 95.12 369 LEU B O 1
ATOM 6611 N N . ASP B 1 370 ? 4.895 21.719 25.062 1 91.38 370 ASP B N 1
ATOM 6612 C CA . ASP B 1 370 ? 4.781 22.156 26.453 1 91.38 370 ASP B CA 1
ATOM 6613 C C . ASP B 1 370 ? 3.57 21.516 27.125 1 91.38 370 ASP B C 1
ATOM 6615 O O . ASP B 1 370 ? 2.428 21.859 26.812 1 91.38 370 ASP B O 1
ATOM 6619 N N . PRO B 1 371 ? 3.832 20.641 28.047 1 88 371 PRO B N 1
ATOM 6620 C CA . PRO B 1 371 ? 2.695 19.969 28.672 1 88 371 PRO B CA 1
ATOM 6621 C C . PRO B 1 371 ? 1.859 20.906 29.547 1 88 371 PRO B C 1
ATOM 6623 O O . PRO B 1 371 ? 0.714 20.594 29.875 1 88 371 PRO B O 1
ATOM 6626 N N . GLU B 1 372 ? 2.355 22.031 29.984 1 78.94 372 GLU B N 1
ATOM 6627 C CA . GLU B 1 372 ? 1.646 22.969 30.859 1 78.94 372 GLU B CA 1
ATOM 6628 C C . GLU B 1 372 ? 0.714 23.875 30.062 1 78.94 372 GLU B C 1
ATOM 6630 O O . GLU B 1 372 ? -0.212 24.469 30.609 1 78.94 372 GLU B O 1
ATOM 6635 N N . TYR B 1 373 ? 1.083 24.141 28.859 1 63.22 373 TYR B N 1
ATOM 6636 C CA . TYR B 1 373 ? 0.234 25.047 28.078 1 63.22 373 TYR B CA 1
ATOM 6637 C C . TYR B 1 373 ? -1.226 24.609 28.156 1 63.22 373 TYR B C 1
ATOM 6639 O O . TYR B 1 373 ? -2.119 25.438 28.312 1 63.22 373 TYR B O 1
ATOM 6647 N N . ALA B 1 374 ? -1.51 23.281 27.969 1 57.41 374 ALA B N 1
ATOM 6648 C CA . ALA B 1 374 ? -2.855 22.781 27.703 1 57.41 374 ALA B CA 1
ATOM 6649 C C . ALA B 1 374 ? -3.658 22.672 29 1 57.41 374 ALA B C 1
ATOM 6651 O O . ALA B 1 374 ? -4.871 22.438 28.969 1 57.41 374 ALA B O 1
ATOM 6652 N N . ALA B 1 375 ? -3.047 22.76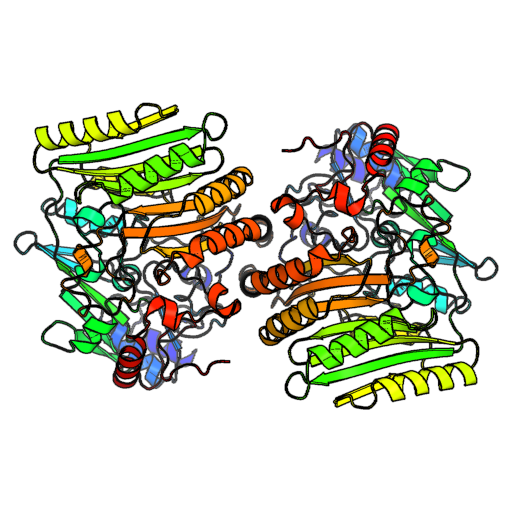6 30.062 1 52.66 375 ALA B N 1
ATOM 6653 C CA . ALA B 1 375 ? -3.773 22.438 31.297 1 52.66 375 ALA B CA 1
ATOM 6654 C C . ALA B 1 375 ? -4.82 23.516 31.609 1 52.66 375 ALA B C 1
ATOM 6656 O O . ALA B 1 375 ? -5.922 23.188 32.062 1 52.66 375 ALA B O 1
ATOM 6657 N N . ALA B 1 376 ? -4.613 24.812 31.484 1 50.56 376 ALA B N 1
ATOM 6658 C CA . ALA B 1 376 ? -5.574 25.828 31.922 1 50.56 376 ALA B CA 1
ATOM 6659 C C . ALA B 1 376 ? -6.777 25.891 30.984 1 50.56 376 ALA B C 1
ATOM 6661 O O . ALA B 1 376 ? -7.859 26.312 31.375 1 50.56 376 ALA B O 1
ATOM 6662 N N . ASP B 1 377 ? -6.691 25.203 29.812 1 61.72 377 ASP B N 1
ATOM 6663 C CA . ASP B 1 377 ? -7.699 25.5 28.797 1 61.72 377 ASP B CA 1
ATOM 6664 C C . ASP B 1 377 ? -8.141 24.219 28.078 1 61.72 377 ASP B C 1
ATOM 6666 O O . ASP B 1 377 ? -8.445 24.25 26.891 1 61.72 377 ASP B O 1
ATOM 6670 N N . ALA B 1 378 ? -8.172 23.203 28.969 1 63.69 378 ALA B N 1
ATOM 6671 C CA . ALA B 1 378 ? -8.438 21.906 28.359 1 63.69 378 ALA B CA 1
ATOM 6672 C C . ALA B 1 378 ? -9.867 21.828 27.844 1 63.69 378 ALA B C 1
ATOM 6674 O O . ALA B 1 378 ? -10.148 21.109 26.875 1 63.69 378 ALA B O 1
ATOM 6675 N N . GLU B 1 379 ? -10.664 22.703 28.312 1 74.81 379 GLU B N 1
ATOM 6676 C CA . GLU B 1 379 ? -12.062 22.578 27.906 1 74.81 379 GLU B CA 1
ATOM 6677 C C . GLU B 1 379 ? -12.43 23.625 26.859 1 74.81 379 GLU B C 1
ATOM 6679 O O . GLU B 1 379 ? -13.57 23.672 26.391 1 74.81 379 GLU B O 1
ATOM 6684 N N . ARG B 1 380 ? -11.492 24.297 26.469 1 82.88 380 ARG B N 1
ATOM 6685 C CA . ARG B 1 380 ? -11.789 25.375 25.531 1 82.88 380 ARG B CA 1
ATOM 6686 C C . ARG B 1 380 ? -11.695 24.906 24.094 1 82.88 380 ARG B C 1
ATOM 6688 O O . ARG B 1 380 ? -12 25.672 23.156 1 82.88 380 ARG B O 1
ATOM 6695 N N . ALA B 1 381 ? -11.273 23.734 23.938 1 88.62 381 ALA B N 1
ATOM 6696 C CA . ALA B 1 381 ? -11.164 23.141 22.609 1 88.62 381 ALA B CA 1
ATOM 6697 C C . ALA B 1 381 ? -11.609 21.688 22.609 1 88.62 381 ALA B C 1
ATOM 66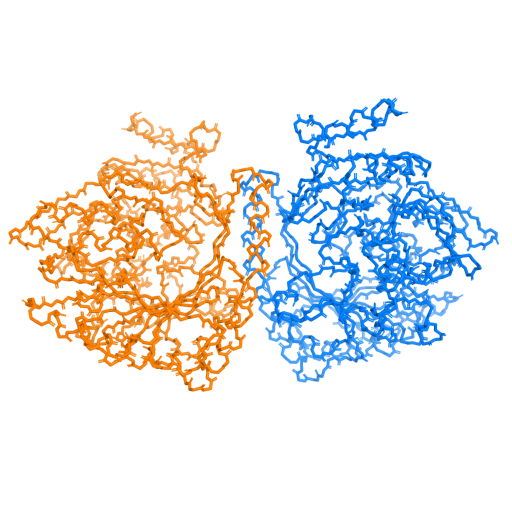99 O O . ALA B 1 381 ? -11.695 21.062 23.672 1 88.62 381 ALA B O 1
ATOM 6700 N N . SER B 1 382 ? -11.906 21.156 21.516 1 91.94 382 SER B N 1
ATOM 6701 C CA . SER B 1 382 ? -12.406 19.797 21.406 1 91.94 382 SER B CA 1
ATOM 6702 C C . SER B 1 382 ? -11.258 18.812 21.188 1 91.94 382 SER B C 1
ATOM 6704 O O . SER B 1 382 ? -11.484 17.672 20.75 1 91.94 382 SER B O 1
ATOM 6706 N N . ILE B 1 383 ? -10.055 19.203 21.453 1 87.12 383 ILE B N 1
ATOM 6707 C CA . ILE B 1 383 ? -8.883 18.328 21.344 1 87.12 383 ILE B CA 1
ATOM 6708 C C . ILE B 1 383 ? -8.75 17.484 22.609 1 87.12 383 ILE B C 1
ATOM 6710 O O . ILE B 1 383 ? -8.648 18.031 23.719 1 87.12 383 ILE B O 1
ATOM 6714 N N . LYS B 1 384 ? -8.703 16.188 22.391 1 88.12 384 LYS B N 1
ATOM 6715 C CA . LYS B 1 384 ? -8.586 15.273 23.516 1 88.12 384 LYS B CA 1
ATOM 6716 C C . LYS B 1 384 ? -7.191 15.328 24.125 1 88.12 384 LYS B C 1
ATOM 6718 O O . LYS B 1 384 ? -7.047 15.5 25.344 1 88.12 384 LYS B O 1
ATOM 6723 N N . ALA B 1 385 ? -6.176 15.148 23.312 1 87.31 385 ALA B N 1
ATOM 6724 C CA . ALA B 1 385 ? -4.801 14.945 23.766 1 87.31 385 ALA B CA 1
ATOM 6725 C C . ALA B 1 385 ? -4.145 16.281 24.125 1 87.31 385 ALA B C 1
ATOM 6727 O O . ALA B 1 385 ? -3.359 16.828 23.344 1 87.31 385 ALA B O 1
ATOM 6728 N N . ARG B 1 386 ? -4.504 16.812 25.234 1 85.88 386 ARG B N 1
ATOM 6729 C CA . ARG B 1 386 ? -3.895 18.031 25.75 1 85.88 386 ARG B CA 1
ATOM 6730 C C . ARG B 1 386 ? -2.877 17.703 26.844 1 85.88 386 ARG B C 1
ATOM 6732 O O . ARG B 1 386 ? -2.986 16.688 27.516 1 85.88 386 ARG B O 1
ATOM 6739 N N . GLY B 1 387 ? -1.825 18.531 26.906 1 86.81 387 GLY B N 1
ATOM 6740 C CA . GLY B 1 387 ? -0.875 18.375 27.984 1 86.81 387 GLY B CA 1
ATOM 6741 C C . GLY B 1 387 ? 0.187 17.328 27.719 1 86.81 387 GLY B C 1
ATOM 6742 O O . GLY B 1 387 ? 0.802 16.812 28.656 1 86.81 387 GLY B O 1
ATOM 6743 N N . CYS B 1 388 ? 0.326 16.938 26.547 1 93.06 388 CYS B N 1
ATOM 6744 C CA . CYS B 1 388 ? 1.35 15.977 26.188 1 93.06 388 CYS B CA 1
ATOM 6745 C C . CYS B 1 388 ? 2.682 16.656 25.906 1 93.06 388 CYS B C 1
ATOM 6747 O O . CYS B 1 388 ? 2.717 17.719 25.281 1 93.06 388 CYS B O 1
ATOM 6749 N N . PRO B 1 389 ? 3.75 16.047 26.297 1 95.94 389 PRO B N 1
ATOM 6750 C CA . PRO B 1 389 ? 5.062 16.672 26.078 1 95.94 389 PRO B CA 1
ATOM 6751 C C . PRO B 1 389 ? 5.645 16.375 24.703 1 95.94 389 PRO B C 1
ATOM 6753 O O . PRO B 1 389 ? 6.633 16.984 24.297 1 95.94 389 PRO B O 1
ATOM 6756 N N . LEU B 1 390 ? 5.102 15.352 24.047 1 97.88 390 LEU B N 1
ATOM 6757 C CA . LEU B 1 390 ? 5.664 14.938 22.766 1 97.88 390 LEU B CA 1
ATOM 6758 C C . LEU B 1 390 ? 4.559 14.656 21.75 1 97.88 390 LEU B C 1
ATOM 6760 O O . LEU B 1 390 ? 3.479 14.188 22.125 1 97.88 390 LEU B O 1
ATOM 6764 N N . LEU B 1 391 ? 4.789 14.969 20.531 1 97.69 391 LEU B N 1
ATOM 6765 C CA . LEU B 1 391 ? 3.982 14.578 19.375 1 97.69 391 LEU B CA 1
ATOM 6766 C C . LEU B 1 391 ? 4.812 13.789 18.375 1 97.69 391 LEU B C 1
ATOM 6768 O O . LEU B 1 391 ? 5.766 14.32 17.797 1 97.69 391 LEU B O 1
ATOM 6772 N N . MET B 1 392 ? 4.465 12.555 18.234 1 98.31 392 MET B N 1
ATOM 6773 C CA . MET B 1 392 ? 5.18 11.664 17.328 1 98.31 392 MET B CA 1
ATOM 6774 C C . MET B 1 392 ? 4.512 11.641 15.953 1 98.31 392 MET B C 1
ATOM 6776 O O . MET B 1 392 ? 3.283 11.633 15.859 1 98.31 392 MET B O 1
ATOM 6780 N N . GLY B 1 393 ? 5.312 11.633 14.883 1 97.12 393 GLY B N 1
ATOM 6781 C CA . GLY B 1 393 ? 4.891 11.422 13.508 1 97.12 393 GLY B CA 1
ATOM 6782 C C . GLY B 1 393 ? 5.852 10.555 12.711 1 97.12 393 GLY B C 1
ATOM 6783 O O . GLY B 1 393 ? 7.035 10.469 13.047 1 97.12 393 GLY B O 1
ATOM 6784 N N . MET B 1 394 ? 5.367 9.914 11.75 1 96.56 394 MET B N 1
ATOM 6785 C CA . MET B 1 394 ? 6.203 9.133 10.852 1 96.56 394 MET B CA 1
ATOM 6786 C C . MET B 1 394 ? 5.543 8.992 9.477 1 96.56 394 MET B C 1
ATOM 6788 O O . MET B 1 394 ? 4.332 9.164 9.352 1 96.56 394 MET B O 1
ATOM 6792 N N . SER B 1 395 ? 6.426 8.766 8.469 1 95.75 395 SER B N 1
ATOM 6793 C CA . SER B 1 395 ? 5.859 8.75 7.125 1 95.75 395 SER B CA 1
ATOM 6794 C C . SER B 1 395 ? 6.707 7.902 6.184 1 95.75 395 SER B C 1
ATOM 6796 O O . SER B 1 395 ? 7.875 7.633 6.465 1 95.75 395 SER B O 1
ATOM 6798 N N . VAL B 1 396 ? 6.051 7.418 5.168 1 94.06 396 VAL B N 1
ATOM 6799 C CA . VAL B 1 396 ? 6.633 6.902 3.932 1 94.06 396 VAL B CA 1
ATOM 6800 C C . VAL B 1 396 ? 6.254 7.809 2.764 1 94.06 396 VAL B C 1
ATOM 6802 O O . VAL B 1 396 ? 5.094 8.203 2.629 1 94.06 396 VAL B O 1
ATOM 6805 N N . TRP B 1 397 ? 7.273 8.203 1.967 1 94.31 397 TRP B N 1
ATOM 6806 C CA . TRP B 1 397 ? 6.973 8.992 0.777 1 94.31 397 TRP B CA 1
ATOM 6807 C C . TRP B 1 397 ? 7.887 8.602 -0.38 1 94.31 397 TRP B C 1
ATOM 6809 O O . TRP B 1 397 ? 9.047 8.234 -0.169 1 94.31 397 TRP B O 1
ATOM 6819 N N . ILE B 1 398 ? 7.297 8.562 -1.608 1 94.88 398 ILE B N 1
ATOM 6820 C CA . ILE B 1 398 ? 8.016 8.297 -2.85 1 94.88 398 ILE B CA 1
ATOM 6821 C C . ILE B 1 398 ? 7.586 9.297 -3.92 1 94.88 398 ILE B C 1
ATOM 6823 O O . ILE B 1 398 ? 6.406 9.367 -4.277 1 94.88 398 ILE B O 1
ATOM 6827 N N . GLU B 1 399 ? 8.547 10.055 -4.465 1 93.25 399 GLU B N 1
ATOM 6828 C CA . GLU B 1 399 ? 8.219 10.969 -5.551 1 93.25 399 GLU B CA 1
ATOM 6829 C C . GLU B 1 399 ? 7.863 10.211 -6.828 1 93.25 399 GLU B C 1
ATOM 6831 O O . GLU B 1 399 ? 8.5 9.211 -7.156 1 93.25 399 GLU B O 1
ATOM 6836 N N . SER B 1 400 ? 6.809 10.641 -7.473 1 93.5 400 SER B N 1
ATOM 6837 C CA . SER B 1 400 ? 6.434 10.102 -8.773 1 93.5 400 SER B CA 1
ATOM 6838 C C . SER B 1 400 ? 7.105 10.875 -9.906 1 93.5 400 SER B C 1
ATOM 6840 O O . SER B 1 400 ? 7.172 12.102 -9.875 1 93.5 400 SER B O 1
ATOM 6842 N N . ASP B 1 401 ? 7.586 10.07 -10.953 1 88.19 401 ASP B N 1
ATOM 6843 C CA . ASP B 1 401 ? 8.188 10.695 -12.125 1 88.19 401 ASP B CA 1
ATOM 6844 C C . ASP B 1 401 ? 7.121 11.18 -13.102 1 88.19 401 ASP B C 1
ATOM 6846 O O . ASP B 1 401 ? 7.098 10.766 -14.266 1 88.19 401 ASP B O 1
ATOM 6850 N N . GLY B 1 402 ? 6.117 11.938 -12.641 1 88.12 402 GLY B N 1
ATOM 6851 C CA . GLY B 1 402 ? 5.051 12.508 -13.453 1 88.12 402 GLY B CA 1
ATOM 6852 C C . GLY B 1 402 ? 3.676 11.992 -13.07 1 88.12 402 GLY B C 1
ATOM 6853 O O . GLY B 1 402 ? 3.504 11.383 -12.016 1 88.12 402 GLY B O 1
ATOM 6854 N N . THR B 1 403 ? 2.742 12.258 -14.039 1 88.38 403 THR B N 1
ATOM 6855 C CA . THR B 1 403 ? 1.352 11.984 -13.688 1 88.38 403 THR B CA 1
ATOM 6856 C C . THR B 1 403 ? 0.803 10.82 -14.508 1 88.38 403 THR B C 1
ATOM 6858 O O . THR B 1 403 ? -0.406 10.586 -14.523 1 88.38 403 THR B O 1
ATOM 6861 N N . SER B 1 404 ? 1.665 10.094 -15.195 1 90.19 404 SER B N 1
ATOM 6862 C CA . SER B 1 404 ? 1.197 8.93 -15.945 1 90.19 404 SER B CA 1
ATOM 6863 C C . SER B 1 404 ? 0.855 7.773 -15.008 1 90.19 404 SER B C 1
ATOM 6865 O O . SER B 1 404 ? 1.346 7.715 -13.883 1 90.19 404 SER B O 1
ATOM 6867 N N . LEU B 1 405 ? -0.016 6.898 -15.523 1 89.44 405 LEU B N 1
ATOM 6868 C CA . LEU B 1 405 ? -0.326 5.691 -14.773 1 89.44 405 LEU B CA 1
ATOM 6869 C C . LEU B 1 405 ? 0.946 4.922 -14.43 1 89.44 405 LEU B C 1
ATOM 6871 O O . LEU B 1 405 ? 1.097 4.43 -13.305 1 89.44 405 LEU B O 1
ATOM 6875 N N . GLN B 1 406 ? 1.852 4.828 -15.32 1 90.56 406 GLN B N 1
ATOM 6876 C CA . GLN B 1 406 ? 3.107 4.117 -15.117 1 90.56 406 GLN B CA 1
ATOM 6877 C C . GLN B 1 406 ? 3.918 4.742 -13.984 1 90.56 406 GLN B C 1
ATOM 6879 O O . GLN B 1 406 ? 4.383 4.039 -13.086 1 90.56 406 GLN B O 1
ATOM 6884 N N . ALA B 1 407 ? 4.113 6.008 -14.086 1 92.31 407 ALA B N 1
ATOM 6885 C CA . ALA B 1 407 ? 4.898 6.703 -13.07 1 92.31 407 ALA B CA 1
ATOM 6886 C C . ALA B 1 407 ? 4.262 6.559 -11.688 1 92.31 407 ALA B C 1
ATOM 6888 O O . ALA B 1 407 ? 4.953 6.273 -10.703 1 92.31 407 ALA B O 1
ATOM 6889 N N . ALA B 1 408 ? 2.967 6.73 -11.641 1 91.94 408 ALA B N 1
ATOM 6890 C CA . ALA B 1 408 ? 2.238 6.594 -10.383 1 91.94 408 ALA B CA 1
ATOM 6891 C C . ALA B 1 408 ? 2.33 5.164 -9.852 1 91.94 408 ALA B C 1
ATOM 6893 O O . ALA B 1 408 ? 2.428 4.953 -8.641 1 91.94 408 ALA B O 1
ATOM 6894 N N . SER B 1 409 ? 2.305 4.227 -10.727 1 91.69 409 SER B N 1
ATOM 6895 C CA . SER B 1 409 ? 2.418 2.816 -10.367 1 91.69 409 SER B CA 1
ATOM 6896 C C . SER B 1 409 ? 3.762 2.52 -9.711 1 91.69 409 SER B C 1
ATOM 6898 O O . SER B 1 409 ? 3.822 1.837 -8.688 1 91.69 409 SER B O 1
ATOM 6900 N N . VAL B 1 410 ? 4.785 2.979 -10.273 1 92.75 410 VAL B N 1
ATOM 6901 C CA . VAL B 1 410 ? 6.129 2.771 -9.742 1 92.75 410 VAL B CA 1
ATOM 6902 C C . VAL B 1 410 ? 6.23 3.371 -8.344 1 92.75 410 VAL B C 1
ATOM 6904 O O . VAL B 1 410 ? 6.723 2.723 -7.418 1 92.75 410 VAL B O 1
ATOM 6907 N N . ALA B 1 411 ? 5.738 4.543 -8.164 1 93.62 411 ALA B N 1
ATOM 6908 C CA . ALA B 1 411 ? 5.773 5.207 -6.867 1 93.62 411 ALA B CA 1
ATOM 6909 C C . ALA B 1 411 ? 4.941 4.445 -5.84 1 93.62 411 ALA B C 1
ATOM 6911 O O . ALA B 1 411 ? 5.379 4.242 -4.703 1 93.62 411 ALA B O 1
ATOM 6912 N N . ALA B 1 412 ? 3.758 4.07 -6.273 1 92.31 412 ALA B N 1
ATOM 6913 C CA . ALA B 1 412 ? 2.871 3.326 -5.383 1 92.31 412 ALA B CA 1
ATOM 6914 C C . ALA B 1 412 ? 3.51 2.008 -4.953 1 92.31 412 ALA B C 1
ATOM 6916 O O . ALA B 1 412 ? 3.453 1.638 -3.777 1 92.31 412 ALA B O 1
ATOM 6917 N N . LYS B 1 413 ? 4.113 1.293 -5.84 1 92.44 413 LYS B N 1
ATOM 6918 C CA . LYS B 1 413 ? 4.773 0.026 -5.531 1 92.44 413 LYS B CA 1
ATOM 6919 C C . LYS B 1 413 ? 5.898 0.222 -4.52 1 92.44 413 LYS B C 1
ATOM 6921 O O . LYS B 1 413 ? 5.996 -0.519 -3.541 1 92.44 413 LYS B O 1
ATOM 6926 N N . GLN B 1 414 ? 6.719 1.148 -4.766 1 91.19 414 GLN B N 1
ATOM 6927 C CA . GLN B 1 414 ? 7.82 1.433 -3.852 1 91.19 414 GLN B CA 1
ATOM 6928 C C . GLN B 1 414 ? 7.301 1.827 -2.473 1 91.19 414 GLN B C 1
ATOM 6930 O O . GLN B 1 414 ? 7.859 1.418 -1.452 1 91.19 414 GLN B O 1
ATOM 6935 N N . GLY B 1 415 ? 6.289 2.664 -2.473 1 92.62 415 GLY B N 1
ATOM 6936 C CA . GLY B 1 415 ? 5.684 3.059 -1.211 1 92.62 415 GLY B CA 1
ATOM 6937 C C . GLY B 1 415 ? 5.117 1.889 -0.43 1 92.62 415 GLY B C 1
ATOM 6938 O O . GLY B 1 415 ? 5.398 1.736 0.761 1 92.62 415 GLY B O 1
ATOM 6939 N N . VAL B 1 416 ? 4.348 1.099 -1.078 1 90.5 416 VAL B N 1
ATOM 6940 C CA . VAL B 1 416 ? 3.707 -0.054 -0.454 1 90.5 416 VAL B CA 1
ATOM 6941 C C . VAL B 1 416 ? 4.77 -0.976 0.142 1 90.5 416 VAL B C 1
ATOM 6943 O O . VAL B 1 416 ? 4.602 -1.494 1.248 1 90.5 416 VAL B O 1
ATOM 6946 N N . ASN B 1 417 ? 5.863 -1.116 -0.534 1 87.38 417 ASN B N 1
ATOM 6947 C CA . ASN B 1 417 ? 6.949 -1.976 -0.073 1 87.38 417 ASN B CA 1
ATOM 6948 C C . ASN B 1 417 ? 7.555 -1.465 1.232 1 87.38 417 ASN B C 1
ATOM 6950 O O . ASN B 1 417 ? 8.258 -2.201 1.927 1 87.38 417 ASN B O 1
ATOM 6954 N N . ARG B 1 418 ? 7.27 -0.273 1.555 1 89.38 418 ARG B N 1
ATOM 6955 C CA . ARG B 1 418 ? 7.887 0.327 2.734 1 89.38 418 ARG B CA 1
ATOM 6956 C C . ARG B 1 418 ? 6.895 0.404 3.891 1 89.38 418 ARG B C 1
ATOM 6958 O O . ARG B 1 418 ? 7.27 0.75 5.012 1 89.38 418 ARG B O 1
ATOM 6965 N N . LEU B 1 419 ? 5.648 0.057 3.693 1 90.88 419 LEU B N 1
ATOM 6966 C CA . LEU B 1 419 ? 4.605 0.255 4.691 1 90.88 419 LEU B CA 1
ATOM 6967 C C . LEU B 1 419 ? 4.789 -0.695 5.867 1 90.88 419 LEU B C 1
ATOM 6969 O O . LEU B 1 419 ? 4.383 -0.386 6.992 1 90.88 419 LEU B O 1
ATOM 6973 N N . ASN B 1 420 ? 5.395 -1.8 5.672 1 86.62 420 ASN B N 1
ATOM 6974 C CA . ASN B 1 420 ? 5.645 -2.701 6.789 1 86.62 420 ASN B CA 1
ATOM 6975 C C . ASN B 1 420 ? 6.535 -2.053 7.844 1 86.62 420 ASN B C 1
ATOM 6977 O O . ASN B 1 420 ? 6.293 -2.203 9.047 1 86.62 420 ASN B O 1
ATOM 6981 N N . TRP B 1 421 ? 7.574 -1.419 7.375 1 89.5 421 TRP B N 1
ATOM 6982 C CA . TRP B 1 421 ? 8.438 -0.695 8.305 1 89.5 421 TRP B CA 1
ATOM 6983 C C . TRP B 1 421 ? 7.652 0.361 9.07 1 89.5 421 TRP B C 1
ATOM 6985 O O . TRP B 1 421 ? 7.781 0.471 10.297 1 89.5 421 TRP B O 1
ATOM 6995 N N . LEU B 1 422 ? 6.871 1.12 8.391 1 92.81 422 LEU B N 1
ATOM 6996 C CA . LEU B 1 422 ? 6.07 2.18 9 1 92.81 422 LEU B CA 1
ATOM 6997 C C . LEU B 1 422 ? 5.16 1.621 10.086 1 92.81 422 LEU B C 1
ATOM 6999 O O . LEU B 1 422 ? 5.086 2.174 11.188 1 92.81 422 LEU B O 1
ATOM 7003 N N . ASN B 1 423 ? 4.488 0.548 9.75 1 90.19 423 ASN B N 1
ATOM 7004 C CA . ASN B 1 423 ? 3.551 -0.062 10.688 1 90.19 423 ASN B CA 1
ATOM 7005 C C . ASN B 1 423 ? 4.266 -0.62 11.914 1 90.19 423 ASN B C 1
ATOM 7007 O O . ASN B 1 423 ? 3.789 -0.465 13.039 1 90.19 423 ASN B O 1
ATOM 7011 N N . GLU B 1 424 ? 5.379 -1.282 11.672 1 89.62 424 GLU B N 1
ATOM 7012 C CA . GLU B 1 424 ? 6.156 -1.802 12.789 1 89.62 424 GLU B CA 1
ATOM 7013 C C . GLU B 1 424 ? 6.609 -0.676 13.719 1 89.62 424 GLU B C 1
ATOM 7015 O O . GLU B 1 424 ? 6.52 -0.798 14.938 1 89.62 424 GLU B O 1
ATOM 7020 N N . CYS B 1 425 ? 7.098 0.307 13.117 1 94.31 425 CYS B N 1
ATOM 7021 C CA . CYS B 1 425 ? 7.555 1.455 13.898 1 94.31 425 CYS B CA 1
ATOM 7022 C C . CYS B 1 425 ? 6.402 2.078 14.68 1 94.31 425 CYS B C 1
ATOM 7024 O O . CYS B 1 425 ? 6.527 2.342 15.875 1 94.31 425 CYS B O 1
ATOM 7026 N N . TYR B 1 426 ? 5.305 2.273 14.055 1 95.5 426 TYR B N 1
ATOM 7027 C CA . TYR B 1 426 ? 4.145 2.875 14.703 1 95.5 426 TYR B CA 1
ATOM 7028 C C . TYR B 1 426 ? 3.668 2.018 15.867 1 95.5 426 TYR B C 1
ATOM 7030 O O . TYR B 1 426 ? 3.303 2.541 16.922 1 95.5 426 TYR B O 1
ATOM 7038 N N . GLU B 1 427 ? 3.656 0.74 15.695 1 92.81 427 GLU B N 1
ATOM 7039 C CA . GLU B 1 427 ? 3.18 -0.153 16.75 1 92.81 427 GLU B CA 1
ATOM 7040 C C . GLU B 1 427 ? 4.094 -0.106 17.969 1 92.81 427 GLU B C 1
ATOM 7042 O O . GLU B 1 427 ? 3.643 -0.308 19.094 1 92.81 427 GLU B O 1
ATOM 7047 N N . LEU B 1 428 ? 5.332 0.167 17.781 1 96.12 428 LEU B N 1
ATOM 7048 C CA . LEU B 1 428 ? 6.246 0.362 18.891 1 96.12 428 LEU B CA 1
ATOM 7049 C C . LEU B 1 428 ? 5.859 1.597 19.703 1 96.12 428 LEU B C 1
ATOM 7051 O O . LEU B 1 428 ? 5.934 1.586 20.938 1 96.12 428 LEU B O 1
ATOM 7055 N N . PHE B 1 429 ? 5.434 2.666 19.016 1 97.81 429 PHE B N 1
ATOM 7056 C CA . PHE B 1 429 ? 5.137 3.943 19.656 1 97.81 429 PHE B CA 1
ATOM 7057 C C . PHE B 1 429 ? 3.719 3.951 20.219 1 97.81 429 PHE B C 1
ATOM 7059 O O . PHE B 1 429 ? 3.432 4.66 21.188 1 97.81 429 PHE B O 1
ATOM 7066 N N . TYR B 1 430 ? 2.855 3.154 19.703 1 95.62 430 TYR B N 1
ATOM 7067 C CA . TYR B 1 430 ? 1.417 3.232 19.922 1 95.62 430 TYR B CA 1
ATOM 7068 C C . TYR B 1 430 ? 1.095 3.135 21.422 1 95.62 430 TYR B C 1
ATOM 7070 O O . TYR B 1 430 ? 0.297 3.918 21.938 1 95.62 430 TYR B O 1
ATOM 7078 N N . PRO B 1 431 ? 1.765 2.238 22.172 1 96.44 431 PRO B N 1
ATOM 7079 C CA . PRO B 1 431 ? 1.423 2.115 23.594 1 96.44 431 PRO B CA 1
ATOM 7080 C C . PRO B 1 431 ? 1.731 3.383 24.391 1 96.44 431 PRO B C 1
ATOM 7082 O O . PRO B 1 431 ? 1.225 3.559 25.5 1 96.44 431 PRO B O 1
ATOM 7085 N N . TYR B 1 432 ? 2.514 4.242 23.859 1 97.75 432 TYR B N 1
ATOM 7086 C CA . TYR B 1 432 ? 2.906 5.465 24.562 1 97.75 432 TYR B CA 1
ATOM 7087 C C . TYR B 1 432 ? 1.999 6.625 24.172 1 97.75 432 TYR B C 1
ATOM 7089 O O . TYR B 1 432 ? 2.104 7.715 24.734 1 97.75 432 TYR B O 1
ATOM 7097 N N . THR B 1 433 ? 1.092 6.398 23.188 1 96.62 433 THR B N 1
ATOM 7098 C CA . THR B 1 433 ? 0.234 7.473 22.703 1 96.62 433 THR B CA 1
ATOM 7099 C C . THR B 1 433 ? -1.069 7.527 23.5 1 96.62 433 THR B C 1
ATOM 7101 O O . THR B 1 433 ? -1.511 6.516 24.047 1 96.62 433 THR B O 1
ATOM 7104 N N . VAL B 1 434 ? -1.675 8.703 23.578 1 94.88 434 VAL B N 1
ATOM 7105 C CA . VAL B 1 434 ? -2.965 8.883 24.234 1 94.88 434 VAL B CA 1
ATOM 7106 C C . VAL B 1 434 ? -4.016 9.297 23.203 1 94.88 434 VAL B C 1
ATOM 7108 O O . VAL B 1 434 ? -5.168 9.555 23.562 1 94.88 434 VAL B O 1
ATOM 7111 N N . GLY B 1 435 ? -3.668 9.312 21.984 1 93.62 435 GLY B N 1
ATOM 7112 C CA . GLY B 1 435 ? -4.535 9.68 20.875 1 93.62 435 GLY B CA 1
ATOM 7113 C C . GLY B 1 435 ? -3.775 10.109 19.641 1 93.62 435 GLY B C 1
ATOM 7114 O O . GLY B 1 435 ? -2.592 10.445 19.719 1 93.62 435 GLY B O 1
ATOM 7115 N N . GLY B 1 436 ? -4.453 10.047 18.578 1 93.81 436 GLY B N 1
ATOM 7116 C CA . GLY B 1 436 ? -3.867 10.453 17.312 1 93.81 436 GLY B CA 1
ATOM 7117 C C . GLY B 1 436 ? -3.922 11.953 17.078 1 93.81 436 GLY B C 1
ATOM 7118 O O . GLY B 1 436 ? -4.535 12.688 17.859 1 93.81 436 GLY B O 1
ATOM 7119 N N . TYR B 1 437 ? -3.186 12.453 16.172 1 94.69 437 TYR B N 1
ATOM 7120 C CA . TYR B 1 437 ? -3.227 13.82 15.695 1 94.69 437 TYR B CA 1
ATOM 7121 C C . TYR B 1 437 ? -4.051 13.93 14.414 1 94.69 437 TYR B C 1
ATOM 7123 O O . TYR B 1 437 ? -3.641 13.438 13.359 1 94.69 437 TYR B O 1
ATOM 7131 N N . ILE B 1 438 ? -5.148 14.578 14.414 1 93.62 438 ILE B N 1
ATOM 7132 C CA . ILE B 1 438 ? -6.113 14.594 13.32 1 93.62 438 ILE B CA 1
ATOM 7133 C C . ILE B 1 438 ? -5.539 15.375 12.133 1 93.62 438 ILE B C 1
ATOM 7135 O O . ILE B 1 438 ? -5.984 15.203 11 1 93.62 438 ILE B O 1
ATOM 7139 N N . GLY B 1 439 ? -4.52 16.219 12.391 1 94.06 439 GLY B N 1
ATOM 7140 C CA . GLY B 1 439 ? -3.854 16.922 11.305 1 94.06 439 GLY B CA 1
ATOM 7141 C C . GLY B 1 439 ? -3.08 15.984 10.391 1 94.06 439 GLY B C 1
ATOM 7142 O O . GLY B 1 439 ? -2.752 16.344 9.258 1 94.06 439 GLY B O 1
ATOM 7143 N N . ASP B 1 440 ? -2.727 14.859 10.891 1 93.75 440 ASP B N 1
ATOM 7144 C CA . ASP B 1 440 ? -2.125 13.773 10.125 1 93.75 440 ASP B CA 1
ATOM 7145 C C . ASP B 1 440 ? -3.068 12.57 10.047 1 93.75 440 ASP B C 1
ATOM 7147 O O . ASP B 1 440 ? -2.828 11.539 10.68 1 93.75 440 ASP B O 1
ATOM 7151 N N . ASP B 1 441 ? -4.133 12.742 9.266 1 91.31 441 ASP B N 1
ATOM 7152 C CA . ASP B 1 441 ? -5.246 11.797 9.234 1 91.31 441 ASP B CA 1
ATOM 7153 C C . ASP B 1 441 ? -4.809 10.453 8.648 1 91.31 441 ASP B C 1
ATOM 7155 O O . ASP B 1 441 ? -4.023 10.414 7.699 1 91.31 441 ASP B O 1
ATOM 7159 N N . ASP B 1 442 ? -5.238 9.406 9.297 1 90.88 442 ASP B N 1
ATOM 7160 C CA . ASP B 1 442 ? -4.902 8.031 8.938 1 90.88 442 ASP B CA 1
ATOM 7161 C C . ASP B 1 442 ? -6.105 7.109 9.125 1 90.88 442 ASP B C 1
ATOM 7163 O O . ASP B 1 442 ? -6.371 6.648 10.234 1 90.88 442 ASP B O 1
ATOM 7167 N N . LEU B 1 443 ? -6.707 6.727 8.086 1 88.81 443 LEU B N 1
ATOM 7168 C CA . LEU B 1 443 ? -7.898 5.883 8.133 1 88.81 443 LEU B CA 1
ATOM 7169 C C . LEU B 1 443 ? -7.52 4.422 8.359 1 88.81 443 LEU B C 1
ATOM 7171 O O . LEU B 1 443 ? -8.375 3.604 8.711 1 88.81 443 LEU B O 1
ATOM 7175 N N . ASP B 1 444 ? -6.25 4.09 8.211 1 83.44 444 ASP B N 1
ATOM 7176 C CA . ASP B 1 444 ? -5.797 2.713 8.367 1 83.44 444 ASP B CA 1
ATOM 7177 C C . ASP B 1 444 ? -6.066 2.209 9.781 1 83.44 444 ASP B C 1
ATOM 7179 O O . ASP B 1 444 ? -6.27 1.011 9.992 1 83.44 444 ASP B O 1
ATOM 7183 N N . GLU B 1 445 ? -6.07 3.121 10.758 1 82.75 445 GLU B N 1
ATOM 7184 C CA . GLU B 1 445 ? -6.285 2.73 12.148 1 82.75 445 GLU B CA 1
ATOM 7185 C C . GLU B 1 445 ? -7.664 2.109 12.336 1 82.75 445 GLU B C 1
ATOM 7187 O O . GLU B 1 445 ? -7.82 1.148 13.094 1 82.75 445 GLU B O 1
ATOM 7192 N N . TRP B 1 446 ? -8.617 2.674 11.609 1 79.25 446 TRP B N 1
ATOM 7193 C CA . TRP B 1 446 ? -9.953 2.076 11.641 1 79.25 446 TRP B CA 1
ATOM 7194 C C . TRP B 1 446 ? -9.922 0.654 11.094 1 79.25 446 TRP B C 1
ATOM 7196 O O . TRP B 1 446 ? -10.539 -0.251 11.664 1 79.25 446 TRP B O 1
ATOM 7206 N N . ALA B 1 447 ? -9.242 0.53 10.078 1 69.88 447 ALA B N 1
ATOM 7207 C CA . ALA B 1 447 ? -9.164 -0.77 9.422 1 69.88 447 ALA B CA 1
ATOM 7208 C C . ALA B 1 447 ? -8.508 -1.806 10.328 1 69.88 447 ALA B C 1
ATOM 7210 O O . ALA B 1 447 ? -8.727 -3.008 10.164 1 69.88 447 ALA B O 1
ATOM 7211 N N . HIS B 1 448 ? -7.793 -1.318 11.344 1 73.12 448 HIS B N 1
ATOM 7212 C CA . HIS B 1 448 ? -7.09 -2.193 12.281 1 73.12 448 HIS B CA 1
ATOM 7213 C C . HIS B 1 448 ? -7.887 -2.381 13.562 1 73.12 448 HIS B C 1
ATOM 7215 O O . HIS B 1 448 ? -7.363 -2.889 14.555 1 73.12 448 HIS B O 1
ATOM 7221 N N . GLY B 1 449 ? -9.109 -1.895 13.578 1 75.06 449 GLY B N 1
ATOM 7222 C CA . GLY B 1 449 ? -10.016 -2.139 14.688 1 75.06 449 GLY B CA 1
ATOM 7223 C C . GLY B 1 449 ? -9.906 -1.103 15.789 1 75.06 449 GLY B C 1
ATOM 7224 O O . GLY B 1 449 ? -10.469 -1.279 16.875 1 75.06 449 GLY B O 1
ATOM 7225 N N . ARG B 1 450 ? -9.195 -0.084 15.508 1 86.31 450 ARG B N 1
ATOM 7226 C CA . ARG B 1 450 ? -9.062 0.976 16.5 1 86.31 450 ARG B CA 1
ATOM 7227 C C . ARG B 1 450 ? -10.148 2.033 16.312 1 86.31 450 ARG B C 1
ATOM 7229 O O . ARG B 1 450 ? -10.609 2.273 15.195 1 86.31 450 ARG B O 1
ATOM 7236 N N . ASP B 1 451 ? -10.539 2.59 17.375 1 89.12 451 ASP B N 1
ATOM 7237 C CA . ASP B 1 451 ? -11.57 3.625 17.359 1 89.12 451 ASP B CA 1
ATOM 7238 C C . ASP B 1 451 ? -10.953 5.008 17.141 1 89.12 451 ASP B C 1
ATOM 7240 O O . ASP B 1 451 ? -10.516 5.648 18.109 1 89.12 451 ASP B O 1
ATOM 7244 N N . LEU B 1 452 ? -11.078 5.484 16.016 1 89.81 452 LEU B N 1
ATOM 7245 C CA . LEU B 1 452 ? -10.461 6.762 15.664 1 89.81 452 LEU B CA 1
ATOM 7246 C C . LEU B 1 452 ? -11.164 7.914 16.375 1 89.81 452 LEU B C 1
ATOM 7248 O O . LEU B 1 452 ? -10.531 8.914 16.719 1 89.81 452 LEU B O 1
ATOM 7252 N N . PHE B 1 453 ? -12.469 7.809 16.578 1 92.88 453 PHE B N 1
ATOM 7253 C CA . PHE B 1 453 ? -13.18 8.875 17.266 1 92.88 453 PHE B CA 1
ATOM 7254 C C . PHE B 1 453 ? -12.742 8.961 18.719 1 92.88 453 PHE B C 1
ATOM 7256 O O . PHE B 1 453 ? -12.578 10.062 19.266 1 92.88 453 PHE B O 1
ATOM 7263 N N . ASP B 1 454 ? -12.57 7.816 19.266 1 92.44 454 ASP B N 1
ATOM 7264 C CA . ASP B 1 454 ? -12.031 7.832 20.625 1 92.44 454 ASP B CA 1
ATOM 7265 C C . ASP B 1 454 ? -10.594 8.352 20.641 1 92.44 454 ASP B C 1
ATOM 7267 O O . ASP B 1 454 ? -10.188 9.039 21.562 1 92.44 454 ASP B O 1
ATOM 7271 N N . SER B 1 455 ? -9.891 7.957 19.672 1 92.81 455 SER B N 1
ATOM 7272 C CA . SER B 1 455 ? -8.492 8.367 19.562 1 92.81 455 SER B CA 1
ATOM 7273 C C . SER B 1 455 ? -8.375 9.883 19.453 1 92.81 455 SER B C 1
ATOM 7275 O O . SER B 1 455 ? -7.535 10.5 20.125 1 92.81 455 SER B O 1
ATOM 7277 N N . TYR B 1 456 ? -9.203 10.516 18.656 1 93 456 TYR B N 1
ATOM 7278 C CA . TYR B 1 456 ? -9.086 11.945 18.375 1 93 456 TYR B CA 1
ATOM 7279 C C . TYR B 1 456 ? -9.844 12.758 19.422 1 93 456 TYR B C 1
ATOM 7281 O O . TYR B 1 456 ? -9.391 13.828 19.828 1 93 456 TYR B O 1
ATOM 7289 N N . TYR B 1 457 ? -11.023 12.242 19.906 1 93.5 457 TYR B N 1
ATOM 7290 C CA . TYR B 1 457 ? -11.938 13.117 20.625 1 93.5 457 TYR B CA 1
ATOM 7291 C C . TYR B 1 457 ? -12.203 12.586 22.031 1 93.5 457 TYR B C 1
ATOM 7293 O O . TYR B 1 457 ? -12.477 13.367 22.953 1 93.5 457 TYR B O 1
ATOM 7301 N N . GLY B 1 458 ? -12.203 11.25 22.234 1 92.25 458 GLY B N 1
ATOM 7302 C CA . GLY B 1 458 ? -12.469 10.672 23.547 1 92.25 458 GLY B CA 1
ATOM 7303 C C . GLY B 1 458 ? -13.797 11.117 24.141 1 92.25 458 GLY B C 1
ATOM 7304 O O . GLY B 1 458 ? -14.836 11.008 23.484 1 92.25 458 GLY B O 1
ATOM 7305 N N . LYS B 1 459 ? -13.734 11.742 25.25 1 91.94 459 LYS B N 1
ATOM 7306 C CA . LYS B 1 459 ? -14.922 12.148 25.984 1 91.94 459 LYS B CA 1
ATOM 7307 C C . LYS B 1 459 ? -15.656 13.281 25.281 1 91.94 459 LYS B C 1
ATOM 7309 O O . LYS B 1 459 ? -16.812 13.57 25.594 1 91.94 459 LYS B O 1
ATOM 7314 N N . HIS B 1 460 ? -15.023 13.953 24.391 1 94.62 460 HIS B N 1
ATOM 7315 C CA . HIS B 1 460 ? -15.617 15.109 23.734 1 94.62 460 HIS B CA 1
ATOM 7316 C C . HIS B 1 460 ? -16.562 14.672 22.609 1 94.62 460 HIS B C 1
ATOM 7318 O O . HIS B 1 460 ? -17.312 15.492 22.078 1 94.62 460 HIS B O 1
ATOM 7324 N N . LEU B 1 461 ? -16.562 13.398 22.281 1 95.62 461 LEU B N 1
ATOM 7325 C CA . LEU B 1 461 ? -17.297 12.93 21.109 1 95.62 461 LEU B CA 1
ATOM 7326 C C . LEU B 1 461 ? -18.797 13.18 21.281 1 95.62 461 LEU B C 1
ATOM 7328 O O . LEU B 1 461 ? -19.469 13.641 20.344 1 95.62 461 LEU B O 1
ATOM 7332 N N . ASP B 1 462 ? -19.312 12.938 22.438 1 96.5 462 ASP B N 1
ATOM 7333 C CA . ASP B 1 462 ? -20.734 13.102 22.672 1 96.5 462 ASP B CA 1
ATOM 7334 C C . ASP B 1 462 ? -21.172 14.555 22.438 1 96.5 462 ASP B C 1
ATOM 7336 O O . ASP B 1 462 ? -22.203 14.812 21.828 1 96.5 462 ASP B O 1
ATOM 7340 N N . ARG B 1 463 ? -20.422 15.398 22.984 1 96.62 463 ARG B N 1
ATOM 7341 C CA . ARG B 1 463 ? -20.734 16.812 22.797 1 96.62 463 ARG B CA 1
ATOM 7342 C C . ARG B 1 463 ? -20.609 17.219 21.344 1 96.62 463 ARG B C 1
ATOM 7344 O O . ARG B 1 463 ? -21.422 18 20.828 1 96.62 463 ARG B O 1
ATOM 7351 N N . LEU B 1 464 ? -19.625 16.719 20.656 1 97.62 464 LEU B N 1
ATOM 7352 C CA . LEU B 1 464 ? -19.438 17 19.234 1 97.62 464 LEU B CA 1
ATOM 7353 C C . LEU B 1 464 ? -20.641 16.5 18.422 1 97.62 464 LEU B C 1
ATOM 7355 O O . LEU B 1 464 ? -21.109 17.188 17.516 1 97.62 464 LEU B O 1
ATOM 7359 N N . ILE B 1 465 ? -21.078 15.352 18.75 1 98 465 ILE B N 1
ATOM 7360 C CA . ILE B 1 465 ? -22.234 14.766 18.078 1 98 465 ILE B CA 1
ATOM 7361 C C . ILE B 1 465 ? -23.453 15.648 18.297 1 98 465 ILE B C 1
ATOM 7363 O O . ILE B 1 465 ? -24.219 15.906 17.375 1 98 465 ILE B O 1
ATOM 7367 N N . SER B 1 466 ? -23.609 16.078 19.531 1 98.25 466 SER B N 1
ATOM 7368 C CA . SER B 1 466 ? -24.719 16.969 19.844 1 98.25 466 SER B CA 1
ATOM 7369 C C . SER B 1 466 ? -24.656 18.25 19 1 98.25 466 SER B C 1
ATOM 7371 O O . SER B 1 466 ? -25.672 18.703 18.469 1 98.25 466 SER B O 1
ATOM 7373 N N . ILE B 1 467 ? -23.531 18.812 18.891 1 98.19 467 ILE B N 1
ATOM 7374 C CA . ILE B 1 467 ? -23.344 20.031 18.125 1 98.19 467 ILE B CA 1
ATOM 7375 C C . ILE B 1 467 ? -23.578 19.766 16.641 1 98.19 467 ILE B C 1
ATOM 7377 O O . ILE B 1 467 ? -24.188 20.562 15.945 1 98.19 467 ILE B O 1
ATOM 7381 N N . LYS B 1 468 ? -23.109 18.625 16.125 1 98.44 468 LYS B N 1
ATOM 7382 C CA . LYS B 1 468 ? -23.375 18.219 14.742 1 98.44 468 LYS B CA 1
ATOM 7383 C C . LYS B 1 468 ? -24.875 18.156 14.461 1 98.44 468 LYS B C 1
ATOM 7385 O O . LYS B 1 468 ? -25.328 18.656 13.43 1 98.44 468 LYS B O 1
ATOM 7390 N N . ASN B 1 469 ? -25.578 17.609 15.352 1 98.25 469 ASN B N 1
ATOM 7391 C CA . ASN B 1 469 ? -27.031 17.484 15.188 1 98.25 469 ASN B CA 1
ATOM 7392 C C . ASN B 1 469 ? -27.703 18.859 15.156 1 98.25 469 ASN B C 1
ATOM 7394 O O . ASN B 1 469 ? -28.719 19.047 14.484 1 98.25 469 ASN B O 1
ATOM 7398 N N . ARG B 1 470 ? -27.156 19.766 15.797 1 97.94 470 ARG B N 1
ATOM 7399 C CA . ARG B 1 470 ? -27.719 21.109 15.859 1 97.94 470 ARG B CA 1
ATOM 7400 C C . ARG B 1 470 ? -27.453 21.875 14.57 1 97.94 470 ARG B C 1
ATOM 7402 O O . ARG B 1 470 ? -28.344 22.531 14.039 1 97.94 470 ARG B O 1
ATOM 7409 N N . TYR B 1 471 ? -26.219 21.828 14.047 1 98.12 471 TYR B N 1
ATOM 7410 C CA . TYR B 1 471 ? -25.812 22.734 12.984 1 98.12 471 TYR B CA 1
ATOM 7411 C C . TYR B 1 471 ? -25.906 22.047 11.625 1 98.12 471 TYR B C 1
ATOM 7413 O O . TYR B 1 471 ? -25.969 22.719 10.586 1 98.12 471 TYR B O 1
ATOM 7421 N N . ASP B 1 472 ? -25.859 20.766 11.617 1 98 472 ASP B N 1
ATOM 7422 C CA . ASP B 1 472 ? -25.953 19.984 10.383 1 98 472 ASP B CA 1
ATOM 7423 C C . ASP B 1 472 ? -26.734 18.703 10.602 1 98 472 ASP B C 1
ATOM 7425 O O . ASP B 1 472 ? -26.203 17.609 10.398 1 98 472 ASP B O 1
ATOM 7429 N N . PRO B 1 473 ? -27.984 18.797 10.906 1 97.12 473 PRO B N 1
ATOM 7430 C CA . PRO B 1 473 ? -28.781 17.609 11.25 1 97.12 473 PRO B CA 1
ATOM 7431 C C . PRO B 1 473 ? -28.953 16.656 10.078 1 97.12 473 PRO B C 1
ATOM 7433 O O . PRO B 1 473 ? -29.297 15.484 10.281 1 97.12 473 PRO B O 1
ATOM 7436 N N . ARG B 1 474 ? -28.719 17.062 8.844 1 96.38 474 ARG B N 1
ATOM 7437 C CA . ARG B 1 474 ? -28.891 16.203 7.68 1 96.38 474 ARG B CA 1
ATOM 7438 C C . ARG B 1 474 ? -27.547 15.617 7.234 1 96.38 474 ARG B C 1
ATOM 7440 O O . ARG B 1 474 ? -27.469 14.938 6.207 1 96.38 474 ARG B O 1
ATOM 7447 N N . ASN B 1 475 ? -26.484 15.922 7.914 1 97.12 475 ASN B N 1
ATOM 7448 C CA . ASN B 1 475 ? -25.156 15.375 7.676 1 97.12 475 ASN B CA 1
ATOM 7449 C C . ASN B 1 475 ? -24.656 15.695 6.27 1 97.12 475 ASN B C 1
ATOM 7451 O O . ASN B 1 475 ? -24.172 14.812 5.559 1 97.12 475 ASN B O 1
ATOM 7455 N N . VAL B 1 476 ? -24.812 16.938 5.906 1 96.94 476 VAL B N 1
ATOM 7456 C CA . VAL B 1 476 ? -24.422 17.328 4.555 1 96.94 476 VAL B CA 1
ATOM 7457 C C . VAL B 1 476 ? -22.906 17.484 4.473 1 96.94 476 VAL B C 1
ATOM 7459 O O . VAL B 1 476 ? -22.297 17.172 3.439 1 96.94 476 VAL B O 1
ATOM 7462 N N . PHE B 1 477 ? -22.297 18.016 5.477 1 97.31 477 PHE B N 1
ATOM 7463 C CA . PHE B 1 477 ? -20.844 18.094 5.555 1 97.31 477 PHE B CA 1
ATOM 7464 C C . PHE B 1 477 ? -20.266 16.797 6.094 1 97.31 477 PHE B C 1
ATOM 7466 O O . PHE B 1 477 ? -20.172 16.609 7.312 1 97.31 477 PHE B O 1
ATOM 7473 N N . ARG B 1 478 ? -19.812 15.922 5.141 1 94.75 478 ARG B N 1
ATOM 7474 C CA . ARG B 1 478 ? -19.422 14.617 5.664 1 94.75 478 ARG B CA 1
ATOM 7475 C C . ARG B 1 478 ? -18.359 13.977 4.777 1 94.75 478 ARG B C 1
ATOM 7477 O O . ARG B 1 478 ? -18.328 14.203 3.566 1 94.75 478 ARG B O 1
ATOM 7484 N N . HIS B 1 479 ? -17.516 13.32 5.32 1 92.19 479 HIS B N 1
ATOM 7485 C CA . HIS B 1 479 ? -16.578 12.328 4.812 1 92.19 479 HIS B CA 1
ATOM 7486 C C . HIS B 1 479 ? -16.266 11.266 5.871 1 92.19 479 HIS B C 1
ATOM 7488 O O . HIS B 1 479 ? -16.875 11.258 6.941 1 92.19 479 HIS B O 1
ATOM 7494 N N . ASP B 1 480 ? -15.328 10.391 5.703 1 87.44 480 ASP B N 1
ATOM 7495 C CA . ASP B 1 480 ? -15.125 9.195 6.523 1 87.44 480 ASP B CA 1
ATOM 7496 C C . ASP B 1 480 ? -14.711 9.57 7.945 1 87.44 480 ASP B C 1
ATOM 7498 O O . ASP B 1 480 ? -15.016 8.844 8.891 1 87.44 480 ASP B O 1
ATOM 7502 N N . LEU B 1 481 ? -14.133 10.734 8.133 1 90.38 481 LEU B N 1
ATOM 7503 C CA . LEU B 1 481 ? -13.641 11.117 9.453 1 90.38 481 LEU B CA 1
ATOM 7504 C C . LEU B 1 481 ? -14.539 12.172 10.086 1 90.38 481 LEU B C 1
ATOM 7506 O O . LEU B 1 481 ? -14.266 12.656 11.18 1 90.38 481 LEU B O 1
ATOM 7510 N N . SER B 1 482 ? -15.633 12.5 9.422 1 94.25 482 SER B N 1
ATOM 7511 C CA . SER B 1 482 ? -16.5 13.547 9.93 1 94.25 482 SER B CA 1
ATOM 7512 C C . SER B 1 482 ? -17.266 13.086 11.172 1 94.25 482 SER B C 1
ATOM 7514 O O . SER B 1 482 ? -17.484 11.891 11.367 1 94.25 482 SER B O 1
ATOM 7516 N N . ILE B 1 483 ? -17.594 14.07 12.008 1 96.75 483 ILE B N 1
ATOM 7517 C CA . ILE B 1 483 ? -18.438 13.797 13.172 1 96.75 483 ILE B CA 1
ATOM 7518 C C . ILE B 1 483 ? -19.781 13.242 12.719 1 96.75 483 ILE B C 1
ATOM 7520 O O . ILE B 1 483 ? -20.484 13.875 11.93 1 96.75 483 ILE B O 1
ATOM 7524 N N . PRO B 1 484 ? -20.125 12.062 13.211 1 95.62 484 PRO B N 1
ATOM 7525 C CA . PRO B 1 484 ? -21.406 11.469 12.805 1 95.62 484 PRO B CA 1
ATOM 7526 C C . PRO B 1 484 ? -22.578 12.031 13.586 1 95.62 484 PRO B C 1
ATOM 7528 O O . PRO B 1 484 ? -22.391 12.797 14.539 1 95.62 484 PRO B O 1
ATOM 7531 N N . LEU B 1 485 ? -23.75 11.688 13.125 1 97.06 485 LEU B N 1
ATOM 7532 C CA . LEU B 1 485 ? -24.953 12.133 13.805 1 97.06 485 LEU B CA 1
ATOM 7533 C C . LEU B 1 485 ? -25.219 11.281 15.047 1 97.06 485 LEU B C 1
ATOM 7535 O O . LEU B 1 485 ? -25.969 11.695 15.93 1 97.06 485 LEU B O 1
ATOM 7539 N N . GLU B 1 486 ? -24.688 10.062 14.992 1 95 486 GLU B N 1
ATOM 7540 C CA . GLU B 1 486 ? -24.781 9.141 16.125 1 95 486 GLU B CA 1
ATOM 7541 C C . GLU B 1 486 ? -23.5 8.344 16.297 1 95 486 GLU B C 1
ATOM 7543 O O . GLU B 1 486 ? -22.688 8.242 15.375 1 95 486 GLU B O 1
ATOM 7548 N N . LYS B 1 487 ? -23.297 7.934 17.469 1 89.12 487 LYS B N 1
ATOM 7549 C CA . LYS B 1 487 ? -22.109 7.129 17.734 1 89.12 487 LYS B CA 1
ATOM 7550 C C . LYS B 1 487 ? -22.078 5.891 16.828 1 89.12 487 LYS B C 1
ATOM 7552 O O . LYS B 1 487 ? -23.094 5.199 16.688 1 89.12 487 LYS B O 1
ATOM 7557 N N . PRO B 1 488 ? -20.938 5.848 16.188 1 79.44 488 PRO B N 1
ATOM 7558 C CA . PRO B 1 488 ? -20.859 4.621 15.391 1 79.44 488 PRO B CA 1
ATOM 7559 C C . PRO B 1 488 ? -21.031 3.359 16.234 1 79.44 488 PRO B C 1
ATOM 7561 O O . PRO B 1 488 ? -20.547 3.309 17.375 1 79.44 488 PRO B O 1
ATOM 7564 N N . ARG B 1 489 ? -21.812 2.447 15.781 1 62.06 489 ARG B N 1
ATOM 7565 C CA . ARG B 1 489 ? -21.984 1.162 16.453 1 62.06 489 ARG B CA 1
ATOM 7566 C C . ARG B 1 489 ? -20.734 0.294 16.297 1 62.06 489 ARG B C 1
ATOM 7568 O O . ARG B 1 489 ? -20.125 0.272 15.227 1 62.06 489 ARG B O 1
ATOM 7575 N N . ALA B 1 490 ? -20.266 0.069 17.344 1 53.25 490 ALA B N 1
ATOM 7576 C CA . ALA B 1 490 ? -19.172 -0.891 17.281 1 53.25 490 ALA B CA 1
ATOM 7577 C C . ALA B 1 490 ? -19.469 -1.993 16.266 1 53.25 490 ALA B C 1
ATOM 7579 O O . ALA B 1 490 ? -20.531 -2.598 16.297 1 53.25 490 ALA B O 1
ATOM 7580 N N . LYS B 1 491 ? -18.797 -1.938 15.297 1 45.25 491 LYS B N 1
ATOM 7581 C CA . LYS B 1 491 ? -18.938 -3.055 14.359 1 45.25 491 LYS B CA 1
ATOM 7582 C C . LYS B 1 491 ? -18.438 -4.359 14.992 1 45.25 491 LYS B C 1
ATOM 7584 O O . LYS B 1 491 ? -17.453 -4.367 15.727 1 45.25 491 LYS B O 1
#

InterPro domains:
  IPR006094 FAD linked oxidase, N-terminal [PF01565] (40-178)
  IPR012951 Berberine/berberine-like [PF08031] (454-484)
  IPR016166 FAD-binding domain, PCMH-type [PS51387] (36-212)
  IPR016167 FAD-binding, type PCMH, subdomain 1 [G3DSA:3.30.43.10] (16-97)
  IPR016169 FAD-binding, type PCMH, subdomain 2 [G3DSA:3.30.465.10] (101-484)
  IPR036318 FAD-binding, type PCMH-like superfamily [SSF56176] (20-210)
  IPR050416 FAD-linked Oxidoreductases in Biosynthetic Pathways [PTHR42973] (11-479)

Organism: Burkholderia thailandensis (strain ATCC 700388 / DSM 13276 / CCUG 48851 / CIP 106301 / E264) (NCBI:txid271848)

Secondary structure (DSSP, 8-state):
-HHHHHHHHHH-TTSEEE-TTSTTHHHHT--SBGGG----SEEEE-SSHHHHHHHHHHHHHTT---EEEESS---TT-GGGT-TT--SEEEEGGG---EEEETTTTEEEEETT-BHHHHHHHHHHTTSEE----S-TTSBHHHHHTT----TTHHHH--SGGGEEEEEEE-TTS-EEEESSSSSHHHHHHHTT--S--S-EEEEEEEE-EEPPSEEEEEEEEEEGGGS-HHHHHHHHHHHHHHS-TTEEEEEEE-SSEEEEEEEEEESSHHHHHHHHHHHHHHHTT-SEEEEE---HHHHHHHHHHHSSS-TT---GGG-----STT-EEEEEEEEEESSPPPHHHHHHHHHHHHT--SSSEEEEEEE--TTTTTTTGGGSS-S--S-SEEEEEEEEEE-SSSSHHHHHHHHHHHHTTHHHHHHHHHHHGGGEEEE-GGG--THHHHTT--HHHHHTGGGHHHHHHHHHHH-TT--B--TTSPPSSPPP--/-HHHHHHHHHH-TTSEEE-TTSTTHHHHT--SBGGG----SEEEE-SSHHHHHHHHHHHHHTT---EEEESS---TT-GGGT-TT--SEEEEGGG---EEEETTTTEEEEETT-BHHHHHHHHHHTTSEE----S-TTSBHHHHHTT----TTHHHH--SGGGEEEEEEE-TTS-EEEESSSSSHHHHHHHTT--S--S-EEEEEEEE-EEPPSEEEEEEEEEEGGGS-HHHHHHHHHHHHHHS-TTEEEEEEE-SSEEEEEEEEEESSHHHHHHHHHHHHHHHTT-SEEEEE---HHHHHHHHHHHSSS-TT---GGG-----STT-EEEEEEEEEESSPPPHHHHHHHHHHHHT--SSSEEEEEEE--TTTTTTTGGGSS-S--S-SEEEEEEEEEE-SSSSHHHHHHHHHHHHTTHHHHHHHHHHHGGGEEEE-GGG--THHHHTT--HHHHHTGGGHHHHHHHHHHH-TT--B--TTSPPSSPPP--

Radius of gyration: 31.08 Å; Cα contacts (8 Å, |Δi|>4): 2369; chains: 2; bounding box: 62×94×72 Å

pLDDT: mean 93.96, std 6.84, range [45.25, 98.88]

Solvent-accessible surface area (backbone atoms only — not comparable to full-atom values): 48503 Å² total; per-residue (Å²): 105,68,66,43,52,53,50,49,42,68,78,37,72,83,55,55,65,40,31,83,90,44,88,61,28,66,70,75,48,38,32,36,34,49,51,33,36,39,59,38,55,28,42,34,39,41,71,47,65,66,50,47,19,50,51,39,36,47,34,51,75,61,67,56,56,35,38,21,61,23,36,25,62,69,52,66,62,20,47,38,42,28,22,84,80,22,39,36,38,26,46,31,30,60,65,27,42,56,73,46,73,38,58,91,76,31,32,33,43,35,23,17,19,21,30,43,27,42,52,48,48,50,28,35,74,47,72,39,25,35,67,46,38,49,55,54,38,52,37,13,40,42,51,37,38,13,31,32,21,65,28,65,45,19,22,62,66,36,40,27,26,78,28,55,58,33,35,35,32,27,31,63,78,18,51,75,46,63,21,22,87,86,36,55,39,68,56,37,28,45,46,26,30,60,46,50,57,32,54,36,45,63,48,28,38,30,33,56,44,42,75,43,56,87,31,32,32,38,40,36,34,32,34,50,51,93,76,51,61,55,48,61,56,50,49,52,53,51,51,46,44,73,64,45,53,52,42,45,16,34,31,41,32,44,47,50,66,30,42,31,45,33,35,27,39,50,28,97,35,69,67,54,39,53,52,54,51,50,52,52,42,72,73,48,61,84,40,77,44,76,47,78,42,82,47,54,54,70,57,49,54,43,50,43,16,48,70,74,44,98,64,53,77,57,86,48,41,89,72,62,65,65,66,32,48,88,72,21,18,23,62,50,52,47,39,26,32,15,72,58,80,80,50,73,67,56,36,50,52,46,41,57,53,59,72,57,46,50,78,65,44,43,38,40,35,38,33,30,39,41,34,68,72,32,61,87,49,52,81,64,29,35,46,48,74,57,41,30,39,31,40,36,37,33,38,39,42,26,76,26,84,46,79,45,52,42,29,38,10,45,14,44,36,58,36,59,45,47,45,61,54,53,51,54,52,47,60,70,49,48,82,47,36,72,20,46,39,64,70,46,45,54,71,47,47,47,52,68,74,43,59,57,61,51,30,39,21,44,85,43,43,63,59,46,22,54,50,24,44,71,47,25,68,80,51,29,32,46,43,96,79,24,70,44,79,56,81,79,69,82,123,104,68,66,43,53,52,49,50,43,67,78,38,73,84,54,55,64,41,32,84,90,45,90,62,28,65,69,74,48,38,32,34,34,49,52,32,37,38,57,38,54,27,42,34,41,42,70,47,65,65,49,47,19,50,50,38,37,45,33,50,76,61,67,58,56,35,38,21,61,23,37,25,62,70,52,67,63,21,46,37,42,28,22,85,80,23,37,37,36,25,45,30,30,60,65,26,44,56,73,47,72,38,60,91,75,31,32,33,42,36,23,18,20,21,31,43,25,43,53,47,46,52,28,36,74,46,73,39,25,36,66,47,36,48,55,52,37,51,37,14,40,43,51,38,38,14,29,32,23,67,28,65,45,18,23,61,65,35,41,27,24,77,28,54,58,32,35,34,33,28,33,61,78,18,52,78,45,61,21,23,87,86,34,56,38,68,58,36,27,43,46,27,29,60,43,51,56,33,54,36,45,62,48,28,38,31,31,56,43,42,74,43,55,86,29,32,32,39,41,37,34,32,34,49,50,93,78,52,62,56,47,61,56,49,46,52,52,51,52,47,45,73,65,46,52,51,42,45,17,32,31,42,34,42,47,50,66,28,41,32,44,31,34,27,37,48,28,98,35,69,65,55,39,51,52,54,51,50,53,51,42,71,73,48,62,84,40,77,43,79,48,78,42,83,46,52,56,70,56,49,53,45,49,43,16,49,69,74,44,98,62,52,77,55,85,49,41,90,72,62,65,66,64,34,51,87,71,20,17,24,62,50,53,48,38,26,31,16,73,57,82,80,50,73,68,54,36,50,52,46,42,57,53,58,72,57,47,51,78,65,44,43,40,40,34,38,34,28,39,40,34,66,72,31,61,88,49,52,81,63,29,36,46,50,74,60,43,30,38,31,40,37,36,34,40,37,42,26,76,26,84,46,80,46,51,42,29,37,8,47,14,44,36,57,36,60,44,45,45,63,53,53,50,54,54,46,60,70,49,48,83,45,38,72,19,47,39,64,70,46,44,54,70,48,47,47,53,70,74,42,60,59,59,50,31,40,21,44,85,44,42,62,59,46,23,52,50,26,43,70,45,26,68,80,51,31,32,49,42,95,77,24,70,45,77,55,81,78,68,82,123

Nearest PDB structures (foldseek):
  5l6f-assembly1_A  TM=8.424E-01  e=6.309E-36  Thermothelomyces thermophilus ATCC 42464
  3hsu-assembly1_A  TM=8.553E-01  e=1.207E-34  Sarocladium strictum
  1zr6-assembly1_A  TM=8.317E-01  e=5.428E-35  Sarocladium strictum
  3rja-assembly1_A  TM=8.320E-01  e=3.057E-32  Microdochium nivale
  4mla-assembly1_A  TM=7.368E-01  e=2.472E-22  Zea mays

Foldseek 3Di:
DVVLQVVLCVVPVPWDKDAPPDPCQQQQQFAQELQQSAHERMETEDQALLSVLVSLQSCVVVPFQAEAEAALQPALQRVQQQGPVHYGYRHYHLNLADWDADQVQQKIKGFQNHFQLQNQVVQCVPNQKGAQAAQARSHTCNQRLQQFGDYQLCLQPNTNVVFFAKWWFQFNNSDTDIEGCVGVLLVSQLSSFLRQCQGGGTGITMGRIGHFFPWKKKKKFKAFLVPDDQLVLVVLLQVCLLPPHSQWKWKWKQAQGIIMIIHMGGDNDPVRNVVVVVVVCVSRVVGPDMDMGGDTPSVVSLVSNQPVDPDNDDNDSNDHHRDGHPFHKHKAKWKFFFQGDDDSVLSVVVSVLSVPADNDFKMKMKIAHALVVCPVCVSSHQWDDGSGGIMIMMMGMFTFPDDDPVSSVVRVVVRVVRVVSVVVNCVSCVVRGQATRVSRPDCVCVVVQDDNCCRGGNPSLVSSLVSSCVRPVSSSHDHPSHRDVDPDDRD/DVVLQVVLCVVPVPWDKDAPPDPCQQQQQFAQELQQSAHERMETEDQALLSVLVSLQSCVVVPFQAEAEAALQPALQRVLQQGPVHYGYRHYHLNLADWDDDQVQQKIKGFQNHFQLQNQVVQCVPQQKGAQAAQARSHTCNQRLQQFGDYQLCLQVNTNVVFFAKWWFQFNNSDTDIEGCVGVLLVSQLSSFLRQCQGGGTGITMGRIGHFFPWKKKKKFKAFLVPDDQLVLVVLLQVCLLPPHSQWKWKWKQAQGIIMIIHMGGDNDPVRNVVVVVVVCVSRVVGPDMDMGGDTPSVVSLVSNQPVDPDNDDNDSNDHHRDGHPFHKHKAKWKFFFQGDDDSVLSVVVSVLSVPADNDFKMKMKIFHALVVCPVCVSSHQWDDGSGGIMIMMMGMFTFPDDDPVSSVVRVVVRVVRVVSVVVNCVSCVVRGQATRVSRPDCVCVVVQDDNCCRGGNPSLVSSLVSSCVRPVSSSHDHPSHRDVDDDDRD

Sequence (982 aa):
MSDFFNAVKSAFPKIVVSKPGDADFAALRASWNVMTQFAPACVVQPNDALQVSEIVKLANAHGIRKINARSGGHSFEGSSLGGVEGGGLVVDLVNMRAVHIDPAKNEAIVETGALLGHVAQQAWNHGRKMLPTGICVSVGVGGQASCGGYGMFAKAYGSMTDRIVEAQVVLADGTLVVANESQHSDLLWALKGSGTGSFGIVTHYRFRLSDAPEHAAKFTFDYALDRIDFPAVFKRMQDFSLRSEKNVTTMIVGWQGFLEITGTIVAPSRDALGELIREIEAEFGDSDKTELLKIDYIDIVRNIGLTQTSAPWYDDLANIRREQDEHLRFMKIKAGFMKEGLSDEAIRQLAGIAARQNPSGTRFQILSLDPEYAAADAERASIKARGCPLLMGMSVWIESDGTSLQAASVAAKQGVNRLNWLNECYELFYPYTVGGYIGDDDLDEWAHGRDLFDSYYGKHLDRLISIKNRYDPRNVFRHDLSIPLEKPRAKMSDFFNAVKSAFPKIVVSKPGDADFAALRASWNVMTQFAPACVVQPNDALQVSEIVKLANAHGIRKINARSGGHSFEGSSLGGVEGGGLVVDLVNMRAVHIDPAKNEAIVETGALLGHVAQQAWNHGRKMLPTGICVSVGVGGQASCGGYGMFAKAYGSMTDRIVEAQVVLADGTLVVANESQHSDLLWALKGSGTGSFGIVTHYRFRLSDAPEHAAKFTFDYALDRIDFPAVFKRMQDFSLRSEKNVTTMIVGWQGFLEITGTIVAPSRDALGELIREIEAEFGDSDKTELLKIDYIDIVRNIGLTQTSAPWYDDLANIRREQDEHLRFMKIKAGFMKEGLSDEAIRQLAGIAARQNPSGTRFQILSLDPEYAAADAERASIKARGCPLLMGMSVWIESDGTSLQAASVAAKQGVNRLNWLNECYELFYPYTVGGYIGDDDLDEWAHGRDLFDSYYGKHLDRLISIKNRYDPRNVFRHDLSIPLEKPRAK